Protein AF-Q0WQF4-2-F1 (afdb_monomer)

Sequence (847 aa):
MDKSSALEYINQMFPTVSAYVTAFTMIFKCVFSFTEASLTGVEPLMQKIQGEIRRVDASILSAVRQQSNSGTKAKEDLADATRAVEELSHKIQEIKSKAEQSEAMVQEICRDIKKLDFAKKNITTTITALHRLTMLVSAVEQLQVMASKRQYKEAAAQLEAVNQLCNHFEAYRDVPKITELREKLNNIKQILKSHVFSDFSSLGTGKETEETNLLQKLSDSCLVVDALEPSVREELVNNFCSRELTSYEQIFEGAELAKLDKTERRYAWIKRRIRTNEEIWKIFPASWHVPYRLCIQFCKQTRKQVESILVNMKEKPVVAILLLALQSTVEFEKELEKKFGGGVPTKDIEDDIEEIGTWEDNSQNISKIRKKYEKKFAASQETEENGFQQEKTGNKDLSVTGAGFNFRGMISSCFEPHLTPYIELEEKTLMDDLEKIVQEESWDVEDGSQNNVLSSSTQLFSNIKKSLKRCNTLSKNQTLFNLFKVFQRVLKAYATKLFFKLPKGGTGIVAAATGMDGQIKVSERDERVICYIVNSAEYCHKTSGELAENVSEIIDPHYADGVDMSEVQDEFSAVITKALVTLVLGLETKFDTEMAVMTRVPWSTLESVGDQSGYVNGINTVLSGSIPVLGKLLTPVYFQFFLDKLASSLGPRFYANIFRCKQLSETGAQQMLLDTQAVKSILLEIPSLARQTSTAASYSKFVSREMSRAEALLKVILSPIDSVADTYRALFPEGTPMEFQRILELKGLKKADQQSILDDFNKHGPGFTQQSVAAAMPQPMPTPPAPPLAITNPATAAGFIANSEDVLTRAAALGRGAASTGFKKFIALTEAAKDRKDGPLRRLFNA

Radius of gyration: 58.48 Å; Cα contacts (8 Å, |Δi|>4): 569; chains: 1; bounding box: 119×140×131 Å

Mean predicted aligned error: 20.12 Å

Nearest PDB structures (foldseek):
  2fji-assembly1_1  TM=6.265E-01  e=3.990E-06  Saccharomyces cerevisiae
  5h11-assembly1_A  TM=5.297E-01  e=2.763E-06  Danio rerio
  8ay2-assembly1_A  TM=5.923E-01  e=4.623E-05  Rattus norvegicus
  7ogt-assembly1_B  TM=7.798E-02  e=3.833E-01  Saccharomyces cerevisiae S288C

Foldseek 3Di:
DDPVVVVVVVCVVPVPVVVVVVVVVVVVVVVPDDDPVCVVPVVVVVVVVVVVVVVVVVVVVVVVVVVVVVVVVVVVVVVVVVVVVVVVVVVVVVVVVVVVVVVVVVVVVVVVVVVVVVVVVVVVVVVVLVVLVVVLVVLLVVLLVCLVVLVLLVNLVSLLVNVVSLVVCPVVCPPVVNVVSVVSSVVSLVSLLVVLLVLLVCPPVDDPVVNVVSLVSNLSSLSNQVSHDVVSLVVSLVVNLVVVCVVVCVVCVDPVNLALLNLLVLLVVLVVVCVVCVSVVVSHDVVSVSSLVSVLVSLLVSLVSNLVSLVPPPDQPLLLSLQVSLLSLQVSLVVSCVVAVQDDPPPPVPDPDPDDDDPPDLVVLSVVLNVVSCVVVCVVDDDDDDDDDDDDDDDDDDRDDDDPDRSRCSRSVSSLVSCVVVLVVLLVVLLVLLVVLLVPFPLDDDPDDPQLATPSLVVSVVSLVSVLSNVLSRDQEPNSLSNLVSNLVSLLVNLVSLLVPQFDFPPDPVCVVPVVRQATAQDLSNLSSLLNSLRNLVVSLVVLVVVLVVSLVRHDVVCNVVSDNVVSSVSSVVSNVSSLVSSLSNLVNQLVVLLVVVLPPPQAPDPAADAADPSLVSNLCSLLVNLQSSLVRHDPVSSVVSLQSNLVPNLVVSLVSLLSRQAHELRSLVNVLNNLVSSLVSSQCSVVSNVPPDPPPVSNVSSCVSSLLSNLLSVLLNDDLVCSLVSCCVSCVVDDLVNSLSSVRRSVDDPVSSVVSSVVSVVDPPDPPPPPPDDDDDDDDDDDDDDDDDDDDDDDDDDDPDDPPVVVVVVVVVVVPPPVVVVVVVVVVVVVVVPPPDDPVVVPPPD

Structure (mmCIF, N/CA/C/O backbone):
data_AF-Q0WQF4-2-F1
#
_entry.id   AF-Q0WQF4-2-F1
#
loop_
_atom_site.group_PDB
_atom_site.id
_atom_site.type_symbol
_atom_site.label_atom_id
_atom_site.label_alt_id
_atom_site.label_comp_id
_atom_site.label_asym_id
_atom_site.label_entity_id
_atom_site.label_seq_id
_atom_site.pdbx_PDB_ins_code
_atom_site.Cartn_x
_atom_site.Cartn_y
_atom_site.Cartn_z
_atom_site.occupancy
_atom_site.B_iso_or_equiv
_atom_site.auth_seq_id
_atom_site.auth_comp_id
_atom_site.auth_asym_id
_atom_site.auth_atom_id
_atom_site.pdbx_PDB_model_num
ATOM 1 N N . MET A 1 1 ? 27.405 -61.888 47.704 1.00 48.25 1 MET A N 1
ATOM 2 C CA . MET A 1 1 ? 27.407 -63.158 48.458 1.00 48.25 1 MET A CA 1
ATOM 3 C C . MET A 1 1 ? 28.848 -63.516 48.736 1.00 48.25 1 MET A C 1
ATOM 5 O O . MET A 1 1 ? 29.620 -63.645 47.794 1.00 48.25 1 MET A O 1
ATOM 9 N N . ASP A 1 2 ? 29.220 -63.540 50.009 1.00 52.66 2 ASP A N 1
ATOM 10 C CA . ASP A 1 2 ? 30.604 -63.713 50.437 1.00 52.66 2 ASP A CA 1
ATOM 11 C C . ASP A 1 2 ? 31.049 -65.178 50.260 1.00 52.66 2 ASP A C 1
ATOM 13 O O . ASP A 1 2 ? 30.380 -66.101 50.737 1.00 52.66 2 ASP A O 1
ATOM 17 N N . LYS A 1 3 ? 32.153 -65.398 49.530 1.00 53.12 3 LYS A N 1
ATOM 18 C CA . LYS A 1 3 ? 32.641 -66.723 49.082 1.00 53.12 3 LYS A CA 1
ATOM 19 C C . LYS A 1 3 ? 33.011 -67.665 50.237 1.00 53.12 3 LYS A C 1
ATOM 21 O O . LYS A 1 3 ? 33.070 -68.872 50.019 1.00 53.12 3 LYS A O 1
ATOM 26 N N . SER A 1 4 ? 33.223 -67.141 51.446 1.00 54.81 4 SER A N 1
ATOM 27 C CA . SER A 1 4 ? 33.570 -67.936 52.634 1.00 54.81 4 SER A CA 1
ATOM 28 C C . SER A 1 4 ? 32.467 -68.935 53.024 1.00 54.81 4 SER A C 1
ATOM 30 O O . SER A 1 4 ? 32.741 -70.094 53.327 1.00 54.81 4 SER A O 1
ATOM 32 N N . SER A 1 5 ? 31.199 -68.527 52.898 1.00 55.41 5 SER A N 1
ATOM 33 C CA . SER A 1 5 ? 30.040 -69.349 53.287 1.00 55.41 5 SER A CA 1
ATOM 34 C C . SER A 1 5 ? 29.870 -70.633 52.458 1.00 55.41 5 SER A C 1
ATOM 36 O O . SER A 1 5 ? 29.374 -71.639 52.961 1.00 55.41 5 SER A O 1
ATOM 38 N N . ALA A 1 6 ? 30.325 -70.637 51.200 1.00 52.41 6 ALA A N 1
ATOM 39 C CA . ALA A 1 6 ? 30.213 -71.803 50.325 1.00 52.41 6 ALA A CA 1
ATOM 40 C C . ALA A 1 6 ? 31.225 -72.914 50.671 1.00 52.41 6 ALA A C 1
ATOM 42 O O . ALA A 1 6 ? 30.930 -74.092 50.472 1.00 52.41 6 ALA A O 1
ATOM 43 N N . LEU A 1 7 ? 32.406 -72.564 51.197 1.00 51.38 7 LEU A N 1
ATOM 44 C CA . LEU A 1 7 ? 33.461 -73.538 51.505 1.00 51.38 7 LEU A CA 1
ATOM 45 C C . LEU A 1 7 ? 33.175 -74.309 52.806 1.00 51.38 7 LEU A C 1
ATOM 47 O O . LEU A 1 7 ? 33.449 -75.506 52.895 1.00 51.38 7 LEU A O 1
ATOM 51 N N . GLU A 1 8 ? 32.581 -73.642 53.798 1.00 55.41 8 GLU A N 1
ATOM 52 C CA . GLU A 1 8 ? 32.152 -74.267 55.057 1.00 55.41 8 GLU A CA 1
ATOM 53 C C . GLU A 1 8 ? 31.040 -75.302 54.832 1.00 55.41 8 GLU A C 1
ATOM 55 O O . GLU A 1 8 ? 31.070 -76.387 55.417 1.00 55.41 8 GLU A O 1
ATOM 60 N N . TYR A 1 9 ? 30.113 -75.016 53.910 1.00 52.59 9 TYR A N 1
ATOM 61 C CA . TYR A 1 9 ? 29.002 -75.913 53.588 1.00 52.59 9 TYR A CA 1
ATOM 62 C C . TYR A 1 9 ? 29.471 -77.235 52.952 1.00 52.59 9 TYR A C 1
ATOM 64 O O . TYR A 1 9 ? 28.946 -78.301 53.270 1.00 52.59 9 TYR A O 1
ATOM 72 N N . ILE A 1 10 ? 30.508 -77.198 52.104 1.00 49.53 10 ILE A N 1
ATOM 73 C CA . ILE A 1 10 ? 31.064 -78.408 51.471 1.00 49.53 10 ILE A CA 1
ATOM 74 C C . ILE A 1 10 ? 31.782 -79.299 52.501 1.00 49.53 10 ILE A C 1
ATOM 76 O O . ILE A 1 10 ? 31.635 -80.522 52.457 1.00 49.53 10 ILE A O 1
ATOM 80 N N . ASN A 1 11 ? 32.507 -78.713 53.461 1.00 53.81 11 ASN A N 1
ATOM 81 C CA . ASN A 1 11 ? 33.239 -79.481 54.478 1.00 53.81 11 ASN A CA 1
ATOM 82 C C . ASN A 1 11 ? 32.324 -80.188 55.491 1.00 53.81 11 ASN A C 1
ATOM 84 O O . ASN A 1 11 ? 32.690 -81.252 55.991 1.00 53.81 11 ASN A O 1
ATOM 88 N N . GLN A 1 12 ? 31.129 -79.656 55.771 1.00 54.81 12 GLN A N 1
ATOM 89 C CA . GLN A 1 12 ? 30.146 -80.358 56.606 1.00 54.81 12 GLN A CA 1
ATOM 90 C C . GLN A 1 12 ? 29.501 -81.553 55.897 1.00 54.81 12 GLN A C 1
ATOM 92 O O . GLN A 1 12 ? 29.165 -82.538 56.553 1.00 54.81 12 GLN A O 1
ATOM 97 N N . MET A 1 13 ? 29.329 -81.489 54.574 1.00 51.50 13 MET A N 1
ATOM 98 C CA . MET A 1 13 ? 28.575 -82.508 53.842 1.00 51.50 13 MET A CA 1
ATOM 99 C C . MET A 1 13 ? 29.380 -83.792 53.569 1.00 51.50 13 MET A C 1
ATOM 101 O O . MET A 1 13 ? 28.784 -84.862 53.471 1.00 51.50 13 MET A O 1
ATOM 105 N N . PHE A 1 14 ? 30.718 -83.726 53.483 1.00 47.22 14 PHE A N 1
ATOM 106 C CA . PHE A 1 14 ? 31.547 -84.883 53.093 1.00 47.22 14 PHE A CA 1
ATOM 107 C C . PHE A 1 14 ? 32.857 -85.052 53.902 1.00 47.22 14 PHE A C 1
ATOM 109 O O . PHE A 1 14 ? 33.947 -85.066 53.322 1.00 47.22 14 PHE A O 1
ATOM 116 N N . PRO A 1 15 ? 32.801 -85.261 55.234 1.00 49.44 15 PRO A N 1
ATOM 117 C CA . PRO A 1 15 ? 33.997 -85.448 56.071 1.00 49.44 15 PRO A CA 1
ATOM 118 C C . PRO A 1 15 ? 34.833 -86.694 55.708 1.00 49.44 15 PRO A C 1
ATOM 120 O O . PRO A 1 15 ? 36.032 -86.749 55.986 1.00 49.44 15 PRO A O 1
ATOM 123 N N . THR A 1 16 ? 34.245 -87.690 55.041 1.00 52.00 16 THR A N 1
ATOM 124 C CA . THR A 1 16 ? 34.916 -88.941 54.650 1.00 52.00 16 THR A CA 1
ATOM 125 C C . THR A 1 16 ? 35.879 -88.800 53.468 1.00 52.00 16 THR A C 1
ATOM 127 O O . THR A 1 16 ? 36.794 -89.614 53.348 1.00 52.00 16 THR A O 1
ATOM 130 N N . VAL A 1 17 ? 35.761 -87.761 52.631 1.00 53.62 17 VAL A N 1
ATOM 131 C CA . VAL A 1 17 ? 36.683 -87.555 51.494 1.00 53.62 17 VAL A CA 1
ATOM 132 C C . VAL A 1 17 ? 38.085 -87.164 51.987 1.00 53.62 17 VAL A C 1
ATOM 134 O O . VAL A 1 17 ? 39.084 -87.620 51.434 1.00 53.62 17 VAL A O 1
ATOM 137 N N . SER A 1 18 ? 38.179 -86.420 53.096 1.00 49.62 18 SER A N 1
ATOM 138 C CA . SER A 1 18 ? 39.461 -86.019 53.700 1.00 49.62 18 SER A CA 1
ATOM 139 C C . SER A 1 18 ? 40.272 -87.216 54.226 1.00 49.62 18 SER A C 1
ATOM 141 O O . SER A 1 18 ? 41.491 -87.288 54.036 1.00 49.62 18 SER A O 1
ATOM 143 N N . ALA A 1 19 ? 39.606 -88.220 54.809 1.00 53.53 19 ALA A N 1
ATOM 144 C CA . ALA A 1 19 ? 40.272 -89.415 55.331 1.00 53.53 19 ALA A CA 1
ATOM 145 C C . ALA A 1 19 ? 40.919 -90.259 54.216 1.00 53.53 19 ALA A C 1
ATOM 147 O O . ALA A 1 19 ? 42.063 -90.697 54.362 1.00 53.53 19 ALA A O 1
ATOM 148 N N . TYR A 1 20 ? 40.238 -90.421 53.074 1.00 57.31 20 TYR A N 1
ATOM 149 C CA . TYR A 1 20 ? 40.795 -91.140 51.923 1.00 57.31 20 TYR A CA 1
ATOM 150 C C . TYR A 1 20 ? 41.977 -90.397 51.289 1.00 57.31 20 TYR A C 1
ATOM 152 O O . TYR A 1 20 ? 42.987 -91.027 50.978 1.00 57.31 20 TYR A O 1
ATOM 160 N N . VAL A 1 21 ? 41.909 -89.065 51.165 1.00 56.94 21 VAL A N 1
ATOM 161 C CA . VAL A 1 21 ? 43.025 -88.254 50.638 1.00 56.94 21 VAL A CA 1
ATOM 162 C C . VAL A 1 21 ? 44.258 -88.348 51.546 1.00 56.94 21 VAL A C 1
ATOM 164 O O . VAL A 1 21 ? 45.383 -88.455 51.050 1.00 56.94 21 VAL A O 1
ATOM 167 N N . THR A 1 22 ? 44.058 -88.380 52.868 1.00 55.91 22 THR A N 1
ATOM 168 C CA . THR A 1 22 ? 45.152 -88.479 53.850 1.00 55.91 22 THR A CA 1
ATOM 169 C C . THR A 1 22 ? 45.796 -89.872 53.855 1.00 55.91 22 THR A C 1
ATOM 171 O O . THR A 1 22 ? 47.020 -89.994 53.864 1.00 55.91 22 THR A O 1
ATOM 174 N N . ALA A 1 23 ? 44.995 -90.942 53.777 1.00 53.94 23 ALA A N 1
ATOM 175 C CA . ALA A 1 23 ? 45.513 -92.306 53.659 1.00 53.94 23 ALA A CA 1
ATOM 176 C C . ALA A 1 23 ? 46.284 -92.511 52.342 1.00 53.94 23 ALA A C 1
ATOM 178 O O . ALA A 1 23 ? 47.367 -93.100 52.341 1.00 53.94 23 ALA A O 1
ATOM 179 N N . PHE A 1 24 ? 45.778 -91.958 51.233 1.00 59.31 24 PHE A N 1
ATOM 180 C CA . PHE A 1 24 ? 46.438 -92.047 49.931 1.00 59.31 24 PHE A CA 1
ATOM 181 C C . PHE A 1 24 ? 47.777 -91.292 49.911 1.00 59.31 24 PHE A C 1
ATOM 183 O O . PHE A 1 24 ? 48.770 -91.814 49.406 1.00 59.31 24 PHE A O 1
ATOM 190 N N . THR A 1 25 ? 47.852 -90.106 50.530 1.00 57.72 25 THR A N 1
ATOM 191 C CA . THR A 1 25 ? 49.117 -89.355 50.647 1.00 57.72 25 THR A CA 1
ATOM 192 C C . THR A 1 25 ? 50.142 -90.058 51.532 1.00 57.72 25 THR A C 1
ATOM 194 O O . THR A 1 25 ? 51.333 -90.004 51.225 1.00 57.72 25 THR A O 1
ATOM 197 N N . MET A 1 26 ? 49.717 -90.758 52.589 1.00 54.22 26 MET A N 1
ATOM 198 C CA . MET A 1 26 ? 50.645 -91.518 53.433 1.00 54.22 26 MET A CA 1
ATOM 199 C C . MET A 1 26 ? 51.222 -92.742 52.709 1.00 54.22 26 MET A C 1
ATOM 201 O O . MET A 1 26 ? 52.431 -92.962 52.764 1.00 54.22 26 MET A O 1
ATOM 205 N N . ILE A 1 27 ? 50.392 -93.481 51.963 1.00 57.56 27 ILE A N 1
ATOM 206 C CA . ILE A 1 27 ? 50.853 -94.612 51.141 1.00 57.56 27 ILE A CA 1
ATOM 207 C C . ILE A 1 27 ? 51.826 -94.122 50.059 1.00 57.56 27 ILE A C 1
ATOM 209 O O . ILE A 1 27 ? 52.891 -94.712 49.877 1.00 57.56 27 ILE A O 1
ATOM 213 N N . PHE A 1 28 ? 51.527 -92.995 49.402 1.00 54.25 28 PHE A N 1
ATOM 214 C CA . PHE A 1 28 ? 52.399 -92.438 48.365 1.00 54.25 28 PHE A CA 1
ATOM 215 C C . PHE A 1 28 ? 53.775 -92.016 48.912 1.00 54.25 28 PHE A C 1
ATOM 217 O O . PHE A 1 28 ? 54.793 -92.202 48.246 1.00 54.25 28 PHE A O 1
ATOM 224 N N . LYS A 1 29 ? 53.833 -91.505 50.151 1.00 53.22 29 LYS A N 1
ATOM 225 C CA . LYS A 1 29 ? 55.090 -91.073 50.783 1.00 53.22 29 LYS A CA 1
ATOM 226 C C . LYS A 1 29 ? 55.991 -92.241 51.201 1.00 53.22 29 LYS A C 1
ATOM 228 O O . LYS A 1 29 ? 57.207 -92.082 51.199 1.00 53.22 29 LYS A O 1
ATOM 233 N N . CYS A 1 30 ? 55.423 -93.408 51.510 1.00 50.47 30 CYS A N 1
ATOM 234 C CA . CYS A 1 30 ? 56.203 -94.607 51.830 1.00 50.47 30 CYS A CA 1
ATOM 235 C C . CYS A 1 30 ? 56.746 -95.335 50.590 1.00 50.47 30 CYS A C 1
ATOM 237 O O . CYS A 1 30 ? 57.811 -95.936 50.677 1.00 50.47 30 CYS A O 1
ATOM 239 N N . VAL A 1 31 ? 56.070 -95.271 49.437 1.00 57.88 31 VAL A N 1
ATOM 240 C CA . VAL A 1 31 ? 56.504 -96.017 48.237 1.00 57.88 31 VAL A CA 1
ATOM 241 C C . VAL A 1 31 ? 57.732 -95.394 47.556 1.00 57.88 31 VAL A C 1
ATOM 243 O O . VAL A 1 31 ? 58.526 -96.119 46.965 1.00 57.88 31 VAL A O 1
ATOM 246 N N . PHE A 1 32 ? 57.945 -94.078 47.660 1.00 52.91 32 PHE A N 1
ATOM 247 C CA . PHE A 1 32 ? 58.992 -93.396 46.881 1.00 52.91 32 PHE A CA 1
ATOM 248 C C . PHE A 1 32 ? 60.336 -93.158 47.588 1.00 52.91 32 PHE A C 1
ATOM 250 O O . PHE A 1 32 ? 61.248 -92.619 46.968 1.00 52.91 32 PHE A O 1
ATOM 257 N N . SER A 1 33 ? 60.510 -93.573 48.846 1.00 45.94 33 SER A N 1
ATOM 258 C CA . SER A 1 33 ? 61.768 -93.359 49.579 1.00 45.94 33 SER A CA 1
ATOM 259 C C . SER A 1 33 ? 62.444 -94.688 49.929 1.00 45.94 33 SER A C 1
ATOM 261 O O . SER A 1 33 ? 62.519 -95.081 51.089 1.00 45.94 33 SER A O 1
ATOM 263 N N . PHE A 1 34 ? 62.919 -95.400 48.903 1.00 35.66 34 PHE A N 1
ATOM 264 C CA . PHE A 1 34 ? 63.689 -96.638 49.051 1.00 35.66 34 PHE A CA 1
ATOM 265 C C . PHE A 1 34 ? 65.160 -96.327 49.370 1.00 35.66 34 PHE A C 1
ATOM 267 O O . PHE A 1 34 ? 65.975 -96.107 48.479 1.00 35.66 34 PHE A O 1
ATOM 274 N N . THR A 1 35 ? 65.509 -96.346 50.654 1.00 46.78 35 THR A N 1
ATOM 275 C CA . THR A 1 35 ? 66.860 -96.671 51.133 1.00 46.78 35 THR A CA 1
ATOM 276 C C . THR A 1 35 ? 66.736 -97.616 52.330 1.00 46.78 35 THR A C 1
ATOM 278 O O . THR A 1 35 ? 65.794 -97.527 53.120 1.00 46.78 35 THR A O 1
ATOM 281 N N . GLU A 1 36 ? 67.677 -98.555 52.442 1.00 55.34 36 GLU A N 1
ATOM 282 C CA . GLU A 1 36 ? 67.676 -99.727 53.341 1.00 55.34 36 GLU A CA 1
ATOM 283 C C . GLU A 1 36 ? 67.436 -99.400 54.835 1.00 55.34 36 GLU A C 1
ATOM 285 O O . GLU A 1 36 ? 66.966 -100.242 55.597 1.00 55.34 36 GLU A O 1
ATOM 290 N N . ALA A 1 37 ? 67.634 -98.144 55.247 1.00 54.47 37 ALA A N 1
ATOM 291 C CA . ALA A 1 37 ? 67.408 -97.660 56.610 1.00 54.47 37 ALA A CA 1
ATOM 292 C C . ALA A 1 37 ? 65.932 -97.651 57.079 1.00 54.47 37 ALA A C 1
ATOM 294 O O . ALA A 1 37 ? 65.683 -97.475 58.269 1.00 54.47 37 ALA A O 1
ATOM 295 N N . SER A 1 38 ? 64.945 -97.847 56.195 1.00 55.47 38 SER A N 1
ATOM 296 C CA . SER A 1 38 ? 63.513 -97.758 56.554 1.00 55.47 38 SER A CA 1
ATOM 297 C C . SER A 1 38 ? 62.883 -99.066 57.074 1.00 55.47 38 SER A C 1
ATOM 299 O O . SER A 1 38 ? 61.759 -99.049 57.576 1.00 55.47 38 SER A O 1
ATOM 301 N N . LEU A 1 39 ? 63.592 -100.200 57.014 1.00 55.25 39 LEU A N 1
ATOM 302 C CA . LEU A 1 39 ? 63.078 -101.513 57.446 1.00 55.25 39 LEU A CA 1
ATOM 303 C C . LEU A 1 39 ? 62.898 -101.661 58.968 1.00 55.25 39 LEU A C 1
ATOM 305 O O . LEU A 1 39 ? 62.140 -102.520 59.411 1.00 55.25 39 LEU A O 1
ATOM 309 N N . THR A 1 40 ? 63.515 -100.808 59.788 1.00 61.41 40 THR A N 1
ATOM 310 C CA . THR A 1 40 ? 63.375 -100.863 61.256 1.00 61.41 40 THR A CA 1
ATOM 311 C C . THR A 1 40 ? 62.070 -100.242 61.780 1.00 61.41 40 THR A C 1
ATOM 313 O O . THR A 1 40 ? 61.724 -100.439 62.943 1.00 61.41 40 THR A O 1
ATOM 316 N N . GLY A 1 41 ? 61.303 -99.531 60.942 1.00 61.41 41 GLY A N 1
ATOM 317 C CA . GLY A 1 41 ? 60.072 -98.830 61.340 1.00 61.41 41 GLY A CA 1
ATOM 318 C C . GLY A 1 41 ? 58.767 -99.637 61.252 1.00 61.41 41 GLY A C 1
ATOM 319 O O . GLY A 1 41 ? 57.712 -99.115 61.614 1.00 61.41 41 GLY A O 1
ATOM 320 N N . VAL A 1 42 ? 58.803 -100.884 60.770 1.00 70.88 42 VAL A N 1
ATOM 321 C CA . VAL A 1 42 ? 57.590 -101.681 60.489 1.00 70.88 42 VAL A CA 1
ATOM 322 C C . VAL A 1 42 ? 56.935 -102.229 61.766 1.00 70.88 42 VAL A C 1
ATOM 324 O O . VAL A 1 42 ? 55.711 -102.175 61.900 1.00 70.88 42 VAL A O 1
ATOM 327 N N . GLU A 1 43 ? 57.726 -102.684 62.741 1.00 72.25 43 GLU A N 1
ATOM 328 C CA . GLU A 1 43 ? 57.205 -103.309 63.969 1.00 72.25 43 GLU A CA 1
ATOM 329 C C . GLU A 1 43 ? 56.367 -102.345 64.843 1.00 72.25 43 GLU A C 1
ATOM 331 O O . GLU A 1 43 ? 55.250 -102.701 65.239 1.00 72.25 43 GLU A O 1
ATOM 336 N N . PRO A 1 44 ? 56.801 -101.087 65.089 1.00 74.06 44 PRO A N 1
ATOM 337 C CA . PRO A 1 44 ? 55.988 -100.113 65.823 1.00 74.06 44 PRO A CA 1
ATOM 338 C C . PRO A 1 44 ? 54.686 -99.751 65.094 1.00 74.06 44 PRO A C 1
ATOM 340 O O . PRO A 1 44 ? 53.660 -99.499 65.733 1.00 74.06 44 PRO A O 1
ATOM 343 N N . LEU A 1 45 ? 54.703 -99.731 63.754 1.00 74.75 45 LEU A N 1
ATOM 344 C CA . LEU A 1 45 ? 53.516 -99.434 62.954 1.00 74.75 45 LEU A CA 1
ATOM 345 C C . LEU A 1 45 ? 52.473 -100.551 63.089 1.00 74.75 45 LEU A C 1
ATOM 347 O O . LEU A 1 45 ? 51.289 -100.263 63.266 1.00 74.75 45 LEU A O 1
ATOM 351 N N . MET A 1 46 ? 52.906 -101.813 63.075 1.00 75.94 46 MET A N 1
ATOM 352 C CA . MET A 1 46 ? 52.006 -102.958 63.212 1.00 75.94 46 MET A CA 1
ATOM 353 C C . MET A 1 46 ? 51.307 -102.981 64.581 1.00 75.94 46 MET A C 1
ATOM 355 O O . MET A 1 46 ? 50.092 -103.182 64.642 1.00 75.94 46 MET A O 1
ATOM 359 N N . GLN A 1 47 ? 52.025 -102.689 65.674 1.00 78.62 47 GLN A N 1
ATOM 360 C CA . GLN A 1 47 ? 51.408 -102.576 67.005 1.00 78.62 47 GLN A CA 1
ATOM 361 C C . GLN A 1 47 ? 50.388 -101.432 67.080 1.00 78.62 47 GLN A C 1
ATOM 363 O O . GLN A 1 47 ? 49.309 -101.597 67.656 1.00 78.62 47 GLN A O 1
ATOM 368 N N . LYS A 1 48 ? 50.686 -100.287 66.452 1.00 79.31 48 LYS A N 1
ATOM 369 C CA . LYS A 1 48 ? 49.754 -99.154 66.385 1.00 79.31 48 LYS A CA 1
ATOM 370 C C . LYS A 1 48 ? 48.476 -99.513 65.620 1.00 79.31 48 LYS A C 1
ATOM 372 O O . LYS A 1 48 ? 47.385 -99.173 66.075 1.00 79.31 48 LYS A O 1
ATOM 377 N N . ILE A 1 49 ? 48.597 -100.245 64.510 1.00 80.69 49 ILE A N 1
ATOM 378 C CA . ILE A 1 49 ? 47.449 -100.724 63.725 1.00 80.69 49 ILE A CA 1
ATOM 379 C C . ILE A 1 49 ? 46.592 -101.695 64.548 1.00 80.69 49 ILE A C 1
ATOM 381 O O . ILE A 1 49 ? 45.374 -101.544 64.589 1.00 80.69 49 ILE A O 1
ATOM 385 N N . GLN A 1 50 ? 47.198 -102.649 65.261 1.00 84.44 50 GLN A N 1
ATOM 386 C CA . GLN A 1 50 ? 46.439 -103.578 66.110 1.00 84.44 50 GLN A CA 1
ATOM 387 C C . GLN A 1 50 ? 45.705 -102.869 67.261 1.00 84.44 50 GLN A C 1
ATOM 389 O O . GLN A 1 50 ? 44.605 -103.285 67.637 1.00 84.44 50 GLN A O 1
ATOM 394 N N . GLY A 1 51 ? 46.289 -101.800 67.814 1.00 84.31 51 GLY A N 1
ATOM 395 C CA . GLY A 1 51 ? 45.634 -100.945 68.805 1.00 84.31 51 GLY A CA 1
ATOM 396 C C . GLY A 1 51 ? 44.423 -100.194 68.239 1.00 84.31 51 GLY A C 1
ATOM 397 O O . GLY A 1 51 ? 43.363 -100.186 68.866 1.00 84.31 51 GLY A O 1
ATOM 398 N N . GLU A 1 52 ? 44.550 -99.620 67.038 1.00 81.75 52 GLU A N 1
ATOM 399 C CA . GLU A 1 52 ? 43.435 -98.966 66.334 1.00 81.75 52 GLU A CA 1
ATOM 400 C C . GLU A 1 52 ? 42.305 -99.954 66.024 1.00 81.75 52 GLU A C 1
ATOM 402 O O . GLU A 1 52 ? 41.150 -99.643 66.297 1.00 81.75 52 GLU A O 1
ATOM 407 N N . ILE A 1 53 ? 42.617 -101.167 65.551 1.00 84.69 53 ILE A N 1
ATOM 408 C CA . ILE A 1 53 ? 41.596 -102.184 65.244 1.00 84.69 53 ILE A CA 1
ATOM 409 C C . ILE A 1 53 ? 40.758 -102.513 66.486 1.00 84.69 53 ILE A C 1
ATOM 411 O O . ILE A 1 53 ? 39.533 -102.439 66.435 1.00 84.69 53 ILE A O 1
ATOM 415 N N . ARG A 1 54 ? 41.393 -102.782 67.638 1.00 85.06 54 ARG A N 1
ATOM 416 C CA . ARG A 1 54 ? 40.648 -103.069 68.880 1.00 85.06 54 ARG A CA 1
ATOM 417 C C . ARG A 1 54 ? 39.792 -101.888 69.341 1.00 85.06 54 ARG A C 1
ATOM 419 O O . ARG A 1 54 ? 38.701 -102.091 69.873 1.00 85.06 54 ARG A O 1
ATOM 426 N N . ARG A 1 55 ? 40.273 -100.656 69.148 1.00 87.94 55 ARG A N 1
ATOM 427 C CA . ARG A 1 55 ? 39.516 -99.438 69.470 1.00 87.94 55 ARG A CA 1
ATOM 428 C C . ARG A 1 55 ? 38.296 -99.284 68.559 1.00 87.94 55 ARG A C 1
ATOM 430 O O . ARG A 1 55 ? 37.224 -98.918 69.039 1.00 87.94 55 ARG A O 1
ATOM 437 N N . VAL A 1 56 ? 38.451 -99.587 67.271 1.00 83.75 56 VAL A N 1
ATOM 438 C CA . VAL A 1 56 ? 37.365 -99.557 66.285 1.00 83.75 56 VAL A CA 1
ATOM 439 C C . VAL A 1 56 ? 36.310 -100.619 66.605 1.00 83.75 56 VAL A C 1
ATOM 441 O O . VAL A 1 56 ? 35.131 -100.278 66.662 1.00 83.75 56 VAL A O 1
ATOM 444 N N . ASP A 1 57 ? 36.700 -101.853 66.930 1.00 88.56 57 ASP A N 1
ATOM 445 C CA . ASP A 1 57 ? 35.747 -102.922 67.270 1.00 88.56 57 ASP A CA 1
ATOM 446 C C . ASP A 1 57 ? 34.905 -102.592 68.512 1.00 88.56 57 ASP A C 1
ATOM 448 O O . ASP A 1 57 ? 33.681 -102.758 68.510 1.00 88.56 57 ASP A O 1
ATOM 452 N N . ALA A 1 58 ? 35.531 -102.048 69.563 1.00 87.62 58 ALA A N 1
ATOM 453 C CA . ALA A 1 58 ? 34.809 -101.595 70.752 1.00 87.62 58 ALA A CA 1
ATOM 454 C C . ALA A 1 58 ? 33.815 -100.460 70.427 1.00 87.62 58 ALA A C 1
ATOM 456 O O . ALA A 1 58 ? 32.703 -100.426 70.963 1.00 87.62 58 ALA A O 1
ATOM 457 N N . SER A 1 59 ? 34.187 -99.558 69.512 1.00 84.12 59 SER A N 1
ATOM 458 C CA . SER A 1 59 ? 33.310 -98.486 69.033 1.00 84.12 59 SER A CA 1
ATOM 459 C C . SER A 1 59 ? 32.116 -99.021 68.236 1.00 84.12 59 SER A C 1
ATOM 461 O O . SER A 1 59 ? 31.008 -98.507 68.388 1.00 84.12 59 SER A O 1
ATOM 463 N N . ILE A 1 60 ? 32.309 -100.056 67.413 1.00 82.62 60 ILE A N 1
ATOM 464 C CA . ILE A 1 60 ? 31.233 -100.676 66.626 1.00 82.62 60 ILE A CA 1
ATOM 465 C C . ILE A 1 60 ? 30.205 -101.335 67.552 1.00 82.62 60 ILE A C 1
ATOM 467 O O . ILE A 1 60 ? 29.004 -101.114 67.405 1.00 82.62 60 ILE A O 1
ATOM 471 N N . LEU A 1 61 ? 30.662 -102.101 68.545 1.00 83.00 61 LEU A N 1
ATOM 472 C CA . LEU A 1 61 ? 29.781 -102.808 69.482 1.00 83.00 61 LEU A CA 1
ATOM 473 C C . LEU A 1 61 ? 28.909 -101.846 70.308 1.00 83.00 61 LEU A C 1
ATOM 475 O O . LEU A 1 61 ? 27.724 -102.109 70.531 1.00 83.00 61 LEU A O 1
ATOM 479 N N . SER A 1 62 ? 29.486 -100.714 70.718 1.00 86.75 62 SER A N 1
ATOM 480 C CA . SER A 1 62 ? 28.767 -99.600 71.348 1.00 86.75 62 SER A CA 1
ATOM 481 C C . SER A 1 62 ? 27.687 -99.020 70.421 1.00 86.75 62 SER A C 1
ATOM 483 O O . SER A 1 62 ? 26.517 -98.929 70.807 1.00 86.75 62 SER A O 1
ATOM 485 N N . ALA A 1 63 ? 28.047 -98.718 69.169 1.00 80.50 63 ALA A N 1
ATOM 486 C CA . ALA A 1 63 ? 27.136 -98.130 68.189 1.00 80.50 63 ALA A CA 1
ATOM 487 C C . ALA A 1 63 ? 25.939 -99.042 67.867 1.00 80.50 63 ALA A C 1
ATOM 489 O O . ALA A 1 63 ? 24.802 -98.571 67.830 1.00 80.50 63 ALA A O 1
ATOM 490 N N . VAL A 1 64 ? 26.159 -100.353 67.710 1.00 82.62 64 VAL A N 1
ATOM 491 C CA . VAL A 1 64 ? 25.086 -101.317 67.398 1.00 82.62 64 VAL A CA 1
ATOM 492 C C . VAL A 1 64 ? 24.062 -101.415 68.536 1.00 82.62 64 VAL A C 1
ATOM 494 O O . VAL A 1 64 ? 22.855 -101.422 68.285 1.00 82.62 64 VAL A O 1
ATOM 497 N N . ARG A 1 65 ? 24.510 -101.438 69.800 1.00 79.50 65 ARG A N 1
ATOM 498 C CA . ARG A 1 65 ? 23.593 -101.465 70.956 1.00 79.50 65 ARG A CA 1
ATOM 499 C C . ARG A 1 65 ? 22.762 -100.186 71.060 1.00 79.50 65 ARG A C 1
ATOM 501 O O . ARG A 1 65 ? 21.566 -100.263 71.340 1.00 79.50 65 ARG A O 1
ATOM 508 N N . GLN A 1 66 ? 23.365 -99.027 70.797 1.00 81.44 66 GLN A N 1
ATOM 509 C CA . GLN A 1 66 ? 22.650 -97.751 70.779 1.00 81.44 66 GLN A CA 1
ATOM 510 C C . GLN A 1 66 ? 21.613 -97.704 69.645 1.00 81.44 66 GLN A C 1
ATOM 512 O O . GLN A 1 66 ? 20.479 -97.286 69.873 1.00 81.44 66 GLN A O 1
ATOM 517 N N . GLN A 1 67 ? 21.948 -98.229 68.463 1.00 79.88 67 GLN A N 1
ATOM 518 C CA . GLN A 1 67 ? 21.051 -98.256 67.306 1.00 79.88 67 GLN A CA 1
ATOM 519 C C . GLN A 1 67 ? 19.818 -99.154 67.519 1.00 79.88 67 GLN A C 1
ATOM 521 O O . GLN A 1 67 ? 18.719 -98.783 67.106 1.00 79.88 67 GLN A O 1
ATOM 526 N N . SER A 1 68 ? 19.957 -100.291 68.216 1.00 79.44 68 SER A N 1
ATOM 527 C CA . SER A 1 68 ? 18.820 -101.172 68.534 1.00 79.44 68 SER A CA 1
ATOM 528 C C . SER A 1 68 ? 17.793 -100.502 69.455 1.00 79.44 68 SER A C 1
ATOM 530 O O . SER A 1 68 ? 16.594 -100.613 69.209 1.00 79.44 68 SER A O 1
ATOM 532 N N . ASN A 1 69 ? 18.245 -99.785 70.490 1.00 80.81 69 ASN A N 1
ATOM 533 C CA . ASN A 1 69 ? 17.350 -99.075 71.413 1.00 80.81 69 ASN A CA 1
ATOM 534 C C . ASN A 1 69 ? 16.711 -97.838 70.762 1.00 80.81 69 ASN A C 1
ATOM 536 O O . ASN A 1 69 ? 15.561 -97.510 71.046 1.00 80.81 69 ASN A O 1
ATOM 540 N N . SER A 1 70 ? 17.431 -97.157 69.866 1.00 77.88 70 SER A N 1
ATOM 541 C CA . SER A 1 70 ? 16.871 -96.053 69.081 1.00 77.88 70 SER A CA 1
ATOM 542 C C . SER A 1 70 ? 15.811 -96.523 68.076 1.00 77.88 70 SER A C 1
ATOM 544 O O . SER A 1 70 ? 14.862 -95.789 67.816 1.00 77.88 70 SER A O 1
ATOM 546 N N . GLY A 1 71 ? 15.927 -97.743 67.537 1.00 82.56 71 GLY A N 1
ATOM 547 C CA . GLY A 1 71 ? 14.996 -98.280 66.538 1.00 82.56 71 GLY A CA 1
ATOM 548 C C . GLY A 1 71 ? 13.587 -98.582 67.063 1.00 82.56 71 GLY A C 1
ATOM 549 O O . GLY A 1 71 ? 12.611 -98.346 66.353 1.00 82.56 71 GLY A O 1
ATOM 550 N N . THR A 1 72 ? 13.449 -99.074 68.298 1.00 82.56 72 THR A N 1
ATOM 551 C CA . THR A 1 72 ? 12.132 -99.300 68.926 1.00 82.56 72 THR A CA 1
ATOM 552 C C . THR A 1 72 ? 11.444 -97.989 69.275 1.00 82.56 72 THR A C 1
ATOM 554 O O . THR A 1 72 ? 10.277 -97.815 68.932 1.00 82.56 72 THR A O 1
ATOM 557 N N . LYS A 1 73 ? 12.181 -97.035 69.854 1.00 83.50 73 LYS A N 1
ATOM 558 C CA . LYS A 1 73 ? 11.647 -95.706 70.173 1.00 83.50 73 LYS A CA 1
ATOM 559 C C . LYS A 1 73 ? 11.207 -94.943 68.918 1.00 83.50 73 LYS A C 1
ATOM 561 O O . LYS A 1 73 ? 10.121 -94.382 68.893 1.00 83.50 73 LYS A O 1
ATOM 566 N N . ALA A 1 74 ? 11.979 -95.037 67.832 1.00 80.19 74 ALA A N 1
ATOM 567 C CA . ALA A 1 74 ? 11.604 -94.447 66.547 1.00 80.19 74 ALA A CA 1
ATOM 568 C C . ALA A 1 74 ? 10.300 -95.026 65.961 1.00 80.19 74 ALA A C 1
ATOM 570 O O . ALA A 1 74 ? 9.585 -94.314 65.260 1.00 80.19 74 ALA A O 1
ATOM 571 N N . LYS A 1 75 ? 9.966 -96.299 66.231 1.00 83.69 75 LYS A N 1
ATOM 572 C CA . LYS A 1 75 ? 8.690 -96.897 65.796 1.00 83.69 7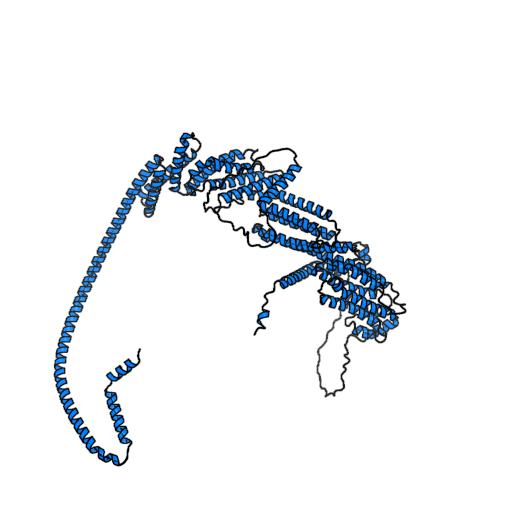5 LYS A CA 1
ATOM 573 C C . LYS A 1 75 ? 7.495 -96.390 66.600 1.00 83.69 75 LYS A C 1
ATOM 575 O O . LYS A 1 75 ? 6.446 -96.165 66.002 1.00 83.69 75 LYS A O 1
ATOM 580 N N . GLU A 1 76 ? 7.639 -96.230 67.914 1.00 87.75 76 GLU A N 1
ATOM 581 C CA . GLU A 1 76 ? 6.591 -95.633 68.756 1.00 87.75 76 GLU A CA 1
ATOM 582 C C . GLU A 1 76 ? 6.357 -94.168 68.378 1.00 87.75 76 GLU A C 1
ATOM 584 O O . GLU A 1 76 ? 5.222 -93.799 68.080 1.00 87.75 76 GLU A O 1
ATOM 589 N N . ASP A 1 77 ? 7.430 -93.381 68.250 1.00 85.75 77 ASP A N 1
ATOM 590 C CA . ASP A 1 77 ? 7.347 -91.976 67.835 1.00 85.75 77 ASP A CA 1
ATOM 591 C C . ASP A 1 77 ? 6.681 -91.836 66.449 1.00 85.75 77 ASP A C 1
ATOM 593 O O . ASP A 1 77 ? 5.885 -90.923 66.222 1.00 85.75 77 ASP A O 1
ATOM 597 N N . LEU A 1 78 ? 6.945 -92.767 65.519 1.00 85.31 78 LEU A N 1
ATOM 598 C CA . LEU A 1 78 ? 6.297 -92.785 64.204 1.00 85.31 78 LEU A CA 1
ATOM 599 C C . LEU A 1 78 ? 4.799 -93.109 64.303 1.00 85.31 78 LEU A C 1
ATOM 601 O O . LEU A 1 78 ? 3.994 -92.482 63.614 1.00 85.31 78 LEU A O 1
ATOM 605 N N . ALA A 1 79 ? 4.403 -94.065 65.146 1.00 89.44 79 ALA A N 1
ATOM 606 C CA . ALA A 1 79 ? 2.997 -94.418 65.336 1.00 89.44 79 ALA A CA 1
ATOM 607 C C . ALA A 1 79 ? 2.200 -93.260 65.960 1.00 89.44 79 ALA A C 1
ATOM 609 O O . ALA A 1 79 ? 1.096 -92.952 65.501 1.00 89.44 79 ALA A O 1
ATOM 610 N N . ASP A 1 80 ? 2.778 -92.576 66.947 1.00 89.94 80 ASP A N 1
ATOM 611 C CA . ASP A 1 80 ? 2.168 -91.403 67.571 1.00 89.94 80 ASP A CA 1
ATOM 612 C C . ASP A 1 80 ? 2.090 -90.217 66.605 1.00 89.94 80 ASP A C 1
ATOM 614 O O . ASP A 1 80 ? 1.043 -89.571 66.515 1.00 89.94 80 ASP A O 1
ATOM 618 N N . ALA A 1 81 ? 3.133 -89.981 65.801 1.00 87.19 81 ALA A N 1
ATOM 619 C CA . ALA A 1 81 ? 3.096 -88.978 64.739 1.00 87.19 81 ALA A CA 1
ATOM 620 C C . ALA A 1 81 ? 2.012 -89.289 63.693 1.00 87.19 81 ALA A C 1
ATOM 622 O O . ALA A 1 81 ? 1.307 -88.384 63.254 1.00 87.19 81 ALA A O 1
ATOM 623 N N . THR A 1 82 ? 1.828 -90.562 63.325 1.00 89.50 82 THR A N 1
ATOM 624 C CA . THR A 1 82 ? 0.798 -90.971 62.354 1.00 89.50 82 THR A CA 1
ATOM 625 C C . THR A 1 82 ? -0.606 -90.702 62.899 1.00 89.50 82 THR A C 1
ATOM 627 O O . THR A 1 82 ? -1.429 -90.102 62.210 1.00 89.50 82 THR A O 1
ATOM 630 N N . ARG A 1 83 ? -0.856 -91.040 64.171 1.00 91.62 83 ARG A N 1
ATOM 631 C CA . ARG A 1 83 ? -2.132 -90.751 64.845 1.00 91.62 83 ARG A CA 1
ATOM 632 C C . ARG A 1 83 ? -2.391 -89.247 64.957 1.00 91.62 83 ARG A C 1
ATOM 634 O O . ARG A 1 83 ? -3.505 -88.792 64.712 1.00 91.62 83 ARG A O 1
ATOM 641 N N . ALA A 1 84 ? -1.360 -88.464 65.277 1.00 90.12 84 ALA A N 1
ATOM 642 C CA . ALA A 1 84 ? -1.458 -87.009 65.325 1.00 90.12 84 ALA A CA 1
ATOM 643 C C . ALA A 1 84 ? -1.762 -86.401 63.943 1.00 90.12 84 ALA A C 1
ATOM 645 O O . ALA A 1 84 ? -2.519 -85.436 63.853 1.00 90.12 84 ALA A O 1
ATOM 646 N N . VAL A 1 85 ? -1.218 -86.971 62.861 1.00 90.50 85 VAL A N 1
ATOM 647 C CA . VAL A 1 85 ? -1.517 -86.552 61.481 1.00 90.50 85 VAL A CA 1
ATOM 648 C C . VAL A 1 85 ? -2.955 -86.890 61.090 1.00 90.50 85 VAL A C 1
ATOM 650 O O . VAL A 1 85 ? -3.613 -86.056 60.472 1.00 90.50 85 VAL A O 1
ATOM 653 N N . GLU A 1 86 ? -3.474 -88.060 61.466 1.00 90.69 86 GLU A N 1
ATOM 654 C CA . GLU A 1 86 ? -4.882 -88.417 61.239 1.00 90.69 86 GLU A CA 1
ATOM 655 C C . GLU A 1 86 ? -5.829 -87.471 61.990 1.00 90.69 86 GLU A C 1
ATOM 657 O O . GLU A 1 86 ? -6.779 -86.944 61.406 1.00 90.69 86 GLU A O 1
ATOM 662 N N . GLU A 1 87 ? -5.534 -87.176 63.258 1.00 93.31 87 GLU A N 1
ATOM 663 C CA . GLU A 1 87 ? -6.316 -86.226 64.052 1.00 93.31 87 GLU A CA 1
ATOM 664 C C . GLU A 1 87 ? -6.240 -84.804 63.469 1.00 93.31 87 GLU A C 1
ATOM 666 O O . GLU A 1 87 ? -7.248 -84.097 63.388 1.00 93.31 87 GLU A O 1
ATOM 671 N N . LEU A 1 88 ? -5.058 -84.385 63.005 1.00 90.25 88 LEU A N 1
ATOM 672 C CA . LEU A 1 88 ? -4.871 -83.100 62.338 1.00 90.25 88 LEU A CA 1
ATOM 673 C C . LEU A 1 88 ? -5.633 -83.040 61.010 1.00 90.25 88 LEU A C 1
ATOM 675 O O . LEU A 1 88 ? -6.269 -82.029 60.725 1.00 90.25 88 LEU A O 1
ATOM 679 N N . SER A 1 89 ? -5.612 -84.112 60.216 1.00 92.25 89 SER A N 1
ATOM 680 C CA . SER A 1 89 ? -6.371 -84.217 58.967 1.00 92.25 89 SER A CA 1
ATOM 681 C C . SER A 1 89 ? -7.869 -84.070 59.228 1.00 92.25 89 SER A C 1
ATOM 683 O O . SER A 1 89 ? -8.540 -83.276 58.564 1.00 92.25 89 SER A O 1
ATOM 685 N N . HIS A 1 90 ? -8.377 -84.739 60.267 1.00 94.00 90 HIS A N 1
ATOM 686 C CA . HIS A 1 90 ? -9.773 -84.618 60.667 1.00 94.00 90 HIS A CA 1
ATOM 687 C C . HIS A 1 90 ? -10.118 -83.194 61.137 1.00 94.00 90 HIS A C 1
ATOM 689 O O . HIS A 1 90 ? -11.160 -82.660 60.745 1.00 94.00 90 HIS A O 1
ATOM 695 N N . LYS A 1 91 ? -9.243 -82.540 61.915 1.00 91.88 91 LYS A N 1
ATOM 696 C CA . LYS A 1 91 ? -9.420 -81.135 62.330 1.00 91.88 91 LYS A CA 1
ATOM 697 C C . LYS A 1 91 ? -9.386 -80.170 61.146 1.00 91.88 91 LYS A C 1
ATOM 699 O O . LYS A 1 91 ? -10.198 -79.253 61.094 1.00 91.88 91 LYS A O 1
ATOM 704 N N . ILE A 1 92 ? -8.495 -80.371 60.174 1.00 92.88 92 ILE A N 1
ATOM 705 C CA . ILE A 1 92 ? -8.431 -79.551 58.954 1.00 92.88 92 ILE A CA 1
ATOM 706 C C . ILE A 1 92 ? -9.718 -79.706 58.141 1.00 92.88 92 ILE A C 1
ATOM 708 O O . ILE A 1 92 ? -10.269 -78.707 57.682 1.00 92.88 92 ILE A O 1
ATOM 712 N N . GLN A 1 93 ? -10.226 -80.932 57.996 1.00 92.50 93 GLN A N 1
ATOM 713 C CA . GLN A 1 93 ? -11.476 -81.185 57.284 1.00 92.50 93 GLN A CA 1
ATOM 714 C C . GLN A 1 93 ? -12.674 -80.532 57.991 1.00 92.50 93 GLN A C 1
ATOM 716 O O . GLN A 1 93 ? -13.537 -79.948 57.334 1.00 92.50 93 GLN A O 1
ATOM 721 N N . GLU A 1 94 ? -12.707 -80.570 59.324 1.00 95.25 94 GLU A N 1
ATOM 722 C CA . GLU A 1 94 ? -13.735 -79.895 60.119 1.00 95.25 94 GLU A CA 1
ATOM 723 C C . GLU A 1 94 ? -13.651 -78.366 59.985 1.00 95.25 94 GLU A C 1
ATOM 725 O O . GLU A 1 94 ? -14.669 -77.713 59.756 1.00 95.25 94 GLU A O 1
ATOM 730 N N . ILE A 1 95 ? -12.446 -77.787 60.067 1.00 94.00 95 ILE A N 1
ATOM 731 C CA . ILE A 1 95 ? -12.219 -76.347 59.865 1.00 94.00 95 ILE A CA 1
ATOM 732 C C . ILE A 1 95 ? -12.641 -75.936 58.457 1.00 94.00 95 ILE A C 1
ATOM 734 O O . ILE A 1 95 ? -13.310 -74.919 58.305 1.00 94.00 95 ILE A O 1
ATOM 738 N N . LYS A 1 96 ? -12.305 -76.730 57.434 1.00 92.75 96 LYS A N 1
ATOM 739 C CA . LYS A 1 96 ? -12.709 -76.470 56.051 1.00 92.75 96 LYS A CA 1
ATOM 740 C C . LYS A 1 96 ? -14.230 -76.470 55.909 1.00 92.75 96 LYS A C 1
ATOM 742 O O . LYS A 1 96 ? -14.780 -75.522 55.362 1.00 92.75 96 LYS A O 1
ATOM 747 N N . SER A 1 97 ? -14.912 -77.470 56.466 1.00 94.62 97 SER A N 1
ATOM 748 C CA . SER A 1 97 ? -16.377 -77.531 56.438 1.00 94.62 97 SER A CA 1
ATOM 749 C C . SER A 1 97 ? -17.017 -76.343 57.171 1.00 94.62 97 SER A C 1
ATOM 751 O O . SER A 1 97 ? -17.932 -75.711 56.644 1.00 94.62 97 SER A O 1
ATOM 753 N N . LYS A 1 98 ? -16.501 -75.974 58.352 1.00 92.44 98 LYS A N 1
ATOM 754 C CA . LYS A 1 98 ? -16.955 -74.787 59.098 1.00 92.44 98 LYS A CA 1
ATOM 755 C C . LYS A 1 98 ? -16.669 -73.480 58.354 1.00 92.44 98 LYS A C 1
ATOM 757 O O . LYS A 1 98 ? -17.487 -72.564 58.420 1.00 92.44 98 LYS A O 1
ATOM 762 N N . ALA A 1 99 ? -15.546 -73.377 57.647 1.00 91.69 99 ALA A N 1
ATOM 763 C CA . ALA A 1 99 ? -15.202 -72.217 56.831 1.00 91.69 99 ALA A CA 1
ATOM 764 C C . ALA A 1 99 ? -16.129 -72.086 55.614 1.00 91.69 99 ALA A C 1
ATOM 766 O O . ALA A 1 99 ? -16.633 -70.996 55.374 1.00 91.69 99 ALA A O 1
ATOM 767 N N . GLU A 1 100 ? -16.432 -73.184 54.915 1.00 91.81 100 GLU A N 1
ATOM 768 C CA . GLU A 1 100 ? -17.397 -73.207 53.803 1.00 91.81 100 GLU A CA 1
ATOM 769 C C . GLU A 1 100 ? -18.809 -72.822 54.278 1.00 91.81 100 GLU A C 1
ATOM 771 O O . GLU A 1 100 ? -19.480 -72.005 53.649 1.00 91.81 100 GLU A O 1
ATOM 776 N N . GLN A 1 101 ? -19.246 -73.335 55.435 1.00 91.12 101 GLN A N 1
ATOM 777 C CA . GLN A 1 101 ? -20.513 -72.924 56.054 1.00 91.12 101 GLN A CA 1
ATOM 778 C C . GLN A 1 101 ? -20.512 -71.438 56.448 1.00 91.12 101 GLN A C 1
ATOM 780 O O . GLN A 1 101 ? -21.504 -70.744 56.227 1.00 91.12 101 GLN A O 1
ATOM 785 N N . SER A 1 102 ? -19.402 -70.936 57.003 1.00 89.00 102 SER A N 1
ATOM 786 C CA . SER A 1 102 ? -19.253 -69.518 57.360 1.00 89.00 102 SER A CA 1
ATOM 787 C C . SER A 1 102 ? -19.256 -68.624 56.120 1.00 89.00 102 SER A C 1
ATOM 789 O O . SER A 1 102 ? -19.876 -67.566 56.138 1.00 89.00 102 SER A O 1
ATOM 791 N N . GLU A 1 103 ? -18.618 -69.045 55.024 1.00 89.44 103 GLU A N 1
ATOM 792 C CA . GLU A 1 103 ? -18.629 -68.323 53.751 1.00 89.44 103 GLU A CA 1
ATOM 793 C C . GLU A 1 103 ? -20.038 -68.269 53.156 1.00 89.44 103 GLU A C 1
ATOM 795 O O . GLU A 1 103 ? -20.502 -67.186 52.803 1.00 89.44 103 GLU A O 1
ATOM 800 N N . ALA A 1 104 ? -20.747 -69.401 53.095 1.00 89.88 104 ALA A N 1
ATOM 801 C CA . ALA A 1 104 ? -22.123 -69.448 52.604 1.00 89.88 104 ALA A CA 1
ATOM 802 C C . ALA A 1 104 ? -23.051 -68.545 53.436 1.00 89.88 104 ALA A C 1
ATOM 804 O O . ALA A 1 104 ? -23.835 -67.775 52.878 1.00 89.88 104 ALA A O 1
ATOM 805 N N . MET A 1 105 ? -22.902 -68.572 54.764 1.00 87.50 105 MET A N 1
ATOM 806 C CA . MET A 1 105 ? -23.633 -67.692 55.675 1.00 87.50 105 MET A CA 1
ATOM 807 C C . MET A 1 105 ? -23.302 -66.211 55.430 1.00 87.50 105 MET A C 1
ATOM 809 O O . MET A 1 105 ? -24.209 -65.387 55.344 1.00 87.50 105 MET A O 1
ATOM 813 N N . VAL A 1 106 ? -22.025 -65.846 55.273 1.00 88.50 106 VAL A N 1
ATOM 814 C CA . VAL A 1 106 ? -21.615 -64.458 54.991 1.00 88.50 106 VAL A CA 1
ATOM 815 C C . VAL A 1 106 ? -22.105 -64.002 53.617 1.00 88.50 106 VAL A C 1
ATOM 817 O O . VAL A 1 106 ? -22.575 -62.874 53.495 1.00 88.50 106 VAL A O 1
ATOM 820 N N . GLN A 1 107 ? -22.061 -64.854 52.589 1.00 87.00 107 GLN A N 1
ATOM 821 C CA . GLN A 1 107 ? -22.614 -64.533 51.270 1.00 87.00 107 GLN A CA 1
ATOM 822 C C . GLN A 1 107 ? -24.126 -64.284 51.339 1.00 87.00 107 GLN A C 1
ATOM 824 O O . GLN A 1 107 ? -24.617 -63.344 50.708 1.00 87.00 107 GLN A O 1
ATOM 829 N N . GLU A 1 108 ? -24.859 -65.071 52.129 1.00 88.62 108 GLU A N 1
ATOM 830 C CA . GLU A 1 108 ? -26.285 -64.865 52.379 1.00 88.62 108 GLU A CA 1
ATOM 831 C C . GLU A 1 108 ? -26.556 -63.550 53.125 1.00 88.62 108 GLU A C 1
ATOM 833 O O . GLU A 1 108 ? -27.350 -62.733 52.649 1.00 88.62 108 GLU A O 1
ATOM 838 N N . ILE A 1 109 ? -25.822 -63.275 54.207 1.00 84.44 109 ILE A N 1
ATOM 839 C CA . ILE A 1 109 ? -25.916 -62.010 54.950 1.00 84.44 109 ILE A CA 1
ATOM 840 C C . ILE A 1 109 ? -25.585 -60.821 54.034 1.00 84.44 109 ILE A C 1
ATOM 842 O O . ILE A 1 109 ? -26.333 -59.849 53.987 1.00 84.44 109 ILE A O 1
ATOM 846 N N . CYS A 1 110 ? -24.509 -60.885 53.246 1.00 84.44 110 CYS A N 1
ATOM 847 C CA . CYS A 1 110 ? -24.133 -59.822 52.313 1.00 84.44 110 CYS A CA 1
ATOM 848 C C . CYS A 1 110 ? -25.156 -59.636 51.183 1.00 84.44 110 CYS A C 1
ATOM 850 O O . CYS A 1 110 ? -25.362 -58.507 50.731 1.00 84.44 110 CYS A O 1
ATOM 852 N N . ARG A 1 111 ? -25.803 -60.707 50.705 1.00 85.12 111 ARG A N 1
ATOM 853 C CA . ARG A 1 111 ? -26.888 -60.627 49.715 1.00 85.12 111 ARG A CA 1
ATOM 854 C C . ARG A 1 111 ? -28.093 -59.890 50.291 1.00 85.12 111 ARG A C 1
ATOM 856 O O . ARG A 1 111 ? -28.658 -59.030 49.613 1.00 85.12 111 ARG A O 1
ATOM 863 N N . ASP A 1 112 ? -28.466 -60.205 51.524 1.00 85.44 112 ASP A N 1
ATOM 864 C CA . ASP A 1 112 ? -29.622 -59.599 52.174 1.00 85.44 112 ASP A CA 1
ATOM 865 C C . ASP A 1 112 ? -29.333 -58.156 52.611 1.00 85.44 112 ASP A C 1
ATOM 867 O O . ASP A 1 112 ? -30.169 -57.283 52.376 1.00 85.44 112 ASP A O 1
ATOM 871 N N . ILE A 1 113 ? -28.119 -57.855 53.091 1.00 85.88 113 ILE A N 1
ATOM 872 C CA . ILE A 1 113 ? -27.651 -56.477 53.325 1.00 85.88 113 ILE A CA 1
ATOM 873 C C . ILE A 1 113 ? -27.694 -55.673 52.026 1.00 85.88 113 ILE A C 1
ATOM 875 O O . ILE A 1 113 ? -28.239 -54.577 52.024 1.00 85.88 113 ILE A O 1
ATOM 879 N N . LYS A 1 114 ? -27.221 -56.218 50.894 1.00 87.00 114 LYS A N 1
ATOM 880 C CA . LYS A 1 114 ? -27.326 -55.532 49.594 1.00 87.00 114 LYS A CA 1
ATOM 881 C C . LYS A 1 114 ? -28.778 -55.241 49.222 1.00 87.00 114 LYS A C 1
ATOM 883 O O . LYS A 1 114 ? -29.073 -54.130 48.797 1.00 87.00 114 LYS A O 1
ATOM 888 N N . LYS A 1 115 ? -29.696 -56.203 49.381 1.00 88.81 115 LYS A N 1
ATOM 889 C CA . LYS A 1 115 ? -31.134 -55.979 49.131 1.00 88.81 115 LYS A CA 1
ATOM 890 C C . LYS A 1 115 ? -31.701 -54.887 50.037 1.00 88.81 115 LYS A C 1
ATOM 892 O O . LYS A 1 115 ? -32.442 -54.033 49.555 1.00 88.81 115 LYS A O 1
ATOM 897 N N . LEU A 1 116 ? -31.341 -54.898 51.318 1.00 90.44 116 LEU A N 1
ATOM 898 C CA . LEU A 1 116 ? -31.780 -53.905 52.293 1.00 90.44 116 LEU A CA 1
ATOM 899 C C . LEU A 1 116 ? -31.188 -52.521 51.990 1.00 90.44 116 LEU A C 1
ATOM 901 O O . LEU A 1 116 ? -31.905 -51.528 52.072 1.00 90.44 116 LEU A O 1
ATOM 905 N N . ASP A 1 117 ? -29.939 -52.452 51.536 1.00 92.12 117 ASP A N 1
ATOM 906 C CA . ASP A 1 117 ? -29.294 -51.227 51.063 1.00 92.12 117 ASP A CA 1
ATOM 907 C C . ASP A 1 117 ? -29.943 -50.699 49.782 1.00 92.12 117 ASP A C 1
ATOM 909 O O . ASP A 1 117 ? -30.193 -49.498 49.679 1.00 92.12 117 ASP A O 1
ATOM 913 N N . PHE A 1 118 ? -30.285 -51.567 48.823 1.00 90.94 118 PHE A N 1
ATOM 914 C CA . PHE A 1 118 ? -31.051 -51.174 47.637 1.00 90.94 118 PHE A CA 1
ATOM 915 C C . PHE A 1 118 ? -32.432 -50.642 48.025 1.00 90.94 118 PHE A C 1
ATOM 917 O O . PHE A 1 118 ? -32.833 -49.589 47.533 1.00 90.94 118 PHE A O 1
ATOM 924 N N . ALA A 1 119 ? -33.136 -51.314 48.941 1.00 91.19 119 ALA A N 1
ATOM 925 C CA . ALA A 1 119 ? -34.420 -50.849 49.452 1.00 91.19 119 ALA A CA 1
ATOM 926 C C . ALA A 1 119 ? -34.277 -49.490 50.152 1.00 91.19 119 ALA A C 1
ATOM 928 O O . ALA A 1 119 ? -34.982 -48.545 49.804 1.00 91.19 119 ALA A O 1
ATOM 929 N N . LYS A 1 120 ? -33.309 -49.343 51.064 1.00 92.38 120 LYS A N 1
ATOM 930 C CA . LYS A 1 120 ? -33.015 -48.085 51.761 1.00 92.38 120 LYS A CA 1
ATOM 931 C C . LYS A 1 120 ? -32.674 -46.969 50.779 1.00 92.38 120 LYS A C 1
ATOM 933 O O . LYS A 1 120 ? -33.208 -45.869 50.913 1.00 92.38 120 LYS A O 1
ATOM 938 N N . LYS A 1 121 ? -31.818 -47.228 49.787 1.00 92.12 121 LYS A N 1
ATOM 939 C CA . LYS A 1 121 ? -31.434 -46.256 48.756 1.00 92.12 121 LYS A CA 1
ATOM 940 C C . LYS A 1 121 ? -32.643 -45.834 47.929 1.00 92.12 121 LYS A C 1
ATOM 942 O O . LYS A 1 121 ? -32.894 -44.640 47.823 1.00 92.12 121 LYS A O 1
ATOM 947 N N . ASN A 1 122 ? -33.428 -46.785 47.425 1.00 92.00 122 ASN A N 1
ATOM 948 C CA . ASN A 1 122 ? -34.624 -46.503 46.630 1.00 92.00 122 ASN A CA 1
ATOM 949 C C . ASN A 1 122 ? -35.657 -45.702 47.431 1.00 92.00 122 ASN A C 1
ATOM 951 O O . ASN A 1 122 ? -36.184 -44.709 46.929 1.00 92.00 122 ASN A O 1
ATOM 955 N N . ILE A 1 123 ? -35.902 -46.076 48.691 1.00 94.69 123 ILE A N 1
ATOM 956 C CA . ILE A 1 123 ? -36.804 -45.349 49.591 1.00 94.69 123 ILE A CA 1
ATOM 957 C C . ILE A 1 123 ? -36.270 -43.936 49.852 1.00 94.69 123 ILE A C 1
ATOM 959 O O . ILE A 1 123 ? -37.013 -42.972 49.708 1.00 94.69 123 ILE A O 1
ATOM 963 N N . THR A 1 124 ? -34.979 -43.781 50.154 1.00 93.69 124 THR A N 1
ATOM 964 C CA . THR A 1 124 ? -34.361 -42.466 50.408 1.00 93.69 124 THR A CA 1
ATOM 965 C C . THR A 1 124 ? -34.425 -41.566 49.175 1.00 93.69 124 THR A C 1
ATOM 967 O O . THR A 1 124 ? -34.798 -40.397 49.284 1.00 93.69 124 THR A O 1
ATOM 970 N N . THR A 1 125 ? -34.111 -42.098 47.990 1.00 90.06 125 THR A N 1
ATOM 971 C CA . THR A 1 125 ? -34.217 -41.374 46.717 1.00 90.06 125 THR A CA 1
ATOM 972 C C . THR A 1 125 ? -35.661 -40.961 46.442 1.00 90.06 125 THR A C 1
ATOM 974 O O . THR A 1 125 ? -35.896 -39.807 46.092 1.00 90.06 125 THR A O 1
ATOM 977 N N . THR A 1 126 ? -36.628 -41.854 46.671 1.00 90.38 126 THR A N 1
ATOM 978 C CA . THR A 1 126 ? -38.059 -41.571 46.474 1.00 90.38 126 THR A CA 1
ATOM 979 C C . THR A 1 126 ? -38.558 -40.500 47.443 1.00 90.38 126 THR A C 1
ATOM 981 O O . THR A 1 126 ? -39.183 -39.536 47.012 1.00 90.38 126 THR A O 1
ATOM 984 N N . ILE A 1 127 ? -38.233 -40.609 48.736 1.00 92.81 127 ILE A N 1
ATOM 985 C CA . ILE A 1 127 ? -38.590 -39.606 49.752 1.00 92.81 127 ILE A CA 1
ATOM 986 C C . ILE A 1 127 ? -37.973 -38.249 49.402 1.00 92.81 127 ILE A C 1
ATOM 988 O O . ILE A 1 127 ? -38.662 -37.234 49.449 1.00 92.81 127 ILE A O 1
ATOM 992 N N . THR A 1 128 ? -36.698 -38.221 49.005 1.00 91.06 128 THR A N 1
ATOM 993 C CA . THR A 1 128 ? -36.007 -36.978 48.629 1.00 91.06 128 THR A CA 1
ATOM 994 C C . THR A 1 128 ? -36.644 -36.340 47.395 1.00 91.06 128 THR A C 1
ATOM 996 O O . THR A 1 128 ? -36.867 -35.130 47.382 1.00 91.06 128 THR A O 1
ATOM 999 N N . ALA A 1 129 ? -36.975 -37.136 46.374 1.00 88.50 129 ALA A N 1
ATOM 1000 C CA . ALA A 1 129 ? -37.643 -36.655 45.169 1.00 88.50 129 ALA A CA 1
ATOM 1001 C C . ALA A 1 129 ? -39.049 -36.116 45.476 1.00 88.50 129 ALA A C 1
ATOM 1003 O O . ALA A 1 129 ? -39.387 -35.023 45.028 1.00 88.50 129 ALA A O 1
ATOM 1004 N N . LEU A 1 130 ? -39.841 -36.823 46.292 1.00 89.44 130 LEU A N 1
ATOM 1005 C CA . LEU A 1 130 ? -41.170 -36.371 46.720 1.00 89.44 130 LEU A CA 1
ATOM 1006 C C . LEU A 1 130 ? -41.096 -35.088 47.549 1.00 89.44 130 LEU A C 1
ATOM 1008 O O . LEU A 1 130 ? -41.841 -34.149 47.291 1.00 89.44 130 LEU A O 1
ATOM 1012 N N . HIS A 1 131 ? -40.165 -35.008 48.500 1.00 90.94 131 HIS A N 1
ATOM 1013 C CA . HIS A 1 131 ? -39.969 -33.806 49.304 1.00 90.94 131 HIS A CA 1
ATOM 1014 C C . HIS A 1 131 ? -39.587 -32.600 48.432 1.00 90.94 131 HIS A C 1
ATOM 1016 O O . HIS A 1 131 ? -40.182 -31.531 48.561 1.00 90.94 131 HIS A O 1
ATOM 1022 N N . ARG A 1 132 ? -38.661 -32.785 47.480 1.00 90.25 132 ARG A N 1
ATOM 1023 C CA . ARG A 1 132 ? -38.280 -31.747 46.507 1.00 90.25 132 ARG A CA 1
ATOM 1024 C C . ARG A 1 132 ? -39.427 -31.364 45.577 1.00 90.25 132 ARG A C 1
ATOM 1026 O O . ARG A 1 132 ? -39.522 -30.201 45.202 1.00 90.25 132 ARG A O 1
ATOM 1033 N N . LEU A 1 133 ? -40.300 -32.306 45.222 1.00 90.31 133 LEU A N 1
ATOM 1034 C CA . LEU A 1 133 ? -41.482 -32.024 44.411 1.00 90.31 133 LEU A CA 1
ATOM 1035 C C . LEU A 1 133 ? -42.467 -31.149 45.191 1.00 90.31 133 LEU A C 1
ATOM 1037 O O . LEU A 1 133 ? -42.946 -30.155 44.656 1.00 90.31 133 LEU A O 1
ATOM 1041 N N . THR A 1 134 ? -42.709 -31.454 46.468 1.00 92.12 134 THR A N 1
ATOM 1042 C CA . THR A 1 134 ? -43.526 -30.609 47.352 1.00 92.12 134 THR A CA 1
ATOM 1043 C C . THR A 1 134 ? -42.925 -29.211 47.507 1.00 92.12 134 THR A C 1
ATOM 1045 O O . THR A 1 134 ? -43.650 -28.220 47.411 1.00 92.12 134 THR A O 1
ATOM 1048 N N . MET A 1 135 ? -41.600 -29.111 47.682 1.00 93.56 135 MET A N 1
ATOM 1049 C CA . MET A 1 135 ? -40.900 -27.821 47.699 1.00 93.56 135 MET A CA 1
ATOM 1050 C C . MET A 1 135 ? -41.083 -27.060 46.383 1.00 93.56 135 MET A C 1
ATOM 1052 O O . MET A 1 135 ? -41.362 -25.868 46.421 1.00 93.56 135 MET A O 1
ATOM 1056 N N . LEU A 1 136 ? -40.977 -27.731 45.231 1.00 92.00 136 LEU A N 1
ATOM 1057 C CA . LEU A 1 136 ? -41.165 -27.117 43.916 1.00 92.00 136 LEU A CA 1
ATOM 1058 C C . LEU A 1 136 ? -42.593 -26.585 43.730 1.00 92.00 136 LEU A C 1
ATOM 1060 O O . LEU A 1 136 ? -42.755 -25.463 43.262 1.00 92.00 136 LEU A O 1
ATOM 1064 N N . VAL A 1 137 ? -43.618 -27.352 44.117 1.00 92.69 137 VAL A N 1
ATOM 1065 C CA . VAL A 1 137 ? -45.025 -26.916 44.037 1.00 92.69 137 VAL A CA 1
ATOM 1066 C C . VAL A 1 137 ? -45.240 -25.644 44.860 1.00 92.69 137 VAL A C 1
ATOM 1068 O O . VAL A 1 137 ? -45.692 -24.639 44.317 1.00 92.69 137 VAL A O 1
ATOM 1071 N N . SER A 1 138 ? -44.835 -25.660 46.134 1.00 93.94 138 SER A N 1
ATOM 1072 C CA . SER A 1 138 ? -44.943 -24.494 47.023 1.00 93.94 138 SER A CA 1
ATOM 1073 C C . SER A 1 138 ? -44.147 -23.298 46.490 1.00 93.94 138 SER A C 1
ATOM 1075 O O . SER A 1 138 ? -44.625 -22.164 46.495 1.00 93.94 138 SER A O 1
ATOM 1077 N N . ALA A 1 139 ? -42.950 -23.546 45.950 1.00 94.44 139 ALA A N 1
ATOM 1078 C CA . ALA A 1 139 ? -42.102 -22.492 45.418 1.00 94.44 139 ALA A CA 1
ATOM 1079 C C . ALA A 1 139 ? -42.695 -21.825 44.166 1.00 94.44 139 ALA A C 1
ATOM 1081 O O . ALA A 1 139 ? -42.617 -20.601 44.046 1.00 94.44 139 ALA A O 1
ATOM 1082 N N . VAL A 1 140 ? -43.321 -22.601 43.272 1.00 93.81 140 VAL A N 1
ATOM 1083 C CA . VAL A 1 140 ? -44.030 -22.096 42.082 1.00 93.81 140 VAL A CA 1
ATOM 1084 C C . VAL A 1 140 ? -45.272 -21.290 42.475 1.00 93.81 140 VAL A C 1
ATOM 1086 O O . VAL A 1 140 ? -45.506 -20.228 41.901 1.00 93.81 140 VAL A O 1
ATOM 1089 N N . GLU A 1 141 ? -46.041 -21.738 43.472 1.00 93.50 141 GLU A N 1
ATOM 1090 C CA . GLU A 1 141 ? -47.203 -20.996 43.986 1.00 93.50 141 GLU A CA 1
ATOM 1091 C C . GLU A 1 141 ? -46.792 -19.650 44.599 1.00 93.50 141 GLU A C 1
ATOM 1093 O O . GLU A 1 141 ? -47.380 -18.612 44.288 1.00 93.50 141 GLU A O 1
ATOM 1098 N N . GLN A 1 142 ? -45.729 -19.636 45.409 1.00 94.00 142 GLN A N 1
ATOM 1099 C CA . GLN A 1 142 ? -45.168 -18.401 45.967 1.00 94.00 142 GLN A CA 1
ATOM 1100 C C . GLN A 1 142 ? -44.657 -17.463 44.870 1.00 94.00 142 GLN A C 1
ATOM 1102 O O . GLN A 1 142 ? -44.963 -16.270 44.897 1.00 94.00 142 GLN A O 1
ATOM 1107 N N . LEU A 1 143 ? -43.945 -17.999 43.871 1.00 94.50 143 LEU A N 1
ATOM 1108 C CA . LEU A 1 143 ? -43.464 -17.228 42.725 1.00 94.50 143 LEU A CA 1
ATOM 1109 C C . LEU A 1 143 ? -44.627 -16.594 41.948 1.00 94.50 143 LEU A C 1
ATOM 1111 O O . LEU A 1 143 ? -44.532 -15.439 41.539 1.00 94.50 143 LEU A O 1
ATOM 1115 N N . GLN A 1 144 ? -45.742 -17.310 41.779 1.00 93.88 144 GLN A N 1
ATOM 1116 C CA . GLN A 1 144 ? -46.936 -16.781 41.122 1.00 93.88 144 GLN A CA 1
ATOM 1117 C C . GLN A 1 144 ? -47.537 -15.596 41.893 1.00 93.88 144 GLN A C 1
ATOM 1119 O O . GLN A 1 144 ? -47.894 -14.578 41.291 1.00 93.88 144 GLN A O 1
ATOM 1124 N N . VAL A 1 145 ? -47.606 -15.689 43.225 1.00 93.94 145 VAL A N 1
ATOM 1125 C CA . VAL A 1 145 ? -48.066 -14.583 44.079 1.00 93.94 145 VAL A CA 1
ATOM 1126 C C . VAL A 1 145 ? -47.111 -13.390 43.987 1.00 93.94 145 VAL A C 1
ATOM 1128 O O . VAL A 1 145 ? -47.573 -12.275 43.740 1.00 93.94 145 VAL A O 1
ATOM 1131 N N . MET A 1 146 ? -45.799 -13.605 44.107 1.00 91.94 146 MET A N 1
ATOM 1132 C CA . MET A 1 146 ? -44.789 -12.542 43.987 1.00 91.94 146 MET A CA 1
ATOM 1133 C C . MET A 1 146 ? -44.826 -11.856 42.609 1.00 91.94 146 MET A C 1
ATOM 1135 O O . MET A 1 146 ? -44.761 -10.626 42.527 1.00 91.94 146 MET A O 1
ATOM 1139 N N . ALA A 1 147 ? -45.006 -12.627 41.529 1.00 91.88 147 ALA A N 1
ATOM 1140 C CA . ALA A 1 147 ? -45.120 -12.117 40.163 1.00 91.88 147 ALA A CA 1
ATOM 1141 C C . ALA A 1 147 ? -46.372 -11.245 39.960 1.00 91.88 147 ALA A C 1
ATOM 1143 O O . ALA A 1 147 ? -46.293 -10.187 39.330 1.00 91.88 147 ALA A O 1
ATOM 1144 N N . SER A 1 148 ? -47.512 -11.652 40.534 1.00 89.81 148 SER A N 1
ATOM 1145 C CA . SER A 1 148 ? -48.767 -10.882 40.489 1.00 89.81 148 SER A CA 1
ATOM 1146 C C . SER A 1 148 ? -48.670 -9.551 41.245 1.00 89.81 148 SER A C 1
ATOM 1148 O O . SER A 1 148 ? -49.156 -8.530 40.763 1.00 89.81 148 SER A O 1
ATOM 1150 N N . LYS A 1 149 ? -47.962 -9.534 42.383 1.00 89.88 149 LYS A N 1
ATOM 1151 C CA . LYS A 1 149 ? -47.714 -8.335 43.203 1.00 89.88 149 LYS A CA 1
ATOM 1152 C C . LYS A 1 149 ? -46.568 -7.451 42.698 1.00 89.88 149 LYS A C 1
ATOM 1154 O O . LYS A 1 149 ? -46.328 -6.395 43.277 1.00 89.88 149 LYS A O 1
ATOM 1159 N N . ARG A 1 150 ? -45.864 -7.858 41.633 1.00 87.69 150 ARG A N 1
ATOM 1160 C CA . ARG A 1 150 ? -44.687 -7.168 41.065 1.00 87.69 150 ARG A CA 1
ATOM 1161 C C . ARG A 1 150 ? -43.552 -6.942 42.078 1.00 87.69 150 ARG A C 1
ATOM 1163 O O . ARG A 1 150 ? -42.862 -5.926 42.027 1.00 87.69 150 ARG A O 1
ATOM 1170 N N . GLN A 1 151 ? -43.342 -7.893 42.990 1.00 90.44 151 GLN A N 1
ATOM 1171 C CA . GLN A 1 151 ? -42.221 -7.879 43.939 1.00 90.44 151 GLN A CA 1
ATOM 1172 C C . GLN A 1 151 ? -40.967 -8.460 43.269 1.00 90.44 151 GLN A C 1
ATOM 1174 O O . GLN A 1 151 ? -40.623 -9.620 43.481 1.00 90.44 151 GLN A O 1
ATOM 1179 N N . TYR A 1 152 ? -40.303 -7.679 42.412 1.00 91.69 152 TYR A N 1
ATOM 1180 C CA . TYR A 1 152 ? -39.255 -8.193 41.520 1.00 91.69 152 TYR A CA 1
ATOM 1181 C C . TYR A 1 152 ? -38.060 -8.819 42.246 1.00 91.69 152 TYR A C 1
ATOM 1183 O O . TYR A 1 152 ? -37.640 -9.913 41.884 1.00 91.69 152 TYR A O 1
ATOM 1191 N N . LYS A 1 153 ? -37.559 -8.191 43.312 1.00 89.81 153 LYS A N 1
ATOM 1192 C CA . LYS A 1 153 ? -36.411 -8.711 44.067 1.00 89.81 153 LYS A CA 1
ATOM 1193 C C . LYS A 1 153 ? -36.670 -10.096 44.670 1.00 89.81 153 LYS A C 1
ATOM 1195 O O . LYS A 1 153 ? -35.841 -10.993 44.545 1.00 89.81 153 LYS A O 1
ATOM 1200 N N . GLU A 1 154 ? -37.832 -10.275 45.295 1.00 92.12 154 GLU A N 1
ATOM 1201 C CA . GLU A 1 154 ? -38.255 -11.561 45.865 1.00 92.12 154 GLU A CA 1
ATOM 1202 C C . GLU A 1 154 ? -38.551 -12.581 44.757 1.00 92.12 154 GLU A C 1
ATOM 1204 O O . GLU A 1 154 ? -38.109 -13.726 44.835 1.00 92.12 154 GLU A O 1
ATOM 1209 N N . ALA A 1 155 ? -39.221 -12.149 43.682 1.00 93.62 155 ALA A N 1
ATOM 1210 C CA . ALA A 1 155 ? -39.520 -12.996 42.533 1.00 93.62 155 ALA A CA 1
ATOM 1211 C C . ALA A 1 155 ? -38.252 -13.501 41.827 1.00 93.62 155 ALA A C 1
ATOM 1213 O O . ALA A 1 155 ? -38.239 -14.646 41.392 1.00 93.62 155 ALA A O 1
ATOM 1214 N N . ALA A 1 156 ? -37.189 -12.694 41.731 1.00 91.75 156 ALA A N 1
ATOM 1215 C CA . ALA A 1 156 ? -35.912 -13.092 41.137 1.00 91.75 156 ALA A CA 1
ATOM 1216 C C . ALA A 1 156 ? -35.251 -14.223 41.937 1.00 91.75 156 ALA A C 1
ATOM 1218 O O . ALA A 1 156 ? -34.958 -15.282 41.384 1.00 91.75 156 ALA A O 1
ATOM 1219 N N . ALA A 1 157 ? -35.104 -14.037 43.254 1.00 92.62 157 ALA A N 1
ATOM 1220 C CA . ALA A 1 157 ? -34.533 -15.051 44.140 1.00 92.62 157 ALA A CA 1
ATOM 1221 C C . ALA A 1 157 ? -35.355 -16.352 44.118 1.00 92.62 157 ALA A C 1
ATOM 1223 O O . ALA A 1 157 ? -34.806 -17.454 44.051 1.00 92.62 157 ALA A O 1
ATOM 1224 N N . GLN A 1 158 ? -36.684 -16.227 44.113 1.00 93.69 158 GLN A N 1
ATOM 1225 C CA . GLN A 1 158 ? -37.575 -17.376 44.037 1.00 93.69 158 GLN A CA 1
ATOM 1226 C C . GLN A 1 158 ? -37.508 -18.073 42.671 1.00 93.69 158 GLN A C 1
ATOM 1228 O O . GLN A 1 158 ? -37.547 -19.300 42.604 1.00 93.69 158 GLN A O 1
ATOM 1233 N N . LEU A 1 159 ? -37.375 -17.319 41.577 1.00 92.62 159 LEU A N 1
ATOM 1234 C CA . LEU A 1 159 ? -37.239 -17.862 40.227 1.00 92.62 159 LEU A CA 1
ATOM 1235 C C . LEU A 1 159 ? -35.939 -18.659 40.068 1.00 92.62 159 LEU A C 1
ATOM 1237 O O . LEU A 1 159 ? -35.971 -19.748 39.495 1.00 92.62 159 LEU A O 1
ATOM 1241 N N . GLU A 1 160 ? -34.820 -18.174 40.611 1.00 90.31 160 GLU A N 1
ATOM 1242 C CA . GLU A 1 160 ? -33.559 -18.926 40.643 1.00 90.31 160 GLU A CA 1
ATOM 1243 C C . GLU A 1 160 ? -33.700 -20.233 41.430 1.00 90.31 160 GLU A C 1
ATOM 1245 O O . GLU A 1 160 ? -33.318 -21.297 40.933 1.00 90.31 160 GLU A O 1
ATOM 1250 N N . ALA A 1 161 ? -34.310 -20.180 42.619 1.00 91.06 161 ALA A N 1
ATOM 1251 C CA . ALA A 1 161 ? -34.563 -21.366 43.435 1.00 91.06 161 ALA A CA 1
ATOM 1252 C C . ALA A 1 161 ? -35.447 -22.390 42.699 1.00 91.06 161 ALA A C 1
ATOM 1254 O O . ALA A 1 161 ? -35.144 -23.587 42.679 1.00 91.06 161 ALA A O 1
ATOM 1255 N N . VAL A 1 162 ? -36.510 -21.929 42.032 1.00 92.25 162 VAL A N 1
ATOM 1256 C CA . VAL A 1 162 ? -37.397 -22.779 41.227 1.00 92.25 162 VAL A CA 1
ATOM 1257 C C . VAL A 1 162 ? -36.660 -23.376 40.025 1.00 92.25 162 VAL A C 1
ATOM 1259 O O . VAL A 1 162 ? -36.793 -24.573 39.780 1.00 92.25 162 VAL A O 1
ATOM 1262 N N . ASN A 1 163 ? -35.846 -22.598 39.303 1.00 89.19 163 ASN A N 1
ATOM 1263 C CA . ASN A 1 163 ? -35.046 -23.105 38.183 1.00 89.19 163 ASN A CA 1
ATOM 1264 C C . ASN A 1 163 ? -34.064 -24.200 38.651 1.00 89.19 163 ASN A C 1
ATOM 1266 O O . ASN A 1 163 ? -33.975 -25.252 38.015 1.00 89.19 163 ASN A O 1
ATOM 1270 N N . GLN A 1 164 ? -33.383 -24.016 39.789 1.00 88.69 164 GLN A N 1
ATOM 1271 C CA . GLN A 1 164 ? -32.500 -25.041 40.366 1.00 88.69 164 GLN A CA 1
ATOM 1272 C C . GLN A 1 164 ? -33.259 -26.326 40.731 1.00 88.69 164 GLN A C 1
ATOM 1274 O O . GLN A 1 164 ? -32.791 -27.430 40.439 1.00 88.69 164 GLN A O 1
ATOM 1279 N N . LEU A 1 165 ? -34.450 -26.198 41.326 1.00 89.25 165 LEU A N 1
ATOM 1280 C CA . LEU A 1 165 ? -35.312 -27.343 41.622 1.00 89.25 165 LEU A CA 1
ATOM 1281 C C . LEU A 1 165 ? -35.771 -28.044 40.335 1.00 89.25 165 LEU A C 1
ATOM 1283 O O . LEU A 1 165 ? -35.690 -29.269 40.252 1.00 89.25 165 LEU A O 1
ATOM 1287 N N . CYS A 1 166 ? -36.189 -27.299 39.308 1.00 87.12 166 CYS A N 1
ATOM 1288 C CA . CYS A 1 166 ? -36.574 -27.854 38.009 1.00 87.12 166 CYS A CA 1
ATOM 1289 C C . CYS A 1 166 ? -35.432 -28.621 37.329 1.00 87.12 166 CYS A C 1
ATOM 1291 O O . CYS A 1 166 ? -35.693 -29.668 36.732 1.00 87.12 166 CYS A O 1
ATOM 1293 N N . ASN A 1 167 ? -34.184 -28.160 37.455 1.00 87.31 167 ASN A N 1
ATOM 1294 C CA . ASN A 1 167 ? -33.017 -28.849 36.895 1.00 87.31 167 ASN A CA 1
ATOM 1295 C C . ASN A 1 167 ? -32.823 -30.246 37.507 1.00 87.31 167 ASN A C 1
ATOM 1297 O O . ASN A 1 167 ? -32.488 -31.196 36.805 1.00 87.31 167 ASN A O 1
ATOM 1301 N N . HIS A 1 168 ? -33.119 -30.425 38.799 1.00 84.75 168 HIS A N 1
ATOM 1302 C CA . HIS A 1 168 ? -33.087 -31.753 39.420 1.00 84.75 168 HIS A CA 1
ATOM 1303 C C . HIS A 1 168 ? -34.125 -32.721 38.823 1.00 84.75 168 HIS A C 1
ATOM 1305 O O . HIS A 1 168 ? -33.918 -33.935 38.824 1.00 84.75 168 HIS A O 1
ATOM 1311 N N . PHE A 1 169 ? -35.230 -32.189 38.292 1.00 88.44 169 PHE A N 1
ATOM 1312 C CA . PHE A 1 169 ? -36.312 -32.966 37.694 1.00 88.44 169 PHE A CA 1
ATOM 1313 C C . PHE A 1 169 ? -36.178 -33.175 36.178 1.00 88.44 169 PHE A C 1
ATOM 1315 O O . PHE A 1 169 ? -37.116 -33.673 35.558 1.00 88.44 169 PHE A O 1
ATOM 1322 N N . GLU A 1 170 ? -35.046 -32.836 35.549 1.00 84.38 170 GLU A N 1
ATOM 1323 C CA . GLU A 1 170 ? -34.855 -33.091 34.110 1.00 84.38 170 GLU A CA 1
ATOM 1324 C C . GLU A 1 170 ? -34.975 -34.573 33.735 1.00 84.38 170 GLU A C 1
ATOM 1326 O O . GLU A 1 170 ? -35.578 -34.899 32.713 1.00 84.38 170 GLU A O 1
ATOM 1331 N N . ALA A 1 171 ? -34.496 -35.478 34.595 1.00 84.31 171 ALA A N 1
ATOM 1332 C CA . ALA A 1 171 ? -34.626 -36.924 34.394 1.00 84.31 171 ALA A CA 1
ATOM 1333 C C . ALA A 1 171 ? -36.085 -37.425 34.441 1.00 84.31 171 ALA A C 1
ATOM 1335 O O . ALA A 1 171 ? -36.363 -38.539 34.008 1.00 84.31 171 ALA A O 1
ATOM 1336 N N . TYR A 1 172 ? -37.015 -36.609 34.949 1.00 84.88 172 TYR A N 1
ATOM 1337 C CA . TYR A 1 172 ? -38.430 -36.944 35.133 1.00 84.88 172 TYR A CA 1
ATOM 1338 C C . TYR A 1 172 ? -39.355 -36.098 34.243 1.00 84.88 172 TYR A C 1
ATOM 1340 O O . TYR A 1 172 ? -40.532 -35.916 34.551 1.00 84.88 172 TYR A O 1
ATOM 1348 N N . ARG A 1 173 ? -38.829 -35.550 33.143 1.00 79.25 173 ARG A N 1
ATOM 1349 C CA . ARG A 1 173 ? -39.546 -34.640 32.232 1.00 79.25 173 ARG A CA 1
ATOM 1350 C C . ARG A 1 173 ? -40.870 -35.181 31.676 1.00 79.25 173 ARG A C 1
ATOM 1352 O O . ARG A 1 173 ? -41.763 -34.386 31.403 1.00 79.25 173 ARG A O 1
ATOM 1359 N N . ASP A 1 174 ? -40.995 -36.501 31.546 1.00 83.25 174 ASP A N 1
ATOM 1360 C CA . ASP A 1 174 ? -42.157 -37.166 30.941 1.00 83.25 174 ASP A CA 1
ATOM 1361 C C . ASP A 1 174 ? -43.326 -37.352 31.930 1.00 83.25 174 ASP A C 1
ATOM 1363 O O . ASP A 1 174 ? -44.404 -37.809 31.555 1.00 83.25 174 ASP A O 1
ATOM 1367 N N . VAL A 1 175 ? -43.135 -37.010 33.211 1.00 88.38 175 VAL A N 1
ATOM 1368 C CA . VAL A 1 175 ? -44.188 -37.113 34.227 1.00 88.38 175 VAL A CA 1
ATOM 1369 C C . VAL A 1 175 ? -45.182 -35.955 34.054 1.00 88.38 175 VAL A C 1
ATOM 1371 O O . VAL A 1 175 ? -44.788 -34.803 34.259 1.00 88.38 175 VAL A O 1
ATOM 1374 N N . PRO A 1 176 ? -46.485 -36.219 33.818 1.00 88.94 176 PRO A N 1
ATOM 1375 C CA . PRO A 1 176 ? -47.471 -35.178 33.505 1.00 88.94 176 PRO A CA 1
ATOM 1376 C C . PRO A 1 176 ? -47.531 -34.035 34.523 1.00 88.94 176 PRO A C 1
ATOM 1378 O O . PRO A 1 176 ? -47.678 -32.873 34.155 1.00 88.94 176 PRO A O 1
ATOM 1381 N N . LYS A 1 177 ? -47.367 -34.339 35.819 1.00 85.56 177 LYS A N 1
ATOM 1382 C CA . LYS A 1 177 ? -47.394 -33.316 36.874 1.00 85.56 177 LYS A CA 1
ATOM 1383 C C . LYS A 1 177 ? -46.187 -32.376 36.824 1.00 85.56 177 LYS A C 1
ATOM 1385 O O . LYS A 1 177 ? -46.315 -31.196 37.139 1.00 85.56 177 LYS A O 1
ATOM 1390 N N . ILE A 1 178 ? -45.020 -32.888 36.433 1.00 88.81 178 ILE A N 1
ATOM 1391 C CA . ILE A 1 178 ? -43.803 -32.085 36.263 1.00 88.81 178 ILE A CA 1
ATOM 1392 C C . ILE A 1 178 ? -43.938 -31.223 35.008 1.00 88.81 178 ILE A C 1
ATOM 1394 O O . ILE A 1 178 ? -43.563 -30.052 35.040 1.00 88.81 178 ILE A O 1
ATOM 1398 N N . THR A 1 179 ? -44.529 -31.763 33.940 1.00 87.75 179 THR A N 1
ATOM 1399 C CA . THR A 1 179 ? -44.883 -31.000 32.738 1.00 87.75 179 THR A CA 1
ATOM 1400 C C . THR A 1 179 ? -45.832 -29.846 33.076 1.00 87.75 179 THR A C 1
ATOM 1402 O O . THR A 1 179 ? -45.515 -28.705 32.759 1.00 87.75 179 THR A O 1
ATOM 1405 N N . GLU A 1 180 ? -46.908 -30.098 33.833 1.00 90.50 180 GLU A N 1
ATOM 1406 C CA . GLU A 1 180 ? -47.849 -29.063 34.301 1.00 90.50 180 GLU A CA 1
ATOM 1407 C C . GLU A 1 180 ? -47.138 -27.958 35.109 1.00 90.50 180 GLU A C 1
ATOM 1409 O O . GLU A 1 180 ? -47.406 -26.769 34.929 1.00 90.50 180 GLU A O 1
ATOM 1414 N N . LEU A 1 181 ? -46.203 -28.322 35.996 1.00 90.81 181 LEU A N 1
ATOM 1415 C CA . LEU A 1 181 ? -45.424 -27.348 36.772 1.00 90.81 181 LEU A CA 1
ATOM 1416 C C . LEU A 1 181 ? -44.469 -26.531 35.897 1.00 90.81 181 LEU A C 1
ATOM 1418 O O . LEU A 1 181 ? -44.312 -25.333 36.130 1.00 90.81 181 LEU A O 1
ATOM 1422 N N . ARG A 1 182 ? -43.854 -27.146 34.881 1.00 89.00 182 ARG A N 1
ATOM 1423 C CA . ARG A 1 182 ? -43.008 -26.439 33.908 1.00 89.00 182 ARG A CA 1
ATOM 1424 C C . ARG A 1 182 ? -43.825 -25.481 33.046 1.00 89.00 182 ARG A C 1
ATOM 1426 O O . ARG A 1 182 ? -43.381 -24.362 32.816 1.00 89.00 182 ARG A O 1
ATOM 1433 N N . GLU A 1 183 ? -45.023 -25.873 32.622 1.00 90.81 183 GLU A N 1
ATOM 1434 C CA . GLU A 1 183 ? -45.948 -24.990 31.903 1.00 90.81 183 GLU A CA 1
ATOM 1435 C C . GLU A 1 183 ? -46.387 -23.810 32.774 1.00 90.81 183 GLU A C 1
ATOM 1437 O O . GLU A 1 183 ? -46.320 -22.662 32.335 1.00 90.81 183 GLU A O 1
ATOM 1442 N N . LYS A 1 184 ? -46.746 -24.059 34.041 1.00 90.56 184 LYS A N 1
ATOM 1443 C CA . LYS A 1 184 ? -47.038 -22.996 35.017 1.00 90.56 184 LYS A CA 1
ATOM 1444 C C . LYS A 1 184 ? -45.852 -22.052 35.203 1.00 90.56 184 LYS A C 1
ATOM 1446 O O . LYS A 1 184 ? -46.039 -20.839 35.158 1.00 90.56 184 LYS A O 1
ATOM 1451 N N . LEU A 1 185 ? -44.640 -22.586 35.354 1.00 91.81 185 LEU A N 1
ATOM 1452 C CA . LEU A 1 185 ? -43.422 -21.784 35.451 1.00 91.81 185 LEU A CA 1
ATOM 1453 C C . LEU A 1 185 ? -43.209 -20.934 34.195 1.00 91.81 185 LEU A C 1
ATOM 1455 O O . LEU A 1 185 ? -42.945 -19.742 34.313 1.00 91.81 185 LEU A O 1
ATOM 1459 N N . ASN A 1 186 ? -43.365 -21.508 33.002 1.00 91.38 186 ASN A N 1
ATOM 1460 C CA . ASN A 1 186 ? -43.233 -20.778 31.742 1.00 91.38 186 ASN A CA 1
ATOM 1461 C C . ASN A 1 186 ? -44.279 -19.662 31.618 1.00 91.38 186 ASN A C 1
ATOM 1463 O O . ASN A 1 186 ? -43.930 -18.548 31.233 1.00 91.38 186 ASN A O 1
ATOM 1467 N N . ASN A 1 187 ? -45.527 -19.908 32.022 1.00 93.50 187 ASN A N 1
ATOM 1468 C CA . ASN A 1 187 ? -46.565 -18.877 32.065 1.00 93.50 187 ASN A CA 1
ATOM 1469 C C . ASN A 1 187 ? -46.188 -17.738 33.022 1.00 93.50 187 ASN A C 1
ATOM 1471 O O . ASN A 1 187 ? -46.310 -16.568 32.663 1.00 93.50 187 ASN A O 1
ATOM 1475 N N . ILE A 1 188 ? -45.661 -18.055 34.210 1.00 93.00 188 ILE A N 1
ATOM 1476 C CA . ILE A 1 188 ? -45.184 -17.041 35.161 1.00 93.00 188 ILE A CA 1
ATOM 1477 C C . ILE A 1 188 ? -43.991 -16.265 34.586 1.00 93.00 188 ILE A C 1
ATOM 1479 O O . ILE A 1 188 ? -43.963 -15.040 34.696 1.00 93.00 188 ILE A O 1
ATOM 1483 N N . LYS A 1 189 ? -43.043 -16.938 33.917 1.00 92.38 189 LYS A N 1
ATOM 1484 C CA . LYS A 1 189 ? -41.926 -16.288 33.212 1.00 92.38 189 LYS A CA 1
ATOM 1485 C C . LYS A 1 189 ? -42.428 -15.301 32.151 1.00 92.38 189 LYS A C 1
ATOM 1487 O O . LYS A 1 189 ? -41.913 -14.189 32.083 1.00 92.38 189 LYS A O 1
ATOM 1492 N N . GLN A 1 190 ? -43.456 -15.658 31.374 1.00 91.69 190 GLN A N 1
ATOM 1493 C CA . GLN A 1 190 ? -44.063 -14.753 30.386 1.00 91.69 190 GLN A CA 1
ATOM 1494 C C . GLN A 1 190 ? -44.781 -13.562 31.038 1.00 91.69 190 GLN A C 1
ATOM 1496 O O . GLN A 1 190 ? -44.646 -12.436 30.562 1.00 91.69 190 GLN A O 1
ATOM 1501 N N . ILE A 1 191 ? -45.490 -13.775 32.151 1.00 91.12 191 ILE A N 1
ATOM 1502 C CA . ILE A 1 191 ? -46.128 -12.692 32.919 1.00 91.12 191 ILE A CA 1
ATOM 1503 C C . ILE A 1 191 ? -45.070 -11.729 33.469 1.00 91.12 191 ILE A C 1
ATOM 1505 O O . ILE A 1 191 ? -45.196 -10.518 33.302 1.00 91.12 191 ILE A O 1
ATOM 1509 N N . LEU A 1 192 ? -44.004 -12.256 34.080 1.00 92.06 192 LEU A N 1
ATOM 1510 C CA . LEU A 1 192 ? -42.886 -11.452 34.573 1.00 92.06 192 LEU A CA 1
ATOM 1511 C C . LEU A 1 192 ? -42.234 -10.669 33.433 1.00 92.06 192 LEU A C 1
ATOM 1513 O O . LEU A 1 192 ? -42.081 -9.458 33.557 1.00 92.06 192 LEU A O 1
ATOM 1517 N N . LYS A 1 193 ? -41.932 -11.319 32.302 1.00 91.12 193 LYS A N 1
ATOM 1518 C CA . LYS A 1 193 ? -41.407 -10.651 31.102 1.00 91.12 193 LYS A CA 1
ATOM 1519 C C . LYS A 1 193 ? -42.317 -9.498 30.665 1.00 91.12 193 LYS A C 1
ATOM 1521 O O . LYS A 1 193 ? -41.841 -8.381 30.495 1.00 91.12 193 LYS A O 1
ATOM 1526 N N . SER A 1 194 ? -43.621 -9.740 30.535 1.00 90.31 194 SER A N 1
ATOM 1527 C CA . SER A 1 194 ? -44.611 -8.718 30.168 1.00 90.31 194 SER A CA 1
ATOM 1528 C C . SER A 1 194 ? -44.629 -7.542 31.151 1.00 90.31 194 SER A C 1
ATOM 1530 O O . SER A 1 194 ? -44.595 -6.387 30.726 1.00 90.31 194 SER A O 1
ATOM 1532 N N . HIS A 1 195 ? -44.635 -7.816 32.458 1.00 89.81 195 HIS A N 1
ATOM 1533 C CA . HIS A 1 195 ? -44.633 -6.785 33.497 1.00 89.81 195 HIS A CA 1
ATOM 1534 C C . HIS A 1 195 ? -43.358 -5.943 33.472 1.00 89.81 195 HIS A C 1
ATOM 1536 O O . HIS A 1 195 ? -43.446 -4.717 33.500 1.00 89.81 195 HIS A O 1
ATOM 1542 N N . VAL A 1 196 ? -42.195 -6.588 33.361 1.00 90.19 196 VAL A N 1
ATOM 1543 C CA . VAL A 1 196 ? -40.901 -5.906 33.264 1.00 90.19 196 VAL A CA 1
ATOM 1544 C C . VAL A 1 196 ? -40.875 -5.003 32.030 1.00 90.19 196 VAL A C 1
ATOM 1546 O O . VAL A 1 196 ? -40.561 -3.823 32.141 1.00 90.19 196 VAL A O 1
ATOM 1549 N N . PHE A 1 197 ? -41.282 -5.508 30.863 1.00 88.56 197 PHE A N 1
ATOM 1550 C CA . PHE A 1 197 ? -41.298 -4.724 29.624 1.00 88.56 197 PHE A CA 1
ATOM 1551 C C . PHE A 1 197 ? -42.284 -3.552 29.699 1.00 88.56 197 PHE A C 1
ATOM 1553 O O . PHE A 1 197 ? -41.969 -2.457 29.230 1.00 88.56 197 PHE A O 1
ATOM 1560 N N . SER A 1 198 ? -43.451 -3.748 30.317 1.00 87.19 198 SER A N 1
ATOM 1561 C CA . SER A 1 198 ? -44.424 -2.680 30.563 1.00 87.19 198 SER A CA 1
ATOM 1562 C C . SER A 1 198 ? -43.860 -1.598 31.487 1.00 87.19 198 SER A C 1
ATOM 1564 O O . SER A 1 198 ? -44.023 -0.414 31.198 1.00 87.19 198 SER A O 1
ATOM 1566 N N . ASP A 1 199 ? -43.185 -1.982 32.573 1.00 86.38 199 ASP A N 1
ATOM 1567 C CA . ASP A 1 199 ? -42.606 -1.036 33.531 1.00 86.38 199 ASP A CA 1
ATOM 1568 C C . ASP A 1 199 ? -41.441 -0.262 32.894 1.00 86.38 199 ASP A C 1
ATOM 1570 O O . ASP A 1 199 ? -41.408 0.967 32.970 1.00 86.38 199 ASP A O 1
ATOM 1574 N N . PHE A 1 200 ? -40.548 -0.931 32.156 1.00 85.00 200 PHE A N 1
ATOM 1575 C CA . PHE A 1 200 ? -39.501 -0.247 31.388 1.00 85.00 200 PHE A CA 1
ATOM 1576 C C . PHE A 1 200 ? -40.074 0.672 30.309 1.00 85.00 200 PHE A C 1
ATOM 1578 O O . PHE A 1 200 ? -39.514 1.741 30.063 1.00 85.00 200 PHE A O 1
ATOM 1585 N N . SER A 1 201 ? -41.198 0.305 29.687 1.00 80.75 201 SER A N 1
ATOM 1586 C CA . SER A 1 201 ? -41.883 1.158 28.708 1.00 80.75 201 SER A CA 1
ATOM 1587 C C . SER A 1 201 ? -42.436 2.441 29.337 1.00 80.75 201 SER A C 1
ATOM 1589 O O . SER A 1 201 ? -42.443 3.469 28.668 1.00 80.75 201 SER A O 1
ATOM 1591 N N . SER A 1 202 ? -42.817 2.406 30.620 1.00 79.06 202 SER A N 1
ATOM 1592 C CA . SER A 1 202 ? -43.290 3.575 31.385 1.00 79.06 202 SER A CA 1
ATOM 1593 C C . SER A 1 202 ? -42.176 4.485 31.931 1.00 79.06 202 SER A C 1
ATOM 1595 O O . SER A 1 202 ? -42.443 5.597 32.385 1.00 79.06 202 SER A O 1
ATOM 1597 N N . LEU A 1 203 ? -40.914 4.046 31.875 1.00 74.62 203 LEU A N 1
ATOM 1598 C CA . LEU A 1 203 ? -39.767 4.859 32.284 1.00 74.62 203 LEU A CA 1
ATOM 1599 C C . LEU A 1 203 ? -39.650 6.104 31.384 1.00 74.62 203 LEU A C 1
ATOM 1601 O O . LEU A 1 203 ? -39.356 5.979 30.195 1.00 74.62 203 LEU A O 1
ATOM 1605 N N . GLY A 1 204 ? -39.865 7.287 31.972 1.00 65.88 204 GLY A N 1
ATOM 1606 C CA . GLY A 1 204 ? -39.819 8.595 31.303 1.00 65.88 204 GLY A CA 1
ATOM 1607 C C . GLY A 1 204 ? -41.172 9.303 31.139 1.00 65.88 204 GLY A C 1
ATOM 1608 O O . GLY A 1 204 ? -41.193 10.436 30.668 1.00 65.88 204 GLY A O 1
ATOM 1609 N N . THR A 1 205 ? -42.296 8.683 31.524 1.00 61.59 205 THR A N 1
ATOM 1610 C CA . THR A 1 205 ? -43.631 9.323 31.476 1.00 61.59 205 THR A CA 1
ATOM 1611 C C . THR A 1 205 ? -44.112 9.877 32.826 1.00 61.59 205 THR A C 1
ATOM 1613 O O . THR A 1 205 ? -45.203 10.439 32.895 1.00 61.59 205 THR A O 1
ATOM 1616 N N . GLY A 1 206 ? -43.353 9.671 33.908 1.00 53.03 206 GLY A N 1
ATOM 1617 C CA . GLY A 1 206 ? -43.733 10.021 35.285 1.00 53.03 206 GLY A CA 1
ATOM 1618 C C . GLY A 1 206 ? -43.296 11.425 35.721 1.00 53.03 206 GLY A C 1
ATOM 1619 O O . GLY A 1 206 ? -42.478 12.061 35.067 1.00 53.03 206 GLY A O 1
ATOM 1620 N N . LYS A 1 207 ? -43.856 11.920 36.834 1.00 48.84 207 LYS A N 1
ATOM 1621 C CA . LYS A 1 207 ? -43.425 13.173 37.485 1.00 48.84 207 LYS A CA 1
ATOM 1622 C C . LYS A 1 207 ? -42.228 12.906 38.407 1.00 48.84 207 LYS A C 1
ATOM 1624 O O . LYS A 1 207 ? -42.206 11.878 39.076 1.00 48.84 207 LYS A O 1
ATOM 1629 N N . GLU A 1 208 ? -41.304 13.866 38.493 1.00 48.00 208 GLU A N 1
ATOM 1630 C CA . GLU A 1 208 ? -39.981 13.787 39.155 1.00 48.00 208 GLU A CA 1
ATOM 1631 C C . GLU A 1 208 ? -39.960 13.093 40.538 1.00 48.00 208 GLU A C 1
ATOM 1633 O O . GLU A 1 208 ? -39.020 12.375 40.863 1.00 48.00 208 GLU A O 1
ATOM 1638 N N . THR A 1 209 ? -40.998 13.246 41.368 1.00 47.44 209 THR A N 1
ATOM 1639 C CA . THR A 1 209 ? -41.074 12.635 42.711 1.00 47.44 209 THR A CA 1
ATOM 1640 C C . THR A 1 209 ? -41.454 11.149 42.730 1.00 47.44 209 THR A C 1
ATOM 1642 O O . THR A 1 209 ? -41.177 10.469 43.717 1.00 47.44 209 THR A O 1
ATOM 1645 N N . GLU A 1 210 ? -42.063 10.615 41.667 1.00 55.75 210 GLU A N 1
ATOM 1646 C CA . GLU A 1 210 ? -42.345 9.176 41.517 1.00 55.75 210 GLU A CA 1
ATOM 1647 C C . GLU A 1 210 ? -41.147 8.410 40.934 1.00 55.75 210 GLU A C 1
ATOM 1649 O O . GLU A 1 210 ? -41.091 7.179 41.018 1.00 55.75 210 GLU A O 1
ATOM 1654 N N . GLU A 1 211 ? -40.161 9.126 40.386 1.00 62.53 211 GLU A N 1
ATOM 1655 C CA . GLU A 1 211 ? -39.041 8.525 39.670 1.00 62.53 211 GLU A CA 1
ATOM 1656 C C . GLU A 1 211 ? -38.136 7.710 40.591 1.00 62.53 211 GLU A C 1
ATOM 1658 O O . GLU A 1 211 ? -37.788 6.597 40.228 1.00 62.53 211 GLU A O 1
ATOM 1663 N N . THR A 1 212 ? -37.808 8.151 41.809 1.00 67.81 212 THR A N 1
ATOM 1664 C CA . THR A 1 212 ? -36.847 7.422 42.667 1.00 67.81 212 THR A CA 1
ATOM 1665 C C . THR A 1 212 ? -37.333 6.025 43.059 1.00 67.81 212 THR A C 1
ATOM 1667 O O . THR A 1 212 ? -36.576 5.054 42.992 1.00 67.81 212 THR A O 1
ATOM 1670 N N . ASN A 1 213 ? -38.614 5.897 43.420 1.00 73.06 213 ASN A N 1
ATOM 1671 C CA . ASN A 1 213 ? -39.220 4.598 43.724 1.00 73.06 213 ASN A CA 1
ATOM 1672 C C . ASN A 1 213 ? -39.343 3.731 42.462 1.00 73.06 213 ASN A C 1
ATOM 1674 O O . ASN A 1 213 ? -39.136 2.517 42.523 1.00 73.06 213 ASN A O 1
ATOM 1678 N N . LEU A 1 214 ? -39.648 4.346 41.314 1.00 75.25 214 LEU A N 1
ATOM 1679 C CA . LEU A 1 214 ? -39.695 3.660 40.025 1.00 75.25 214 LEU A CA 1
ATOM 1680 C C . LEU A 1 214 ? -38.304 3.157 39.603 1.00 75.25 214 LEU A C 1
ATOM 1682 O O . LEU A 1 214 ? -38.191 2.020 39.160 1.00 75.25 214 LEU A O 1
ATOM 1686 N N . LEU A 1 215 ? -37.247 3.949 39.798 1.00 77.50 215 LEU A N 1
ATOM 1687 C CA . LEU A 1 215 ? -35.856 3.598 39.496 1.00 77.50 215 LEU A CA 1
ATOM 1688 C C . LEU A 1 215 ? -35.404 2.385 40.312 1.00 77.50 215 LEU A C 1
ATOM 1690 O O . LEU A 1 215 ? -34.855 1.441 39.744 1.00 77.50 215 LEU A O 1
ATOM 1694 N N . GLN A 1 216 ? -35.696 2.361 41.619 1.00 81.94 216 GLN A N 1
ATOM 1695 C CA . GLN A 1 216 ? -35.385 1.199 42.455 1.00 81.94 216 GLN A CA 1
ATOM 1696 C C . GLN A 1 216 ? -36.166 -0.038 42.001 1.00 81.94 216 GLN A C 1
ATOM 1698 O O . GLN A 1 216 ? -35.589 -1.113 41.855 1.00 81.94 216 GLN A O 1
ATOM 1703 N N . LYS A 1 217 ? -37.463 0.114 41.709 1.00 83.44 217 LYS A N 1
ATOM 1704 C CA . LYS A 1 217 ? -38.294 -0.982 41.200 1.00 83.44 217 LYS A CA 1
ATOM 1705 C C . LYS A 1 217 ? -37.772 -1.519 39.863 1.00 83.44 217 LYS A C 1
ATOM 1707 O O . LYS A 1 217 ? -37.791 -2.727 39.649 1.00 83.44 217 LYS A O 1
ATOM 1712 N N . LEU A 1 218 ? -37.288 -0.652 38.975 1.00 85.31 218 LEU A N 1
ATOM 1713 C CA . LEU A 1 218 ? -36.691 -1.057 37.702 1.00 85.31 218 LEU A CA 1
ATOM 1714 C C . LEU A 1 218 ? -35.338 -1.746 37.901 1.00 85.31 218 LEU A C 1
ATOM 1716 O O . LEU A 1 218 ? -35.066 -2.742 37.233 1.00 85.31 218 LEU A O 1
ATOM 1720 N N . SER A 1 219 ? -34.529 -1.289 38.857 1.00 85.44 219 SER A N 1
ATOM 1721 C CA . SER A 1 219 ? -33.273 -1.951 39.227 1.00 85.44 219 SER A CA 1
ATOM 1722 C C . SER A 1 219 ? -33.536 -3.361 39.761 1.00 85.44 219 SER A C 1
ATOM 1724 O O . SER A 1 219 ? -32.928 -4.326 39.301 1.00 85.44 219 SER A O 1
ATOM 1726 N N . ASP A 1 220 ? -34.536 -3.514 40.631 1.00 87.56 220 ASP A N 1
ATOM 1727 C CA . ASP A 1 220 ? -34.976 -4.825 41.110 1.00 87.56 220 ASP A CA 1
ATOM 1728 C C . ASP A 1 220 ? -35.526 -5.691 39.961 1.00 87.56 220 ASP A C 1
ATOM 1730 O O . ASP A 1 220 ? -35.382 -6.913 39.970 1.00 87.56 220 ASP A O 1
ATOM 1734 N N . SER A 1 221 ? -36.130 -5.076 38.940 1.00 87.75 221 SER A N 1
ATOM 1735 C CA . SER A 1 221 ? -36.636 -5.786 37.764 1.00 87.75 221 SER A CA 1
ATOM 1736 C C . SER A 1 221 ? -35.514 -6.346 36.876 1.00 87.75 221 SER A C 1
ATOM 1738 O O . SER A 1 221 ? -35.685 -7.418 36.295 1.00 87.75 221 SER A O 1
ATOM 1740 N N . CYS A 1 222 ? -34.330 -5.715 36.853 1.00 89.62 222 CYS A N 1
ATOM 1741 C CA . CYS A 1 222 ? -33.135 -6.270 36.207 1.00 89.62 222 CYS A CA 1
ATOM 1742 C C . CYS A 1 222 ? -32.714 -7.618 36.815 1.00 89.62 222 CYS A C 1
ATOM 1744 O O . CYS A 1 222 ? -32.315 -8.513 36.073 1.00 89.62 222 CYS A O 1
ATOM 1746 N N . LEU A 1 223 ? -32.871 -7.808 38.132 1.00 88.75 223 LEU A N 1
ATOM 1747 C CA . LEU A 1 223 ? -32.568 -9.089 38.789 1.00 88.75 223 LEU A CA 1
ATOM 1748 C C . LEU A 1 223 ? -33.471 -10.215 38.272 1.00 88.75 223 LEU A C 1
ATOM 1750 O O . LEU A 1 223 ? -33.020 -11.338 38.069 1.00 88.75 223 LEU A O 1
ATOM 1754 N N . VAL A 1 224 ? -34.746 -9.910 38.009 1.00 91.19 224 VAL A N 1
ATOM 1755 C CA . VAL A 1 224 ? -35.678 -10.879 37.412 1.00 91.19 224 VAL A CA 1
ATOM 1756 C C . VAL A 1 224 ? -35.253 -11.226 35.992 1.00 91.19 224 VAL A C 1
ATOM 1758 O O . VAL A 1 224 ? -35.326 -12.385 35.606 1.00 91.19 224 VAL A O 1
ATOM 1761 N N . VAL A 1 225 ? -34.796 -10.243 35.215 1.00 90.44 225 VAL A N 1
ATOM 1762 C CA . VAL A 1 225 ? -34.321 -10.462 33.842 1.00 90.44 225 VAL A CA 1
ATOM 1763 C C . VAL A 1 225 ? -33.081 -11.354 33.811 1.00 90.44 225 VAL A C 1
ATOM 1765 O O . VAL A 1 225 ? -33.016 -12.240 32.964 1.00 90.44 225 VAL A O 1
ATOM 1768 N N . ASP A 1 226 ? -32.140 -11.173 34.740 1.00 89.50 226 ASP A N 1
ATOM 1769 C CA . ASP A 1 226 ? -30.971 -12.054 34.859 1.00 89.50 226 ASP A CA 1
ATOM 1770 C C . ASP A 1 226 ? -31.349 -13.476 35.325 1.00 89.50 226 ASP A C 1
ATOM 1772 O O . ASP A 1 226 ? -30.728 -14.442 34.883 1.00 89.50 226 ASP A O 1
ATOM 1776 N N . ALA A 1 227 ? -32.396 -13.626 36.149 1.00 87.69 227 ALA A N 1
ATOM 1777 C CA . ALA A 1 227 ? -32.935 -14.928 36.568 1.00 87.69 227 ALA A CA 1
ATOM 1778 C C . ALA A 1 227 ? -33.807 -15.625 35.495 1.00 87.69 227 ALA A C 1
ATOM 1780 O O . ALA A 1 227 ? -34.117 -16.821 35.603 1.00 87.69 227 ALA A O 1
ATOM 1781 N N . LEU A 1 228 ? -34.244 -14.881 34.475 1.00 89.62 228 LEU A N 1
ATOM 1782 C CA . LEU A 1 228 ? -34.912 -15.397 33.280 1.00 89.62 228 LEU A CA 1
ATOM 1783 C C . LEU A 1 228 ? -33.866 -15.947 32.288 1.00 89.62 228 LEU A C 1
ATOM 1785 O O . LEU A 1 228 ? -32.801 -16.430 32.662 1.00 89.62 228 LEU A O 1
ATOM 1789 N N . GLU A 1 229 ? -34.197 -15.963 31.000 1.00 85.38 229 GLU A N 1
ATOM 1790 C CA . GLU A 1 229 ? -33.290 -16.407 29.947 1.00 85.38 229 GLU A CA 1
ATOM 1791 C C . GLU A 1 229 ? -32.444 -15.235 29.423 1.00 85.38 229 GLU A C 1
ATOM 1793 O O . GLU A 1 229 ? -32.964 -14.123 29.280 1.00 85.38 229 GLU A O 1
ATOM 1798 N N . PRO A 1 230 ? -31.180 -15.469 29.013 1.00 86.56 230 PRO A N 1
ATOM 1799 C CA . PRO A 1 230 ? -30.336 -14.432 28.412 1.00 86.56 230 PRO A CA 1
ATOM 1800 C C . PRO A 1 230 ? -30.964 -13.743 27.188 1.00 86.56 230 PRO A C 1
ATOM 1802 O O . PRO A 1 230 ? -30.671 -12.581 26.917 1.00 86.56 230 PRO A O 1
ATOM 1805 N N . SER A 1 231 ? -31.855 -14.435 26.470 1.00 88.75 231 SER A N 1
ATOM 1806 C CA . SER A 1 231 ? -32.634 -13.899 25.345 1.00 88.75 231 SER A CA 1
ATOM 1807 C C . SER A 1 231 ? -33.508 -12.708 25.751 1.00 88.75 231 SER A C 1
ATOM 1809 O O . SER A 1 231 ? -33.571 -11.717 25.026 1.00 88.75 231 SER A O 1
ATOM 1811 N N . VAL A 1 232 ? -34.130 -12.768 26.934 1.00 89.75 232 VAL A N 1
ATOM 1812 C CA . VAL A 1 232 ? -34.992 -11.707 27.472 1.00 89.75 232 VAL A CA 1
ATOM 1813 C C . VAL A 1 232 ? -34.172 -10.461 27.775 1.00 89.75 232 VAL A C 1
ATOM 1815 O O . VAL A 1 232 ? -34.622 -9.352 27.491 1.00 89.75 232 VAL A O 1
ATOM 1818 N N . ARG A 1 233 ? -32.953 -10.637 28.298 1.00 89.06 233 ARG A N 1
ATOM 1819 C CA . ARG A 1 233 ? -32.018 -9.533 28.523 1.00 89.06 233 ARG A CA 1
ATOM 1820 C C . ARG A 1 233 ? -31.634 -8.851 27.216 1.00 89.06 233 ARG A C 1
ATOM 1822 O O . ARG A 1 233 ? -31.724 -7.631 27.129 1.00 89.06 233 ARG A O 1
ATOM 1829 N N . GLU A 1 234 ? -31.230 -9.615 26.200 1.00 89.06 234 GLU A N 1
ATOM 1830 C CA . GLU A 1 234 ? -30.877 -9.037 24.897 1.00 89.06 234 GLU A CA 1
ATOM 1831 C C . GLU A 1 234 ? -32.074 -8.314 24.264 1.00 89.06 234 GLU A C 1
ATOM 1833 O O . GLU A 1 234 ? -31.916 -7.217 23.738 1.00 89.06 234 GLU A O 1
ATOM 1838 N N . GLU A 1 235 ? -33.279 -8.880 24.351 1.00 90.88 235 GLU A N 1
ATOM 1839 C CA . GLU A 1 235 ? -34.503 -8.251 23.849 1.00 90.88 235 GLU A CA 1
ATOM 1840 C C . GLU A 1 235 ? -34.829 -6.949 24.595 1.00 90.88 235 GLU A C 1
ATOM 1842 O O . GLU A 1 235 ? -35.102 -5.931 23.961 1.00 90.88 235 GLU A O 1
ATOM 1847 N N . LEU A 1 236 ? -34.737 -6.944 25.928 1.00 89.81 236 LEU A N 1
ATOM 1848 C CA . LEU A 1 236 ? -34.980 -5.758 26.746 1.00 89.81 236 LEU A CA 1
ATOM 1849 C C . LEU A 1 236 ? -33.970 -4.646 26.442 1.00 89.81 236 LEU A C 1
ATOM 1851 O O . LEU A 1 236 ? -34.368 -3.505 26.207 1.00 89.81 236 LEU A O 1
ATOM 1855 N N . VAL A 1 237 ? -32.674 -4.975 26.413 1.00 90.12 237 VAL A N 1
ATOM 1856 C CA . VAL A 1 237 ? -31.608 -4.011 26.105 1.00 90.12 237 VAL A CA 1
ATOM 1857 C C . VAL A 1 237 ? -31.767 -3.483 24.681 1.00 90.12 237 VAL A C 1
ATOM 1859 O O . VAL A 1 237 ? -31.687 -2.275 24.473 1.00 90.12 237 VAL A O 1
ATOM 1862 N N . ASN A 1 238 ? -32.061 -4.346 23.703 1.00 90.50 238 ASN A N 1
ATOM 1863 C CA . ASN A 1 238 ? -32.281 -3.915 22.325 1.00 90.50 238 ASN A CA 1
ATOM 1864 C C . ASN A 1 238 ? -33.507 -3.008 22.190 1.00 90.50 238 ASN A C 1
ATOM 1866 O O . ASN A 1 238 ? -33.409 -1.993 21.503 1.00 90.50 238 ASN A O 1
ATOM 1870 N N . ASN A 1 239 ? -34.623 -3.324 22.850 1.00 88.62 239 ASN A N 1
ATOM 1871 C CA . ASN A 1 239 ? -35.822 -2.483 22.846 1.00 88.62 239 ASN A CA 1
ATOM 1872 C C . ASN A 1 239 ? -35.559 -1.130 23.510 1.00 88.62 239 ASN A C 1
ATOM 1874 O O . ASN A 1 239 ? -35.948 -0.094 22.973 1.00 88.62 239 ASN A O 1
ATOM 1878 N N . PHE A 1 240 ? -34.854 -1.128 24.643 1.00 88.06 240 PHE A N 1
ATOM 1879 C CA . PHE A 1 240 ? -34.477 0.097 25.336 1.00 88.06 240 PHE A CA 1
ATOM 1880 C C . PHE A 1 240 ? -33.570 0.975 24.464 1.00 88.06 240 PHE A C 1
ATOM 1882 O O . PHE A 1 240 ? -33.872 2.148 24.247 1.00 88.06 240 PHE A O 1
ATOM 1889 N N . CYS A 1 241 ? -32.493 0.408 23.908 1.00 90.12 241 CYS A N 1
ATOM 1890 C CA . CYS A 1 241 ? -31.588 1.129 23.016 1.00 90.12 241 CYS A CA 1
ATOM 1891 C C . CYS A 1 241 ? -32.304 1.629 21.753 1.00 90.12 241 CYS A C 1
ATOM 1893 O O . CYS A 1 241 ? -32.100 2.777 21.365 1.00 90.12 241 CYS A O 1
ATOM 1895 N N . SER A 1 242 ? -33.183 0.820 21.155 1.00 89.12 242 SER A N 1
ATOM 1896 C CA . SER A 1 242 ? -33.960 1.216 19.973 1.00 89.12 242 SER A CA 1
ATOM 1897 C C . SER A 1 242 ? -34.884 2.390 20.283 1.00 89.12 242 SER A C 1
ATOM 1899 O O . SER A 1 242 ? -34.914 3.350 19.521 1.00 89.12 242 SER A O 1
ATOM 1901 N N . ARG A 1 243 ? -35.573 2.367 21.433 1.00 87.62 243 ARG A N 1
ATOM 1902 C CA . ARG A 1 243 ? -36.433 3.471 21.885 1.00 87.62 243 ARG A CA 1
ATOM 1903 C C . ARG A 1 243 ? -35.644 4.760 22.104 1.00 87.62 243 ARG A C 1
ATOM 1905 O O . ARG A 1 243 ? -36.081 5.829 21.685 1.00 87.62 243 ARG A O 1
ATOM 1912 N N . GLU A 1 244 ? -34.476 4.673 22.739 1.00 87.50 244 GLU A N 1
ATOM 1913 C CA . GLU A 1 244 ? -33.591 5.833 22.901 1.00 87.50 244 GLU A CA 1
ATOM 1914 C C . GLU A 1 244 ? -33.150 6.390 21.539 1.00 87.50 244 GLU A C 1
ATOM 1916 O O . GLU A 1 244 ? -33.139 7.606 21.338 1.00 87.50 244 GLU A O 1
ATOM 1921 N N . LEU A 1 245 ? -32.852 5.516 20.574 1.00 90.25 245 LEU A N 1
ATOM 1922 C CA . LEU A 1 245 ? -32.464 5.911 19.219 1.00 90.25 245 LEU A CA 1
ATOM 1923 C C . LEU A 1 245 ? -33.629 6.396 18.351 1.00 90.25 245 LEU A C 1
ATOM 1925 O O . LEU A 1 245 ? -33.379 7.154 17.420 1.00 90.25 245 LEU A O 1
ATOM 1929 N N . THR A 1 246 ? -34.885 6.086 18.680 1.00 88.62 246 THR A N 1
ATOM 1930 C CA . THR A 1 246 ? -36.050 6.695 18.013 1.00 88.62 246 THR A CA 1
ATOM 1931 C C . THR A 1 246 ? -36.031 8.218 18.162 1.00 88.62 246 THR A C 1
ATOM 1933 O O . THR A 1 246 ? -36.301 8.941 17.207 1.00 88.62 246 THR A O 1
ATOM 1936 N N . SER A 1 247 ? -35.641 8.727 19.337 1.00 85.44 247 SER A N 1
ATOM 1937 C CA . SER A 1 247 ? -35.495 10.175 19.546 1.00 85.44 247 SER A CA 1
ATOM 1938 C C . SER A 1 247 ? -34.363 10.778 18.704 1.00 85.44 247 SER A C 1
ATOM 1940 O O . SER A 1 247 ? -34.483 11.894 18.203 1.00 85.44 247 SER A O 1
ATOM 1942 N N . TYR A 1 248 ? -33.280 10.025 18.492 1.00 89.06 248 TYR A N 1
ATOM 1943 C CA . TYR A 1 248 ? -32.208 10.404 17.575 1.00 89.06 248 TYR A CA 1
ATOM 1944 C C . TYR A 1 248 ? -32.697 10.439 16.124 1.00 89.06 248 TYR A C 1
ATOM 1946 O O . TYR A 1 248 ? -32.445 11.416 15.423 1.00 89.06 248 TYR A O 1
ATOM 1954 N N . GLU A 1 249 ? -33.425 9.415 15.680 1.00 86.44 249 GLU A N 1
ATOM 1955 C CA . GLU A 1 249 ? -33.985 9.358 14.329 1.00 86.44 249 GLU A CA 1
ATOM 1956 C C . GLU A 1 249 ? -34.874 10.568 14.050 1.00 86.44 249 GLU A C 1
ATOM 1958 O O . GLU A 1 249 ? -34.607 11.295 13.098 1.00 86.44 249 GLU A O 1
ATOM 1963 N N . GLN A 1 250 ? -35.812 10.879 14.947 1.00 86.06 250 GLN A N 1
ATOM 1964 C CA . GLN A 1 250 ? -36.709 12.033 14.810 1.00 86.06 250 GLN A CA 1
ATOM 1965 C C . GLN A 1 250 ? -35.969 13.372 14.667 1.00 86.06 250 GLN A C 1
ATOM 1967 O O . GLN A 1 250 ? -36.408 14.251 13.928 1.00 86.06 250 GLN A O 1
ATOM 1972 N N . ILE A 1 251 ? -34.841 13.546 15.364 1.00 85.00 251 ILE A N 1
ATOM 1973 C CA . ILE A 1 251 ? -34.049 14.782 15.298 1.00 85.00 251 ILE A CA 1
ATOM 1974 C C . ILE A 1 251 ? -33.274 14.870 13.976 1.00 85.00 251 ILE A C 1
ATOM 1976 O O . ILE A 1 251 ? -33.198 15.940 13.374 1.00 85.00 251 ILE A O 1
ATOM 1980 N N . PHE A 1 252 ? -32.669 13.769 13.527 1.00 85.69 252 PHE A N 1
ATOM 1981 C CA . PHE A 1 252 ? -31.707 13.777 12.418 1.00 85.69 252 PHE A CA 1
ATOM 1982 C C . PHE A 1 252 ? -32.270 13.324 11.063 1.00 85.69 252 PHE A C 1
ATOM 1984 O O . PHE A 1 252 ? -31.528 13.325 10.077 1.00 85.69 252 PHE A 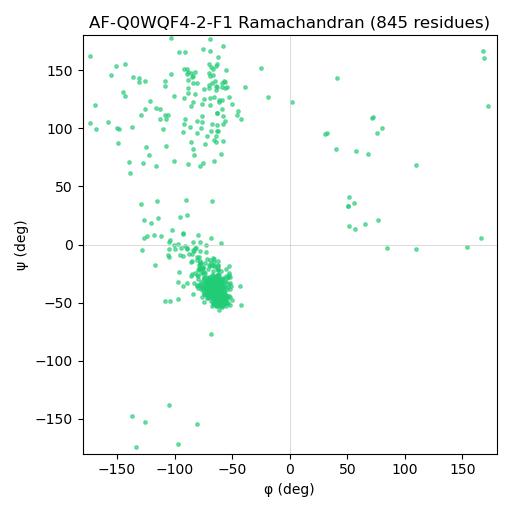O 1
ATOM 1991 N N . GLU A 1 253 ? -33.552 12.966 11.007 1.00 78.38 253 GLU A N 1
ATOM 1992 C CA . GLU A 1 253 ? -34.306 12.708 9.774 1.00 78.38 253 GLU A CA 1
ATOM 1993 C C . GLU A 1 253 ? -34.687 14.011 9.041 1.00 78.38 253 GLU A C 1
ATOM 1995 O O . GLU A 1 253 ? -34.833 14.025 7.820 1.00 78.38 253 GLU A O 1
ATOM 2000 N N . GLY A 1 254 ? -34.774 15.140 9.756 1.00 75.69 254 GLY A N 1
ATOM 2001 C CA . GLY A 1 254 ? -35.072 16.446 9.162 1.00 75.69 254 GLY A CA 1
ATOM 2002 C C . GLY A 1 254 ? -33.989 16.937 8.188 1.00 75.69 254 GLY A C 1
ATOM 2003 O O . GLY A 1 254 ? -32.797 16.895 8.498 1.00 75.69 254 GLY A O 1
ATOM 2004 N N . ALA A 1 255 ? -34.409 17.486 7.040 1.00 70.88 255 ALA A N 1
ATOM 2005 C CA . ALA A 1 255 ? -33.532 17.885 5.927 1.00 70.88 255 ALA A CA 1
ATOM 2006 C C . ALA A 1 255 ? -32.354 18.804 6.324 1.00 70.88 255 ALA A C 1
ATOM 2008 O O . ALA A 1 255 ? -31.269 18.700 5.757 1.00 70.88 255 ALA A O 1
ATOM 2009 N N . GLU A 1 256 ? -32.531 19.675 7.323 1.00 72.19 256 GLU A N 1
ATOM 2010 C CA . GLU A 1 256 ? -31.472 20.583 7.790 1.00 72.19 256 GLU A CA 1
ATOM 2011 C C . GLU A 1 256 ? -30.370 19.888 8.608 1.00 72.19 256 GLU A C 1
ATOM 2013 O O . GLU A 1 256 ? -29.204 20.276 8.533 1.00 72.19 256 GLU A O 1
ATOM 2018 N N . LEU A 1 257 ? -30.708 18.847 9.375 1.00 75.06 257 LEU A N 1
ATOM 2019 C CA . LEU A 1 257 ? -29.754 18.066 10.179 1.00 75.06 257 LEU A CA 1
ATOM 2020 C C . LEU A 1 257 ? -29.270 16.798 9.451 1.00 75.06 257 LEU A C 1
ATOM 2022 O O . LEU A 1 257 ? -28.308 16.153 9.880 1.00 75.06 257 LEU A O 1
ATOM 2026 N N . ALA A 1 258 ? -29.888 16.480 8.314 1.00 75.19 258 ALA A N 1
ATOM 2027 C CA . ALA A 1 258 ? -29.479 15.438 7.379 1.00 75.19 258 ALA A CA 1
ATOM 2028 C C . ALA A 1 258 ? -28.317 15.856 6.451 1.00 75.19 258 ALA A C 1
ATOM 2030 O O . ALA A 1 258 ? -27.973 15.123 5.531 1.00 75.19 258 ALA A O 1
ATOM 2031 N N . LYS A 1 259 ? -27.686 17.014 6.672 1.00 81.19 259 LYS A N 1
ATOM 2032 C CA . LYS A 1 259 ? -26.516 17.454 5.898 1.00 81.19 259 LYS A CA 1
ATOM 2033 C C . LYS A 1 259 ? -25.212 16.887 6.473 1.00 81.19 259 LYS A C 1
ATOM 2035 O O . LYS A 1 259 ? -25.070 16.714 7.687 1.00 81.19 259 LYS A O 1
ATOM 2040 N N . LEU A 1 260 ? -24.239 16.623 5.596 1.00 82.06 260 LEU A N 1
ATOM 2041 C CA . LEU A 1 260 ? -22.953 16.012 5.958 1.00 82.06 260 LEU A CA 1
ATOM 2042 C C . LEU A 1 260 ? -22.115 16.892 6.907 1.00 82.06 260 LEU A C 1
ATOM 2044 O O . LEU A 1 260 ? -21.418 16.376 7.778 1.00 82.06 260 LEU A O 1
ATOM 2048 N N . ASP A 1 261 ? -22.231 18.218 6.814 1.00 81.81 261 ASP A N 1
ATOM 2049 C CA . ASP A 1 261 ? -21.564 19.177 7.707 1.00 81.81 261 ASP A CA 1
ATOM 2050 C C . ASP A 1 261 ? -22.101 19.131 9.150 1.00 81.81 261 ASP A C 1
ATOM 2052 O O . ASP A 1 261 ? -21.438 19.587 10.080 1.00 81.81 261 ASP A O 1
ATOM 2056 N N . LYS A 1 262 ? -23.289 18.553 9.371 1.00 84.94 262 LYS A N 1
ATOM 2057 C CA . LYS A 1 262 ? -23.883 18.377 10.706 1.00 84.94 262 LYS A CA 1
ATOM 2058 C C . LYS A 1 262 ? -23.556 17.027 11.344 1.00 84.94 262 LYS A C 1
ATOM 2060 O O . LYS A 1 262 ? -24.092 16.722 12.409 1.00 84.94 262 LYS A O 1
ATOM 2065 N N . THR A 1 263 ? -22.655 16.238 10.756 1.00 87.44 263 THR A N 1
ATOM 2066 C CA . THR A 1 263 ? -22.269 14.917 11.283 1.00 87.44 263 THR A CA 1
ATOM 2067 C C . THR A 1 263 ? -21.718 14.997 12.712 1.00 87.44 263 THR A C 1
ATOM 2069 O O . THR A 1 263 ? -22.128 14.217 13.568 1.00 87.44 263 THR A O 1
ATOM 2072 N N . GLU A 1 264 ? -20.913 16.012 13.038 1.00 89.75 264 GLU A N 1
ATOM 2073 C CA . GLU A 1 264 ? -20.386 16.221 14.398 1.00 89.75 264 GLU A CA 1
ATOM 2074 C C . GLU A 1 264 ? -21.498 16.399 15.452 1.00 89.75 264 GLU A C 1
ATOM 2076 O O . GLU A 1 264 ? -21.379 15.928 16.587 1.00 89.75 264 GLU A O 1
ATOM 2081 N N . ARG A 1 265 ? -22.640 17.000 15.073 1.00 90.62 265 ARG A N 1
ATOM 2082 C CA . ARG A 1 265 ? -23.793 17.154 15.978 1.00 90.62 265 ARG A CA 1
ATOM 2083 C C . ARG A 1 265 ? -24.391 15.80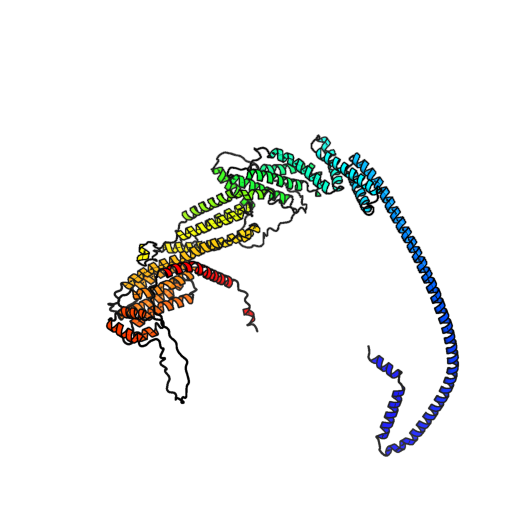6 16.378 1.00 90.62 265 ARG A C 1
ATOM 2085 O O . ARG A 1 265 ? -24.894 15.691 17.494 1.00 90.62 265 ARG A O 1
ATOM 2092 N N . ARG A 1 266 ? -24.303 14.785 15.517 1.00 91.56 266 ARG A N 1
ATOM 2093 C CA . ARG A 1 266 ? -24.742 13.410 15.823 1.00 91.56 266 ARG A CA 1
ATOM 2094 C C . ARG A 1 266 ? -23.889 12.827 16.950 1.00 91.56 266 ARG A C 1
ATOM 2096 O O . ARG A 1 266 ? -24.421 12.278 17.912 1.00 91.56 266 ARG A O 1
ATOM 2103 N N . TYR A 1 267 ? -22.574 13.032 16.893 1.00 93.56 267 TYR A N 1
ATOM 2104 C CA . TYR A 1 267 ? -21.641 12.584 17.934 1.00 93.56 267 TYR A CA 1
ATOM 2105 C C . TYR A 1 267 ? -21.813 13.359 19.239 1.00 93.56 267 TYR A C 1
ATOM 2107 O O . TYR A 1 267 ? -21.819 12.770 20.321 1.00 93.56 267 TYR A O 1
ATOM 2115 N N . ALA A 1 268 ? -22.018 14.674 19.157 1.00 91.81 268 ALA A N 1
ATOM 2116 C CA . ALA A 1 268 ? -22.329 15.489 20.326 1.00 91.81 268 ALA A CA 1
ATOM 2117 C C . ALA A 1 268 ? -23.640 15.047 21.000 1.00 91.81 268 ALA A C 1
ATOM 2119 O O . ALA A 1 268 ? -23.707 15.004 22.230 1.00 91.81 268 ALA A O 1
ATOM 2120 N N . TRP A 1 269 ? -24.656 14.667 20.213 1.00 92.94 269 TRP A N 1
ATOM 2121 C CA . TRP A 1 269 ? -25.936 14.176 20.723 1.00 92.94 269 TRP A CA 1
ATOM 2122 C C . TRP A 1 269 ? -25.760 12.927 21.585 1.00 92.94 269 TRP A C 1
ATOM 2124 O O . TRP A 1 269 ? -26.174 12.942 22.742 1.00 92.94 269 TRP A O 1
ATOM 2134 N N . ILE A 1 270 ? -25.086 11.884 21.087 1.00 92.69 270 ILE A N 1
ATOM 2135 C CA . ILE A 1 270 ? -24.917 10.643 21.861 1.00 92.69 270 ILE A CA 1
ATOM 2136 C C . ILE A 1 270 ? -24.036 10.866 23.095 1.00 92.69 270 ILE A C 1
ATOM 2138 O O . ILE A 1 270 ? -24.357 10.376 24.178 1.00 92.69 270 ILE A O 1
ATOM 2142 N N . LYS A 1 271 ? -22.974 11.681 22.985 1.00 90.94 271 LYS A N 1
ATOM 2143 C CA . LYS A 1 271 ? -22.133 12.055 24.136 1.00 90.94 271 LYS A CA 1
ATOM 2144 C C . LYS A 1 271 ? -22.957 12.765 25.214 1.00 90.94 271 LYS A C 1
ATOM 2146 O O . LYS A 1 271 ? -22.838 12.429 26.392 1.00 90.94 271 LYS A O 1
ATOM 2151 N N . ARG A 1 272 ? -23.809 13.720 24.823 1.00 89.81 272 ARG A N 1
ATOM 2152 C CA . ARG A 1 272 ? -24.710 14.433 25.739 1.00 89.81 272 ARG A CA 1
ATOM 2153 C C . ARG A 1 272 ? -25.758 13.496 26.325 1.00 89.81 272 ARG A C 1
ATOM 2155 O O . ARG A 1 272 ? -25.953 13.521 27.531 1.00 89.81 272 ARG A O 1
ATOM 2162 N N . ARG A 1 273 ? -26.373 12.637 25.510 1.00 87.75 273 ARG A N 1
ATOM 2163 C CA . ARG A 1 273 ? -27.403 11.690 25.955 1.00 87.75 273 ARG A CA 1
ATOM 2164 C C . ARG A 1 273 ? -26.863 10.716 26.999 1.00 87.75 273 ARG A C 1
ATOM 2166 O O . ARG A 1 273 ? -27.516 10.501 28.013 1.00 87.75 273 ARG A O 1
ATOM 2173 N N . ILE A 1 274 ? -25.643 10.205 26.805 1.00 87.25 274 ILE A N 1
ATOM 2174 C CA . ILE A 1 274 ? -24.987 9.343 27.796 1.00 87.25 274 ILE A CA 1
ATOM 2175 C C . ILE A 1 274 ? -24.753 10.090 29.117 1.00 87.25 274 ILE A C 1
ATOM 2177 O O . ILE A 1 274 ? -24.969 9.509 30.172 1.00 87.25 274 ILE A O 1
ATOM 2181 N N . ARG 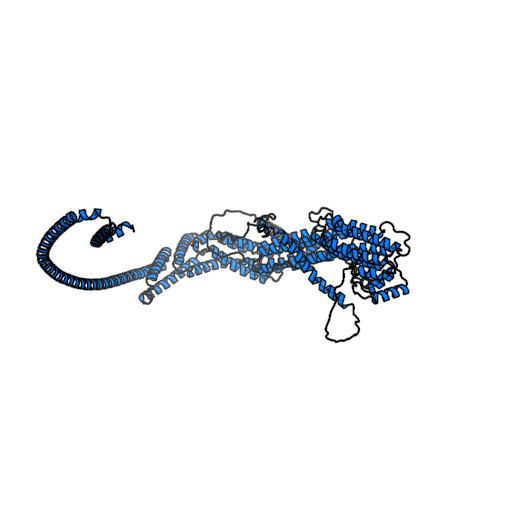A 1 275 ? -24.353 11.367 29.077 1.00 86.19 275 ARG A N 1
ATOM 2182 C CA . ARG A 1 275 ? -24.119 12.176 30.288 1.00 86.19 275 ARG A CA 1
ATOM 2183 C C . ARG A 1 275 ? -25.413 12.565 31.008 1.00 86.19 275 ARG A C 1
ATOM 2185 O O . ARG A 1 275 ? -25.492 12.450 32.218 1.00 86.19 275 ARG A O 1
ATOM 2192 N N . THR A 1 276 ? -26.428 13.029 30.280 1.00 84.19 276 THR A N 1
ATOM 2193 C CA . THR A 1 276 ? -27.688 13.505 30.878 1.00 84.19 276 THR A CA 1
ATOM 2194 C C . THR A 1 276 ? -28.468 12.377 31.550 1.00 84.19 276 THR A C 1
ATOM 2196 O O . THR A 1 276 ? -29.087 12.602 32.582 1.00 84.19 276 THR A O 1
ATOM 2199 N N . ASN A 1 277 ? -28.400 11.161 31.007 1.00 81.06 277 ASN A N 1
ATOM 2200 C CA . ASN A 1 277 ? -29.130 10.008 31.530 1.00 81.06 277 ASN A CA 1
ATOM 2201 C C . ASN A 1 277 ? -28.287 9.140 32.489 1.00 81.06 277 ASN A C 1
ATOM 2203 O O . ASN A 1 277 ? -28.577 7.956 32.635 1.00 81.06 277 ASN A O 1
ATOM 2207 N N . GLU A 1 278 ? -27.246 9.687 33.131 1.00 79.69 278 GLU A N 1
ATOM 2208 C CA . GLU A 1 278 ? -26.323 8.920 33.989 1.00 79.69 278 GLU A CA 1
ATOM 2209 C C . GLU A 1 278 ? -27.035 8.090 35.066 1.00 79.69 278 GLU A C 1
ATOM 2211 O O . GLU A 1 278 ? -26.747 6.903 35.219 1.00 79.69 278 GLU A O 1
ATOM 2216 N N . GLU A 1 279 ? -28.025 8.674 35.741 1.00 76.50 279 GLU A N 1
ATOM 2217 C CA . GLU A 1 279 ? -28.820 7.980 36.761 1.00 76.50 279 GLU A CA 1
ATOM 2218 C C . GLU A 1 279 ? -29.670 6.842 36.178 1.00 76.50 279 GLU A C 1
ATOM 2220 O O . GLU A 1 279 ? -29.822 5.794 36.802 1.00 76.50 279 GLU A O 1
ATOM 2225 N N . ILE A 1 280 ? -30.153 6.990 34.940 1.00 81.25 280 ILE A N 1
ATOM 2226 C CA . ILE A 1 280 ? -30.905 5.938 34.243 1.00 81.25 280 ILE A CA 1
ATOM 2227 C C . ILE A 1 280 ? -29.977 4.775 33.867 1.00 81.25 280 ILE A C 1
ATOM 2229 O O . ILE A 1 280 ? -30.371 3.613 33.951 1.00 81.25 280 ILE A O 1
ATOM 2233 N N . TRP A 1 281 ? -28.723 5.056 33.493 1.00 81.94 281 TRP A N 1
ATOM 2234 C CA . TRP A 1 281 ? -27.750 4.006 33.172 1.00 81.94 281 TRP A CA 1
ATOM 2235 C C . TRP A 1 281 ? -27.359 3.172 34.397 1.00 81.94 281 TRP A C 1
ATOM 2237 O O . TRP A 1 281 ? -27.079 1.986 34.236 1.00 81.94 281 TRP A O 1
ATOM 2247 N N . LYS A 1 282 ? -27.386 3.756 35.605 1.00 82.62 282 LYS A N 1
ATOM 2248 C CA . LYS A 1 282 ? -27.084 3.067 36.876 1.00 82.62 282 LYS A CA 1
ATOM 2249 C C . LYS A 1 282 ? -28.135 2.028 37.284 1.00 82.62 282 LYS A C 1
ATOM 2251 O O . LYS A 1 282 ? -27.825 1.157 38.090 1.00 82.62 282 LYS A O 1
ATOM 2256 N N . ILE A 1 283 ? -29.350 2.090 36.729 1.00 84.06 283 ILE A N 1
ATOM 2257 C CA . ILE A 1 283 ? -30.404 1.084 36.961 1.00 84.06 283 ILE A CA 1
ATOM 2258 C C . ILE A 1 283 ? -29.960 -0.295 36.451 1.00 84.06 283 ILE A C 1
ATOM 2260 O O . ILE A 1 283 ? -30.295 -1.327 37.038 1.00 84.06 283 ILE A O 1
ATOM 2264 N N . PHE A 1 284 ? -29.231 -0.311 35.333 1.00 87.69 284 PHE A N 1
ATOM 2265 C CA . PHE A 1 284 ? -28.812 -1.532 34.665 1.00 87.69 284 PHE A CA 1
ATOM 2266 C C . PHE A 1 284 ? -27.533 -2.090 35.300 1.00 87.69 284 PHE A C 1
ATOM 2268 O O . PHE A 1 284 ? -26.594 -1.332 35.556 1.00 87.69 284 PHE A O 1
ATOM 2275 N N . PRO A 1 285 ? -27.433 -3.417 35.487 1.00 86.75 285 PRO A N 1
ATOM 2276 C CA . PRO A 1 285 ? -26.183 -4.045 35.887 1.00 86.75 285 PRO A CA 1
ATOM 2277 C C . PRO A 1 285 ? -25.043 -3.679 34.929 1.00 86.75 285 PRO A C 1
ATOM 2279 O O . PRO A 1 285 ? -25.193 -3.736 33.706 1.00 86.75 285 PRO A O 1
ATOM 2282 N N . ALA A 1 286 ? -23.869 -3.345 35.472 1.00 84.00 286 ALA A N 1
ATOM 2283 C CA . ALA A 1 286 ? -22.707 -2.957 34.666 1.00 84.00 286 ALA A CA 1
ATOM 2284 C C . ALA A 1 286 ? -22.290 -4.046 33.653 1.00 84.00 286 ALA A C 1
ATOM 2286 O O . ALA A 1 286 ? -21.822 -3.728 32.560 1.00 84.00 286 ALA A O 1
ATOM 2287 N N . SER A 1 287 ? -22.536 -5.319 33.985 1.00 82.69 287 SER A N 1
ATOM 2288 C CA . SER A 1 287 ? -22.297 -6.494 33.133 1.00 82.69 287 SER A CA 1
ATOM 2289 C C . SER A 1 287 ? -23.160 -6.538 31.868 1.00 82.69 287 SER A C 1
ATOM 2291 O O . SER A 1 287 ? -22.839 -7.262 30.928 1.00 82.69 287 SER A O 1
ATOM 2293 N N . TRP A 1 288 ? -24.259 -5.782 31.811 1.00 88.25 288 TRP A N 1
ATOM 2294 C CA . TRP A 1 288 ? -25.102 -5.710 30.616 1.00 88.25 288 TRP A CA 1
ATOM 2295 C C . TRP A 1 288 ? -24.503 -4.790 29.550 1.00 88.25 288 TRP A C 1
ATOM 2297 O O . TRP A 1 288 ? -24.890 -4.864 28.383 1.00 88.25 288 TRP A O 1
ATOM 2307 N N . HIS A 1 289 ? -23.558 -3.921 29.935 1.00 86.50 289 HIS A N 1
ATOM 2308 C CA . HIS A 1 289 ? -22.878 -2.988 29.039 1.00 86.50 289 HIS A CA 1
ATOM 2309 C C . HIS A 1 289 ? -23.856 -2.157 28.182 1.00 86.50 289 HIS A C 1
ATOM 2311 O O . HIS A 1 289 ? -23.617 -1.919 26.996 1.00 86.50 289 HIS A O 1
ATOM 2317 N N . VAL A 1 290 ? -24.969 -1.698 28.770 1.00 89.50 290 VAL A N 1
ATOM 2318 C CA . VAL A 1 290 ? -26.034 -0.973 28.047 1.00 89.50 290 VAL A CA 1
ATOM 2319 C C . VAL A 1 290 ? -25.516 0.281 27.323 1.00 89.50 290 VAL A C 1
ATOM 2321 O O . VAL A 1 290 ? -25.798 0.411 26.131 1.00 89.50 290 VAL A O 1
ATOM 2324 N N . PRO A 1 291 ? -24.693 1.165 27.933 1.00 88.75 291 PRO A N 1
ATOM 2325 C CA . PRO A 1 291 ? -24.147 2.325 27.218 1.00 88.75 291 PRO A CA 1
ATOM 2326 C C . PRO A 1 291 ? -23.283 1.941 26.010 1.00 88.75 291 PRO A C 1
ATOM 2328 O O . PRO A 1 291 ? -23.291 2.621 24.988 1.00 88.75 291 PRO A O 1
ATOM 2331 N N . TYR A 1 292 ? -22.554 0.830 26.110 1.00 88.62 292 TYR A N 1
ATOM 2332 C CA . TYR A 1 292 ? -21.728 0.307 25.027 1.00 88.62 292 TYR A CA 1
ATOM 2333 C C . TYR A 1 292 ? -22.581 -0.267 23.886 1.00 88.62 292 TYR A C 1
ATOM 2335 O O . TYR A 1 292 ? -22.370 0.078 22.723 1.00 88.62 292 TYR A O 1
ATOM 2343 N N . ARG A 1 293 ? -23.601 -1.076 24.212 1.00 88.94 293 ARG A N 1
ATOM 2344 C CA . ARG A 1 293 ? -24.590 -1.592 23.247 1.00 88.94 293 ARG A CA 1
ATOM 2345 C C . ARG A 1 293 ? -25.323 -0.453 22.532 1.00 88.94 293 ARG A C 1
ATOM 2347 O O . ARG A 1 293 ? -25.480 -0.507 21.312 1.00 88.94 293 ARG A O 1
ATOM 2354 N N . LEU A 1 294 ? -25.700 0.596 23.267 1.00 91.69 294 LEU A N 1
ATOM 2355 C CA . LEU A 1 294 ? -26.307 1.804 22.711 1.00 91.69 294 LEU A CA 1
ATOM 2356 C C . LEU A 1 294 ? -25.375 2.482 21.702 1.00 91.69 294 LEU A C 1
ATOM 2358 O O . LEU A 1 294 ? -25.818 2.801 20.603 1.00 91.69 294 LEU A O 1
ATOM 2362 N N . CYS A 1 295 ? -24.090 2.658 22.030 1.00 92.25 295 CYS A N 1
ATOM 2363 C CA . CYS A 1 295 ? -23.114 3.221 21.094 1.00 92.25 295 CYS A CA 1
ATOM 2364 C C . CYS A 1 295 ? -22.964 2.371 19.827 1.00 92.25 295 CYS A C 1
ATOM 2366 O O . CYS A 1 295 ? -22.908 2.925 18.735 1.00 92.25 295 CYS A O 1
ATOM 2368 N N . ILE A 1 296 ? -22.962 1.038 19.936 1.00 90.81 296 ILE A N 1
ATOM 2369 C CA . ILE A 1 296 ? -22.909 0.152 18.761 1.00 90.81 296 ILE A CA 1
ATOM 2370 C C . ILE A 1 296 ? -24.141 0.354 17.870 1.00 90.81 296 ILE A C 1
ATOM 2372 O O . ILE A 1 296 ? -24.001 0.496 16.653 1.00 90.81 296 ILE A O 1
ATOM 2376 N N . GLN A 1 297 ? -25.346 0.367 18.447 1.00 91.56 297 GLN A N 1
ATOM 2377 C CA . GLN A 1 297 ? -26.569 0.598 17.674 1.00 91.56 297 GLN A CA 1
ATOM 2378 C C . GLN A 1 297 ? -26.598 2.009 17.067 1.00 91.56 297 GLN A C 1
ATOM 2380 O O . GLN A 1 297 ? -26.910 2.157 15.886 1.00 91.56 297 GLN A O 1
ATOM 2385 N N . PHE A 1 298 ? -26.180 3.024 17.827 1.00 94.38 298 PHE A N 1
ATOM 2386 C CA . PHE A 1 298 ? -26.021 4.398 17.356 1.00 94.38 298 PHE A CA 1
ATOM 2387 C C . PHE A 1 298 ? -25.074 4.471 16.153 1.00 94.38 298 PHE A C 1
ATOM 2389 O O . PHE A 1 298 ? -25.417 5.078 15.141 1.00 94.38 298 PHE A O 1
ATOM 2396 N N . CYS A 1 299 ? -23.904 3.828 16.226 1.00 93.75 299 CYS A N 1
ATOM 2397 C CA . CYS A 1 299 ? -22.941 3.788 15.129 1.00 93.75 299 CYS A CA 1
ATOM 2398 C C . CYS A 1 299 ? -23.532 3.100 13.895 1.00 93.75 299 CYS A C 1
ATOM 2400 O O . CYS A 1 299 ? -23.397 3.621 12.793 1.00 93.75 299 CYS A O 1
ATOM 2402 N N . LYS A 1 300 ? -24.243 1.976 14.062 1.00 92.44 300 LYS A N 1
ATOM 2403 C CA . LYS A 1 300 ? -24.923 1.287 12.951 1.00 92.44 300 LYS A CA 1
ATOM 2404 C C . LYS A 1 300 ? -25.982 2.170 12.288 1.00 92.44 300 LYS A C 1
ATOM 2406 O O . LYS A 1 300 ? -26.050 2.210 11.061 1.00 92.44 300 LYS A O 1
ATOM 2411 N N . GLN A 1 301 ? -26.784 2.883 13.075 1.00 91.31 301 GLN A N 1
ATOM 2412 C CA . GLN A 1 301 ? -27.829 3.757 12.545 1.00 91.31 301 GLN A CA 1
ATOM 2413 C C . GLN A 1 301 ? -27.243 5.009 11.884 1.00 91.31 301 GLN A C 1
ATOM 2415 O O . GLN A 1 301 ? -27.627 5.367 10.773 1.00 91.31 301 GLN A O 1
ATOM 2420 N N . THR A 1 302 ? -26.245 5.623 12.520 1.00 92.50 302 THR A N 1
ATOM 2421 C CA . THR A 1 302 ? -25.508 6.766 11.971 1.00 92.50 302 THR A CA 1
ATOM 2422 C C . THR A 1 302 ? -24.814 6.396 10.668 1.00 92.50 302 THR A C 1
ATOM 2424 O O . THR A 1 302 ? -24.920 7.152 9.712 1.00 92.50 302 THR A O 1
ATOM 2427 N N . ARG A 1 303 ? -24.177 5.219 10.586 1.00 92.75 303 ARG A N 1
ATOM 2428 C CA . ARG A 1 303 ? -23.579 4.703 9.348 1.00 92.75 303 ARG A CA 1
ATOM 2429 C C . ARG A 1 303 ? -24.609 4.652 8.226 1.00 92.75 303 ARG A C 1
ATOM 2431 O O . ARG A 1 303 ? -24.370 5.252 7.192 1.00 92.75 303 ARG A O 1
ATOM 2438 N N . LYS A 1 304 ? -25.764 4.010 8.440 1.00 90.94 304 LYS A N 1
ATOM 2439 C CA . LYS A 1 304 ? -26.826 3.917 7.420 1.00 90.94 304 LYS A CA 1
ATOM 2440 C C . LYS A 1 304 ? -27.296 5.292 6.939 1.00 90.94 304 LYS A C 1
ATOM 2442 O O . LYS A 1 304 ? -27.511 5.490 5.749 1.00 90.94 304 LYS A O 1
ATOM 2447 N N . GLN A 1 305 ? -27.461 6.240 7.860 1.00 89.62 305 GLN A N 1
ATOM 2448 C CA . GLN A 1 305 ? -27.897 7.595 7.523 1.00 89.62 305 GLN A CA 1
ATOM 2449 C C . GLN A 1 305 ? -26.811 8.371 6.770 1.00 89.62 305 GLN A C 1
ATOM 2451 O O . GLN A 1 305 ? -27.113 8.982 5.753 1.00 89.62 305 GLN A O 1
ATOM 2456 N N . VAL A 1 306 ? -25.555 8.319 7.219 1.00 89.75 306 VAL A N 1
ATOM 2457 C CA . VAL A 1 306 ? -24.420 8.969 6.543 1.00 89.75 306 VAL A CA 1
ATOM 2458 C C . VAL A 1 306 ? -24.179 8.353 5.167 1.00 89.75 306 VAL A C 1
ATOM 2460 O O . VAL A 1 306 ? -24.008 9.087 4.204 1.00 89.75 306 VAL A O 1
ATOM 2463 N N . GLU A 1 307 ? -24.252 7.032 5.043 1.00 89.75 307 GLU A N 1
ATOM 2464 C CA . GLU A 1 307 ? -24.160 6.317 3.768 1.00 89.75 307 GLU A CA 1
ATOM 2465 C C . GLU A 1 307 ? -25.286 6.737 2.813 1.00 89.75 307 GLU A C 1
ATOM 2467 O O . GLU A 1 307 ? -25.023 7.078 1.664 1.00 89.75 307 GLU A O 1
ATOM 2472 N N . SER A 1 308 ? -26.528 6.835 3.301 1.00 88.12 308 SER A N 1
ATOM 2473 C CA . SER A 1 308 ? -27.650 7.373 2.518 1.00 88.12 308 SER A CA 1
ATOM 2474 C C . SER A 1 308 ? -27.412 8.821 2.077 1.00 88.12 308 SER A C 1
ATOM 2476 O O . SER A 1 308 ? -27.687 9.168 0.928 1.00 88.12 308 SER A O 1
ATOM 2478 N N . ILE A 1 309 ? -26.866 9.670 2.954 1.00 86.38 309 ILE A N 1
ATOM 2479 C CA . ILE A 1 309 ? -26.506 11.050 2.609 1.00 86.38 309 ILE A CA 1
ATOM 2480 C C . ILE A 1 309 ? -25.465 11.037 1.487 1.00 86.38 309 ILE A C 1
ATOM 2482 O O . ILE A 1 309 ? -25.709 11.651 0.455 1.00 86.38 309 ILE A O 1
ATOM 2486 N N . LEU A 1 310 ? -24.362 10.298 1.652 1.00 86.62 310 LEU A N 1
ATOM 2487 C CA . LEU A 1 310 ? -23.253 10.214 0.695 1.00 86.62 310 LEU A CA 1
ATOM 2488 C C . LEU A 1 310 ? -23.683 9.677 -0.678 1.00 86.62 310 LEU A C 1
ATOM 2490 O O . LEU A 1 310 ? -23.255 10.214 -1.698 1.00 86.62 310 LEU A O 1
ATOM 2494 N N . VAL A 1 311 ? -24.549 8.659 -0.718 1.00 85.50 311 VAL A N 1
ATOM 2495 C CA . VAL A 1 311 ? -25.083 8.083 -1.966 1.00 85.50 311 VAL A CA 1
ATOM 2496 C C . VAL A 1 311 ? -26.024 9.055 -2.684 1.00 85.50 311 VAL A C 1
ATOM 2498 O O . VAL A 1 311 ? -25.999 9.140 -3.910 1.00 85.50 311 VAL A O 1
ATOM 2501 N N . ASN A 1 312 ? -26.839 9.810 -1.944 1.00 81.88 312 ASN A N 1
ATOM 2502 C CA . ASN A 1 312 ? -27.824 10.727 -2.522 1.00 81.88 312 ASN A CA 1
ATOM 2503 C C . ASN A 1 312 ? -27.250 12.107 -2.903 1.00 81.88 312 ASN A C 1
ATOM 2505 O O . ASN A 1 312 ? -27.969 12.925 -3.488 1.00 81.88 312 ASN A O 1
ATOM 2509 N N . MET A 1 313 ? -25.977 12.393 -2.605 1.00 73.38 313 MET A N 1
ATOM 2510 C CA . MET A 1 313 ? -25.326 13.636 -3.033 1.00 73.38 313 MET A CA 1
ATOM 2511 C C . MET A 1 313 ? -25.151 13.652 -4.561 1.00 73.38 313 MET A C 1
ATOM 2513 O O . MET A 1 313 ? -24.273 12.992 -5.108 1.00 73.38 313 MET A O 1
ATOM 2517 N N . LYS A 1 314 ? -25.994 14.425 -5.263 1.00 61.03 314 LYS A N 1
ATOM 2518 C CA . LYS A 1 314 ? -25.940 14.582 -6.732 1.00 61.03 314 LYS A CA 1
ATOM 2519 C C . LYS A 1 314 ? -24.757 15.425 -7.213 1.00 61.03 314 LYS A C 1
ATOM 2521 O O . LYS A 1 314 ? -24.232 15.187 -8.296 1.00 61.03 314 LYS A O 1
ATOM 2526 N N . GLU A 1 315 ? -24.369 16.432 -6.438 1.00 63.56 315 GLU A N 1
ATOM 2527 C CA . GLU A 1 315 ? -23.217 17.284 -6.738 1.00 63.56 315 GLU A CA 1
ATOM 2528 C C . GLU A 1 315 ? -21.952 16.672 -6.136 1.00 63.56 315 GLU A C 1
ATOM 2530 O O . GLU A 1 315 ? -21.999 16.132 -5.027 1.00 63.56 315 GLU A O 1
ATOM 2535 N N . LYS A 1 316 ? -20.817 16.757 -6.855 1.00 62.22 316 LYS A N 1
ATOM 2536 C CA . LYS A 1 316 ? -19.516 16.316 -6.324 1.00 62.22 316 LYS A CA 1
ATOM 2537 C C . LYS A 1 316 ? -19.334 16.958 -4.940 1.00 62.22 316 LYS A C 1
ATOM 2539 O O . LYS A 1 316 ? -19.369 18.188 -4.858 1.00 62.22 316 LYS A O 1
ATOM 2544 N N . PRO A 1 317 ? -19.161 16.172 -3.861 1.00 63.69 317 PRO A N 1
ATOM 2545 C CA . PRO A 1 317 ? -19.084 16.731 -2.523 1.00 63.69 317 PRO A CA 1
ATOM 2546 C C . PRO A 1 317 ? -17.925 17.721 -2.463 1.00 63.69 317 PRO A C 1
ATOM 2548 O O . PRO A 1 317 ? -16.825 17.437 -2.945 1.00 63.69 317 PRO A O 1
ATOM 2551 N N . VAL A 1 318 ? -18.160 18.887 -1.856 1.00 73.31 318 VAL A N 1
ATOM 2552 C CA . VAL A 1 318 ? -17.075 19.817 -1.542 1.00 73.31 318 VAL A CA 1
ATOM 2553 C C . VAL A 1 318 ? -16.100 19.058 -0.648 1.00 73.31 318 VAL A C 1
ATOM 2555 O O . VAL A 1 318 ? -16.426 18.736 0.495 1.00 73.31 318 VAL A O 1
ATOM 2558 N N . VAL A 1 319 ? -14.912 18.751 -1.178 1.00 81.38 319 VAL A N 1
ATOM 2559 C CA . VAL A 1 319 ? -13.922 17.864 -0.540 1.00 81.38 319 VAL A CA 1
ATOM 2560 C C . VAL A 1 319 ? -13.648 18.270 0.911 1.00 81.38 319 VAL A C 1
ATOM 2562 O O . VAL A 1 319 ? -13.502 17.411 1.771 1.00 81.38 319 VAL A O 1
ATOM 2565 N N . ALA A 1 320 ? -13.658 19.572 1.212 1.00 84.38 320 ALA A N 1
ATOM 2566 C CA . ALA A 1 320 ? -13.494 20.079 2.572 1.00 84.38 320 ALA A CA 1
ATOM 2567 C C . ALA A 1 320 ? -14.568 19.560 3.549 1.00 84.38 320 ALA A C 1
ATOM 2569 O O . ALA A 1 320 ? -14.221 19.105 4.634 1.00 84.38 320 ALA A O 1
ATOM 2570 N N . ILE A 1 321 ? -15.851 19.571 3.165 1.00 86.25 321 ILE A N 1
ATOM 2571 C CA . ILE A 1 321 ? -16.957 19.092 4.014 1.00 86.25 321 ILE A CA 1
ATOM 2572 C C . ILE A 1 321 ? -16.844 17.579 4.222 1.00 86.25 321 ILE A C 1
ATOM 2574 O O . ILE A 1 321 ? -16.984 17.101 5.346 1.00 86.25 321 ILE A O 1
ATOM 2578 N N . LEU A 1 322 ? -16.536 16.837 3.153 1.00 86.81 322 LEU A N 1
ATOM 2579 C CA . LEU A 1 322 ? -16.345 15.387 3.210 1.00 86.81 322 LEU A CA 1
ATOM 2580 C C . LEU A 1 322 ? -15.221 15.003 4.180 1.00 86.81 322 LEU A C 1
ATOM 2582 O O . LEU A 1 322 ? -15.404 14.129 5.025 1.00 86.81 322 LEU A O 1
ATOM 2586 N N . LEU A 1 323 ? -14.077 15.684 4.084 1.00 86.25 323 LEU A N 1
ATOM 2587 C CA . LEU A 1 323 ? -12.925 15.430 4.943 1.00 86.25 323 LEU A CA 1
ATOM 2588 C C . LEU A 1 323 ? -13.177 15.824 6.399 1.00 86.25 323 LEU A C 1
ATOM 2590 O O . LEU A 1 323 ? -12.787 15.076 7.289 1.00 86.25 323 LEU A O 1
ATOM 2594 N N . LEU A 1 324 ? -13.847 16.952 6.656 1.00 87.38 324 LEU A N 1
ATOM 2595 C CA . LEU A 1 324 ? -14.216 17.358 8.017 1.00 87.38 324 LEU A CA 1
ATOM 2596 C C . LEU A 1 324 ? -15.171 16.346 8.662 1.00 87.38 324 LEU A C 1
ATOM 2598 O O . LEU A 1 324 ? -14.974 15.951 9.813 1.00 87.38 324 LEU A O 1
ATOM 2602 N N . ALA A 1 325 ? -16.171 15.877 7.911 1.00 89.88 325 ALA A N 1
ATOM 2603 C CA . ALA A 1 325 ? -17.097 14.857 8.385 1.00 89.88 325 ALA A CA 1
ATOM 2604 C C . ALA A 1 325 ? -16.373 13.535 8.679 1.00 89.88 325 ALA A C 1
ATOM 2606 O O . ALA A 1 325 ? -16.510 13.007 9.784 1.00 89.88 325 ALA A O 1
ATOM 2607 N N . LEU A 1 326 ? -15.539 13.043 7.756 1.00 89.88 326 LEU A N 1
ATOM 2608 C CA . LEU A 1 326 ? -14.739 11.832 7.964 1.00 89.88 326 LEU A CA 1
ATOM 2609 C C . LEU A 1 326 ? -13.811 11.964 9.176 1.00 89.88 326 LEU A C 1
ATOM 2611 O O . LEU A 1 326 ? -13.766 11.074 10.020 1.00 89.88 326 LEU A O 1
ATOM 2615 N N . GLN A 1 327 ? -13.109 13.087 9.304 1.00 87.88 327 GLN A N 1
ATOM 2616 C CA . GLN A 1 327 ? -12.205 13.330 10.421 1.00 87.88 327 GLN A CA 1
ATOM 2617 C C . GLN A 1 327 ? -12.950 13.288 11.762 1.00 87.88 327 GLN A C 1
ATOM 2619 O O . GLN A 1 327 ? -12.552 12.543 12.655 1.00 87.88 327 GLN A O 1
ATOM 2624 N N . SER A 1 328 ? -14.068 14.015 11.884 1.00 90.31 328 SER A N 1
ATOM 2625 C CA . SER A 1 328 ? -14.893 13.989 13.102 1.00 90.31 328 SER A CA 1
ATOM 2626 C C . SER A 1 328 ? -15.427 12.584 13.414 1.00 90.31 328 SER A C 1
ATOM 2628 O O . SER A 1 328 ? -15.534 12.201 14.578 1.00 90.31 328 SER A O 1
ATOM 2630 N N . THR A 1 329 ? -15.702 11.789 12.374 1.00 92.88 329 THR A N 1
ATOM 2631 C CA . THR A 1 329 ? -16.128 10.390 12.493 1.00 92.88 329 THR A CA 1
ATOM 2632 C C . THR A 1 329 ? -15.016 9.520 13.074 1.00 92.88 329 THR A C 1
ATOM 2634 O O . THR A 1 329 ? -15.247 8.790 14.034 1.00 92.88 329 THR A O 1
ATOM 2637 N N . VAL A 1 330 ? -13.803 9.611 12.523 1.00 90.19 330 VAL A N 1
ATOM 2638 C CA . VAL A 1 330 ? -12.637 8.838 12.979 1.00 90.19 330 VAL A CA 1
ATOM 2639 C C . VAL A 1 330 ? -12.244 9.225 14.407 1.00 90.19 330 VAL A C 1
ATOM 2641 O O . VAL A 1 330 ? -11.928 8.355 15.217 1.00 90.19 330 VAL A O 1
ATOM 2644 N N . GLU A 1 331 ? -12.285 10.515 14.745 1.00 90.44 331 GLU A N 1
ATOM 2645 C CA . GLU A 1 331 ? -12.044 10.997 16.111 1.00 90.44 331 GLU A CA 1
ATOM 2646 C C . GLU A 1 331 ? -13.085 10.436 17.089 1.00 90.44 331 GLU A C 1
ATOM 2648 O O . GLU A 1 331 ? -12.728 9.929 18.153 1.00 90.44 331 GLU A O 1
ATOM 2653 N N . PHE A 1 332 ? -14.364 10.446 16.707 1.00 92.56 332 PHE A N 1
ATOM 2654 C CA . PHE A 1 332 ? -15.433 9.871 17.515 1.00 92.56 332 PHE A CA 1
ATOM 2655 C C . PHE A 1 332 ? -15.277 8.356 17.723 1.00 92.56 332 PHE A C 1
ATOM 2657 O O . PHE A 1 332 ? -15.430 7.881 18.847 1.00 92.56 332 PHE A O 1
ATOM 2664 N N . GLU A 1 333 ? -14.940 7.596 16.678 1.00 91.56 333 GLU A N 1
ATOM 2665 C CA . GLU A 1 333 ? -14.686 6.152 16.785 1.00 91.56 333 GLU A CA 1
ATOM 2666 C C . GLU A 1 333 ? -13.536 5.848 17.753 1.00 91.56 333 GLU A C 1
ATOM 2668 O O . GLU A 1 333 ? -13.685 4.988 18.623 1.00 91.56 333 GLU A O 1
ATOM 2673 N N . LYS A 1 334 ? -12.431 6.601 17.667 1.00 88.69 334 LYS A N 1
ATOM 2674 C CA . LYS A 1 334 ? -11.294 6.486 18.595 1.00 88.69 334 LYS A CA 1
ATOM 2675 C C . LYS A 1 334 ? -11.677 6.832 20.032 1.00 88.69 334 LYS A C 1
ATOM 2677 O O . LYS A 1 334 ? -11.218 6.183 20.967 1.00 88.69 334 LYS A O 1
ATOM 2682 N N . GLU A 1 335 ? -12.516 7.847 20.239 1.00 90.06 335 GLU A N 1
ATOM 2683 C CA . GLU A 1 335 ? -13.019 8.173 21.576 1.00 90.06 335 GLU A CA 1
ATOM 2684 C C . GLU A 1 335 ? -13.875 7.044 22.165 1.00 90.06 335 GLU A C 1
ATOM 2686 O O . GLU A 1 335 ? -13.748 6.744 23.353 1.00 90.06 335 GLU A O 1
ATOM 2691 N N . LEU A 1 336 ? -14.735 6.410 21.359 1.00 88.75 336 LEU A N 1
ATOM 2692 C CA . LEU A 1 336 ? -15.527 5.258 21.796 1.00 88.75 336 LEU A CA 1
ATOM 2693 C C . LEU A 1 336 ? -14.639 4.055 22.117 1.00 88.75 336 LEU A C 1
ATOM 2695 O O . LEU A 1 336 ? -14.830 3.417 23.152 1.00 88.75 336 LEU A O 1
ATOM 2699 N N . GLU A 1 337 ? -13.649 3.781 21.270 1.00 85.75 337 GLU A N 1
ATOM 2700 C CA . GLU A 1 337 ? -12.651 2.742 21.508 1.00 85.75 337 GLU A CA 1
ATOM 2701 C C . GLU A 1 337 ? -11.878 3.009 22.800 1.00 85.75 337 GLU A C 1
ATOM 2703 O O . GLU A 1 337 ? -11.771 2.122 23.631 1.00 85.75 337 GLU A O 1
ATOM 2708 N N . LYS A 1 338 ? -11.443 4.242 23.065 1.00 85.62 338 LYS A N 1
ATOM 2709 C CA . LYS A 1 338 ? -10.781 4.586 24.332 1.00 85.62 338 LYS A CA 1
ATOM 2710 C C . LYS A 1 338 ? -11.713 4.480 25.543 1.00 85.62 338 LYS A C 1
ATOM 2712 O O . LYS A 1 338 ? -11.269 4.133 26.633 1.00 85.62 338 LYS A O 1
ATOM 2717 N N . LYS A 1 339 ? -12.994 4.819 25.379 1.00 83.81 339 LYS A N 1
ATOM 2718 C CA . LYS A 1 339 ? -13.981 4.813 26.469 1.00 83.81 339 LYS A CA 1
ATOM 2719 C C . LYS A 1 339 ? -14.400 3.401 26.881 1.00 83.81 339 LYS A C 1
ATOM 2721 O O . LYS A 1 339 ? -14.697 3.186 28.051 1.00 83.81 339 LYS A O 1
ATOM 2726 N N . PHE A 1 340 ? -14.475 2.470 25.932 1.00 83.31 340 PHE A N 1
ATOM 2727 C CA . PHE A 1 340 ? -14.991 1.116 26.167 1.00 83.31 340 PHE A CA 1
ATOM 2728 C C . PHE A 1 340 ? -13.960 0.004 25.947 1.00 83.31 340 PHE A C 1
ATOM 2730 O O . PHE A 1 340 ? -14.163 -1.120 26.401 1.00 83.31 340 PHE A O 1
ATOM 2737 N N . GLY A 1 341 ? -12.864 0.296 25.256 1.00 67.69 341 GLY A N 1
ATOM 2738 C CA . GLY A 1 341 ? -11.725 -0.589 25.078 1.00 67.69 341 GLY A CA 1
ATOM 2739 C C . GLY A 1 341 ? -10.961 -0.696 26.386 1.00 67.69 341 GLY A C 1
ATOM 2740 O O . GLY A 1 341 ? -10.094 0.117 26.700 1.00 67.69 341 GLY A O 1
ATOM 2741 N N . GLY A 1 342 ? -11.297 -1.711 27.176 1.00 51.50 342 GLY A N 1
ATOM 2742 C CA . GLY A 1 342 ? -10.505 -2.106 28.330 1.00 51.50 342 GLY A CA 1
ATOM 2743 C C . GLY A 1 342 ? -9.141 -2.627 27.883 1.00 51.50 342 GLY A C 1
ATOM 2744 O O . GLY A 1 342 ? -9.001 -3.818 27.636 1.00 51.50 342 GLY A O 1
ATOM 2745 N N . GLY A 1 343 ? -8.156 -1.734 27.772 1.00 36.22 343 GLY A N 1
ATOM 2746 C CA . GLY A 1 343 ? -6.729 -2.017 27.949 1.00 36.22 343 GLY A CA 1
ATOM 2747 C C . GLY A 1 343 ? -6.124 -3.190 27.176 1.00 36.22 343 GLY A C 1
ATOM 2748 O O . GLY A 1 343 ? -5.205 -3.814 27.696 1.00 36.22 343 GLY A O 1
ATOM 2749 N N . VAL A 1 344 ? -6.582 -3.496 25.962 1.00 32.41 344 VAL A N 1
ATOM 2750 C CA . VAL A 1 344 ? -5.713 -4.178 25.000 1.00 32.41 344 VAL A CA 1
ATOM 2751 C C . VAL A 1 344 ? -5.059 -3.050 24.219 1.00 32.41 344 VAL A C 1
ATOM 2753 O O . VAL A 1 344 ? -5.741 -2.452 23.386 1.00 32.41 344 VAL A O 1
ATOM 2756 N N . PRO A 1 345 ? -3.781 -2.707 24.477 1.00 29.80 345 PRO A N 1
ATOM 2757 C CA . PRO A 1 345 ? -3.008 -2.062 23.441 1.00 29.80 345 PRO A CA 1
ATOM 2758 C C . PRO A 1 345 ? -3.051 -3.068 22.298 1.00 29.80 345 PRO A C 1
ATOM 2760 O O . PRO A 1 345 ? -2.417 -4.127 22.353 1.00 29.80 345 PRO A O 1
ATOM 2763 N N . THR A 1 346 ? -3.876 -2.792 21.287 1.00 32.38 346 THR A N 1
ATOM 2764 C CA . THR A 1 346 ? -3.531 -3.222 19.944 1.00 32.38 346 THR A CA 1
ATOM 2765 C C . THR A 1 346 ? -2.072 -2.850 19.825 1.00 32.38 346 THR A C 1
ATOM 2767 O O . THR A 1 346 ? -1.731 -1.689 20.038 1.00 32.38 346 THR A O 1
ATOM 2770 N N . LYS A 1 347 ? -1.222 -3.868 19.686 1.00 28.91 347 LYS A N 1
ATOM 2771 C CA . LYS A 1 347 ? 0.194 -3.706 19.406 1.00 28.91 347 LYS A CA 1
ATOM 2772 C C . LYS A 1 347 ? 0.278 -2.960 18.079 1.00 28.91 347 LYS A C 1
ATOM 2774 O O . LYS A 1 347 ? 0.453 -3.573 17.033 1.00 28.91 347 LYS A O 1
ATOM 2779 N N . ASP A 1 348 ? 0.059 -1.654 18.125 1.00 32.12 348 ASP A N 1
ATOM 2780 C CA . ASP A 1 348 ? 0.780 -0.733 17.291 1.00 32.12 348 ASP A CA 1
ATOM 2781 C C . ASP A 1 348 ? 2.221 -1.062 17.651 1.00 32.12 348 ASP A C 1
ATOM 2783 O O . ASP A 1 348 ? 2.657 -0.919 18.794 1.00 32.12 348 ASP A O 1
ATOM 2787 N N . ILE A 1 349 ? 2.882 -1.728 16.714 1.00 29.14 349 ILE A N 1
ATOM 2788 C CA . ILE A 1 349 ? 4.318 -1.943 16.720 1.00 29.14 349 ILE A CA 1
ATOM 2789 C C . ILE A 1 349 ? 4.908 -0.534 16.540 1.00 29.14 349 ILE A C 1
ATOM 2791 O O . ILE A 1 349 ? 5.315 -0.137 15.460 1.00 29.14 349 ILE A O 1
ATOM 2795 N N . GLU A 1 350 ? 4.803 0.272 17.588 1.00 30.36 350 GLU A N 1
ATOM 2796 C CA . GLU A 1 350 ? 5.502 1.522 17.823 1.00 30.36 350 GLU A CA 1
ATOM 2797 C C . GLU A 1 350 ? 6.454 1.164 18.964 1.00 30.36 350 GLU A C 1
ATOM 2799 O O . GLU A 1 350 ? 5.983 0.967 20.080 1.00 30.36 350 GLU A O 1
ATOM 2804 N N . ASP A 1 351 ? 7.729 0.893 18.646 1.00 28.89 351 ASP A N 1
ATOM 2805 C CA . ASP A 1 351 ? 8.895 1.302 19.465 1.00 28.89 351 ASP A CA 1
ATOM 2806 C C . ASP A 1 351 ? 10.247 0.629 19.123 1.00 28.89 351 ASP A C 1
ATOM 2808 O O . ASP A 1 351 ? 11.234 0.964 19.766 1.00 28.89 351 ASP A O 1
ATOM 2812 N N . ASP A 1 352 ? 10.386 -0.198 18.075 1.00 27.89 352 ASP A N 1
ATOM 2813 C CA . ASP A 1 352 ? 11.693 -0.825 17.745 1.00 27.89 352 ASP A CA 1
ATOM 2814 C C . ASP A 1 352 ? 12.307 -0.402 16.391 1.00 27.89 352 ASP A C 1
ATOM 2816 O O . ASP A 1 352 ? 12.938 -1.207 15.707 1.00 27.89 352 ASP A O 1
ATOM 2820 N N . ILE A 1 353 ? 12.170 0.865 15.981 1.00 27.67 353 ILE A N 1
ATOM 2821 C CA . ILE A 1 353 ? 12.983 1.409 14.874 1.00 27.67 353 ILE A CA 1
ATOM 2822 C C . ILE A 1 353 ? 13.709 2.664 15.357 1.00 27.67 353 ILE A C 1
ATOM 2824 O O . ILE A 1 353 ? 13.258 3.801 15.199 1.00 27.67 353 ILE A O 1
ATOM 2828 N N . GLU A 1 354 ? 14.848 2.415 16.001 1.00 25.30 354 GLU A N 1
ATOM 2829 C CA . GLU A 1 354 ? 15.888 3.407 16.237 1.00 25.30 354 GLU A CA 1
ATOM 2830 C C . GLU A 1 354 ? 16.343 4.023 14.901 1.00 25.30 354 GLU A C 1
ATOM 2832 O O . GLU A 1 354 ? 16.512 3.337 13.897 1.00 25.30 354 GLU A O 1
ATOM 2837 N N . GLU A 1 355 ? 16.570 5.338 14.929 1.00 29.19 355 GLU A N 1
ATOM 2838 C CA . GLU A 1 355 ? 17.252 6.116 13.889 1.00 29.19 355 GLU A CA 1
ATOM 2839 C C . GLU A 1 355 ? 16.522 6.261 12.530 1.00 29.19 355 GLU A C 1
ATOM 2841 O O . GLU A 1 355 ? 16.889 5.658 11.534 1.00 29.19 355 GLU A O 1
ATOM 2846 N N . ILE A 1 356 ? 15.519 7.153 12.463 1.00 26.89 356 ILE A N 1
ATOM 2847 C CA . ILE A 1 356 ? 15.400 8.253 11.469 1.00 26.89 356 ILE A CA 1
ATOM 2848 C C . ILE A 1 356 ? 14.269 9.211 11.913 1.00 26.89 356 ILE A C 1
ATOM 2850 O O . ILE A 1 356 ? 13.077 9.001 11.692 1.00 26.89 356 ILE A O 1
ATOM 2854 N N . GLY A 1 357 ? 14.685 10.318 12.537 1.00 24.67 357 GLY A N 1
ATOM 2855 C CA . GLY A 1 357 ? 14.018 11.627 12.512 1.00 24.67 357 GLY A CA 1
ATOM 2856 C C . GLY A 1 357 ? 12.562 11.727 12.983 1.00 24.67 357 GLY A C 1
ATOM 2857 O O . GLY A 1 357 ? 11.667 11.866 12.154 1.00 24.67 357 GLY A O 1
ATOM 2858 N N . THR A 1 358 ? 12.367 11.790 14.306 1.00 25.30 358 THR A N 1
ATOM 2859 C CA . THR A 1 358 ? 11.331 12.581 15.015 1.00 25.30 358 THR A CA 1
ATOM 2860 C C . THR A 1 358 ? 9.937 12.609 14.369 1.00 25.30 358 THR A C 1
ATOM 2862 O O . THR A 1 358 ? 9.538 13.560 13.689 1.00 25.30 358 THR A O 1
ATOM 2865 N N . TRP A 1 359 ? 9.146 11.565 14.612 1.00 26.94 359 TRP A N 1
ATOM 2866 C CA . TRP A 1 359 ? 7.755 11.498 14.166 1.00 26.94 359 TRP A CA 1
ATOM 2867 C C . TRP A 1 359 ? 6.875 12.224 15.189 1.00 26.94 359 TRP A C 1
ATOM 2869 O O . TRP A 1 359 ? 6.300 11.625 16.088 1.00 26.94 359 TRP A O 1
ATOM 2879 N N . GLU A 1 360 ? 6.799 13.554 15.080 1.00 28.27 360 GLU A N 1
ATOM 2880 C CA . GLU A 1 360 ? 5.929 14.353 15.948 1.00 28.27 360 GLU A CA 1
ATOM 2881 C C . GLU A 1 360 ? 4.442 13.981 15.775 1.00 28.27 360 GLU A C 1
ATOM 2883 O O . GLU A 1 360 ? 3.874 14.060 14.670 1.00 28.27 360 GLU A O 1
ATOM 2888 N N . ASP A 1 361 ? 3.883 13.607 16.932 1.00 31.53 361 ASP A N 1
ATOM 2889 C CA . ASP A 1 361 ? 2.505 13.395 17.381 1.00 31.53 361 ASP A CA 1
ATOM 2890 C C . ASP A 1 361 ? 1.386 13.593 16.338 1.00 31.53 361 ASP A C 1
ATOM 2892 O O . ASP A 1 361 ? 1.170 14.670 15.763 1.00 31.53 361 ASP A O 1
ATOM 2896 N N . ASN A 1 362 ? 0.604 12.526 16.150 1.00 36.28 362 ASN A N 1
ATOM 2897 C CA . ASN A 1 362 ? -0.546 12.458 15.254 1.00 36.28 362 ASN A CA 1
ATOM 2898 C C . ASN A 1 362 ? -1.575 13.577 15.498 1.00 36.28 362 ASN A C 1
ATOM 2900 O O . ASN A 1 362 ? -2.215 14.022 14.540 1.00 36.28 362 ASN A O 1
ATOM 2904 N N . SER A 1 363 ? -1.687 14.102 16.726 1.00 31.33 363 SER A N 1
ATOM 2905 C CA . SER A 1 363 ? -2.619 15.194 17.051 1.00 31.33 363 SER A CA 1
ATOM 2906 C C . SER A 1 363 ? -2.339 16.487 16.266 1.00 31.33 363 SER A C 1
ATOM 2908 O O . SER A 1 363 ? -3.263 17.160 15.794 1.00 31.33 363 SER A O 1
ATOM 2910 N N . GLN A 1 364 ? -1.065 16.816 16.023 1.00 40.91 364 GLN A N 1
ATOM 2911 C CA . GLN A 1 364 ? -0.708 18.024 15.278 1.00 40.91 364 GLN A CA 1
ATOM 2912 C C . GLN A 1 364 ? -1.057 17.913 13.790 1.00 40.91 364 GLN A C 1
ATOM 2914 O O . GLN A 1 364 ? -1.361 18.920 13.142 1.00 40.91 364 GLN A O 1
ATOM 2919 N N . ASN A 1 365 ? -1.019 16.702 13.230 1.00 45.56 365 ASN A N 1
ATOM 2920 C CA . ASN A 1 365 ? -1.300 16.470 11.810 1.00 45.56 365 ASN A CA 1
ATOM 2921 C C . ASN A 1 365 ? -2.784 16.669 11.506 1.00 45.56 365 ASN A C 1
ATOM 2923 O O . ASN A 1 365 ? -3.126 17.299 10.505 1.00 45.56 365 ASN A O 1
ATOM 2927 N N . ILE A 1 366 ? -3.635 16.235 12.435 1.00 41.78 366 ILE A N 1
ATOM 2928 C CA . ILE A 1 366 ? -5.090 16.403 12.418 1.00 41.78 366 ILE A CA 1
ATOM 2929 C C . ILE A 1 366 ? -5.466 17.898 12.336 1.00 41.78 366 ILE A C 1
ATOM 2931 O O . ILE A 1 366 ? -6.216 18.313 11.449 1.00 41.78 366 ILE A O 1
ATOM 2935 N N . SER A 1 367 ? -4.859 18.753 13.172 1.00 48.31 367 SER A N 1
ATOM 2936 C CA . SER A 1 367 ? -5.079 20.212 13.115 1.00 48.31 367 SER A CA 1
ATOM 2937 C C . SER A 1 367 ? -4.568 20.842 11.809 1.00 48.31 367 SER A C 1
ATOM 2939 O O . SER A 1 367 ? -5.190 21.758 11.263 1.00 48.31 367 SER A O 1
ATOM 2941 N N . LYS A 1 368 ? -3.445 20.347 11.270 1.00 53.94 368 LYS A N 1
ATOM 2942 C CA . LYS A 1 368 ? -2.866 20.839 10.007 1.00 53.94 368 LYS A CA 1
ATOM 2943 C C . LYS A 1 368 ? -3.757 20.515 8.799 1.00 53.94 368 LYS A C 1
ATOM 2945 O O . LYS A 1 368 ? -3.866 21.359 7.910 1.00 53.94 368 LYS A O 1
ATOM 2950 N N . ILE A 1 369 ? -4.412 19.349 8.766 1.00 57.31 369 ILE A N 1
ATOM 2951 C CA . ILE A 1 369 ? -5.375 18.975 7.710 1.00 57.31 369 ILE A CA 1
ATOM 2952 C C . ILE A 1 369 ? -6.573 19.916 7.735 1.00 57.31 369 ILE A C 1
ATOM 2954 O O . ILE A 1 369 ? -6.853 20.557 6.720 1.00 57.31 369 ILE A O 1
ATOM 2958 N N . ARG A 1 370 ? -7.202 20.064 8.909 1.00 57.44 370 ARG A N 1
ATOM 2959 C CA . ARG A 1 370 ? -8.336 20.969 9.128 1.00 57.44 370 ARG A CA 1
ATOM 2960 C C . ARG A 1 370 ? -8.013 22.387 8.655 1.00 57.44 370 ARG A C 1
ATOM 2962 O O . ARG A 1 370 ? -8.685 22.897 7.765 1.00 57.44 370 ARG A O 1
ATOM 2969 N N . LYS A 1 371 ? -6.887 22.956 9.108 1.00 60.91 371 LYS A N 1
ATOM 2970 C CA . LYS A 1 371 ? -6.426 24.290 8.680 1.00 60.91 371 LYS A CA 1
ATOM 2971 C C . LYS A 1 371 ? -6.157 24.394 7.175 1.00 60.91 371 LYS A C 1
ATOM 2973 O O . LYS A 1 371 ? -6.365 25.461 6.606 1.00 60.91 371 LYS A O 1
ATOM 2978 N N . LYS A 1 372 ? -5.665 23.340 6.511 1.00 68.50 372 LYS A N 1
ATOM 2979 C CA . LYS A 1 372 ? -5.381 23.374 5.063 1.00 68.50 372 LYS A CA 1
ATOM 2980 C C . LYS A 1 372 ? -6.672 23.460 4.244 1.00 68.50 372 LYS A C 1
ATOM 2982 O O . LYS A 1 372 ? -6.732 24.250 3.302 1.00 68.50 372 LYS A O 1
ATOM 2987 N N . TYR A 1 373 ? -7.683 22.664 4.592 1.00 64.69 373 TYR A N 1
ATOM 2988 C CA . TYR A 1 373 ? -8.954 22.642 3.861 1.00 64.69 373 TYR A CA 1
ATOM 2989 C C . TYR A 1 373 ? -9.879 23.791 4.249 1.00 64.69 373 TYR A C 1
ATOM 2991 O O . TYR A 1 373 ? -10.502 24.358 3.357 1.00 64.69 373 TYR A O 1
ATOM 2999 N N . GLU A 1 374 ? -9.878 24.221 5.513 1.00 60.91 374 GLU A N 1
ATOM 3000 C CA . GLU A 1 374 ? -10.536 25.466 5.926 1.00 60.91 374 GLU A CA 1
ATOM 3001 C C . GLU A 1 374 ? -9.954 26.665 5.171 1.00 60.91 374 GLU A C 1
ATOM 3003 O O . GLU A 1 374 ? -10.718 27.461 4.649 1.00 60.91 374 GLU A O 1
ATOM 3008 N N . LYS A 1 375 ? -8.625 26.764 4.996 1.00 63.97 375 LYS A N 1
ATOM 3009 C CA . LYS A 1 375 ? -8.010 27.838 4.191 1.00 63.97 375 LYS A CA 1
ATOM 3010 C C . LYS A 1 375 ? -8.393 27.784 2.708 1.00 63.97 375 LYS A C 1
ATOM 3012 O O . LYS A 1 375 ? -8.654 28.830 2.124 1.00 63.97 375 LYS A O 1
ATOM 3017 N N . LYS A 1 376 ? -8.434 26.592 2.090 1.00 56.16 376 LYS A N 1
ATOM 3018 C CA . LYS A 1 376 ? -8.870 26.444 0.683 1.00 56.16 376 LYS A CA 1
ATOM 3019 C C . LYS A 1 376 ? -10.363 26.759 0.504 1.00 56.16 376 LYS A C 1
ATOM 3021 O O . LYS A 1 376 ? -10.739 27.278 -0.540 1.00 56.16 376 LYS A O 1
ATOM 3026 N N . PHE A 1 377 ? -11.188 26.470 1.510 1.00 47.06 377 PHE A N 1
ATOM 3027 C CA . PHE A 1 377 ? -12.613 26.799 1.512 1.00 47.06 377 PHE A CA 1
ATOM 3028 C C . PHE A 1 377 ? -12.858 28.293 1.784 1.00 47.06 377 PHE A C 1
ATOM 3030 O O . PHE A 1 377 ? -13.596 28.929 1.040 1.00 47.06 377 PHE A O 1
ATOM 3037 N N . ALA A 1 378 ? -12.170 28.876 2.770 1.00 55.16 378 ALA A N 1
ATOM 3038 C CA . ALA A 1 378 ? -12.262 30.292 3.128 1.00 55.16 378 ALA A CA 1
ATOM 3039 C C . ALA A 1 378 ? -11.806 31.217 1.990 1.00 55.16 378 ALA A C 1
ATOM 3041 O O . ALA A 1 378 ? -12.418 32.253 1.773 1.00 55.16 378 ALA A O 1
ATOM 3042 N N . ALA A 1 379 ? -10.814 30.809 1.187 1.00 55.66 379 ALA A N 1
ATOM 3043 C CA . ALA A 1 379 ? -10.432 31.540 -0.027 1.00 55.66 379 ALA A CA 1
ATOM 3044 C C . ALA A 1 379 ? -11.558 31.625 -1.082 1.00 55.66 379 ALA A C 1
ATOM 3046 O O . ALA A 1 379 ? -11.451 32.402 -2.023 1.00 55.66 379 ALA A O 1
ATOM 3047 N N . SER A 1 380 ? -12.618 30.820 -0.950 1.00 48.81 380 SER A N 1
ATOM 3048 C CA . SER A 1 380 ? -13.782 30.844 -1.844 1.00 48.81 380 SER A CA 1
ATOM 3049 C C . SER A 1 380 ? -15.014 31.509 -1.218 1.00 48.81 380 SER A C 1
ATOM 3051 O O . SER A 1 380 ? -15.986 31.744 -1.930 1.00 48.81 380 SER A O 1
ATOM 3053 N N . GLN A 1 381 ? -15.011 31.786 0.089 1.00 31.56 381 GLN A N 1
ATOM 3054 C CA . GLN A 1 381 ? -16.152 32.352 0.811 1.00 31.56 381 GLN A CA 1
ATOM 3055 C C . GLN A 1 381 ? -15.643 33.222 1.968 1.00 31.56 381 GLN A C 1
ATOM 3057 O O . GLN A 1 381 ? -15.477 32.757 3.094 1.00 31.56 381 GLN A O 1
ATOM 3062 N N . GLU A 1 382 ? -15.373 34.494 1.685 1.00 29.06 382 GLU A N 1
ATOM 3063 C CA . GLU A 1 382 ? -15.192 35.506 2.725 1.00 29.06 382 GLU A CA 1
ATOM 3064 C C . GLU A 1 382 ? -16.562 35.922 3.276 1.00 29.06 382 GLU A C 1
ATOM 3066 O O . GLU A 1 382 ? -17.253 36.713 2.639 1.00 29.06 382 GLU A O 1
ATOM 3071 N N . THR A 1 383 ? -16.967 35.394 4.439 1.00 29.62 383 THR A N 1
ATOM 3072 C CA . THR A 1 383 ? -17.676 36.137 5.511 1.00 29.62 383 THR A CA 1
ATOM 3073 C C . THR A 1 383 ? -17.753 35.301 6.808 1.00 29.62 383 THR A C 1
ATOM 3075 O O . THR A 1 383 ? -18.274 34.193 6.776 1.00 29.62 383 THR A O 1
ATOM 3078 N N . GLU A 1 384 ? -17.178 35.847 7.897 1.00 26.44 384 GLU A N 1
ATOM 3079 C CA . GLU A 1 384 ? -17.651 35.913 9.312 1.00 26.44 384 GLU A CA 1
ATOM 3080 C C . GLU A 1 384 ? -18.339 34.692 9.985 1.00 26.44 384 GLU A C 1
ATOM 3082 O O . GLU A 1 384 ? -19.193 34.038 9.410 1.00 26.44 384 GLU A O 1
ATOM 3087 N N . GLU A 1 385 ? -18.185 34.343 11.270 1.00 24.88 385 GLU A N 1
ATOM 3088 C CA . GLU A 1 385 ? -17.331 34.708 12.409 1.00 24.88 385 GLU A CA 1
ATOM 3089 C C . GLU A 1 385 ? -17.668 33.720 13.571 1.00 24.88 385 GLU A C 1
ATOM 3091 O O . GLU A 1 385 ? -18.749 33.133 13.605 1.00 24.88 385 GLU A O 1
ATOM 3096 N N . ASN A 1 386 ? -16.767 33.620 14.560 1.00 25.27 386 ASN A N 1
ATOM 3097 C CA . ASN A 1 386 ? -16.989 33.269 15.982 1.00 25.27 386 ASN A CA 1
ATOM 3098 C C . ASN A 1 386 ? -17.254 31.815 16.454 1.00 25.27 386 ASN A C 1
ATOM 3100 O O . ASN A 1 386 ? -18.377 31.344 16.594 1.00 25.27 386 ASN A O 1
ATOM 3104 N N . GLY A 1 387 ? -16.157 31.169 16.882 1.00 24.53 387 GLY A N 1
ATOM 3105 C CA . GLY A 1 387 ? -15.790 31.040 18.307 1.00 24.53 387 GLY A CA 1
ATOM 3106 C C . GLY A 1 387 ? -16.617 30.119 19.215 1.00 24.53 387 GLY A C 1
ATOM 3107 O O . GLY A 1 387 ? -17.683 30.505 19.670 1.00 24.53 387 GLY A O 1
ATOM 3108 N N . PHE A 1 388 ? -16.045 28.978 19.627 1.00 24.08 388 PHE A N 1
ATOM 3109 C CA . PHE A 1 388 ? -16.438 28.281 20.863 1.00 24.08 388 PHE A CA 1
ATOM 3110 C C . PHE A 1 388 ? -15.221 27.650 21.560 1.00 24.08 388 PHE A C 1
ATOM 3112 O O . PHE A 1 388 ? -14.418 26.950 20.942 1.00 24.08 388 PHE A O 1
ATOM 3119 N N . GLN A 1 389 ? -15.078 27.969 22.848 1.00 22.36 389 GLN A N 1
ATOM 3120 C CA . GLN A 1 389 ? -13.955 27.631 23.722 1.00 22.36 389 GLN A CA 1
ATOM 3121 C C . GLN A 1 389 ? -14.057 26.211 24.298 1.00 22.36 389 GLN A C 1
ATOM 3123 O O . GLN A 1 389 ? -15.139 25.682 24.544 1.00 22.36 389 GLN A O 1
ATOM 3128 N N . GLN A 1 390 ? -12.878 25.624 24.513 1.00 22.56 390 GLN A N 1
ATOM 3129 C CA . GLN A 1 390 ? -12.628 24.331 25.145 1.00 22.56 390 GLN A CA 1
ATOM 3130 C C . GLN A 1 390 ? -12.829 24.392 26.661 1.00 22.56 390 GLN A C 1
ATOM 3132 O O . GLN A 1 390 ? -12.220 25.227 27.325 1.00 22.56 390 GLN A O 1
ATOM 3137 N N . GLU A 1 391 ? -13.535 23.406 27.215 1.00 21.89 391 GLU A N 1
ATOM 3138 C CA . GLU A 1 391 ? -13.466 23.073 28.639 1.00 21.89 391 GLU A CA 1
ATOM 3139 C C . GLU A 1 391 ? -13.017 21.620 28.839 1.00 21.89 391 GLU A C 1
ATOM 3141 O O . GLU A 1 391 ? -13.595 20.667 28.312 1.00 21.89 391 GLU A O 1
ATOM 3146 N N . LYS A 1 392 ? -11.930 21.489 29.608 1.00 26.89 392 LYS A N 1
ATOM 3147 C CA . LYS A 1 392 ? -11.341 20.258 30.142 1.00 26.89 392 LYS A CA 1
ATOM 3148 C C . LYS A 1 392 ? -12.098 19.853 31.407 1.00 26.89 392 LYS A C 1
ATOM 3150 O O . LYS A 1 392 ? -12.131 20.657 32.331 1.00 26.89 392 LYS A O 1
ATOM 3155 N N . THR A 1 393 ? -12.550 18.604 31.538 1.00 22.34 393 THR A N 1
ATOM 3156 C CA . THR A 1 393 ? -12.880 18.033 32.858 1.00 22.34 393 THR A CA 1
ATOM 3157 C C . THR A 1 393 ? -12.562 16.535 32.978 1.00 22.34 393 THR A C 1
ATOM 3159 O O . THR A 1 393 ? -12.877 15.728 32.109 1.00 22.34 393 THR A O 1
ATOM 3162 N N . GLY A 1 394 ? -11.881 16.242 34.094 1.00 23.80 394 GLY A N 1
ATOM 3163 C CA . GLY A 1 394 ? -11.396 14.993 34.699 1.00 23.80 394 GLY A CA 1
ATOM 3164 C C . GLY A 1 394 ? -11.983 13.637 34.300 1.00 23.80 394 GLY A C 1
ATOM 3165 O O . GLY A 1 394 ? -13.167 13.371 34.479 1.00 23.80 394 GLY A O 1
ATOM 3166 N N . ASN A 1 395 ? -11.070 12.738 33.925 1.00 24.61 395 ASN A N 1
ATOM 3167 C CA . ASN A 1 395 ? -11.245 11.286 33.922 1.00 24.61 395 ASN A CA 1
ATOM 3168 C C . ASN A 1 395 ? -11.317 10.745 35.361 1.00 24.61 395 ASN A C 1
ATOM 3170 O O . ASN A 1 395 ? -10.377 10.939 36.132 1.00 24.61 395 ASN A O 1
ATOM 3174 N N . LYS A 1 396 ? -12.378 10.001 35.683 1.00 23.28 396 LYS A N 1
ATOM 3175 C CA . LYS A 1 396 ? -12.388 9.002 36.760 1.00 23.28 396 LYS A CA 1
ATOM 3176 C C . LYS A 1 396 ? -12.927 7.677 36.217 1.00 23.28 396 LYS A C 1
ATOM 3178 O O . LYS A 1 396 ? -14.085 7.588 35.827 1.00 23.28 396 LYS A O 1
ATOM 3183 N N . ASP A 1 397 ? -12.010 6.719 36.145 1.00 25.33 397 ASP A N 1
ATOM 3184 C CA . ASP A 1 397 ? -12.136 5.273 36.347 1.00 25.33 397 ASP A CA 1
ATOM 3185 C C . ASP A 1 397 ? -13.466 4.592 35.996 1.00 25.33 397 ASP A C 1
ATOM 3187 O O . ASP A 1 397 ? -14.357 4.448 36.827 1.00 25.33 397 ASP A O 1
ATOM 3191 N N . LEU A 1 398 ? -13.526 4.057 34.774 1.00 28.66 398 LEU A N 1
ATOM 3192 C CA . LEU A 1 398 ? -14.425 2.974 34.359 1.00 28.66 398 LEU A CA 1
ATOM 3193 C C . LEU A 1 398 ? -13.628 2.027 33.445 1.00 28.66 398 LEU A C 1
ATOM 3195 O O . LEU A 1 398 ? -13.804 2.017 32.230 1.00 28.66 398 LEU A O 1
ATOM 3199 N N . SER A 1 399 ? -12.690 1.265 34.015 1.00 28.19 399 SER A N 1
ATOM 3200 C CA . SER A 1 399 ? -12.014 0.176 33.304 1.00 28.19 399 SER A CA 1
ATOM 3201 C C . SER A 1 399 ? -12.786 -1.126 33.526 1.00 28.19 399 SER A C 1
ATOM 3203 O O . SER A 1 399 ? -12.790 -1.696 34.613 1.00 28.19 399 SER A O 1
ATOM 3205 N N . VAL A 1 400 ? -13.471 -1.602 32.484 1.00 35.62 400 VAL A N 1
ATOM 3206 C CA . VAL A 1 400 ? -14.052 -2.949 32.456 1.00 35.62 400 VAL A CA 1
ATOM 3207 C C . VAL A 1 400 ? -13.540 -3.652 31.207 1.00 35.62 400 VAL A C 1
ATOM 3209 O O . VAL A 1 400 ? -13.752 -3.211 30.080 1.00 35.62 400 VAL A O 1
ATOM 3212 N N . THR A 1 401 ? -12.798 -4.727 31.438 1.00 30.81 401 THR A N 1
ATOM 3213 C CA . THR A 1 401 ? -12.269 -5.658 30.449 1.00 30.81 401 THR A CA 1
ATOM 3214 C C . THR A 1 401 ? -13.405 -6.483 29.842 1.00 30.81 401 THR A C 1
ATOM 3216 O O . THR A 1 401 ? -14.243 -7.017 30.562 1.00 30.81 401 THR A O 1
ATOM 3219 N N . GLY A 1 402 ? -13.412 -6.635 28.515 1.00 34.28 402 GLY A N 1
ATOM 3220 C CA . GLY A 1 402 ? -14.197 -7.687 27.860 1.00 34.28 402 GLY A CA 1
ATOM 3221 C C . GLY A 1 402 ? -15.419 -7.233 27.064 1.00 34.28 402 GLY A C 1
ATOM 3222 O O . GLY A 1 402 ? -16.542 -7.610 27.370 1.00 34.28 402 GLY A O 1
ATOM 3223 N N . ALA A 1 403 ? -15.192 -6.545 25.949 1.00 42.22 403 ALA A N 1
ATOM 3224 C CA . ALA A 1 403 ? -16.026 -6.717 24.765 1.00 42.22 403 ALA A CA 1
ATOM 3225 C C . ALA A 1 403 ? -15.135 -6.488 23.540 1.00 42.22 403 ALA A C 1
ATOM 3227 O O . ALA A 1 403 ? -14.811 -5.353 23.207 1.00 42.22 403 ALA A O 1
ATOM 3228 N N . GLY A 1 404 ? -14.667 -7.576 22.918 1.00 48.28 404 GLY A N 1
ATOM 3229 C CA . GLY A 1 404 ? -13.731 -7.579 21.782 1.00 48.28 404 GLY A CA 1
ATOM 3230 C C . GLY A 1 404 ? -14.302 -7.017 20.473 1.00 48.28 404 GLY A C 1
ATOM 3231 O O . GLY A 1 404 ? -14.038 -7.560 19.407 1.00 48.28 404 GLY A O 1
ATOM 3232 N N . PHE A 1 405 ? -15.124 -5.973 20.542 1.00 56.62 405 PHE A N 1
ATOM 3233 C CA . PHE A 1 405 ? -15.670 -5.276 19.387 1.00 56.62 405 PHE A CA 1
ATOM 3234 C C . PHE A 1 405 ? -14.878 -3.990 19.151 1.00 56.62 405 PHE A C 1
ATOM 3236 O O . PHE A 1 405 ? -14.732 -3.174 20.063 1.00 56.62 405 PHE A O 1
ATOM 3243 N N . ASN A 1 406 ? -14.406 -3.798 17.921 1.00 74.94 406 ASN A N 1
ATOM 3244 C CA . ASN A 1 406 ? -13.671 -2.606 17.528 1.00 74.94 406 ASN A CA 1
ATOM 3245 C C . ASN A 1 406 ? -14.636 -1.545 16.959 1.00 74.94 406 ASN A C 1
ATOM 3247 O O . ASN A 1 406 ? -15.406 -1.836 16.042 1.00 74.94 406 ASN A O 1
ATOM 3251 N N . PHE A 1 407 ? -14.613 -0.324 17.507 1.00 84.06 407 PHE A N 1
ATOM 3252 C CA . PHE A 1 407 ? -15.387 0.809 16.976 1.00 84.06 407 PHE A CA 1
ATOM 3253 C C . PHE A 1 407 ? -14.765 1.411 15.711 1.00 84.06 407 PHE A C 1
ATOM 3255 O O . PHE A 1 407 ? -15.467 2.065 14.935 1.00 84.06 407 PHE A O 1
ATOM 3262 N N . ARG A 1 408 ? -13.467 1.186 15.483 1.00 82.06 408 ARG A N 1
ATOM 3263 C CA . ARG A 1 408 ? -12.735 1.672 14.316 1.00 82.06 408 ARG A CA 1
ATOM 3264 C C . ARG A 1 408 ? -13.371 1.140 13.036 1.00 82.06 408 ARG A C 1
ATOM 3266 O O . ARG A 1 408 ? -13.522 -0.065 12.854 1.00 82.06 408 ARG A O 1
ATOM 3273 N N . GLY A 1 409 ? -13.738 2.045 12.134 1.00 83.38 409 GLY A N 1
ATOM 3274 C CA . GLY A 1 409 ? -14.327 1.681 10.848 1.00 83.38 409 GLY A CA 1
ATOM 3275 C C . GLY A 1 409 ? -15.837 1.445 10.873 1.00 83.38 409 GLY A C 1
ATOM 3276 O O . GLY A 1 409 ? -16.408 1.209 9.809 1.00 83.38 409 GLY A O 1
ATOM 3277 N N . MET A 1 410 ? -16.526 1.507 12.019 1.00 87.69 410 MET A N 1
ATOM 3278 C CA . MET A 1 410 ? -17.972 1.242 12.068 1.00 87.69 410 MET A CA 1
ATOM 3279 C C . MET A 1 410 ? -18.785 2.192 11.184 1.00 87.69 410 MET A C 1
ATOM 3281 O O . MET A 1 410 ? -19.717 1.756 10.505 1.00 87.69 410 MET A O 1
ATOM 3285 N N . ILE A 1 411 ? -18.431 3.473 11.204 1.00 91.69 411 ILE A N 1
ATOM 3286 C CA . ILE A 1 411 ? -19.039 4.552 10.432 1.00 91.69 411 ILE A CA 1
ATOM 3287 C C . ILE A 1 411 ? -18.063 4.994 9.339 1.00 91.69 411 ILE A C 1
ATOM 3289 O O . ILE A 1 411 ? -18.455 5.064 8.180 1.00 91.69 411 ILE A O 1
ATOM 3293 N N . SER A 1 412 ? -16.792 5.241 9.673 1.00 90.81 412 SER A N 1
ATOM 3294 C CA . SER A 1 412 ? -15.795 5.816 8.755 1.00 90.81 412 SER A CA 1
ATOM 3295 C C . SER A 1 412 ? -15.596 4.993 7.476 1.00 90.81 412 SER A C 1
ATOM 3297 O O . SER A 1 412 ? -15.361 5.567 6.415 1.00 90.81 412 SER A O 1
ATOM 3299 N N . SER A 1 413 ? -15.808 3.671 7.518 1.00 89.00 413 SER A N 1
ATOM 3300 C CA . SER A 1 413 ? -15.725 2.818 6.320 1.00 89.00 413 SER A CA 1
ATOM 3301 C C . SER A 1 413 ? -16.753 3.149 5.233 1.00 89.00 413 SER A C 1
ATOM 3303 O O . SER A 1 413 ? -16.475 2.894 4.064 1.00 89.00 413 SER A O 1
ATOM 3305 N N . CYS A 1 414 ? -17.909 3.748 5.561 1.00 89.75 414 CYS A N 1
ATOM 3306 C CA . CYS A 1 414 ? -18.883 4.148 4.536 1.00 89.75 414 CYS A CA 1
ATOM 3307 C C . CYS A 1 414 ? -18.421 5.353 3.700 1.00 89.75 414 CYS A C 1
ATOM 3309 O O . CYS A 1 414 ? -18.991 5.609 2.648 1.00 89.75 414 CYS A O 1
ATOM 3311 N N . PHE A 1 415 ? -17.369 6.066 4.121 1.00 90.38 415 PHE A N 1
ATOM 3312 C CA . PHE A 1 415 ? -16.798 7.172 3.352 1.00 90.38 415 PHE A CA 1
ATOM 3313 C C . PHE A 1 415 ? -15.870 6.696 2.228 1.00 90.38 415 PHE A C 1
ATOM 3315 O O . PHE A 1 415 ? -15.743 7.402 1.231 1.00 90.38 415 PHE A O 1
ATOM 3322 N N . GLU A 1 416 ? -15.246 5.516 2.353 1.00 87.94 416 GLU A N 1
ATOM 3323 C CA . GLU A 1 416 ? -14.231 5.007 1.409 1.00 87.94 416 GLU A CA 1
ATOM 3324 C C . GLU A 1 416 ? -14.663 5.066 -0.067 1.00 87.94 416 GLU A C 1
ATOM 3326 O O . GLU A 1 416 ? -13.909 5.611 -0.876 1.00 87.94 416 GLU A O 1
ATOM 3331 N N . PRO A 1 417 ? -15.877 4.616 -0.453 1.00 86.50 417 PRO A N 1
ATOM 3332 C CA . PRO A 1 417 ? -16.308 4.657 -1.854 1.00 86.50 417 PRO A CA 1
ATOM 3333 C C . PRO A 1 417 ? -16.477 6.081 -2.407 1.00 86.50 417 PRO A C 1
ATOM 3335 O O . PRO A 1 417 ? -16.505 6.280 -3.619 1.00 86.50 417 PRO A O 1
ATOM 3338 N N . HIS A 1 418 ? -16.589 7.078 -1.527 1.00 86.88 418 HIS A N 1
ATOM 3339 C CA . HIS A 1 418 ? -16.893 8.465 -1.868 1.00 86.88 418 HIS A CA 1
ATOM 3340 C C . HIS A 1 418 ? -15.670 9.390 -1.781 1.00 86.88 418 HIS A C 1
ATOM 3342 O O . HIS A 1 418 ? -15.798 10.587 -2.035 1.00 86.88 418 HIS A O 1
ATOM 3348 N N . LEU A 1 419 ? -14.478 8.866 -1.459 1.00 88.56 419 LEU A N 1
ATOM 3349 C CA . LEU A 1 419 ? -13.239 9.649 -1.337 1.00 88.56 419 LEU A CA 1
ATOM 3350 C C . LEU A 1 419 ? -12.514 9.893 -2.672 1.00 88.56 419 LEU A C 1
ATOM 3352 O O . LEU A 1 419 ? -11.488 10.571 -2.700 1.00 88.56 419 LEU A O 1
ATOM 3356 N N . THR A 1 420 ? -13.058 9.441 -3.803 1.00 88.75 420 THR A N 1
ATOM 3357 C CA . THR A 1 420 ? -12.495 9.709 -5.140 1.00 88.75 420 THR A CA 1
ATOM 3358 C C . THR A 1 420 ? -12.237 11.201 -5.415 1.00 88.75 420 THR A C 1
ATOM 3360 O O . THR A 1 420 ? -11.131 11.524 -5.844 1.00 88.75 420 THR A O 1
ATOM 3363 N N . PRO A 1 421 ? -13.147 12.149 -5.098 1.00 87.50 421 PRO A N 1
ATOM 3364 C CA . PRO A 1 421 ? -12.889 13.580 -5.295 1.00 87.50 421 PRO A CA 1
ATOM 3365 C C . PRO A 1 421 ? -11.719 14.119 -4.457 1.00 87.50 421 PRO A C 1
ATOM 3367 O O . PRO A 1 421 ? -11.052 15.071 -4.861 1.00 87.50 421 PRO A O 1
ATOM 3370 N N . TYR A 1 422 ? -11.448 13.519 -3.290 1.00 89.75 422 TYR A N 1
ATOM 3371 C CA . TYR A 1 422 ? -10.268 13.852 -2.491 1.00 89.75 422 TYR A CA 1
ATOM 3372 C C . TYR A 1 422 ? -8.983 13.422 -3.204 1.00 89.75 422 TYR A C 1
ATOM 3374 O O . TYR A 1 422 ? -8.052 14.222 -3.300 1.00 89.75 422 TYR A O 1
ATOM 3382 N N . ILE A 1 423 ? -8.962 12.206 -3.757 1.00 92.12 423 ILE A N 1
ATOM 3383 C CA . ILE A 1 423 ? -7.831 11.699 -4.543 1.00 92.12 423 ILE A CA 1
ATOM 3384 C C . ILE A 1 423 ? -7.606 12.557 -5.793 1.00 92.12 423 ILE A C 1
ATOM 3386 O O . ILE A 1 423 ? -6.474 12.962 -6.038 1.00 92.12 423 ILE A O 1
ATOM 3390 N N . GLU A 1 424 ? -8.667 12.914 -6.526 1.00 91.44 424 GLU A N 1
ATOM 3391 C CA . GLU A 1 424 ? -8.595 13.819 -7.687 1.00 91.44 424 GLU A CA 1
ATOM 3392 C C . GLU A 1 424 ? -7.986 15.184 -7.310 1.00 91.44 424 GLU A C 1
ATOM 3394 O O . GLU A 1 424 ? -7.157 15.734 -8.038 1.00 91.44 424 GLU A O 1
ATOM 3399 N N . LEU A 1 425 ? -8.372 15.742 -6.157 1.00 89.88 425 LEU A N 1
ATOM 3400 C CA . LEU A 1 425 ? -7.857 17.027 -5.684 1.00 89.88 425 LEU A CA 1
ATOM 3401 C C . LEU A 1 425 ? -6.393 16.950 -5.231 1.00 89.88 425 LEU A C 1
ATOM 3403 O O . LEU A 1 425 ? -5.634 17.899 -5.453 1.00 89.88 425 LEU A O 1
ATOM 3407 N N . GLU A 1 426 ? -5.999 15.865 -4.563 1.00 92.19 426 GLU A N 1
ATOM 3408 C CA . GLU A 1 426 ? -4.603 15.619 -4.188 1.00 92.19 426 GLU A CA 1
ATOM 3409 C C . GLU A 1 426 ? -3.735 15.397 -5.429 1.00 92.19 426 GLU A C 1
ATOM 3411 O O . GLU A 1 426 ? -2.675 16.008 -5.523 1.00 92.19 426 GLU A O 1
ATOM 3416 N N . GLU A 1 427 ? -4.210 14.634 -6.418 1.00 96.19 427 GLU A N 1
ATOM 3417 C CA . GLU A 1 427 ? -3.533 14.456 -7.706 1.00 96.19 427 GLU A CA 1
ATOM 3418 C C . GLU A 1 427 ? -3.331 15.783 -8.425 1.00 96.19 427 GLU A C 1
ATOM 3420 O O . GLU A 1 427 ? -2.201 16.118 -8.774 1.00 96.19 427 GLU A O 1
ATOM 3425 N N . LYS A 1 428 ? -4.394 16.581 -8.566 1.00 94.75 428 LYS A N 1
ATOM 3426 C CA . LYS A 1 428 ? -4.291 17.909 -9.171 1.00 94.75 428 LYS A CA 1
ATOM 3427 C C . LYS A 1 428 ? -3.296 18.795 -8.422 1.00 94.75 428 LYS A C 1
ATOM 3429 O O . LYS A 1 428 ? -2.429 19.391 -9.040 1.00 94.75 428 LYS A O 1
ATOM 3434 N N . THR A 1 429 ? -3.383 18.845 -7.090 1.00 94.44 429 THR A N 1
ATOM 3435 C CA . THR A 1 429 ? -2.475 19.675 -6.280 1.00 94.44 429 THR A CA 1
ATOM 3436 C C . THR A 1 429 ? -1.019 19.238 -6.455 1.00 94.44 429 THR A C 1
ATOM 3438 O O . THR A 1 429 ? -0.153 20.089 -6.605 1.00 94.44 429 THR A O 1
ATOM 3441 N N . LEU A 1 430 ? -0.740 17.931 -6.451 1.00 96.69 430 LEU A N 1
ATOM 3442 C CA . LEU A 1 430 ? 0.619 17.414 -6.618 1.00 96.69 430 LEU A CA 1
ATOM 3443 C C . LEU A 1 430 ? 1.162 17.635 -8.034 1.00 96.69 430 LEU A C 1
ATOM 3445 O O . LEU A 1 430 ? 2.354 17.887 -8.177 1.00 96.69 430 LEU A O 1
ATOM 3449 N N . MET A 1 431 ? 0.314 17.558 -9.062 1.00 97.00 431 MET A N 1
ATOM 3450 C CA . MET A 1 431 ? 0.700 17.870 -10.441 1.00 97.00 431 MET A CA 1
ATOM 3451 C C . MET A 1 431 ? 0.954 19.373 -10.638 1.00 97.00 431 MET A C 1
ATOM 3453 O O . MET A 1 431 ? 1.966 19.734 -11.230 1.00 97.00 431 MET A O 1
ATOM 3457 N N . ASP A 1 432 ? 0.109 20.245 -10.082 1.00 96.12 432 ASP A N 1
ATOM 3458 C CA . ASP A 1 432 ? 0.311 21.702 -10.117 1.00 96.12 432 ASP A CA 1
ATOM 3459 C C . ASP A 1 432 ? 1.599 22.091 -9.357 1.00 96.12 432 ASP A C 1
ATOM 3461 O O . ASP A 1 432 ? 2.414 22.880 -9.842 1.00 96.12 432 ASP A O 1
ATOM 3465 N N . ASP A 1 433 ? 1.826 21.491 -8.180 1.00 94.06 433 ASP A N 1
ATOM 3466 C CA . ASP A 1 433 ? 3.061 21.661 -7.409 1.00 94.06 433 ASP A CA 1
ATOM 3467 C C . ASP A 1 433 ? 4.277 21.162 -8.212 1.00 94.06 433 ASP A C 1
ATOM 3469 O O . ASP A 1 433 ? 5.314 21.821 -8.215 1.00 94.06 433 ASP A O 1
ATOM 3473 N N . LEU A 1 434 ? 4.156 20.032 -8.921 1.00 95.69 434 LEU A N 1
ATOM 3474 C CA . LEU A 1 434 ? 5.199 19.493 -9.798 1.00 95.69 434 LEU A CA 1
ATOM 3475 C C . LEU A 1 434 ? 5.548 20.459 -10.943 1.00 95.69 434 LEU A C 1
ATOM 3477 O O . LEU A 1 434 ? 6.724 20.654 -11.250 1.00 95.69 434 LEU A O 1
ATOM 3481 N N . GLU A 1 435 ? 4.556 21.071 -11.587 1.00 95.31 435 GLU A N 1
ATOM 3482 C CA . GLU A 1 435 ? 4.803 22.069 -12.632 1.00 95.31 435 GLU A CA 1
ATOM 3483 C C . GLU A 1 435 ? 5.525 23.293 -12.072 1.00 95.31 435 GLU A C 1
ATOM 3485 O O . GLU A 1 435 ? 6.516 23.750 -12.650 1.00 95.31 435 GLU A O 1
ATOM 3490 N N . LYS A 1 436 ? 5.085 23.767 -10.904 1.00 94.38 436 LYS A N 1
ATOM 3491 C CA . LYS A 1 436 ? 5.687 24.903 -10.214 1.00 94.38 436 LYS A CA 1
ATOM 3492 C C . LYS A 1 436 ? 7.150 24.647 -9.841 1.00 94.38 436 LYS A C 1
ATOM 3494 O O . LYS A 1 436 ? 8.006 25.443 -10.213 1.00 94.38 436 LYS A O 1
ATOM 3499 N N . ILE A 1 437 ? 7.462 23.532 -9.174 1.00 92.94 437 ILE A N 1
ATOM 3500 C CA . ILE A 1 437 ? 8.841 23.235 -8.737 1.00 92.94 437 ILE A CA 1
ATOM 3501 C C . ILE A 1 437 ? 9.797 23.019 -9.917 1.00 92.94 437 ILE A C 1
ATOM 3503 O O . ILE A 1 437 ? 10.976 23.340 -9.816 1.00 92.94 437 ILE A O 1
ATOM 3507 N N . VAL A 1 438 ? 9.314 22.495 -11.051 1.00 91.06 438 VAL A N 1
ATOM 3508 C CA . VAL A 1 438 ? 10.138 22.333 -12.263 1.00 91.06 438 VAL A CA 1
ATOM 3509 C C . VAL A 1 438 ? 10.400 23.682 -12.942 1.00 91.06 438 VAL A C 1
ATOM 3511 O O . VAL A 1 438 ? 11.458 23.863 -13.549 1.00 91.06 438 VAL A O 1
ATOM 3514 N N . GLN A 1 439 ? 9.452 24.618 -12.852 1.00 88.81 439 GLN A N 1
ATOM 3515 C CA . GLN A 1 439 ? 9.578 25.968 -13.401 1.00 88.81 439 GLN A CA 1
ATOM 3516 C C . GLN A 1 439 ? 10.448 26.888 -12.526 1.00 88.81 439 GLN A C 1
ATOM 3518 O O . GLN A 1 439 ? 11.143 27.744 -13.066 1.00 88.81 439 GLN A O 1
ATOM 3523 N N . GLU A 1 440 ? 10.406 26.716 -11.202 1.00 88.75 440 GLU A N 1
ATOM 3524 C CA . GLU A 1 440 ? 11.194 27.482 -10.222 1.00 88.75 440 GLU A CA 1
ATOM 3525 C C . GLU A 1 440 ? 12.639 26.981 -10.069 1.00 88.75 440 GLU A C 1
ATOM 3527 O O . GLU A 1 440 ? 13.467 27.675 -9.481 1.00 88.75 440 GLU A O 1
ATOM 3532 N N . GLU A 1 441 ? 12.961 25.798 -10.594 1.00 85.19 441 GLU A N 1
ATOM 3533 C CA . GLU A 1 441 ? 14.325 25.273 -10.572 1.00 85.19 441 GLU A CA 1
ATOM 3534 C C . GLU A 1 441 ? 15.265 26.209 -11.351 1.00 85.19 441 GLU A C 1
ATOM 3536 O O . GLU A 1 441 ? 15.029 26.501 -12.525 1.00 85.19 441 GLU A O 1
ATOM 3541 N N . SER A 1 442 ? 16.340 26.673 -10.705 1.00 77.50 442 SER A N 1
ATOM 3542 C CA . SER A 1 442 ? 17.257 27.664 -11.286 1.00 77.50 442 SER A CA 1
ATOM 3543 C C . SER A 1 442 ? 18.086 27.093 -12.436 1.00 77.50 442 SER A C 1
ATOM 3545 O O . SER A 1 442 ? 18.504 27.836 -13.321 1.00 77.50 442 SER A O 1
ATOM 3547 N N . TRP A 1 443 ? 18.347 25.780 -12.422 1.00 78.56 443 TRP A N 1
ATOM 3548 C CA . TRP A 1 443 ? 19.308 25.106 -13.311 1.00 78.56 443 TRP A CA 1
ATOM 3549 C C . TRP A 1 443 ? 20.702 25.773 -13.326 1.00 78.56 443 TRP A C 1
ATOM 3551 O O . TRP A 1 443 ? 21.517 25.499 -14.208 1.00 78.56 443 TRP A O 1
ATOM 3561 N N . ASP A 1 444 ? 20.975 26.624 -12.333 1.00 65.75 444 ASP A N 1
ATOM 3562 C CA . ASP A 1 444 ? 22.235 27.310 -12.090 1.00 65.75 444 ASP A CA 1
ATOM 3563 C C . ASP A 1 444 ? 22.810 26.738 -10.808 1.00 65.75 444 ASP A C 1
ATOM 3565 O O . ASP A 1 444 ? 22.277 26.904 -9.711 1.00 65.75 444 ASP A O 1
ATOM 3569 N N . VAL A 1 445 ? 23.861 25.957 -10.996 1.00 62.22 445 VAL A N 1
ATOM 3570 C CA . VAL A 1 445 ? 24.409 25.086 -9.975 1.00 62.22 445 VAL A CA 1
ATOM 3571 C C . VAL A 1 445 ? 25.706 25.690 -9.458 1.00 62.22 445 VAL A C 1
ATOM 3573 O O . VAL A 1 445 ? 26.716 25.703 -10.168 1.00 62.22 445 VAL A O 1
ATOM 3576 N N . GLU A 1 446 ? 25.682 26.147 -8.209 1.00 55.66 446 GLU A N 1
ATOM 3577 C CA . GLU A 1 446 ? 26.885 26.499 -7.459 1.00 55.66 446 GLU A CA 1
ATOM 3578 C C . GLU A 1 446 ? 27.501 25.262 -6.785 1.00 55.66 446 GLU A C 1
ATOM 3580 O O . GLU A 1 446 ? 26.810 24.346 -6.325 1.00 55.66 446 GLU A O 1
ATOM 3585 N N . ASP A 1 447 ? 28.833 25.240 -6.730 1.00 55.06 447 ASP A N 1
ATOM 3586 C CA . ASP A 1 447 ? 29.619 24.225 -6.035 1.00 55.06 447 ASP A CA 1
ATOM 3587 C C . ASP A 1 447 ? 29.321 24.263 -4.522 1.00 55.06 447 ASP A C 1
ATOM 3589 O O . ASP A 1 447 ? 29.836 25.126 -3.815 1.00 55.06 447 ASP A O 1
ATOM 3593 N N . GLY A 1 448 ? 28.522 23.325 -3.996 1.00 53.62 448 GLY A N 1
ATOM 3594 C CA . GLY A 1 448 ? 28.329 23.214 -2.540 1.00 53.62 448 GLY A CA 1
ATOM 3595 C C . GLY A 1 448 ? 27.026 22.600 -2.029 1.00 53.62 448 GLY A C 1
ATOM 3596 O O . GLY A 1 448 ? 26.875 22.462 -0.815 1.00 53.62 448 GLY A O 1
ATOM 3597 N N . SER A 1 449 ? 26.080 22.210 -2.891 1.00 56.41 449 SER A N 1
ATOM 3598 C CA . SER A 1 449 ? 24.900 21.475 -2.412 1.00 56.41 449 SER A CA 1
ATOM 3599 C C . SER A 1 449 ? 25.326 20.102 -1.868 1.00 56.41 449 SER A C 1
ATOM 3601 O O . SER A 1 449 ? 26.034 19.361 -2.547 1.00 56.41 449 SER A O 1
ATOM 3603 N N . GLN A 1 450 ? 24.929 19.764 -0.631 1.00 57.34 450 GLN A N 1
ATOM 3604 C CA . GLN A 1 450 ? 25.464 18.607 0.115 1.00 57.34 450 GLN A CA 1
ATOM 3605 C C . GLN A 1 450 ? 25.405 17.268 -0.644 1.00 57.34 450 GLN A C 1
ATOM 3607 O O . GLN A 1 450 ? 26.239 16.409 -0.382 1.00 57.34 450 GLN A O 1
ATOM 3612 N N . ASN A 1 451 ? 24.487 17.116 -1.608 1.00 68.00 451 ASN A N 1
ATOM 3613 C CA . ASN A 1 451 ? 24.298 15.875 -2.364 1.00 68.00 451 ASN A CA 1
ATOM 3614 C C . ASN A 1 451 ? 24.346 16.036 -3.897 1.00 68.00 451 ASN A C 1
ATOM 3616 O O . ASN A 1 451 ? 24.079 15.064 -4.593 1.00 68.00 451 ASN A O 1
ATOM 3620 N N . ASN A 1 452 ? 24.653 17.217 -4.457 1.00 81.75 452 ASN A N 1
ATOM 3621 C CA . ASN A 1 452 ? 24.570 17.469 -5.911 1.00 81.75 452 ASN A CA 1
ATOM 3622 C C . ASN A 1 452 ? 23.213 17.062 -6.540 1.00 81.75 452 ASN A C 1
ATOM 3624 O O . ASN A 1 452 ? 23.164 16.592 -7.680 1.00 81.75 452 ASN A O 1
ATOM 3628 N N . VAL A 1 453 ? 22.122 17.198 -5.778 1.00 88.56 453 VAL A N 1
ATOM 3629 C CA . VAL A 1 453 ? 20.746 16.822 -6.148 1.00 88.56 453 VAL A CA 1
ATOM 3630 C C . VAL A 1 453 ? 19.919 18.091 -6.376 1.00 88.56 453 VAL A C 1
ATOM 3632 O O . VAL A 1 453 ? 20.043 19.062 -5.630 1.00 88.56 453 VAL A O 1
ATOM 3635 N N . LEU A 1 454 ? 19.057 18.078 -7.395 1.00 89.31 454 LEU A N 1
ATOM 3636 C CA . LEU A 1 454 ? 18.148 19.170 -7.743 1.00 89.31 454 LEU A CA 1
ATOM 3637 C C . LEU A 1 454 ? 17.147 19.429 -6.617 1.00 89.31 454 LEU A C 1
ATOM 3639 O O . LEU A 1 454 ? 16.528 18.500 -6.083 1.00 89.31 454 LEU A O 1
ATOM 3643 N N . SER A 1 455 ? 16.935 20.707 -6.308 1.00 89.81 455 SER A N 1
ATOM 3644 C CA . SER A 1 455 ? 16.026 21.134 -5.245 1.00 89.81 455 SER A CA 1
ATOM 3645 C C . SER A 1 455 ? 14.590 20.658 -5.499 1.00 89.81 455 SER A C 1
ATOM 3647 O O . SER A 1 455 ? 13.928 20.174 -4.575 1.00 89.81 455 SER A O 1
ATOM 3649 N N . SER A 1 456 ? 14.152 20.659 -6.762 1.00 92.31 456 SER A N 1
ATOM 3650 C CA . SER A 1 456 ? 12.845 20.164 -7.205 1.00 92.31 456 SER A CA 1
ATOM 3651 C C . SER A 1 456 ? 12.567 18.720 -6.780 1.00 92.31 456 SER A C 1
ATOM 3653 O O . SER A 1 456 ? 11.455 18.422 -6.348 1.00 92.31 456 SER A O 1
ATOM 3655 N N . SER A 1 457 ? 13.560 17.825 -6.808 1.00 93.00 457 SER A N 1
ATOM 3656 C CA . SER A 1 457 ? 13.368 16.426 -6.395 1.00 93.00 457 SER A CA 1
ATOM 3657 C C . SER A 1 457 ? 13.058 16.316 -4.895 1.00 93.00 457 SER A C 1
ATOM 3659 O O . SER A 1 457 ? 12.098 15.656 -4.495 1.00 93.00 457 SER A O 1
ATOM 3661 N N . THR A 1 458 ? 13.804 17.038 -4.055 1.00 92.50 458 THR A N 1
ATOM 3662 C CA . THR A 1 458 ? 13.600 17.052 -2.596 1.00 92.50 458 THR A CA 1
ATOM 3663 C C . THR A 1 458 ? 12.265 17.695 -2.210 1.00 92.50 458 THR A C 1
ATOM 3665 O O . THR A 1 458 ? 11.558 17.207 -1.323 1.00 92.50 458 THR A O 1
ATOM 3668 N N . GLN A 1 459 ? 11.868 18.760 -2.914 1.00 93.88 459 GLN A N 1
ATOM 3669 C CA . GLN A 1 459 ? 10.583 19.426 -2.710 1.00 93.88 459 GLN A CA 1
ATOM 3670 C C . GLN A 1 459 ? 9.411 18.529 -3.121 1.00 93.88 459 GLN A C 1
ATOM 3672 O O . GLN A 1 459 ? 8.419 18.457 -2.391 1.00 93.88 459 GLN A O 1
ATOM 3677 N N . LEU A 1 460 ? 9.543 17.784 -4.225 1.00 96.12 460 LEU A N 1
ATOM 3678 C CA . LEU A 1 460 ? 8.537 16.825 -4.676 1.00 96.12 460 LEU A C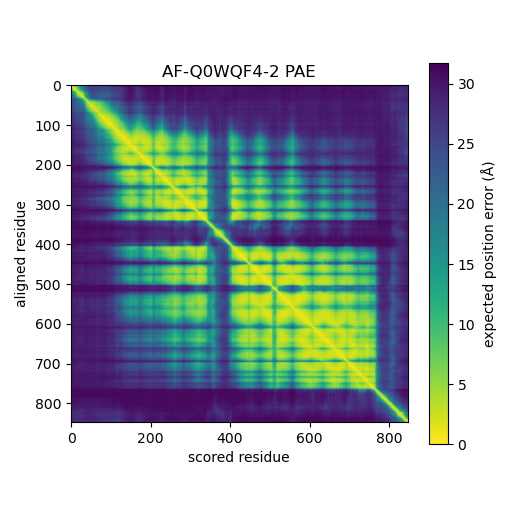A 1
ATOM 3679 C C . LEU A 1 460 ? 8.263 15.756 -3.612 1.00 96.12 460 LEU A C 1
ATOM 3681 O O . LEU A 1 460 ? 7.112 15.560 -3.216 1.00 96.12 460 LEU A O 1
ATOM 3685 N N . PHE A 1 461 ? 9.312 15.122 -3.078 1.00 96.44 461 PHE A N 1
ATOM 3686 C CA . PHE A 1 461 ? 9.159 14.136 -2.004 1.00 96.44 461 PHE A CA 1
ATOM 3687 C C . PHE A 1 461 ? 8.631 14.754 -0.707 1.00 96.44 461 PHE A C 1
ATOM 3689 O O . PHE A 1 461 ? 7.828 14.126 -0.018 1.00 96.44 461 PHE A O 1
ATOM 3696 N N . SER A 1 462 ? 8.986 16.003 -0.388 1.00 95.31 462 SER A N 1
ATOM 3697 C CA . SER A 1 462 ? 8.389 16.729 0.743 1.00 95.31 462 SER A CA 1
ATOM 3698 C C . SER A 1 462 ? 6.874 16.905 0.572 1.00 95.31 462 SER A C 1
ATOM 3700 O O . SER A 1 462 ? 6.107 16.702 1.519 1.00 95.31 462 SER A O 1
ATOM 3702 N N . ASN A 1 463 ? 6.413 17.234 -0.637 1.00 95.38 463 ASN A N 1
ATOM 3703 C CA . ASN A 1 463 ? 4.991 17.393 -0.944 1.00 95.38 463 ASN A CA 1
ATOM 3704 C C . ASN A 1 463 ? 4.241 16.055 -0.904 1.00 95.38 463 ASN A C 1
ATOM 3706 O O . ASN A 1 463 ? 3.165 15.983 -0.297 1.00 95.38 463 ASN A O 1
ATOM 3710 N N . ILE A 1 464 ? 4.841 14.988 -1.440 1.00 97.06 464 ILE A N 1
ATOM 3711 C CA . ILE A 1 464 ? 4.320 13.617 -1.346 1.00 97.06 464 ILE A CA 1
ATOM 3712 C C . ILE A 1 464 ? 4.229 13.176 0.120 1.00 97.06 464 ILE A C 1
ATOM 3714 O O . ILE A 1 464 ? 3.154 12.779 0.565 1.00 97.06 464 ILE A O 1
ATOM 3718 N N . LYS A 1 465 ? 5.291 13.346 0.920 1.00 95.25 465 LYS A N 1
ATOM 3719 C CA . LYS A 1 465 ? 5.305 13.000 2.354 1.00 95.25 465 LYS A CA 1
ATOM 3720 C C . LYS A 1 465 ? 4.229 13.759 3.131 1.00 95.25 465 LYS A C 1
ATOM 3722 O O . LYS A 1 465 ? 3.541 13.180 3.971 1.00 95.25 465 LYS A O 1
ATOM 3727 N N . LYS A 1 466 ? 4.016 15.045 2.824 1.00 93.94 466 LYS A N 1
ATOM 3728 C CA . LYS A 1 466 ? 2.902 15.822 3.393 1.00 93.94 466 LYS A CA 1
ATOM 3729 C C . LYS A 1 466 ? 1.545 15.256 2.973 1.00 93.94 466 LYS A C 1
ATOM 3731 O O . LYS A 1 466 ? 0.640 15.279 3.796 1.00 93.94 466 LYS A O 1
ATOM 3736 N N . SER A 1 467 ? 1.365 14.818 1.725 1.00 93.62 467 SER A N 1
ATOM 3737 C CA . SER A 1 467 ? 0.109 14.215 1.245 1.00 93.62 467 SER A CA 1
ATOM 3738 C C . SER A 1 467 ? -0.165 12.862 1.908 1.00 93.62 467 SER A C 1
ATOM 3740 O O . SER A 1 467 ? -1.238 12.670 2.480 1.00 93.62 467 SER A O 1
ATOM 3742 N N . LEU A 1 468 ? 0.849 11.997 1.986 1.00 94.81 468 LEU A N 1
ATOM 3743 C CA . LEU A 1 468 ? 0.797 10.717 2.692 1.00 94.81 468 LEU A CA 1
ATOM 3744 C C . LEU A 1 468 ? 0.414 10.896 4.166 1.00 94.81 468 LEU A C 1
ATOM 3746 O O . LEU A 1 468 ? -0.527 10.263 4.642 1.00 94.81 468 LEU A O 1
ATOM 3750 N N . LYS A 1 469 ? 1.075 11.823 4.876 1.00 91.75 469 LYS A N 1
ATOM 3751 C CA . LYS A 1 469 ? 0.774 12.108 6.289 1.00 91.75 469 LYS A CA 1
ATOM 3752 C C . LYS A 1 469 ? -0.676 12.556 6.488 1.00 91.75 469 LYS A C 1
ATOM 3754 O O . LYS A 1 469 ? -1.280 12.205 7.494 1.00 91.75 469 LYS A O 1
ATOM 3759 N N . ARG A 1 470 ? -1.248 13.312 5.538 1.00 88.12 470 ARG A N 1
ATOM 3760 C CA . ARG A 1 470 ? -2.668 13.695 5.588 1.00 88.12 470 ARG A CA 1
ATOM 3761 C C . ARG A 1 470 ? -3.571 12.475 5.423 1.00 88.12 470 ARG A C 1
ATOM 3763 O O . ARG A 1 470 ? -4.436 12.251 6.263 1.00 88.12 470 ARG A O 1
ATOM 3770 N N . CYS A 1 471 ? -3.342 11.678 4.383 1.00 89.94 471 CYS A N 1
ATOM 3771 C CA . CYS A 1 471 ? -4.180 10.523 4.073 1.00 89.94 471 CYS A CA 1
ATOM 3772 C C . CYS A 1 471 ? -4.148 9.450 5.166 1.00 89.94 471 CYS A C 1
ATOM 3774 O O . CYS A 1 471 ? -5.202 8.938 5.520 1.00 89.94 471 CYS A O 1
ATOM 3776 N N . ASN A 1 472 ? -2.985 9.180 5.769 1.00 88.12 472 ASN A N 1
ATOM 3777 C CA . ASN A 1 472 ? -2.839 8.178 6.833 1.00 88.12 472 ASN A CA 1
ATOM 3778 C C . ASN A 1 472 ? -3.738 8.460 8.058 1.00 88.12 472 ASN A C 1
ATOM 3780 O O . ASN A 1 472 ? -4.202 7.547 8.738 1.00 88.12 472 ASN A O 1
ATOM 3784 N N . THR A 1 473 ? -4.045 9.732 8.337 1.00 84.31 473 THR A N 1
ATOM 3785 C CA . THR A 1 473 ? -4.977 10.078 9.428 1.00 84.31 473 THR A CA 1
ATOM 3786 C C . THR A 1 473 ? -6.448 9.838 9.077 1.00 84.31 473 THR A C 1
ATOM 3788 O O . THR A 1 473 ? -7.273 9.738 9.984 1.00 84.31 473 THR A O 1
ATOM 3791 N N . LEU A 1 474 ? -6.770 9.754 7.783 1.00 84.50 474 LEU A N 1
ATOM 3792 C CA . LEU A 1 474 ? -8.127 9.633 7.251 1.00 84.50 474 LEU A CA 1
ATOM 3793 C C . LEU A 1 474 ? -8.485 8.176 6.950 1.00 84.50 474 LEU A C 1
ATOM 3795 O O . LEU A 1 474 ? -9.563 7.719 7.314 1.00 84.50 474 LEU A O 1
ATOM 3799 N N . SER A 1 475 ? -7.586 7.454 6.278 1.00 86.44 475 SER A N 1
ATOM 3800 C CA . SER A 1 475 ? -7.802 6.081 5.827 1.00 86.44 475 SER A CA 1
ATOM 3801 C C . SER A 1 475 ? -6.476 5.337 5.662 1.00 86.44 475 SER A C 1
ATOM 3803 O O . SER A 1 475 ? -5.472 5.911 5.240 1.00 86.44 475 SER A O 1
ATOM 3805 N N . LYS A 1 476 ? -6.512 4.032 5.958 1.00 85.75 476 LYS A N 1
ATOM 3806 C CA . LYS A 1 476 ? -5.439 3.069 5.665 1.00 85.75 476 LYS A CA 1
ATOM 3807 C C . LYS A 1 476 ? -5.842 2.042 4.589 1.00 85.75 476 LYS A C 1
ATOM 3809 O O . LYS A 1 476 ? -5.101 1.102 4.355 1.00 85.75 476 LYS A O 1
ATOM 3814 N N . ASN A 1 477 ? -7.001 2.200 3.944 1.00 87.75 477 ASN A N 1
ATOM 3815 C CA . ASN A 1 477 ? -7.567 1.209 3.017 1.00 87.75 477 ASN A CA 1
ATOM 3816 C C . ASN A 1 477 ? -7.404 1.652 1.546 1.00 87.75 477 ASN A C 1
ATOM 3818 O O . ASN A 1 477 ? -6.383 2.220 1.154 1.00 87.75 477 ASN A O 1
ATOM 3822 N N . GLN A 1 478 ? -8.450 1.443 0.735 1.00 88.69 478 GLN A N 1
ATOM 3823 C CA . GLN A 1 478 ? -8.524 1.778 -0.688 1.00 88.69 478 GLN A CA 1
ATOM 3824 C C . GLN A 1 478 ? -8.137 3.231 -0.990 1.00 88.69 478 GLN A C 1
ATOM 3826 O O . GLN A 1 478 ? -7.487 3.492 -2.000 1.00 88.69 478 GLN A O 1
ATOM 3831 N N . THR A 1 479 ? -8.514 4.190 -0.139 1.00 91.56 479 THR A N 1
ATOM 3832 C CA . THR A 1 479 ? -8.166 5.603 -0.353 1.00 91.56 479 THR A CA 1
ATOM 3833 C C . THR A 1 479 ? -6.652 5.820 -0.345 1.00 91.56 479 THR A C 1
ATOM 3835 O O . THR A 1 479 ? -6.122 6.469 -1.248 1.00 91.56 479 THR A O 1
ATOM 3838 N N . LEU A 1 480 ? -5.938 5.230 0.620 1.00 93.75 480 LEU A N 1
ATOM 3839 C CA . LEU A 1 480 ? -4.479 5.312 0.681 1.00 93.75 480 LEU A CA 1
ATOM 3840 C C . LEU A 1 480 ? -3.833 4.601 -0.514 1.00 93.75 480 LEU A C 1
ATOM 3842 O O . LEU A 1 480 ? -2.906 5.142 -1.115 1.00 93.75 480 LEU A O 1
ATOM 3846 N N . PHE A 1 481 ? -4.370 3.446 -0.916 1.00 94.06 481 PHE A N 1
ATOM 3847 C CA . PHE A 1 481 ? -3.917 2.739 -2.115 1.00 94.06 481 PHE A CA 1
ATOM 3848 C C . PHE A 1 481 ? -4.060 3.594 -3.383 1.00 94.06 481 PHE A C 1
ATOM 3850 O O . PHE A 1 481 ? -3.130 3.720 -4.181 1.00 94.06 481 PHE A O 1
ATOM 3857 N N . ASN A 1 482 ? -5.212 4.242 -3.557 1.00 94.19 482 ASN A N 1
ATOM 3858 C CA . ASN A 1 482 ? -5.467 5.124 -4.692 1.00 94.19 482 ASN A CA 1
ATOM 3859 C C . ASN A 1 482 ? -4.531 6.337 -4.685 1.00 94.19 482 ASN A C 1
ATOM 3861 O O . ASN A 1 482 ? -4.027 6.726 -5.740 1.00 94.19 482 ASN A O 1
ATOM 3865 N N . LEU A 1 483 ? -4.250 6.903 -3.507 1.00 95.56 483 LEU A N 1
ATOM 3866 C CA . LEU A 1 483 ? -3.282 7.986 -3.363 1.00 95.56 483 LEU A CA 1
ATOM 3867 C C . LEU A 1 483 ? -1.851 7.523 -3.678 1.00 95.56 483 LEU A C 1
ATOM 3869 O O . LEU A 1 483 ? -1.098 8.246 -4.324 1.00 95.56 483 LEU A O 1
ATOM 3873 N N . PHE A 1 484 ? -1.480 6.298 -3.311 1.00 96.50 484 PHE A N 1
ATOM 3874 C CA . PHE A 1 484 ? -0.202 5.717 -3.715 1.00 96.50 484 PHE A CA 1
ATOM 3875 C C . PHE A 1 484 ? -0.082 5.608 -5.244 1.00 96.50 484 PHE A C 1
ATOM 3877 O O . PHE A 1 484 ? 0.946 5.983 -5.812 1.00 96.50 484 PHE A O 1
ATOM 3884 N N . LYS A 1 485 ? -1.155 5.208 -5.945 1.00 96.69 485 LYS A N 1
ATOM 3885 C CA . LYS A 1 485 ? -1.188 5.234 -7.421 1.00 96.69 485 LYS A CA 1
ATOM 3886 C C . LYS A 1 485 ? -1.033 6.653 -7.988 1.00 96.69 485 LYS A C 1
ATOM 3888 O O . LYS A 1 485 ? -0.414 6.818 -9.038 1.00 96.69 485 LYS A O 1
ATOM 3893 N N . VAL A 1 486 ? -1.542 7.681 -7.304 1.00 97.19 486 VAL A N 1
ATOM 3894 C CA . VAL A 1 486 ? -1.273 9.090 -7.657 1.00 97.19 486 VAL A CA 1
ATOM 3895 C C . VAL A 1 486 ? 0.213 9.411 -7.505 1.00 97.19 486 VAL A C 1
ATOM 3897 O O . VAL A 1 486 ? 0.797 9.990 -8.419 1.00 97.19 486 VAL A O 1
ATOM 3900 N N . PHE A 1 487 ? 0.856 9.002 -6.406 1.00 98.12 487 PHE A N 1
ATOM 3901 C CA . PHE A 1 487 ? 2.294 9.226 -6.210 1.00 98.12 487 PHE A CA 1
ATOM 3902 C C . PHE A 1 487 ? 3.123 8.599 -7.332 1.00 98.12 487 PHE A C 1
ATOM 3904 O O . PHE A 1 487 ? 4.019 9.257 -7.858 1.00 98.12 487 PHE A O 1
ATOM 3911 N N . GLN A 1 488 ? 2.777 7.381 -7.765 1.00 98.00 488 GLN A N 1
ATOM 3912 C CA . GLN A 1 488 ? 3.414 6.753 -8.924 1.00 98.00 488 GLN A CA 1
ATOM 3913 C C . GLN A 1 488 ? 3.294 7.628 -10.180 1.00 98.00 488 GLN A C 1
ATOM 3915 O O . GLN A 1 488 ? 4.292 7.879 -10.854 1.00 98.00 488 GLN A O 1
ATOM 3920 N N . ARG A 1 489 ? 2.090 8.128 -10.493 1.00 97.81 489 ARG A N 1
ATOM 3921 C CA . ARG A 1 489 ? 1.859 8.986 -11.670 1.00 97.81 489 ARG A CA 1
ATOM 3922 C C . ARG A 1 489 ? 2.649 10.293 -11.601 1.00 97.81 489 ARG A C 1
ATOM 3924 O O . ARG A 1 489 ? 3.264 10.678 -12.593 1.00 97.81 489 ARG A O 1
ATOM 3931 N N . VAL A 1 490 ? 2.678 10.941 -10.438 1.00 98.06 490 VAL A N 1
ATOM 3932 C CA . VAL A 1 490 ? 3.422 12.190 -10.204 1.00 98.06 490 VAL A CA 1
ATOM 3933 C C . VAL A 1 490 ? 4.931 11.975 -10.370 1.00 98.06 490 VAL A C 1
ATOM 3935 O O . VAL A 1 490 ? 5.598 12.755 -11.050 1.00 98.06 490 VAL A O 1
ATOM 3938 N N . LEU A 1 491 ? 5.481 10.891 -9.816 1.00 98.31 491 LEU A N 1
ATOM 3939 C CA . LEU A 1 491 ? 6.905 10.569 -9.951 1.00 98.31 491 LEU A CA 1
ATOM 3940 C C . LEU A 1 491 ? 7.286 10.216 -11.397 1.00 98.31 491 LEU A C 1
ATOM 3942 O O . LEU A 1 491 ? 8.302 10.708 -11.888 1.00 98.31 491 LEU A O 1
ATOM 3946 N N . LYS A 1 492 ? 6.450 9.453 -12.119 1.00 98.12 492 LYS A N 1
ATOM 3947 C CA . LYS A 1 492 ? 6.643 9.191 -13.561 1.00 98.12 492 LYS A CA 1
ATOM 3948 C C . LYS A 1 492 ? 6.610 10.478 -14.386 1.00 98.12 492 LYS A C 1
ATOM 3950 O O . LYS A 1 492 ? 7.417 10.653 -15.301 1.00 98.12 492 LYS A O 1
ATOM 3955 N N . ALA A 1 493 ? 5.713 11.406 -14.050 1.00 97.50 493 ALA A N 1
ATOM 3956 C CA . ALA A 1 493 ? 5.665 12.714 -14.692 1.00 97.50 493 ALA A CA 1
ATOM 3957 C C . ALA A 1 493 ? 6.959 13.507 -14.441 1.00 97.50 493 ALA A C 1
ATOM 3959 O O . ALA A 1 493 ? 7.512 14.068 -15.386 1.00 97.50 493 ALA A O 1
ATOM 3960 N N . TYR A 1 494 ? 7.501 13.494 -13.218 1.00 97.94 494 TYR A N 1
ATOM 3961 C CA . TYR A 1 494 ? 8.793 14.124 -12.923 1.00 97.94 494 TYR A CA 1
ATOM 3962 C C . TYR A 1 494 ? 9.951 13.478 -13.697 1.00 97.94 494 TYR A C 1
ATOM 3964 O O . TYR A 1 494 ? 10.717 14.197 -14.340 1.00 97.94 494 TYR A O 1
ATOM 3972 N N . ALA A 1 495 ? 10.034 12.143 -13.734 1.00 97.62 495 ALA A N 1
ATOM 3973 C CA . ALA A 1 495 ? 11.025 11.419 -14.537 1.00 97.62 495 ALA A CA 1
ATOM 3974 C C . ALA A 1 495 ? 10.954 11.826 -16.021 1.00 97.62 495 ALA A C 1
ATOM 3976 O O . ALA A 1 495 ? 11.970 12.137 -16.642 1.00 97.62 495 ALA A O 1
ATOM 3977 N N . THR A 1 496 ? 9.739 11.943 -16.563 1.00 96.69 496 THR A N 1
ATOM 3978 C CA . THR A 1 496 ? 9.494 12.411 -17.935 1.00 96.69 496 THR A CA 1
ATOM 3979 C C . THR A 1 496 ? 9.980 13.852 -18.146 1.00 96.69 496 THR A C 1
ATOM 3981 O O . THR A 1 496 ? 10.598 14.155 -19.168 1.00 96.69 496 THR A O 1
ATOM 3984 N N . LYS A 1 497 ? 9.749 14.762 -17.186 1.00 95.06 497 LYS A N 1
ATOM 3985 C CA . LYS A 1 497 ? 10.256 16.146 -17.260 1.00 95.06 497 LYS A CA 1
ATOM 3986 C C . LYS A 1 497 ? 11.787 16.182 -17.246 1.00 95.06 497 LYS A C 1
ATOM 3988 O O . LYS A 1 497 ? 12.361 16.895 -18.067 1.00 95.06 497 LYS A O 1
ATOM 3993 N N . LEU A 1 498 ? 12.439 15.396 -16.384 1.00 94.94 498 LEU A N 1
ATOM 3994 C CA . LEU A 1 498 ? 13.902 15.265 -16.360 1.00 94.94 498 LEU A CA 1
ATOM 3995 C C . LEU A 1 498 ? 14.436 14.718 -17.689 1.00 94.94 498 LEU A C 1
ATOM 3997 O O . LEU A 1 498 ? 15.381 15.269 -18.250 1.00 94.94 498 LEU A O 1
ATOM 4001 N N . PHE A 1 499 ? 13.782 13.693 -18.242 1.00 94.06 499 PHE A N 1
ATOM 4002 C CA . PHE A 1 499 ? 14.138 13.115 -19.536 1.00 94.06 499 PHE A CA 1
ATOM 4003 C C . PHE A 1 499 ? 14.111 14.160 -20.661 1.00 94.06 499 PHE A C 1
ATOM 4005 O O . PHE A 1 499 ? 15.037 14.238 -21.467 1.00 94.06 499 PHE A O 1
ATOM 4012 N N . PHE A 1 500 ? 13.069 14.998 -20.711 1.00 91.75 500 PHE A N 1
ATOM 4013 C CA . PHE A 1 500 ? 12.933 16.035 -21.737 1.00 91.75 500 PHE A CA 1
ATOM 4014 C C . PHE A 1 500 ? 13.865 17.238 -21.557 1.00 91.75 500 PHE A C 1
ATOM 4016 O O . PHE A 1 500 ? 14.035 17.994 -22.515 1.00 91.75 500 PHE A O 1
ATOM 4023 N N . LYS A 1 501 ? 14.463 17.420 -20.373 1.00 90.25 501 LYS A N 1
ATOM 4024 C CA . LYS A 1 501 ? 15.463 18.466 -20.111 1.00 90.25 501 LYS A CA 1
ATOM 4025 C C . LYS A 1 501 ? 16.852 18.119 -20.647 1.00 90.25 501 LYS A C 1
ATOM 4027 O O . LYS A 1 501 ? 17.669 19.022 -20.798 1.00 90.25 501 LYS A O 1
ATOM 4032 N N . LEU A 1 502 ? 17.116 16.852 -20.969 1.00 89.94 502 LEU A N 1
ATOM 4033 C CA . LEU A 1 502 ? 18.385 16.441 -21.563 1.00 89.94 502 LEU A CA 1
ATOM 4034 C C . LEU A 1 502 ? 18.541 17.012 -22.988 1.00 89.94 502 LEU A C 1
ATOM 4036 O O . LEU A 1 502 ? 17.576 16.978 -23.764 1.00 89.94 502 LEU A O 1
ATOM 4040 N N . PRO A 1 503 ? 19.743 17.493 -23.370 1.00 84.88 503 PRO A N 1
ATOM 4041 C CA . PRO A 1 503 ? 20.020 17.943 -24.730 1.00 84.88 503 PRO A CA 1
ATOM 4042 C C . PRO A 1 503 ? 19.652 16.875 -25.765 1.00 84.88 503 PRO A C 1
ATOM 4044 O O . PRO A 1 503 ? 20.069 15.718 -25.680 1.00 84.88 503 PRO A O 1
ATOM 4047 N N . LYS A 1 504 ? 18.848 17.258 -26.759 1.00 76.06 504 LYS A N 1
ATOM 4048 C CA . LYS A 1 504 ? 18.438 16.361 -27.844 1.00 76.06 504 LYS A CA 1
ATOM 4049 C C . LYS A 1 504 ? 19.456 16.432 -28.980 1.00 76.06 504 LYS A C 1
ATOM 4051 O O . LYS A 1 504 ? 19.842 17.521 -29.396 1.00 76.06 504 LYS A O 1
ATOM 4056 N N . GLY A 1 505 ? 19.848 15.274 -29.509 1.00 60.50 505 GLY A N 1
ATOM 4057 C CA . GLY A 1 505 ? 20.569 15.200 -30.780 1.00 60.50 505 GLY A CA 1
ATOM 4058 C C . GLY A 1 505 ? 19.678 15.591 -31.956 1.00 60.50 505 GLY A C 1
ATOM 4059 O O . GLY A 1 505 ? 18.450 15.465 -31.887 1.00 60.50 505 GLY A O 1
ATOM 4060 N N . GLY A 1 506 ? 20.298 16.096 -33.024 1.00 49.16 506 GLY A N 1
ATOM 4061 C CA . GLY A 1 506 ? 19.602 16.502 -34.242 1.00 49.16 506 GLY A CA 1
ATOM 4062 C C . GLY A 1 506 ? 18.926 15.311 -34.921 1.00 49.16 506 GLY A C 1
ATOM 4063 O O . GLY A 1 506 ? 19.554 14.595 -35.681 1.00 49.16 506 GLY A O 1
ATOM 4064 N N . THR A 1 507 ? 17.632 15.122 -34.680 1.00 40.25 507 THR A N 1
ATOM 4065 C CA . THR A 1 507 ? 16.785 14.074 -35.288 1.00 40.25 507 THR A CA 1
ATOM 4066 C C . THR A 1 507 ? 16.127 14.556 -36.590 1.00 40.25 507 THR A C 1
ATOM 4068 O O . THR A 1 507 ? 14.960 14.288 -36.861 1.00 40.25 507 THR A O 1
ATOM 4071 N N . GLY A 1 508 ? 16.856 15.334 -37.396 1.00 33.66 508 GLY A N 1
ATOM 4072 C CA . GLY A 1 508 ? 16.362 15.852 -38.675 1.00 33.66 508 GLY A CA 1
ATOM 4073 C C . GLY A 1 508 ? 16.657 14.903 -39.837 1.00 33.66 508 GLY A C 1
ATOM 4074 O O . GLY A 1 508 ? 17.685 14.238 -39.840 1.00 33.66 508 GLY A O 1
ATOM 4075 N N . ILE A 1 509 ? 15.813 14.911 -40.875 1.00 38.84 509 ILE A N 1
ATOM 4076 C CA . ILE A 1 509 ? 15.976 14.127 -42.125 1.00 38.84 509 ILE A CA 1
ATOM 4077 C C . ILE A 1 509 ? 17.371 14.336 -42.763 1.00 38.84 509 ILE A C 1
ATOM 4079 O O . ILE A 1 509 ? 17.919 13.442 -43.400 1.00 38.84 509 ILE A O 1
ATOM 4083 N N . VAL A 1 510 ? 17.987 15.500 -42.532 1.00 36.47 510 VAL A N 1
ATOM 4084 C CA . VAL A 1 510 ? 19.344 15.834 -42.992 1.00 36.47 510 VAL A CA 1
ATOM 4085 C C . VAL A 1 510 ? 20.439 15.051 -42.240 1.00 36.47 510 VAL A C 1
ATOM 4087 O O . VAL A 1 510 ? 21.474 14.762 -42.830 1.00 36.47 510 VAL A O 1
ATOM 4090 N N . ALA A 1 511 ? 20.223 14.665 -40.976 1.00 35.41 511 ALA A N 1
ATOM 4091 C CA . ALA A 1 511 ? 21.200 13.939 -40.152 1.00 35.41 511 ALA A CA 1
ATOM 4092 C C . ALA A 1 511 ? 21.336 12.459 -40.555 1.00 35.41 511 ALA A C 1
ATOM 4094 O O . ALA A 1 511 ? 22.458 11.953 -40.640 1.00 35.41 511 ALA A O 1
ATOM 4095 N N . ALA A 1 512 ? 20.220 11.814 -40.920 1.00 36.84 512 ALA A N 1
ATOM 4096 C CA . ALA A 1 512 ? 20.211 10.448 -41.449 1.00 36.84 512 ALA A CA 1
ATOM 4097 C C . ALA A 1 512 ? 20.949 10.345 -42.799 1.00 36.84 512 ALA A C 1
ATOM 4099 O O . ALA A 1 512 ? 21.604 9.346 -43.084 1.00 36.84 512 ALA A O 1
ATOM 4100 N N . ALA A 1 513 ? 20.891 11.398 -43.624 1.00 35.94 513 ALA A N 1
ATOM 4101 C CA . ALA A 1 513 ? 21.541 11.424 -44.934 1.00 35.94 513 ALA A CA 1
ATOM 4102 C C . ALA A 1 513 ? 23.063 11.656 -44.870 1.00 35.94 513 ALA A C 1
ATOM 4104 O O . ALA A 1 513 ? 23.777 11.266 -45.792 1.00 35.94 513 ALA A O 1
ATOM 4105 N N . THR A 1 514 ? 23.579 12.287 -43.809 1.00 40.50 514 THR A N 1
ATOM 4106 C CA . THR A 1 514 ? 25.010 12.632 -43.692 1.00 40.50 514 THR A CA 1
ATOM 4107 C C . THR A 1 514 ? 25.789 11.740 -42.727 1.00 40.50 514 THR A C 1
ATOM 4109 O O . THR A 1 514 ? 27.002 11.904 -42.598 1.00 40.50 514 THR A O 1
ATOM 4112 N N . GLY A 1 515 ? 25.130 10.803 -42.034 1.00 40.50 515 GLY A N 1
ATOM 4113 C CA . GLY A 1 515 ? 25.767 9.998 -40.987 1.00 40.50 515 GLY A CA 1
ATOM 4114 C C . GLY A 1 515 ? 26.210 10.829 -39.775 1.00 40.50 515 GLY A C 1
ATOM 4115 O O . GLY A 1 515 ? 27.025 10.371 -38.977 1.00 40.50 515 GLY A O 1
ATOM 4116 N N . MET A 1 516 ? 25.680 12.051 -39.627 1.00 38.09 516 MET A N 1
ATOM 4117 C CA . MET A 1 516 ? 25.921 12.951 -38.490 1.00 38.09 516 MET A CA 1
ATOM 4118 C C . MET A 1 516 ? 24.913 12.721 -37.347 1.00 38.09 516 MET A C 1
ATOM 4120 O O . MET A 1 516 ? 24.676 13.619 -36.541 1.00 38.09 516 MET A O 1
ATOM 4124 N N . ASP A 1 517 ? 24.351 11.511 -37.256 1.00 42.78 517 ASP A N 1
ATOM 4125 C CA . ASP A 1 517 ? 23.282 11.080 -36.334 1.00 42.78 517 ASP A CA 1
ATOM 4126 C C . ASP A 1 517 ? 23.601 11.208 -34.824 1.00 42.78 517 ASP A C 1
ATOM 4128 O O . ASP A 1 517 ? 22.779 10.863 -33.978 1.00 42.78 517 ASP A O 1
ATOM 4132 N N . GLY A 1 518 ? 24.778 11.708 -34.441 1.00 56.72 518 GLY A N 1
ATOM 4133 C CA . GLY A 1 518 ? 25.248 11.702 -33.051 1.00 56.72 518 GLY A CA 1
ATOM 4134 C C . GLY A 1 518 ? 25.721 13.037 -32.487 1.00 56.72 518 GLY A C 1
ATOM 4135 O O . GLY A 1 518 ? 26.044 13.085 -31.303 1.00 56.72 518 GLY A O 1
ATOM 4136 N N . GLN A 1 519 ? 25.788 14.114 -33.279 1.00 66.19 519 GLN A N 1
ATOM 4137 C CA . GLN A 1 519 ? 26.384 15.353 -32.775 1.00 66.19 519 GLN A CA 1
ATOM 4138 C C . GLN A 1 519 ? 25.429 16.096 -31.834 1.00 66.19 519 GLN A C 1
ATOM 4140 O O . GLN A 1 519 ? 24.409 16.649 -32.252 1.00 66.19 519 GLN A O 1
ATOM 4145 N N . ILE A 1 520 ? 25.787 16.121 -30.550 1.00 78.75 520 ILE A N 1
ATOM 4146 C CA . ILE A 1 520 ? 25.114 16.889 -29.501 1.00 78.75 520 ILE A CA 1
ATOM 4147 C C . ILE A 1 520 ? 26.115 17.914 -28.985 1.00 78.75 520 ILE A C 1
ATOM 4149 O O . ILE A 1 520 ? 27.158 17.565 -28.435 1.00 78.75 520 ILE A O 1
ATOM 4153 N N . LYS A 1 521 ? 25.802 19.202 -29.144 1.00 79.75 521 LYS A N 1
ATOM 4154 C CA . LYS A 1 521 ? 26.591 20.259 -28.508 1.00 79.75 521 LYS A CA 1
ATOM 4155 C C . LYS A 1 521 ? 26.229 20.309 -27.028 1.00 79.75 521 LYS A C 1
ATOM 4157 O O . LYS A 1 521 ? 25.155 20.785 -26.680 1.00 79.75 521 LYS A O 1
ATOM 4162 N N . VAL A 1 522 ? 27.130 19.805 -26.193 1.00 86.62 522 VAL A N 1
ATOM 4163 C CA . VAL A 1 522 ? 27.033 19.856 -24.732 1.00 86.62 522 VAL A CA 1
ATOM 4164 C C . VAL A 1 522 ? 28.080 20.853 -24.233 1.00 86.62 522 VAL A C 1
ATOM 4166 O O . VAL A 1 522 ? 29.285 20.635 -24.389 1.00 86.62 522 VAL A O 1
ATOM 4169 N N . SER A 1 523 ? 27.626 21.989 -23.705 1.00 87.75 523 SER A N 1
ATOM 4170 C CA . SER A 1 523 ? 28.491 22.984 -23.063 1.00 87.75 523 SER A CA 1
ATOM 4171 C C . SER A 1 523 ? 28.933 22.523 -21.668 1.00 87.75 523 SER A C 1
ATOM 4173 O O . SER A 1 523 ? 28.371 21.586 -21.109 1.00 87.75 523 SER A O 1
ATOM 4175 N N . GLU A 1 524 ? 29.908 23.204 -21.060 1.00 85.81 524 GLU A N 1
ATOM 4176 C CA . GLU A 1 524 ? 30.302 22.935 -19.663 1.00 85.81 524 GLU A CA 1
ATOM 4177 C C . GLU A 1 524 ? 29.135 23.117 -18.677 1.00 85.81 524 GLU A C 1
ATOM 4179 O O . GLU A 1 524 ? 29.035 22.400 -17.681 1.00 85.81 524 GLU A O 1
ATOM 4184 N N . ARG A 1 525 ? 28.216 24.052 -18.962 1.00 86.06 525 ARG A N 1
ATOM 4185 C CA . ARG A 1 525 ? 26.990 24.229 -18.172 1.00 86.06 525 ARG A CA 1
ATOM 4186 C C . ARG A 1 525 ? 26.074 23.016 -18.313 1.00 86.06 525 ARG A C 1
ATOM 4188 O O . ARG A 1 525 ? 25.574 22.516 -17.309 1.00 86.06 525 ARG A O 1
ATOM 4195 N N . ASP A 1 526 ? 25.893 22.527 -19.539 1.00 89.44 526 ASP A N 1
ATOM 4196 C CA . ASP A 1 526 ? 25.062 21.351 -19.805 1.00 89.44 526 ASP A CA 1
ATOM 4197 C C . ASP A 1 526 ? 25.639 20.101 -19.128 1.00 89.44 526 ASP A C 1
ATOM 4199 O O . ASP A 1 526 ? 24.883 19.326 -18.553 1.00 89.44 526 ASP A O 1
ATOM 4203 N N . GLU A 1 527 ? 26.967 19.930 -19.113 1.00 91.25 527 GLU A N 1
ATOM 4204 C CA . GLU A 1 527 ? 27.636 18.832 -18.396 1.00 91.25 527 GLU A CA 1
ATOM 4205 C C . GLU A 1 527 ? 27.257 18.811 -16.910 1.00 91.25 527 GLU A C 1
ATOM 4207 O O . GLU A 1 527 ? 26.869 17.766 -16.383 1.00 91.25 527 GLU A O 1
ATOM 4212 N N . ARG A 1 528 ? 27.284 19.973 -16.243 1.00 90.56 528 ARG A N 1
ATOM 4213 C CA . ARG A 1 528 ? 26.882 20.088 -14.831 1.00 90.56 528 ARG A CA 1
ATOM 4214 C C . ARG A 1 528 ? 25.405 19.772 -14.633 1.00 90.56 528 ARG A C 1
ATOM 4216 O O . ARG A 1 528 ? 25.067 19.001 -13.737 1.00 90.56 528 ARG A O 1
ATOM 4223 N N . VAL A 1 529 ? 24.532 20.327 -15.475 1.00 91.25 529 VAL A N 1
ATOM 4224 C CA . VAL A 1 529 ? 23.085 20.071 -15.409 1.00 91.25 529 VAL A CA 1
ATOM 4225 C C . VAL A 1 529 ? 22.784 18.583 -15.588 1.00 91.25 529 VAL A C 1
ATOM 4227 O O . VAL A 1 529 ? 21.999 18.023 -14.824 1.00 91.25 529 VAL A O 1
ATOM 4230 N N . ILE A 1 530 ? 23.436 17.913 -16.542 1.00 93.12 530 ILE A N 1
ATOM 4231 C CA . ILE A 1 530 ? 23.242 16.480 -16.776 1.00 93.12 530 ILE A CA 1
ATOM 4232 C C . ILE A 1 530 ? 23.698 15.660 -15.559 1.00 93.12 530 ILE A C 1
ATOM 4234 O O . ILE A 1 530 ? 22.979 14.746 -15.155 1.00 93.12 530 ILE A O 1
ATOM 4238 N N . CYS A 1 531 ? 24.823 16.003 -14.920 1.00 93.19 531 CYS A N 1
ATOM 4239 C CA . CYS A 1 531 ? 25.242 15.348 -13.674 1.00 93.19 531 CYS A CA 1
ATOM 4240 C C . CYS A 1 531 ? 24.210 15.515 -12.549 1.00 93.19 531 CYS A C 1
ATOM 4242 O O . CYS A 1 531 ? 23.885 14.549 -11.862 1.00 93.19 531 CYS A O 1
ATOM 4244 N N . TYR A 1 532 ? 23.642 16.712 -12.395 1.00 92.19 532 TYR A N 1
ATOM 4245 C CA . TYR A 1 532 ? 22.584 16.959 -11.412 1.00 92.19 532 TYR A CA 1
ATOM 4246 C C . TYR A 1 532 ? 21.313 16.165 -11.722 1.00 92.19 532 TYR A C 1
ATOM 4248 O O . TYR A 1 532 ? 20.672 15.656 -10.802 1.00 92.19 532 TYR A O 1
ATOM 4256 N N . ILE A 1 533 ? 20.965 15.988 -13.000 1.00 94.56 533 ILE A N 1
ATOM 4257 C CA . ILE A 1 533 ? 19.860 15.112 -13.412 1.00 94.56 533 ILE A CA 1
ATOM 4258 C C . ILE A 1 533 ? 20.147 13.655 -13.024 1.00 94.56 533 ILE A C 1
ATOM 4260 O O . ILE A 1 533 ? 19.253 13.004 -12.488 1.00 94.56 533 ILE A O 1
ATOM 4264 N N . VAL A 1 534 ? 21.371 13.151 -13.240 1.00 95.38 534 VAL A N 1
ATOM 4265 C CA . VAL A 1 534 ? 21.765 11.784 -12.842 1.00 95.38 534 VAL A CA 1
ATOM 4266 C C . VAL A 1 534 ? 21.591 11.584 -11.338 1.00 95.38 534 VAL A C 1
ATOM 4268 O O . VAL A 1 534 ? 20.873 10.676 -10.923 1.00 95.38 534 VAL A O 1
ATOM 4271 N N . ASN A 1 535 ? 22.181 12.463 -10.530 1.00 93.56 535 ASN A N 1
ATOM 4272 C CA . ASN A 1 535 ? 22.126 12.353 -9.072 1.00 93.56 535 ASN A CA 1
ATOM 4273 C C . ASN A 1 535 ? 20.693 12.497 -8.540 1.00 93.56 535 ASN A C 1
ATOM 4275 O O . ASN A 1 535 ? 20.291 11.796 -7.616 1.00 93.56 535 ASN A O 1
ATOM 4279 N N . SER A 1 536 ? 19.891 13.377 -9.145 1.00 94.19 536 SER A N 1
ATOM 4280 C CA . SER A 1 536 ? 18.483 13.550 -8.763 1.00 94.19 536 SER A CA 1
ATOM 4281 C C . SER A 1 536 ? 17.641 12.337 -9.127 1.00 94.19 536 SER A C 1
ATOM 4283 O O . SER A 1 536 ? 16.800 11.926 -8.337 1.00 94.19 536 SER A O 1
ATOM 4285 N N . ALA A 1 537 ? 17.870 11.739 -10.297 1.00 96.81 537 ALA A N 1
ATOM 4286 C CA . ALA A 1 537 ? 17.180 10.523 -10.699 1.00 96.81 537 ALA A CA 1
ATOM 4287 C C . ALA A 1 537 ? 17.576 9.330 -9.812 1.00 96.81 537 ALA A C 1
ATOM 4289 O O . ALA A 1 537 ? 16.705 8.543 -9.450 1.00 96.81 537 ALA A O 1
ATOM 4290 N N . GLU A 1 538 ? 18.839 9.227 -9.388 1.00 95.75 538 GLU A N 1
ATOM 4291 C CA . GLU A 1 538 ? 19.275 8.237 -8.391 1.00 95.75 538 GLU A CA 1
ATOM 4292 C C . GLU A 1 538 ? 18.592 8.463 -7.038 1.00 95.75 538 GLU A C 1
ATOM 4294 O O . GLU A 1 538 ? 18.021 7.534 -6.464 1.00 95.75 538 GLU A O 1
ATOM 4299 N N . TYR A 1 539 ? 18.586 9.707 -6.554 1.00 95.12 539 TYR A N 1
ATOM 4300 C CA . TYR A 1 539 ? 17.883 10.077 -5.330 1.00 95.12 539 TYR A CA 1
ATOM 4301 C C . TYR A 1 539 ? 16.394 9.711 -5.406 1.00 95.12 539 TYR A C 1
ATOM 4303 O O . TYR A 1 539 ? 15.859 9.103 -4.477 1.00 95.12 539 TYR A O 1
ATOM 4311 N N . CYS A 1 540 ? 15.726 10.010 -6.523 1.00 97.44 540 CYS A N 1
ATOM 4312 C CA . CYS A 1 540 ? 14.332 9.641 -6.742 1.00 97.44 540 CYS A CA 1
ATOM 4313 C C . CYS A 1 540 ? 14.120 8.125 -6.818 1.00 97.44 540 CYS A C 1
ATOM 4315 O O . CYS A 1 540 ? 13.148 7.622 -6.257 1.00 97.44 540 CYS A O 1
ATOM 4317 N N . HIS A 1 541 ? 15.017 7.387 -7.474 1.00 97.62 541 HIS A N 1
ATOM 4318 C CA . HIS A 1 541 ? 14.968 5.927 -7.553 1.00 97.62 541 HIS A CA 1
ATOM 4319 C C . HIS A 1 541 ? 15.039 5.293 -6.157 1.00 97.62 541 HIS A C 1
ATOM 4321 O O . HIS A 1 541 ? 14.213 4.446 -5.820 1.00 97.62 541 HIS A O 1
ATOM 4327 N N . LYS A 1 542 ? 15.965 5.757 -5.312 1.00 96.19 542 LYS A N 1
ATOM 4328 C CA . LYS A 1 542 ? 16.095 5.272 -3.935 1.00 96.19 542 LYS A CA 1
ATOM 4329 C C . LYS A 1 542 ? 14.897 5.674 -3.067 1.00 96.19 542 LYS A C 1
ATOM 4331 O O . LYS A 1 542 ? 14.233 4.816 -2.496 1.00 96.19 542 LYS A O 1
ATOM 4336 N N . THR A 1 543 ? 14.569 6.966 -3.034 1.00 96.19 543 THR A N 1
ATOM 4337 C CA . THR A 1 543 ? 13.508 7.512 -2.164 1.00 96.19 543 THR A CA 1
ATOM 4338 C C . THR A 1 543 ? 12.116 7.003 -2.558 1.00 96.19 543 THR A C 1
ATOM 4340 O O . THR A 1 543 ? 11.231 6.896 -1.715 1.00 96.19 543 THR A O 1
ATOM 4343 N N . SER A 1 544 ? 11.889 6.662 -3.834 1.00 97.00 544 SER A N 1
ATOM 4344 C CA . SER A 1 544 ? 10.642 6.003 -4.254 1.00 97.00 544 SER A CA 1
ATOM 4345 C C . SER A 1 544 ? 10.525 4.570 -3.728 1.00 97.00 544 SER A C 1
ATOM 4347 O O . SER A 1 544 ? 9.420 4.170 -3.373 1.00 97.00 544 SER A O 1
ATOM 4349 N N . GLY A 1 545 ? 11.637 3.835 -3.604 1.00 96.19 545 GLY A N 1
ATOM 4350 C CA . GLY A 1 545 ? 11.673 2.531 -2.933 1.00 96.19 545 GLY A CA 1
ATOM 4351 C C . GLY A 1 545 ? 11.328 2.646 -1.447 1.00 96.19 545 GLY A C 1
ATOM 4352 O O . GLY A 1 545 ? 10.371 2.027 -0.994 1.00 96.19 545 GLY A O 1
ATOM 4353 N N . GLU A 1 546 ? 12.008 3.544 -0.728 1.00 96.06 546 GLU A N 1
ATOM 4354 C CA . GLU A 1 546 ? 11.743 3.827 0.698 1.00 96.06 546 GLU A CA 1
ATOM 4355 C C . GLU A 1 546 ? 10.286 4.278 0.938 1.00 96.06 546 GLU A C 1
ATOM 4357 O O . GLU A 1 546 ? 9.656 3.939 1.940 1.00 96.06 546 GLU A O 1
ATOM 4362 N N . LEU A 1 547 ? 9.707 5.037 -0.002 1.00 95.25 547 LEU A N 1
ATOM 4363 C CA . LEU A 1 547 ? 8.300 5.434 0.047 1.00 95.25 547 LEU A CA 1
ATOM 4364 C C . LEU A 1 547 ? 7.349 4.234 -0.093 1.00 95.25 547 LEU A C 1
ATOM 4366 O O . LEU A 1 547 ? 6.305 4.227 0.557 1.00 95.25 547 LEU A O 1
ATOM 4370 N N . ALA A 1 548 ? 7.668 3.254 -0.942 1.00 95.62 548 ALA A N 1
ATOM 4371 C CA . ALA A 1 548 ? 6.857 2.046 -1.094 1.00 95.62 548 ALA A CA 1
ATOM 4372 C C . ALA A 1 548 ? 6.877 1.199 0.181 1.00 95.62 548 ALA A C 1
ATOM 4374 O O . ALA A 1 548 ? 5.813 0.804 0.650 1.00 95.62 548 ALA A O 1
ATOM 4375 N N . GLU A 1 549 ? 8.056 1.006 0.774 1.00 94.88 549 GLU A N 1
ATOM 4376 C CA . GLU A 1 549 ? 8.218 0.297 2.047 1.00 94.88 549 GLU A CA 1
ATOM 4377 C C . GLU A 1 549 ? 7.373 0.958 3.145 1.00 94.88 549 GLU A C 1
ATOM 4379 O O . GLU A 1 549 ? 6.499 0.314 3.725 1.00 94.88 549 GLU A O 1
ATOM 4384 N N . ASN A 1 550 ? 7.501 2.278 3.316 1.00 93.56 550 ASN A N 1
ATOM 4385 C CA . ASN A 1 550 ? 6.721 3.043 4.294 1.00 93.56 550 ASN A CA 1
ATOM 4386 C C . ASN A 1 550 ? 5.199 2.899 4.086 1.00 93.56 550 ASN A C 1
ATOM 4388 O O . ASN A 1 550 ? 4.438 2.721 5.035 1.00 93.56 550 ASN A O 1
ATOM 4392 N N . VAL A 1 551 ? 4.726 2.950 2.835 1.00 94.75 551 VAL A N 1
ATOM 4393 C CA . VAL A 1 551 ? 3.296 2.767 2.545 1.00 94.75 551 VAL A CA 1
ATOM 4394 C C . VAL A 1 551 ? 2.852 1.327 2.814 1.00 94.75 551 VAL A C 1
ATOM 4396 O O . VAL A 1 551 ? 1.750 1.143 3.328 1.00 94.75 551 VAL A O 1
ATOM 4399 N N . SER A 1 552 ? 3.686 0.327 2.519 1.00 93.50 552 SER A N 1
ATOM 4400 C CA . SER A 1 552 ? 3.373 -1.091 2.742 1.00 93.50 552 SER A CA 1
ATOM 4401 C C . SER A 1 552 ? 3.218 -1.449 4.225 1.00 93.50 552 SER A C 1
ATOM 4403 O O . SER A 1 552 ? 2.361 -2.259 4.565 1.00 93.50 552 SER A O 1
ATOM 4405 N N . GLU A 1 553 ? 3.970 -0.788 5.111 1.00 91.88 553 GLU A N 1
ATOM 4406 C CA . GLU A 1 553 ? 3.868 -0.966 6.566 1.00 91.88 553 GLU A CA 1
ATOM 4407 C C . GLU A 1 553 ? 2.580 -0.365 7.148 1.00 91.88 553 GLU A C 1
ATOM 4409 O O . GLU A 1 553 ? 2.048 -0.840 8.152 1.00 91.88 553 GLU A O 1
ATOM 4414 N N . ILE A 1 554 ? 2.075 0.708 6.535 1.00 89.94 554 ILE A N 1
ATOM 4415 C CA . ILE A 1 554 ? 0.940 1.477 7.055 1.00 89.94 554 ILE A CA 1
ATOM 4416 C C . ILE A 1 554 ? -0.394 0.994 6.478 1.00 89.94 554 ILE A C 1
ATOM 4418 O O . ILE A 1 554 ? -1.420 1.081 7.158 1.00 89.94 554 ILE A O 1
ATOM 4422 N N . ILE A 1 555 ? -0.414 0.572 5.215 1.00 91.62 555 ILE A N 1
ATOM 4423 C CA . ILE A 1 555 ? -1.643 0.229 4.499 1.00 91.62 555 ILE A CA 1
ATOM 4424 C C . ILE A 1 555 ? -2.275 -1.062 5.035 1.00 91.62 555 ILE A C 1
ATOM 4426 O O . ILE A 1 555 ? -1.607 -1.916 5.612 1.00 91.62 555 ILE A O 1
ATOM 4430 N N . ASP A 1 556 ? -3.586 -1.211 4.850 1.00 87.75 556 ASP A N 1
ATOM 4431 C CA . ASP A 1 556 ? -4.282 -2.450 5.178 1.00 87.75 556 ASP A CA 1
ATOM 4432 C C . ASP A 1 556 ? -3.642 -3.641 4.428 1.00 87.75 556 ASP A C 1
ATOM 4434 O O . ASP A 1 556 ? -3.394 -3.523 3.219 1.00 87.75 556 ASP A O 1
ATOM 4438 N N . PRO A 1 557 ? -3.393 -4.785 5.104 1.00 87.12 557 PRO A N 1
ATOM 4439 C CA . PRO A 1 557 ? -2.701 -5.935 4.521 1.00 87.12 557 PRO A CA 1
ATOM 4440 C C . PRO A 1 557 ? -3.298 -6.431 3.202 1.00 87.12 557 PRO A C 1
ATOM 4442 O O . PRO A 1 557 ? -2.579 -6.991 2.382 1.00 87.12 557 PRO A O 1
ATOM 4445 N N . HIS A 1 558 ? -4.593 -6.198 2.961 1.00 87.06 558 HIS A N 1
ATOM 4446 C CA . HIS A 1 558 ? -5.243 -6.552 1.701 1.00 87.06 558 HIS A CA 1
ATOM 4447 C C . HIS A 1 558 ? -4.654 -5.832 0.475 1.00 87.06 558 HIS A C 1
ATOM 4449 O O . HIS A 1 558 ? -4.736 -6.348 -0.638 1.00 87.06 558 HIS A O 1
ATOM 4455 N N . TYR A 1 559 ? -4.067 -4.646 0.661 1.00 88.44 559 TYR A N 1
ATOM 4456 C CA . TYR A 1 559 ? -3.489 -3.835 -0.414 1.00 88.44 559 TYR A CA 1
ATOM 4457 C C . TYR A 1 559 ? -1.958 -3.853 -0.441 1.00 88.44 559 TYR A C 1
ATOM 4459 O O . TYR A 1 559 ? -1.387 -3.342 -1.406 1.00 88.44 559 TYR A O 1
ATOM 4467 N N . ALA A 1 560 ? -1.300 -4.419 0.578 1.00 89.25 560 ALA A N 1
ATOM 4468 C CA . ALA A 1 560 ? 0.157 -4.393 0.728 1.00 89.25 560 ALA A CA 1
ATOM 4469 C C . ALA A 1 560 ? 0.880 -4.995 -0.490 1.00 89.25 560 ALA A C 1
ATOM 4471 O O . ALA A 1 560 ? 1.784 -4.365 -1.033 1.00 89.25 560 ALA A O 1
ATOM 4472 N N . ASP A 1 561 ? 0.394 -6.126 -1.011 1.00 88.75 561 ASP A N 1
ATOM 4473 C CA . ASP A 1 561 ? 0.950 -6.780 -2.208 1.00 88.75 561 ASP A CA 1
ATOM 4474 C C . ASP A 1 561 ? 0.861 -5.911 -3.481 1.00 88.75 561 ASP A C 1
ATOM 4476 O O . ASP A 1 561 ? 1.583 -6.131 -4.452 1.00 88.75 561 ASP A O 1
ATOM 4480 N N . GLY A 1 562 ? -0.031 -4.915 -3.508 1.00 89.88 562 GLY A N 1
ATOM 4481 C CA . GLY A 1 562 ? -0.191 -3.990 -4.632 1.00 89.88 562 GLY A CA 1
ATOM 4482 C C . GLY A 1 562 ? 0.694 -2.737 -4.562 1.00 89.88 562 GLY A C 1
ATOM 4483 O O . GLY A 1 562 ? 0.643 -1.907 -5.488 1.00 89.88 562 GLY A O 1
ATOM 4484 N N . VAL A 1 563 ? 1.447 -2.558 -3.470 1.00 94.69 563 VAL A N 1
ATOM 4485 C CA . VAL A 1 563 ? 2.353 -1.425 -3.232 1.00 94.69 563 VAL A CA 1
ATOM 4486 C C . VAL A 1 563 ? 3.713 -1.728 -3.862 1.00 94.69 563 VAL A C 1
ATOM 4488 O O . VAL A 1 563 ? 4.613 -2.261 -3.229 1.00 94.69 563 VAL A O 1
ATOM 4491 N N . ASP A 1 564 ? 3.861 -1.366 -5.135 1.00 94.56 564 ASP A N 1
ATOM 4492 C CA . ASP A 1 564 ? 5.098 -1.544 -5.901 1.00 94.56 564 ASP A CA 1
ATOM 4493 C C . ASP A 1 564 ? 5.563 -0.214 -6.520 1.00 94.56 564 ASP A C 1
ATOM 4495 O O . ASP A 1 564 ? 4.747 0.571 -7.004 1.00 94.56 564 ASP A O 1
ATOM 4499 N N . MET A 1 565 ? 6.871 0.049 -6.520 1.00 96.69 565 MET A N 1
ATOM 4500 C CA . MET A 1 565 ? 7.498 1.213 -7.172 1.00 96.69 565 MET A CA 1
ATOM 4501 C C . MET A 1 565 ? 8.472 0.822 -8.290 1.00 96.69 565 MET A C 1
ATOM 4503 O O . MET A 1 565 ? 9.108 1.706 -8.862 1.00 96.69 565 MET A O 1
ATOM 4507 N N . SER A 1 566 ? 8.537 -0.457 -8.675 1.00 96.06 566 SER A N 1
ATOM 4508 C CA . SER A 1 566 ? 9.477 -0.971 -9.680 1.00 96.06 566 SER A CA 1
ATOM 4509 C C . SER A 1 566 ? 9.384 -0.234 -11.018 1.00 96.06 566 SER A C 1
ATOM 4511 O O . SER A 1 566 ? 10.401 0.170 -11.573 1.00 96.06 566 SER A O 1
ATOM 4513 N N . GLU A 1 567 ? 8.172 0.026 -11.521 1.00 96.62 567 GLU A N 1
ATOM 4514 C CA . GLU A 1 567 ? 7.998 0.771 -12.777 1.00 96.62 567 GLU A CA 1
ATOM 4515 C C . GLU A 1 567 ? 8.503 2.218 -12.677 1.00 96.62 567 GLU A C 1
ATOM 4517 O O . GLU A 1 567 ? 9.067 2.750 -13.625 1.00 96.62 567 GLU A O 1
ATOM 4522 N N . VAL A 1 568 ? 8.296 2.876 -11.533 1.00 97.75 568 VAL A N 1
ATOM 4523 C CA . VAL A 1 568 ? 8.765 4.252 -11.301 1.00 97.75 568 VAL A CA 1
ATOM 4524 C C . VAL A 1 568 ? 10.289 4.278 -11.196 1.00 97.75 568 VAL A C 1
ATOM 4526 O O . VAL A 1 568 ? 10.946 5.146 -11.770 1.00 97.75 568 VAL A O 1
ATOM 4529 N N . GLN A 1 569 ? 10.852 3.301 -10.491 1.00 98.19 569 GLN A N 1
ATOM 4530 C CA . GLN A 1 569 ? 12.286 3.093 -10.366 1.00 98.19 569 GLN A CA 1
ATOM 4531 C C . GLN A 1 569 ? 12.946 2.851 -11.727 1.00 98.19 569 GLN A C 1
ATOM 4533 O O . GLN A 1 569 ? 13.983 3.458 -12.005 1.00 98.19 569 GLN A O 1
ATOM 4538 N N . ASP A 1 570 ? 12.328 2.039 -12.585 1.00 97.75 570 ASP A N 1
ATOM 4539 C CA . ASP A 1 570 ? 12.809 1.757 -13.938 1.00 97.75 570 ASP A CA 1
ATOM 4540 C C . ASP A 1 570 ? 12.791 3.016 -14.831 1.00 97.75 570 ASP A C 1
ATOM 4542 O O . ASP A 1 570 ? 13.744 3.240 -15.581 1.00 97.75 570 ASP A O 1
ATOM 4546 N N . GLU A 1 571 ? 11.784 3.893 -14.705 1.00 97.81 571 GLU A N 1
ATOM 4547 C CA . GLU A 1 571 ? 11.755 5.196 -15.398 1.00 97.81 571 GLU A CA 1
ATOM 4548 C C . GLU A 1 571 ? 12.928 6.095 -14.970 1.00 97.81 571 GLU A C 1
ATOM 4550 O O . GLU A 1 571 ? 13.617 6.676 -15.813 1.00 97.81 571 GLU A O 1
ATOM 4555 N N . PHE A 1 572 ? 13.235 6.173 -13.669 1.00 98.31 572 PHE A N 1
ATOM 4556 C CA . PHE A 1 572 ? 14.408 6.920 -13.202 1.00 98.31 572 PHE A CA 1
ATOM 4557 C C . PHE A 1 572 ? 15.727 6.281 -13.661 1.00 98.31 572 PHE A C 1
ATOM 4559 O O . PHE A 1 572 ? 16.636 6.998 -14.083 1.00 98.31 572 PHE A O 1
ATOM 4566 N N . SER A 1 573 ? 15.835 4.948 -13.682 1.00 97.31 573 SER A N 1
ATOM 4567 C CA . SER A 1 573 ? 17.000 4.255 -14.254 1.00 97.31 573 SER A CA 1
ATOM 4568 C C . SER A 1 573 ? 17.172 4.538 -15.754 1.00 97.31 573 SER A C 1
ATOM 4570 O O . SER A 1 573 ? 18.304 4.676 -16.238 1.00 97.31 573 SER A O 1
ATOM 4572 N N . ALA A 1 574 ? 16.072 4.679 -16.498 1.00 96.31 574 ALA A N 1
ATOM 4573 C CA . ALA A 1 574 ? 16.100 5.080 -17.901 1.00 96.31 574 ALA A CA 1
ATOM 4574 C C . ALA A 1 574 ? 16.601 6.525 -18.074 1.00 96.31 574 ALA A C 1
ATOM 4576 O O . ALA A 1 574 ? 17.427 6.778 -18.958 1.00 96.31 574 ALA A O 1
ATOM 4577 N N . VAL A 1 575 ? 16.181 7.453 -17.203 1.00 96.94 575 VAL A N 1
ATOM 4578 C CA . VAL A 1 575 ? 16.698 8.835 -17.164 1.00 96.94 575 VAL A CA 1
ATOM 4579 C C . VAL A 1 575 ? 18.205 8.848 -16.904 1.00 96.94 575 VAL A C 1
ATOM 4581 O O . VAL A 1 575 ? 18.935 9.482 -17.664 1.00 96.94 575 VAL A O 1
ATOM 4584 N N . ILE A 1 576 ? 18.683 8.103 -15.900 1.00 96.94 576 ILE A N 1
ATOM 4585 C CA . ILE A 1 576 ? 20.115 7.987 -15.569 1.00 96.94 576 ILE A CA 1
ATOM 4586 C C . ILE A 1 576 ? 20.908 7.490 -16.780 1.00 96.94 576 ILE A C 1
ATOM 4588 O O . ILE A 1 576 ? 21.882 8.115 -17.201 1.00 96.94 576 ILE A O 1
ATOM 4592 N N . THR A 1 577 ? 20.459 6.392 -17.390 1.00 94.56 577 THR A N 1
ATOM 4593 C CA . THR A 1 577 ? 21.140 5.796 -18.546 1.00 94.56 577 THR A CA 1
ATOM 4594 C C . THR A 1 577 ? 21.196 6.778 -19.716 1.00 94.56 577 THR A C 1
ATOM 4596 O O . THR A 1 577 ? 22.251 6.964 -20.326 1.00 94.56 577 THR A O 1
ATOM 4599 N N . LYS A 1 578 ? 20.079 7.450 -20.022 1.00 93.81 578 LYS A N 1
ATOM 4600 C CA . LYS A 1 578 ? 20.015 8.435 -21.106 1.00 93.81 578 LYS A CA 1
ATOM 4601 C C . LYS A 1 578 ? 20.910 9.644 -20.832 1.00 93.81 578 LYS A C 1
ATOM 4603 O O . LYS A 1 578 ? 21.566 10.121 -21.759 1.00 93.81 578 LYS A O 1
ATOM 4608 N N . ALA A 1 579 ? 20.958 10.121 -19.592 1.00 94.81 579 ALA A N 1
ATOM 4609 C CA . ALA A 1 579 ? 21.800 11.233 -19.170 1.00 94.81 579 ALA A CA 1
ATOM 4610 C C . ALA A 1 579 ? 23.293 10.906 -19.343 1.00 94.81 579 ALA A C 1
ATOM 4612 O O . ALA A 1 579 ? 24.008 11.652 -20.012 1.00 94.81 579 ALA A O 1
ATOM 4613 N N . LEU A 1 580 ? 23.743 9.740 -18.864 1.00 95.00 580 LEU A N 1
ATOM 4614 C CA . LEU A 1 580 ? 25.133 9.291 -19.019 1.00 95.00 580 LEU A CA 1
ATOM 4615 C C . LEU A 1 580 ? 25.519 9.104 -20.493 1.00 95.00 580 LEU A C 1
ATOM 4617 O O . LEU A 1 580 ? 26.582 9.553 -20.911 1.00 95.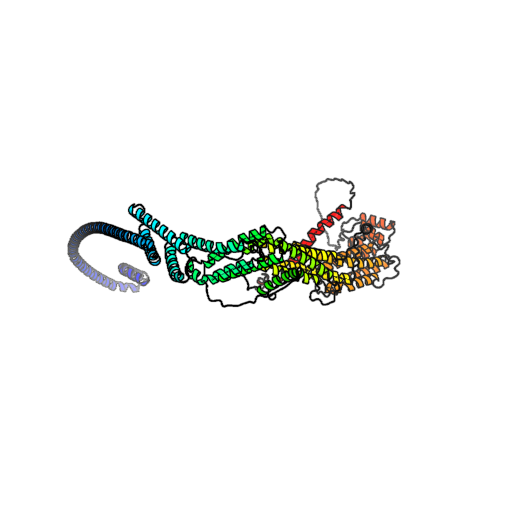00 580 LEU A O 1
ATOM 4621 N N . VAL A 1 581 ? 24.638 8.522 -21.314 1.00 92.06 581 VAL A N 1
ATOM 4622 C CA . VAL A 1 581 ? 24.866 8.419 -22.768 1.00 92.06 581 VAL A CA 1
ATOM 4623 C C . VAL A 1 581 ? 24.945 9.803 -23.423 1.00 92.06 581 VAL A C 1
ATOM 4625 O O . VAL A 1 581 ? 25.737 9.998 -24.338 1.00 92.06 581 VAL A O 1
ATOM 4628 N N . THR A 1 582 ? 24.172 10.783 -22.951 1.00 92.25 582 THR A N 1
ATOM 4629 C CA . THR A 1 582 ? 24.215 12.158 -23.479 1.00 92.25 582 THR A CA 1
ATOM 4630 C C . THR A 1 582 ? 25.543 12.849 -23.152 1.00 92.25 582 THR A C 1
ATOM 4632 O O . THR A 1 582 ? 26.080 13.542 -24.013 1.00 92.25 582 THR A O 1
ATOM 4635 N N . LEU A 1 583 ? 26.124 12.605 -21.968 1.00 92.25 583 LEU A N 1
ATOM 4636 C CA . LEU A 1 583 ? 27.486 13.058 -21.641 1.00 92.25 583 LEU A CA 1
ATOM 4637 C C . LEU A 1 583 ? 28.529 12.441 -22.577 1.00 92.25 583 LEU A C 1
ATOM 4639 O O . LEU A 1 583 ? 29.394 13.153 -23.086 1.00 92.25 583 LEU A O 1
ATOM 4643 N N . VAL A 1 584 ? 28.425 11.133 -22.837 1.00 92.50 584 VAL A N 1
ATOM 4644 C CA . VAL A 1 584 ? 29.326 10.435 -23.766 1.00 92.50 584 VAL A CA 1
ATOM 4645 C C . VAL A 1 584 ? 29.215 11.039 -25.171 1.00 92.50 584 VAL A C 1
ATOM 4647 O O . VAL A 1 584 ? 30.230 11.440 -25.727 1.00 92.50 584 VAL A O 1
ATOM 4650 N N . LEU A 1 585 ? 28.000 11.215 -25.706 1.00 91.19 585 LEU A N 1
ATOM 4651 C CA . LEU A 1 585 ? 27.766 11.845 -27.018 1.00 91.19 585 LEU A CA 1
ATOM 4652 C C . LEU A 1 585 ? 28.290 13.292 -27.090 1.00 91.19 585 LEU A C 1
ATOM 4654 O O . LEU A 1 585 ? 28.796 13.729 -28.127 1.00 91.19 585 LEU A O 1
ATOM 4658 N N . GLY A 1 586 ? 28.192 14.043 -25.990 1.00 91.62 586 GLY A N 1
ATOM 4659 C CA . GLY A 1 586 ? 28.745 15.392 -25.888 1.00 91.62 586 GLY A CA 1
ATOM 4660 C C . GLY A 1 586 ? 30.263 15.415 -26.052 1.00 91.62 586 GLY A C 1
ATOM 4661 O O . GLY A 1 586 ? 30.791 16.185 -26.858 1.00 91.62 586 GLY A O 1
ATOM 4662 N N . LEU A 1 587 ? 30.969 14.526 -25.347 1.00 91.88 587 LEU A N 1
ATOM 4663 C CA . LEU A 1 587 ? 32.418 14.385 -25.491 1.00 91.88 587 LEU A CA 1
ATOM 4664 C C . LEU A 1 587 ? 32.827 13.801 -26.837 1.00 91.88 587 LEU A C 1
ATOM 4666 O O . LEU A 1 587 ? 33.811 14.260 -27.406 1.00 91.88 587 LEU A O 1
ATOM 4670 N N . GLU A 1 588 ? 32.066 12.855 -27.382 1.00 91.38 588 GLU A N 1
ATOM 4671 C CA . GLU A 1 588 ? 32.283 12.347 -28.739 1.00 91.38 588 GLU A CA 1
ATOM 4672 C C . GLU A 1 588 ? 32.215 13.472 -29.772 1.00 91.38 588 GLU A C 1
ATOM 4674 O O . GLU A 1 588 ? 33.052 13.534 -30.661 1.00 91.38 588 GLU A O 1
ATOM 4679 N N . THR A 1 589 ? 31.272 14.406 -29.630 1.00 90.88 589 THR A N 1
ATOM 4680 C CA . THR A 1 589 ? 31.133 15.545 -30.549 1.00 90.88 589 THR A CA 1
ATOM 4681 C C . THR A 1 589 ? 32.342 16.487 -30.477 1.00 90.88 589 THR A C 1
ATOM 4683 O O . THR A 1 589 ? 32.837 16.959 -31.506 1.00 90.88 589 THR A O 1
ATOM 4686 N N . LYS A 1 590 ? 32.851 16.749 -29.265 1.00 91.81 590 LYS A N 1
ATOM 4687 C CA . LYS A 1 590 ? 34.085 17.528 -29.065 1.00 91.81 590 LYS A CA 1
ATOM 4688 C C . LYS A 1 590 ? 35.303 16.777 -29.619 1.00 91.81 590 LYS A C 1
ATOM 4690 O O . LYS A 1 590 ? 36.116 17.367 -30.320 1.00 91.81 590 LYS A O 1
ATOM 4695 N N . PHE A 1 591 ? 35.382 15.468 -29.392 1.00 92.44 591 PHE A N 1
ATOM 4696 C CA . PHE A 1 591 ? 36.439 14.606 -29.918 1.00 92.44 591 PHE A CA 1
ATOM 4697 C C . PHE A 1 591 ? 36.435 14.556 -31.451 1.00 92.44 591 PHE A C 1
ATOM 4699 O O . PHE A 1 591 ? 37.480 14.718 -32.072 1.00 92.44 591 PHE A O 1
ATOM 4706 N N . ASP A 1 592 ? 35.266 14.416 -32.078 1.00 91.88 592 ASP A N 1
ATOM 4707 C CA . ASP A 1 592 ? 35.103 14.415 -33.535 1.00 91.88 592 ASP A CA 1
ATOM 4708 C C . ASP A 1 592 ? 35.554 15.750 -34.162 1.00 91.88 592 ASP A C 1
ATOM 4710 O O . ASP A 1 592 ? 36.023 15.773 -35.301 1.00 91.88 592 ASP A O 1
ATOM 4714 N N . THR A 1 593 ? 35.464 16.861 -33.419 1.00 92.56 593 THR A N 1
ATOM 4715 C CA . THR A 1 593 ? 35.992 18.164 -33.856 1.00 92.56 593 THR A CA 1
ATOM 4716 C C . THR A 1 593 ? 37.518 18.123 -33.974 1.00 92.56 593 THR A C 1
ATOM 4718 O O . THR A 1 593 ? 38.060 18.533 -34.999 1.00 92.56 593 THR A O 1
ATOM 4721 N N . GLU A 1 594 ? 38.208 17.542 -32.992 1.00 95.00 594 GLU A N 1
ATOM 4722 C CA . GLU A 1 594 ? 39.664 17.346 -33.034 1.00 95.00 594 GLU A CA 1
ATOM 4723 C C . GLU A 1 594 ? 40.078 16.288 -34.067 1.00 95.00 594 GLU A C 1
ATOM 4725 O O . GLU A 1 594 ? 41.079 16.444 -34.767 1.00 95.00 594 GLU A O 1
ATOM 4730 N N . MET A 1 595 ? 39.267 15.245 -34.263 1.00 93.75 595 MET A N 1
ATOM 4731 C CA . MET A 1 595 ? 39.469 14.288 -35.357 1.00 93.75 595 MET A CA 1
ATOM 4732 C C . MET A 1 595 ? 39.361 14.961 -36.731 1.00 93.75 595 MET A C 1
ATOM 4734 O O . MET A 1 595 ? 40.140 14.663 -37.636 1.00 93.75 595 MET A O 1
ATOM 4738 N N . ALA A 1 596 ? 38.449 15.919 -36.907 1.00 92.94 596 ALA A N 1
ATOM 4739 C CA . ALA A 1 596 ? 38.382 16.692 -38.142 1.00 92.94 596 ALA A CA 1
ATOM 4740 C C . ALA A 1 596 ? 39.658 17.528 -38.362 1.00 92.94 596 ALA A C 1
ATOM 4742 O O . ALA A 1 596 ? 40.111 17.645 -39.502 1.00 92.94 596 ALA A O 1
ATOM 4743 N N . VAL A 1 597 ? 40.278 18.054 -37.297 1.00 94.56 597 VAL A N 1
ATOM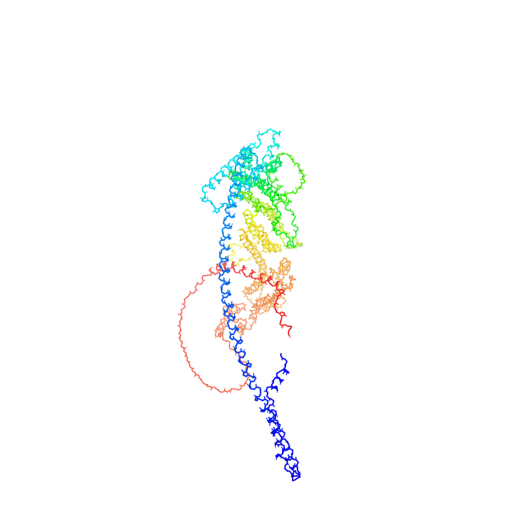 4744 C CA . VAL A 1 597 ? 41.590 18.723 -37.372 1.00 94.56 597 VAL A CA 1
ATOM 4745 C C . VAL A 1 597 ? 42.679 17.735 -37.801 1.00 94.56 597 VAL A C 1
ATOM 4747 O O . VAL A 1 597 ? 43.420 18.032 -38.737 1.00 94.56 597 VAL A O 1
ATOM 4750 N N . MET A 1 598 ? 42.717 16.534 -37.215 1.00 94.00 598 MET A N 1
ATOM 4751 C CA . MET A 1 598 ? 43.646 15.456 -37.592 1.00 94.00 598 MET A CA 1
ATOM 4752 C C . MET A 1 598 ? 43.572 15.115 -39.090 1.00 94.00 598 MET A C 1
ATOM 4754 O O . MET A 1 598 ? 44.601 15.006 -39.757 1.00 94.00 598 MET A O 1
ATOM 4758 N N . THR A 1 599 ? 42.366 14.999 -39.656 1.00 91.56 599 THR A N 1
ATOM 4759 C CA . THR A 1 599 ? 42.197 14.668 -41.089 1.00 91.56 599 THR A CA 1
ATOM 4760 C C . THR A 1 599 ? 42.657 15.773 -42.049 1.00 91.56 599 THR A C 1
ATOM 4762 O O . THR A 1 599 ? 42.841 15.513 -43.239 1.00 91.56 599 THR A O 1
ATOM 4765 N N . ARG A 1 600 ? 42.847 17.007 -41.558 1.00 91.12 600 ARG A N 1
ATOM 4766 C CA . ARG A 1 600 ? 43.309 18.162 -42.349 1.00 91.12 600 ARG A CA 1
ATOM 4767 C C . ARG A 1 600 ? 44.825 18.346 -42.327 1.00 91.12 600 ARG A C 1
ATOM 4769 O O . ARG A 1 600 ? 45.332 19.165 -43.092 1.00 91.12 600 ARG A O 1
ATOM 4776 N N . VAL A 1 601 ? 45.542 17.609 -41.480 1.00 91.56 601 VAL A N 1
ATOM 4777 C CA . VAL A 1 601 ? 47.008 17.632 -41.450 1.00 91.56 601 VAL A CA 1
ATOM 4778 C C . VAL A 1 601 ? 47.547 17.087 -42.786 1.00 91.56 601 VAL A C 1
ATOM 4780 O O . VAL A 1 601 ? 47.071 16.050 -43.260 1.00 91.56 601 VAL A O 1
ATOM 4783 N N . PRO A 1 602 ? 48.520 17.758 -43.435 1.00 91.00 602 PRO A N 1
ATOM 4784 C CA . PRO A 1 602 ? 49.069 17.336 -44.724 1.00 91.00 602 PRO A CA 1
ATOM 4785 C C . PRO A 1 602 ? 50.074 16.181 -44.559 1.00 91.00 602 PRO A C 1
ATOM 4787 O O . PRO A 1 602 ? 51.271 16.324 -44.804 1.00 91.00 602 PRO A O 1
ATOM 4790 N N . TRP A 1 603 ? 49.581 15.010 -44.149 1.00 93.12 603 TRP A N 1
ATOM 4791 C CA . TRP A 1 603 ? 50.409 13.856 -43.780 1.00 93.12 603 TRP A CA 1
ATOM 4792 C C . TRP A 1 603 ? 51.329 13.322 -44.887 1.00 93.12 603 TRP A C 1
ATOM 4794 O O . TRP A 1 603 ? 52.318 12.660 -44.589 1.00 93.12 603 TRP A O 1
ATOM 4804 N N . SER A 1 604 ? 51.026 13.584 -46.160 1.00 89.19 604 SER A N 1
ATOM 4805 C CA . SER A 1 604 ? 51.846 13.146 -47.295 1.00 89.19 604 SER A CA 1
ATOM 4806 C C . SER A 1 604 ? 53.089 14.011 -47.523 1.00 89.19 604 SER A C 1
ATOM 4808 O O . SER A 1 604 ? 54.021 13.564 -48.183 1.00 89.19 604 SER A O 1
ATOM 4810 N N . THR A 1 605 ? 53.106 15.246 -47.014 1.00 89.12 605 THR A N 1
ATOM 4811 C CA . THR A 1 605 ? 54.181 16.229 -47.245 1.00 89.12 605 THR A CA 1
ATOM 4812 C C . THR A 1 605 ? 54.853 16.675 -45.946 1.00 89.12 605 THR A C 1
ATOM 4814 O O . THR A 1 605 ? 55.470 17.735 -45.912 1.00 89.12 605 THR A O 1
ATOM 4817 N N . LEU A 1 606 ? 54.703 15.908 -44.863 1.00 88.69 606 LEU A N 1
ATOM 4818 C CA . LEU A 1 606 ? 55.348 16.205 -43.584 1.00 88.69 606 LEU A CA 1
ATOM 4819 C C . LEU A 1 606 ? 56.872 15.999 -43.707 1.00 88.69 606 LEU A C 1
ATOM 4821 O O . LEU A 1 606 ? 57.310 14.896 -44.034 1.00 88.69 606 LEU A O 1
ATOM 4825 N N . GLU A 1 607 ? 57.669 17.047 -43.469 1.00 87.44 607 GLU A N 1
ATOM 4826 C CA . GLU A 1 607 ? 59.129 17.032 -43.691 1.00 87.44 607 GLU A CA 1
ATOM 4827 C C . GLU A 1 607 ? 59.922 16.417 -42.530 1.00 87.44 607 GLU A C 1
ATOM 4829 O O . GLU A 1 607 ? 60.949 15.777 -42.753 1.00 87.44 607 GLU A O 1
ATOM 4834 N N . SER A 1 608 ? 59.447 16.580 -41.294 1.00 89.50 608 SER A N 1
ATOM 4835 C CA . SER A 1 608 ? 60.116 16.089 -40.088 1.00 89.50 608 SER A CA 1
ATOM 4836 C C . SER A 1 608 ? 59.121 15.577 -39.049 1.00 89.50 608 SER A C 1
ATOM 4838 O O . SER A 1 608 ? 57.955 15.972 -39.030 1.00 89.50 608 SER A O 1
ATOM 4840 N N . VAL A 1 609 ? 59.600 14.674 -38.190 1.00 89.25 609 VAL A N 1
ATOM 4841 C CA . VAL A 1 609 ? 58.889 14.216 -36.990 1.00 89.25 609 VAL A CA 1
ATOM 4842 C C . VAL A 1 609 ? 59.247 15.157 -35.840 1.00 89.25 609 VAL A C 1
ATOM 4844 O O . VAL A 1 609 ? 60.427 15.433 -35.620 1.00 89.25 609 VAL A O 1
ATOM 4847 N N . GLY A 1 610 ? 58.240 15.659 -35.131 1.00 88.44 610 GLY A N 1
ATOM 4848 C CA . GLY A 1 610 ? 58.384 16.554 -33.985 1.00 88.44 610 GLY A CA 1
ATOM 4849 C C . GLY A 1 610 ? 57.670 16.021 -32.743 1.00 88.44 610 GLY A C 1
ATOM 4850 O O . GLY A 1 610 ? 57.488 14.814 -32.579 1.00 88.44 610 GLY A O 1
ATOM 4851 N N . ASP A 1 611 ? 57.261 16.940 -31.869 1.00 90.00 611 ASP A N 1
ATOM 4852 C CA . ASP A 1 611 ? 56.409 16.633 -30.716 1.00 90.00 611 ASP A CA 1
ATOM 4853 C C . ASP A 1 611 ? 54.984 16.247 -31.156 1.00 90.00 611 ASP A C 1
ATOM 4855 O O . ASP A 1 611 ? 54.647 16.283 -32.340 1.00 90.00 611 ASP A O 1
ATOM 4859 N N . GLN A 1 612 ? 54.121 15.888 -30.202 1.00 90.81 612 GLN A N 1
ATOM 4860 C CA . GLN A 1 612 ? 52.733 15.517 -30.494 1.00 90.81 612 GLN A CA 1
ATOM 4861 C C . GLN A 1 612 ? 51.958 16.624 -31.237 1.00 90.81 612 GLN A C 1
ATOM 4863 O O . GLN A 1 612 ? 52.069 17.816 -30.929 1.00 90.81 612 GLN A O 1
ATOM 4868 N N . SER A 1 613 ? 51.119 16.220 -32.190 1.00 93.38 613 SER A N 1
ATOM 4869 C CA . SER A 1 613 ? 50.344 17.120 -33.046 1.00 93.38 613 SER A CA 1
ATOM 4870 C C . SER A 1 613 ? 49.336 17.982 -32.276 1.00 93.38 613 SER A C 1
ATOM 4872 O O . SER A 1 613 ? 48.801 17.604 -31.233 1.00 93.38 613 SER A O 1
ATOM 4874 N N . GLY A 1 614 ? 48.974 19.136 -32.849 1.00 93.50 614 GLY A N 1
ATOM 4875 C CA . GLY A 1 614 ? 48.035 20.088 -32.236 1.00 93.50 614 GLY A CA 1
ATOM 4876 C C . GLY A 1 614 ? 46.663 19.499 -31.876 1.00 93.50 614 GLY A C 1
ATOM 4877 O O . GLY A 1 614 ? 46.122 19.832 -30.826 1.00 93.50 614 GLY A O 1
ATOM 4878 N N . TYR A 1 615 ? 46.133 18.575 -32.683 1.00 95.38 615 TYR A N 1
ATOM 4879 C CA . TYR A 1 615 ? 44.852 17.921 -32.386 1.00 95.38 615 TYR A CA 1
ATOM 4880 C C . TYR A 1 615 ? 44.929 17.021 -31.139 1.00 95.38 615 TYR A C 1
ATOM 4882 O O . TYR A 1 615 ? 43.944 16.866 -30.426 1.00 95.38 615 TYR A O 1
ATOM 4890 N N . VAL A 1 616 ? 46.102 16.450 -30.831 1.00 96.38 616 VAL A N 1
ATOM 4891 C CA . VAL A 1 616 ? 46.321 15.658 -29.609 1.00 96.38 616 VAL A CA 1
ATOM 4892 C C . VAL A 1 616 ? 46.232 16.561 -28.382 1.00 96.38 616 VAL A C 1
ATOM 4894 O O . VAL A 1 616 ? 45.590 16.206 -27.393 1.00 96.38 616 VAL A O 1
ATOM 4897 N N . ASN A 1 617 ? 46.802 17.767 -28.472 1.00 95.38 617 ASN A N 1
ATOM 4898 C CA . ASN A 1 617 ? 46.654 18.789 -27.436 1.00 95.38 617 ASN A CA 1
ATOM 4899 C C . ASN A 1 617 ? 45.186 19.200 -27.269 1.00 95.38 617 ASN A C 1
ATOM 4901 O O . ASN A 1 617 ? 44.716 19.290 -26.138 1.00 95.38 617 ASN A O 1
ATOM 4905 N N . GLY A 1 618 ? 44.449 19.372 -28.372 1.00 95.88 618 GLY A N 1
ATOM 4906 C CA . GLY A 1 618 ? 43.013 19.657 -28.346 1.00 95.88 618 GLY A CA 1
ATOM 4907 C C . GLY A 1 618 ? 42.199 18.562 -27.650 1.00 95.88 618 GLY A C 1
ATOM 4908 O O . GLY A 1 618 ? 41.405 18.860 -26.757 1.00 95.88 618 GLY A O 1
ATOM 4909 N N . ILE A 1 619 ? 42.465 17.285 -27.959 1.00 95.31 619 ILE A N 1
ATOM 4910 C CA . ILE A 1 619 ? 41.860 16.134 -27.262 1.00 95.31 619 ILE A CA 1
ATOM 4911 C C . ILE A 1 619 ? 42.166 16.195 -25.765 1.00 95.31 619 ILE A C 1
ATOM 4913 O O . ILE A 1 619 ? 41.261 16.032 -24.942 1.00 95.31 619 ILE A O 1
ATOM 4917 N N . ASN A 1 620 ? 43.427 16.454 -25.405 1.00 94.44 620 ASN A N 1
ATOM 4918 C CA . ASN A 1 620 ? 43.829 16.557 -24.010 1.00 94.44 620 ASN A CA 1
ATOM 4919 C C . ASN A 1 620 ? 43.103 17.703 -23.294 1.00 94.44 620 ASN A C 1
ATOM 4921 O O . ASN A 1 620 ? 42.645 17.521 -22.172 1.00 94.44 620 ASN A O 1
ATOM 4925 N N . THR A 1 621 ? 42.948 18.864 -23.937 1.00 94.50 621 THR A N 1
ATOM 4926 C CA . THR A 1 621 ? 42.210 20.008 -23.383 1.00 94.50 621 THR A CA 1
ATOM 4927 C C . THR A 1 621 ? 40.734 19.678 -23.167 1.00 94.50 621 THR A C 1
ATOM 4929 O O . THR A 1 621 ? 40.206 19.963 -22.093 1.00 94.50 621 THR A O 1
ATOM 4932 N N . VAL A 1 622 ? 40.076 19.033 -24.137 1.00 92.62 622 VAL A N 1
ATOM 4933 C CA . VAL A 1 622 ? 38.669 18.610 -24.021 1.00 92.62 622 VAL A CA 1
ATOM 4934 C C . VAL A 1 622 ? 38.478 17.669 -22.831 1.00 92.62 622 VAL A C 1
ATOM 4936 O O . VAL A 1 622 ? 37.604 17.891 -21.993 1.00 92.62 622 VAL A O 1
ATOM 4939 N N . LEU A 1 623 ? 39.305 16.627 -22.736 1.00 93.00 623 LEU A N 1
ATOM 4940 C CA . LEU A 1 623 ? 39.189 15.626 -21.677 1.00 93.00 623 LEU A CA 1
ATOM 4941 C C . LEU A 1 623 ? 39.596 16.196 -20.315 1.00 93.00 623 LEU A C 1
ATOM 4943 O O . LEU A 1 623 ? 38.884 15.999 -19.334 1.00 93.00 623 LEU A O 1
ATOM 4947 N N . SER A 1 624 ? 40.687 16.959 -20.251 1.00 91.25 624 SER A N 1
ATOM 4948 C CA . SER A 1 624 ? 41.164 17.572 -19.007 1.00 91.25 624 SER A CA 1
ATOM 4949 C C . SER A 1 624 ? 40.218 18.640 -18.460 1.00 91.25 624 SER A C 1
ATOM 4951 O O . SER A 1 624 ? 40.191 18.853 -17.251 1.00 91.25 624 SER A O 1
ATOM 4953 N N . GLY A 1 625 ? 39.424 19.289 -19.318 1.00 90.62 625 GLY A N 1
ATOM 4954 C CA . GLY A 1 625 ? 38.381 20.227 -18.898 1.00 90.62 625 GLY A CA 1
ATOM 4955 C C . GLY A 1 625 ? 37.150 19.528 -18.315 1.00 90.62 625 GLY A C 1
ATOM 4956 O O . GLY A 1 625 ? 36.699 19.873 -17.223 1.00 90.62 625 GLY A O 1
ATOM 4957 N N . SER A 1 626 ? 36.621 18.516 -19.008 1.00 92.12 626 SER A N 1
ATOM 4958 C CA . SER A 1 626 ? 35.351 17.879 -18.631 1.00 92.12 626 SER A CA 1
ATOM 4959 C C . SER A 1 626 ? 35.495 16.792 -17.559 1.00 92.12 626 SER A C 1
ATOM 4961 O O . SER A 1 626 ? 34.694 16.732 -16.626 1.00 92.12 626 SER A O 1
ATOM 4963 N N . ILE A 1 627 ? 36.513 15.928 -17.639 1.00 92.69 627 ILE A N 1
ATOM 4964 C CA . ILE A 1 627 ? 36.629 14.737 -16.776 1.00 92.69 627 ILE A CA 1
ATOM 4965 C C . ILE A 1 627 ? 36.678 15.073 -15.276 1.00 92.69 627 ILE A C 1
ATOM 4967 O O . ILE A 1 627 ? 35.940 14.431 -14.522 1.00 92.69 627 ILE A O 1
ATOM 4971 N N . PRO A 1 628 ? 37.460 16.066 -14.801 1.00 90.00 628 PRO A N 1
ATOM 4972 C CA . PRO A 1 628 ? 37.480 16.409 -13.379 1.00 90.00 628 PRO A CA 1
ATOM 4973 C C . PRO A 1 628 ? 36.124 16.900 -12.858 1.00 90.00 628 PRO A C 1
ATOM 4975 O O . PRO A 1 628 ? 35.755 16.599 -11.724 1.00 90.00 628 PRO A O 1
ATOM 4978 N N . VAL A 1 629 ? 35.360 17.626 -13.684 1.00 88.62 629 VAL A N 1
ATOM 4979 C CA . VAL A 1 629 ? 34.020 18.117 -13.327 1.00 88.62 629 VAL A CA 1
ATOM 4980 C C . VAL A 1 629 ? 33.046 16.947 -13.201 1.00 88.62 629 VAL A C 1
ATOM 4982 O O . VAL A 1 629 ? 32.356 16.825 -12.189 1.00 88.62 629 VAL A O 1
ATOM 4985 N N . LEU A 1 630 ? 33.028 16.051 -14.191 1.00 91.81 630 LEU A N 1
ATOM 4986 C CA . LEU A 1 630 ? 32.161 14.871 -14.181 1.00 91.81 630 LEU A CA 1
ATOM 4987 C C . LEU A 1 630 ? 32.505 13.929 -13.019 1.00 91.81 630 LEU A C 1
ATOM 4989 O O . LEU A 1 630 ? 31.609 13.473 -12.315 1.00 91.81 630 LEU A O 1
ATOM 4993 N N . GLY A 1 631 ? 33.797 13.697 -12.772 1.00 89.81 631 GLY A N 1
ATOM 4994 C CA . GLY A 1 631 ? 34.281 12.860 -11.673 1.00 89.81 631 GLY A CA 1
ATOM 4995 C C . GLY A 1 631 ? 34.003 13.435 -10.283 1.00 89.81 631 GLY A C 1
ATOM 4996 O O . GLY A 1 631 ? 33.829 12.675 -9.335 1.00 89.81 631 GLY A O 1
ATOM 4997 N N . LYS A 1 632 ? 33.923 14.764 -10.145 1.00 88.44 632 LYS A N 1
ATOM 4998 C CA . LYS A 1 632 ? 33.528 15.422 -8.890 1.00 88.44 632 LYS A CA 1
ATOM 4999 C C . LYS A 1 632 ? 32.020 15.325 -8.636 1.00 88.44 632 LYS A C 1
ATOM 5001 O O . LYS A 1 632 ? 31.608 15.219 -7.484 1.00 88.44 632 LYS A O 1
ATOM 5006 N N . LEU A 1 633 ? 31.203 15.428 -9.686 1.00 89.81 633 LEU A N 1
ATOM 5007 C CA . LEU A 1 633 ? 29.748 15.536 -9.552 1.00 89.81 633 LEU A CA 1
ATOM 5008 C C . LEU A 1 633 ? 29.024 14.187 -9.532 1.00 89.81 633 LEU A C 1
ATOM 5010 O O . LEU A 1 633 ? 28.001 14.086 -8.860 1.00 89.81 633 LEU A O 1
ATOM 5014 N N . LEU A 1 634 ? 29.517 13.181 -10.257 1.00 91.31 634 LEU A N 1
ATOM 5015 C CA . LEU A 1 634 ? 28.897 11.856 -10.344 1.00 91.31 634 LEU A CA 1
ATOM 5016 C C . LEU A 1 634 ? 29.385 10.924 -9.232 1.00 91.31 634 LEU A C 1
ATOM 5018 O O . LEU A 1 634 ? 30.549 10.961 -8.828 1.00 91.31 634 LEU A O 1
ATOM 5022 N N . THR A 1 635 ? 28.516 10.012 -8.795 1.00 88.62 635 THR A N 1
ATOM 5023 C CA . THR A 1 635 ? 28.925 8.912 -7.913 1.00 88.62 635 THR A CA 1
ATOM 5024 C C . THR A 1 635 ? 29.925 7.983 -8.623 1.00 88.62 635 THR A C 1
ATOM 5026 O O . THR A 1 635 ? 29.891 7.863 -9.854 1.00 88.62 635 THR A O 1
ATOM 5029 N N . PRO A 1 636 ? 30.807 7.275 -7.887 1.00 87.75 636 PRO A N 1
ATOM 5030 C CA . PRO A 1 636 ? 31.824 6.417 -8.501 1.00 87.75 636 PRO A CA 1
ATOM 5031 C C . PRO A 1 636 ? 31.269 5.347 -9.447 1.00 87.75 636 PRO A C 1
ATOM 5033 O O . PRO A 1 636 ? 31.897 5.015 -10.449 1.00 87.75 636 PRO A O 1
ATOM 5036 N N . VAL A 1 637 ? 30.064 4.839 -9.170 1.00 89.88 637 VAL A N 1
ATOM 5037 C CA . VAL A 1 637 ? 29.401 3.825 -10.002 1.00 89.88 637 VAL A CA 1
ATOM 5038 C C . VAL A 1 637 ? 29.028 4.397 -11.372 1.00 89.88 637 VAL A C 1
ATOM 5040 O O . VAL A 1 637 ? 29.363 3.806 -12.400 1.00 89.88 637 VAL A O 1
ATOM 5043 N N . TYR A 1 638 ? 28.373 5.560 -11.411 1.00 92.12 638 TYR A N 1
ATOM 5044 C CA . TYR A 1 638 ? 27.986 6.183 -12.679 1.00 92.12 638 TYR A CA 1
ATOM 5045 C C . TYR A 1 638 ? 29.168 6.778 -13.423 1.00 92.12 638 TYR A C 1
ATOM 5047 O O . TYR A 1 638 ? 29.194 6.726 -14.652 1.00 92.12 638 TYR A O 1
ATOM 5055 N N . PHE A 1 639 ? 30.157 7.296 -12.696 1.00 92.19 639 PHE A N 1
ATOM 5056 C CA . PHE A 1 639 ? 31.390 7.766 -13.301 1.00 92.19 639 PHE A CA 1
ATOM 5057 C C . PHE A 1 639 ? 32.133 6.617 -13.996 1.00 92.19 639 PHE A C 1
ATOM 5059 O O . PHE A 1 639 ? 32.503 6.754 -15.160 1.00 92.19 639 PHE A O 1
ATOM 5066 N N . GLN A 1 640 ? 32.250 5.448 -13.356 1.00 90.00 640 GLN A N 1
ATOM 5067 C CA . GLN A 1 640 ? 32.857 4.273 -13.984 1.00 90.00 640 GLN A CA 1
ATOM 5068 C C . GLN A 1 640 ? 32.071 3.800 -15.216 1.00 90.00 640 GLN A C 1
ATOM 5070 O O . GLN A 1 640 ? 32.668 3.534 -16.257 1.00 90.00 640 GLN A O 1
ATOM 5075 N N . PHE A 1 641 ? 30.735 3.750 -15.141 1.00 90.19 641 PHE A N 1
ATOM 5076 C CA . PHE A 1 641 ? 29.899 3.408 -16.299 1.00 90.19 641 PHE A CA 1
ATOM 5077 C C . PHE A 1 641 ? 30.108 4.380 -17.469 1.00 90.19 641 PHE A C 1
ATOM 5079 O O . PHE A 1 641 ? 30.224 3.964 -18.625 1.00 90.19 641 PHE A O 1
ATOM 5086 N N . PHE A 1 642 ? 30.171 5.679 -17.171 1.00 93.12 642 PHE A N 1
ATOM 5087 C CA . PHE A 1 642 ? 30.473 6.718 -18.146 1.00 93.12 642 PHE A CA 1
ATOM 5088 C C . PHE A 1 642 ? 31.854 6.508 -18.782 1.00 93.12 642 PHE A C 1
ATOM 5090 O O . PHE A 1 642 ? 31.956 6.534 -20.008 1.00 93.12 642 PHE A O 1
ATOM 5097 N N . LEU A 1 643 ? 32.890 6.226 -17.983 1.00 90.69 643 LEU A N 1
ATOM 5098 C CA . LEU A 1 643 ? 34.242 5.956 -18.476 1.00 90.69 643 LEU A CA 1
ATOM 5099 C C . LEU A 1 643 ? 34.293 4.737 -19.399 1.00 90.69 643 LEU A C 1
ATOM 5101 O O . LEU A 1 643 ? 34.873 4.814 -20.480 1.00 90.69 643 LEU A O 1
ATOM 5105 N N . ASP A 1 644 ? 33.656 3.632 -19.017 1.00 88.62 644 ASP A N 1
ATOM 5106 C CA . ASP A 1 644 ? 33.640 2.410 -19.826 1.00 88.62 644 ASP A CA 1
ATOM 5107 C C . ASP A 1 644 ? 32.968 2.650 -21.189 1.00 88.62 644 ASP A C 1
ATOM 5109 O O . ASP A 1 644 ? 33.441 2.172 -22.228 1.00 88.62 644 ASP A O 1
ATOM 5113 N N . LYS A 1 645 ? 31.882 3.436 -21.213 1.00 89.88 645 LYS A N 1
ATOM 5114 C CA . LYS A 1 645 ? 31.209 3.838 -22.456 1.00 89.88 645 LYS A CA 1
ATOM 5115 C C . LYS A 1 645 ? 32.036 4.809 -23.285 1.00 89.88 645 LYS A C 1
ATOM 5117 O O . LYS A 1 645 ? 32.102 4.637 -24.501 1.00 89.88 645 LYS A O 1
ATOM 5122 N N . LEU A 1 646 ? 32.698 5.769 -22.645 1.00 90.56 646 LEU A N 1
ATOM 5123 C CA . LEU A 1 646 ? 33.586 6.712 -23.312 1.00 90.56 646 LEU A CA 1
ATOM 5124 C C . LEU A 1 646 ? 34.756 5.978 -23.983 1.00 90.56 646 LEU A C 1
ATOM 5126 O O . LEU A 1 646 ? 34.981 6.147 -25.180 1.00 90.56 646 LEU A O 1
ATOM 5130 N N . ALA A 1 647 ? 35.442 5.086 -23.263 1.00 87.69 647 ALA A N 1
ATOM 5131 C CA . ALA A 1 647 ? 36.533 4.279 -23.812 1.00 87.69 647 ALA A CA 1
ATOM 5132 C C . ALA A 1 647 ? 36.075 3.389 -24.975 1.00 87.69 647 ALA A C 1
ATOM 5134 O O . ALA A 1 647 ? 36.768 3.302 -25.991 1.00 87.69 647 ALA A O 1
ATOM 5135 N N . SER A 1 648 ? 34.886 2.786 -24.857 1.00 88.25 648 SER A N 1
ATOM 5136 C CA . SER A 1 648 ? 34.269 1.978 -25.922 1.00 88.25 648 SER A CA 1
ATOM 5137 C C . SER A 1 648 ? 33.969 2.766 -27.197 1.00 88.25 648 SER A C 1
ATOM 5139 O O . SER A 1 648 ? 33.767 2.158 -28.246 1.00 88.25 648 SER A O 1
ATOM 5141 N N . SER A 1 649 ? 33.946 4.096 -27.121 1.00 88.38 649 SER A N 1
ATOM 5142 C CA . SER A 1 649 ? 33.647 4.968 -28.249 1.00 88.38 649 SER A CA 1
ATOM 5143 C C . SER A 1 649 ? 34.886 5.645 -28.833 1.00 88.38 649 SER A C 1
ATOM 5145 O O . SER A 1 649 ? 35.107 5.593 -30.044 1.00 88.38 649 SER A O 1
ATOM 5147 N N . LEU A 1 650 ? 35.736 6.244 -27.991 1.00 91.19 650 LEU A N 1
ATOM 5148 C CA . LEU A 1 650 ? 36.850 7.078 -28.454 1.00 91.19 650 LEU A CA 1
ATOM 5149 C C . LEU A 1 650 ? 37.924 6.282 -29.208 1.00 91.19 650 LEU A C 1
ATOM 5151 O O . LEU A 1 650 ? 38.391 6.735 -30.251 1.00 91.19 650 LEU A O 1
ATOM 5155 N N . GLY A 1 651 ? 38.286 5.085 -28.731 1.00 88.81 651 GLY A N 1
ATOM 5156 C CA . GLY A 1 651 ? 39.308 4.244 -29.371 1.00 88.81 651 GLY A CA 1
ATOM 5157 C C . GLY A 1 651 ? 38.934 3.835 -30.805 1.00 88.81 651 GLY A C 1
ATOM 5158 O O . GLY A 1 651 ? 39.670 4.156 -31.743 1.00 88.81 651 GLY A O 1
ATOM 5159 N N . PRO A 1 652 ? 37.768 3.194 -31.018 1.00 88.75 652 PRO A N 1
ATOM 5160 C CA . PRO A 1 652 ? 37.286 2.865 -32.359 1.00 88.75 652 PRO A CA 1
ATOM 5161 C C . PRO A 1 652 ? 37.097 4.089 -33.266 1.00 88.75 652 PRO A C 1
ATOM 5163 O O . PRO A 1 652 ? 37.398 4.014 -34.458 1.00 88.75 652 PRO A O 1
ATOM 5166 N N . ARG A 1 653 ? 36.649 5.233 -32.723 1.00 91.44 653 ARG A N 1
ATOM 5167 C CA . ARG A 1 653 ? 36.539 6.492 -33.483 1.00 91.44 653 ARG A CA 1
ATOM 5168 C C . ARG A 1 653 ? 37.896 7.013 -33.934 1.00 91.44 653 ARG A C 1
ATOM 5170 O O . ARG A 1 653 ? 38.021 7.427 -35.085 1.00 91.44 653 ARG A O 1
ATOM 5177 N N . PHE A 1 654 ? 38.906 6.977 -33.068 1.00 93.81 654 PHE A N 1
ATOM 5178 C CA . PHE A 1 654 ? 40.273 7.350 -33.427 1.00 93.81 654 PHE A CA 1
ATOM 5179 C C . PHE A 1 654 ? 40.794 6.463 -34.563 1.00 93.81 654 PHE A C 1
ATOM 5181 O O . PHE A 1 654 ? 41.184 6.968 -35.614 1.00 93.81 654 PHE A O 1
ATOM 5188 N N . TYR A 1 655 ? 40.682 5.139 -34.400 1.00 91.88 655 TYR A N 1
ATOM 5189 C CA . TYR A 1 655 ? 41.067 4.159 -35.419 1.00 91.88 655 TYR A CA 1
ATOM 5190 C C . TYR A 1 655 ? 40.379 4.422 -36.768 1.00 91.88 655 TYR A C 1
ATOM 5192 O O . TYR A 1 655 ? 41.033 4.466 -37.807 1.00 91.88 655 TYR A O 1
ATOM 5200 N N . ALA A 1 656 ? 39.065 4.666 -36.763 1.00 91.06 656 ALA A N 1
ATOM 5201 C CA . ALA A 1 656 ? 38.307 4.954 -37.977 1.00 91.06 656 ALA A CA 1
ATOM 5202 C C . ALA A 1 656 ? 38.722 6.274 -38.656 1.00 91.06 656 ALA A C 1
ATOM 5204 O O . ALA A 1 656 ? 38.694 6.360 -39.884 1.00 91.06 656 ALA A O 1
ATOM 5205 N N . ASN A 1 657 ? 39.118 7.299 -37.892 1.00 91.69 657 ASN A N 1
ATOM 5206 C CA . ASN A 1 657 ? 39.576 8.570 -38.458 1.00 91.69 657 ASN A CA 1
ATOM 5207 C C . ASN A 1 657 ? 40.980 8.480 -39.073 1.00 91.69 657 ASN A C 1
ATOM 5209 O O . ASN A 1 657 ? 41.240 9.215 -40.024 1.00 91.69 657 ASN A O 1
ATOM 5213 N N . ILE A 1 658 ? 41.829 7.529 -38.658 1.00 92.75 658 ILE A N 1
ATOM 5214 C CA . ILE A 1 658 ? 43.089 7.238 -39.371 1.00 92.75 658 ILE A CA 1
ATOM 5215 C C . ILE A 1 658 ? 42.795 6.857 -40.828 1.00 92.75 658 ILE A C 1
ATOM 5217 O O . ILE A 1 658 ? 43.436 7.376 -41.735 1.00 92.75 658 ILE A O 1
ATOM 5221 N N . PHE A 1 659 ? 41.768 6.035 -41.077 1.00 90.38 659 PHE A N 1
ATOM 5222 C CA . PHE A 1 659 ? 41.367 5.660 -42.441 1.00 90.38 659 PHE A CA 1
ATOM 5223 C C . PHE A 1 659 ? 40.755 6.802 -43.260 1.00 90.38 659 PHE A C 1
ATOM 5225 O O . PHE A 1 659 ? 40.597 6.668 -44.472 1.00 90.38 659 PHE A O 1
ATOM 5232 N N . ARG A 1 660 ? 40.385 7.918 -42.624 1.00 89.19 660 ARG A N 1
ATOM 5233 C CA . ARG A 1 660 ? 39.904 9.121 -43.321 1.00 89.19 660 ARG A CA 1
ATOM 5234 C C . ARG A 1 660 ? 41.049 10.031 -43.763 1.00 89.19 660 ARG A C 1
ATOM 5236 O O . ARG A 1 660 ? 40.829 10.914 -44.593 1.00 89.19 660 ARG A O 1
ATOM 5243 N N . CYS A 1 661 ? 42.254 9.829 -43.236 1.00 87.31 661 CYS A N 1
ATOM 5244 C CA . CYS A 1 661 ? 43.456 10.482 -43.733 1.00 87.31 661 CYS A CA 1
ATOM 5245 C C . CYS A 1 661 ? 43.800 9.908 -45.120 1.00 87.31 661 CYS A C 1
ATOM 5247 O O . CYS A 1 661 ? 43.686 8.710 -45.342 1.00 87.31 661 CYS A O 1
ATOM 5249 N N . LYS A 1 662 ? 44.177 10.763 -46.082 1.00 80.56 662 LYS A N 1
ATOM 5250 C CA . LYS A 1 662 ? 44.345 10.356 -47.492 1.00 80.56 662 LYS A CA 1
ATOM 5251 C C . LYS A 1 662 ? 45.530 9.410 -47.703 1.00 80.56 662 LYS A C 1
ATOM 5253 O O . LYS A 1 662 ? 45.356 8.222 -47.923 1.00 80.56 662 LYS A O 1
ATOM 5258 N N . GLN A 1 663 ? 46.732 9.974 -47.706 1.00 86.88 663 GLN A N 1
ATOM 5259 C CA . GLN A 1 663 ? 47.983 9.262 -47.918 1.00 86.88 663 GLN A CA 1
ATOM 5260 C C . GLN A 1 663 ? 48.952 9.665 -46.821 1.00 86.88 663 GLN A C 1
ATOM 5262 O O . GLN A 1 663 ? 49.022 10.838 -46.444 1.00 86.88 663 GLN A O 1
ATOM 5267 N N . LEU A 1 664 ? 49.689 8.680 -46.331 1.00 89.88 664 LEU A N 1
ATOM 5268 C CA . LEU A 1 664 ? 50.640 8.816 -45.244 1.00 89.88 664 LEU A CA 1
ATOM 5269 C C . LEU A 1 664 ? 52.040 8.600 -45.800 1.00 89.88 664 LEU A C 1
ATOM 5271 O O . LEU A 1 664 ? 52.346 7.516 -46.294 1.00 89.88 664 LEU A O 1
ATOM 5275 N N . SER A 1 665 ? 52.885 9.633 -45.732 1.00 90.31 665 SER A N 1
ATOM 5276 C CA . SER A 1 665 ? 54.318 9.444 -45.958 1.00 90.31 665 SER A CA 1
ATOM 5277 C C . SER A 1 665 ? 54.922 8.642 -44.804 1.00 90.31 665 SER A C 1
ATOM 5279 O O . SER A 1 665 ? 54.302 8.493 -43.750 1.00 90.31 665 SER A O 1
ATOM 5281 N N . GLU A 1 666 ? 56.146 8.141 -44.972 1.00 89.50 666 GLU A N 1
ATOM 5282 C CA . GLU A 1 666 ? 56.865 7.471 -43.884 1.00 89.50 666 GLU A CA 1
ATOM 5283 C C . GLU A 1 666 ? 56.994 8.388 -42.657 1.00 89.50 666 GLU A C 1
ATOM 5285 O O . GLU A 1 666 ? 56.587 8.008 -41.561 1.00 89.50 666 GLU A O 1
ATOM 5290 N N . THR A 1 667 ? 57.433 9.636 -42.857 1.00 91.50 667 THR A N 1
ATOM 5291 C CA . THR A 1 667 ? 57.505 10.668 -41.810 1.00 91.50 667 THR A CA 1
ATOM 5292 C C . THR A 1 667 ? 56.135 10.949 -41.183 1.00 91.50 667 THR A C 1
ATOM 5294 O O . THR A 1 667 ? 56.012 11.032 -39.962 1.00 91.50 667 THR A O 1
ATOM 5297 N N . GLY A 1 668 ? 55.075 11.047 -41.995 1.00 92.81 668 GLY A N 1
ATOM 5298 C CA . GLY A 1 668 ? 53.710 11.265 -41.511 1.00 92.81 668 GLY A CA 1
ATOM 5299 C C . GLY A 1 668 ? 53.179 10.100 -40.671 1.00 92.81 668 GLY A C 1
ATOM 5300 O O . GLY A 1 668 ? 52.540 10.317 -39.642 1.00 92.81 668 GLY A O 1
ATOM 5301 N N . ALA A 1 669 ? 53.481 8.861 -41.060 1.00 92.81 669 ALA A N 1
ATOM 5302 C CA . ALA A 1 669 ? 53.124 7.670 -40.296 1.00 92.81 669 ALA A CA 1
ATOM 5303 C C . ALA A 1 669 ? 53.927 7.557 -38.987 1.00 92.81 669 ALA A C 1
ATOM 5305 O O . ALA A 1 669 ? 53.360 7.154 -37.971 1.00 92.81 669 ALA A O 1
ATOM 5306 N N . GLN A 1 670 ? 55.207 7.957 -38.979 1.00 94.25 670 GLN A N 1
ATOM 5307 C CA . GLN A 1 670 ? 56.017 8.045 -37.756 1.00 94.25 670 GLN A CA 1
ATOM 5308 C C . GLN A 1 670 ? 55.421 9.067 -36.775 1.00 94.25 670 GLN A C 1
ATOM 5310 O O . GLN A 1 670 ? 55.213 8.736 -35.608 1.00 94.25 670 GLN A O 1
ATOM 5315 N N . GLN A 1 671 ? 55.063 10.264 -37.253 1.00 94.88 671 GLN A N 1
ATOM 5316 C CA . GLN A 1 671 ? 54.418 11.293 -36.430 1.00 94.88 671 GLN A CA 1
ATOM 5317 C C . GLN A 1 671 ? 53.068 10.821 -35.871 1.00 94.88 671 GLN A C 1
ATOM 5319 O O . GLN A 1 671 ? 52.813 10.943 -34.677 1.00 94.88 671 GLN A O 1
ATOM 5324 N N . MET A 1 672 ? 52.213 10.214 -36.698 1.00 95.12 672 MET A N 1
ATOM 5325 C CA . MET A 1 672 ? 50.914 9.727 -36.227 1.00 95.12 672 MET A CA 1
ATOM 5326 C C . MET A 1 672 ? 51.037 8.546 -35.251 1.00 95.12 672 MET A C 1
ATOM 5328 O O . MET A 1 672 ? 50.158 8.345 -34.409 1.00 95.12 672 MET A O 1
ATOM 5332 N N . LEU A 1 673 ? 52.117 7.759 -35.322 1.00 95.12 673 LEU A N 1
ATOM 5333 C CA . LEU A 1 673 ? 52.397 6.718 -34.331 1.00 95.12 673 LEU A CA 1
ATOM 5334 C C . LEU A 1 673 ? 52.735 7.332 -32.966 1.00 95.12 673 LEU A C 1
ATOM 5336 O O . LEU A 1 673 ? 52.220 6.846 -31.957 1.00 95.12 673 LEU A O 1
ATOM 5340 N N . LEU A 1 674 ? 53.522 8.414 -32.933 1.00 95.00 674 LEU A N 1
ATOM 5341 C CA . LEU A 1 674 ? 53.758 9.191 -31.709 1.00 95.00 674 LEU A CA 1
ATOM 5342 C C . LEU A 1 674 ? 52.453 9.790 -31.175 1.00 95.00 674 LEU A C 1
ATOM 5344 O O . LEU A 1 674 ? 52.139 9.633 -29.996 1.00 95.00 674 LEU A O 1
ATOM 5348 N N . ASP A 1 675 ? 51.635 10.378 -32.050 1.00 95.94 675 ASP A N 1
ATOM 5349 C CA . ASP A 1 675 ? 50.335 10.931 -31.666 1.00 95.94 675 ASP A CA 1
ATOM 5350 C C . ASP A 1 675 ? 49.396 9.854 -31.101 1.00 95.94 675 ASP A C 1
ATOM 5352 O O . ASP A 1 675 ? 48.672 10.088 -30.136 1.00 95.94 675 ASP A O 1
ATOM 5356 N N . THR A 1 676 ? 49.432 8.639 -31.654 1.00 95.94 676 THR A N 1
ATOM 5357 C CA . THR A 1 676 ? 48.654 7.493 -31.158 1.00 95.94 676 THR A CA 1
ATOM 5358 C C . THR A 1 676 ? 49.089 7.083 -29.751 1.00 95.94 676 THR A C 1
ATOM 5360 O O . THR A 1 676 ? 48.239 6.788 -28.907 1.00 95.94 676 THR A O 1
ATOM 5363 N N . GLN A 1 677 ? 50.396 7.094 -29.469 1.00 95.12 677 GLN A N 1
ATOM 5364 C CA . GLN A 1 677 ? 50.921 6.838 -28.124 1.00 95.12 677 GLN A CA 1
ATOM 5365 C C . GLN A 1 677 ? 50.506 7.936 -27.140 1.00 95.12 677 GLN A C 1
ATOM 5367 O O . GLN A 1 677 ? 50.094 7.626 -26.022 1.00 95.12 677 GLN A O 1
ATOM 5372 N N . ALA A 1 678 ? 50.538 9.198 -27.568 1.00 95.44 678 ALA A N 1
ATOM 5373 C CA . ALA A 1 678 ? 50.091 10.322 -26.758 1.00 95.44 678 ALA A CA 1
ATOM 5374 C C . ALA A 1 678 ? 48.586 10.242 -26.445 1.00 95.44 678 ALA A C 1
ATOM 5376 O O . ALA A 1 678 ? 48.200 10.312 -25.279 1.00 95.44 678 ALA A O 1
ATOM 5377 N N . VAL A 1 679 ? 47.733 9.982 -27.445 1.00 95.31 679 VAL A N 1
ATOM 5378 C CA . VAL A 1 679 ? 46.288 9.758 -27.241 1.00 95.31 679 VAL A CA 1
ATOM 5379 C C . VAL A 1 679 ? 46.048 8.585 -26.291 1.00 95.31 679 VAL A C 1
ATOM 5381 O O . VAL A 1 679 ? 45.220 8.684 -25.390 1.00 95.31 679 VAL A O 1
ATOM 5384 N N . LYS A 1 680 ? 46.798 7.486 -26.428 1.00 95.19 680 LYS A N 1
ATOM 5385 C CA . LYS A 1 680 ? 46.709 6.349 -25.505 1.00 95.19 680 LYS A CA 1
ATOM 5386 C C . LYS A 1 680 ? 47.075 6.740 -24.072 1.00 95.19 680 LYS A C 1
ATOM 5388 O O . LYS A 1 680 ? 46.358 6.328 -23.164 1.00 95.19 680 LYS A O 1
ATOM 5393 N N . SER A 1 681 ? 48.135 7.527 -23.865 1.00 94.06 681 SER A N 1
ATOM 5394 C CA . SER A 1 681 ? 48.508 8.025 -22.531 1.00 94.06 681 SER A CA 1
ATOM 5395 C C . SER A 1 681 ? 47.393 8.880 -21.938 1.00 94.06 681 SER A C 1
ATOM 5397 O O . SER A 1 681 ? 46.927 8.591 -20.840 1.00 94.06 681 SER A O 1
ATOM 5399 N N . ILE A 1 682 ? 46.869 9.838 -22.713 1.00 93.12 682 ILE A N 1
ATOM 5400 C CA . ILE A 1 682 ? 45.754 10.702 -22.299 1.00 93.12 682 ILE A CA 1
ATOM 5401 C C . ILE A 1 682 ? 44.553 9.851 -21.866 1.00 93.12 682 ILE A C 1
ATOM 5403 O O . ILE A 1 682 ? 44.030 10.033 -20.769 1.00 93.12 682 ILE A O 1
ATOM 5407 N N . LEU A 1 683 ? 44.135 8.877 -22.685 1.00 92.38 683 LEU A N 1
ATOM 5408 C CA . LEU A 1 683 ? 42.993 8.011 -22.371 1.00 92.38 683 LEU A CA 1
ATOM 5409 C C . LEU A 1 683 ? 43.225 7.132 -21.130 1.00 92.38 683 LEU A C 1
ATOM 5411 O O . LEU A 1 683 ? 42.270 6.855 -20.402 1.00 92.38 683 LEU A O 1
ATOM 5415 N N . LEU A 1 684 ? 44.462 6.685 -20.886 1.00 91.38 684 LEU A N 1
ATOM 5416 C CA . LEU A 1 684 ? 44.834 5.905 -19.700 1.00 91.38 684 LEU A CA 1
ATOM 5417 C C . LEU A 1 684 ? 44.905 6.759 -18.428 1.00 91.38 684 LEU A C 1
ATOM 5419 O O . LEU A 1 684 ? 44.647 6.240 -17.343 1.00 91.38 684 LEU A O 1
ATOM 5423 N N . GLU A 1 685 ? 45.209 8.049 -18.556 1.00 88.56 685 GLU A N 1
ATOM 5424 C CA . GLU A 1 685 ? 45.269 8.998 -17.445 1.00 88.56 685 GLU A CA 1
ATOM 5425 C C . GLU A 1 685 ? 43.881 9.500 -17.018 1.00 88.56 685 GLU A C 1
ATOM 5427 O O . GLU A 1 685 ? 43.719 9.876 -15.857 1.00 88.56 685 GLU A O 1
ATOM 5432 N N . ILE A 1 686 ? 42.856 9.436 -17.883 1.00 87.81 686 ILE A N 1
ATOM 5433 C CA . ILE A 1 686 ? 41.480 9.906 -17.599 1.00 87.81 686 ILE A CA 1
ATOM 5434 C C . ILE A 1 686 ? 40.973 9.539 -16.186 1.00 87.81 686 ILE A C 1
ATOM 5436 O O . ILE A 1 686 ? 40.535 10.443 -15.472 1.00 87.81 686 ILE A O 1
ATOM 5440 N N . PRO A 1 687 ? 41.020 8.272 -15.717 1.00 81.81 687 PRO A N 1
ATOM 5441 C CA . PRO A 1 687 ? 40.488 7.948 -14.392 1.00 81.81 687 PRO A CA 1
ATOM 5442 C C . PRO A 1 687 ? 41.267 8.632 -13.255 1.00 81.81 687 PRO A C 1
ATOM 5444 O O . PRO A 1 687 ? 40.688 8.980 -12.229 1.00 81.81 687 PRO A O 1
ATOM 5447 N N . SER A 1 688 ? 42.570 8.875 -13.446 1.00 80.94 688 SER A N 1
ATOM 5448 C CA . SER A 1 688 ? 43.411 9.574 -12.467 1.00 80.94 688 SER A CA 1
ATOM 5449 C C . SER A 1 688 ? 43.106 11.075 -12.391 1.00 80.94 688 SER A C 1
ATOM 5451 O O . SER A 1 688 ? 43.134 11.645 -11.297 1.00 80.94 688 SER A O 1
ATOM 5453 N N . LEU A 1 689 ? 42.708 11.699 -13.509 1.00 77.12 689 LEU A N 1
ATOM 5454 C CA . LEU A 1 689 ? 42.297 13.110 -13.552 1.00 77.12 689 LEU A CA 1
ATOM 5455 C C . LEU A 1 689 ? 41.076 13.388 -12.663 1.00 77.12 689 LEU A C 1
ATOM 5457 O O . LEU A 1 689 ? 40.939 14.480 -12.113 1.00 77.12 689 LEU A O 1
ATOM 5461 N N . ALA A 1 690 ? 40.203 12.397 -12.483 1.00 72.44 690 ALA A N 1
ATOM 5462 C CA . ALA A 1 690 ? 39.004 12.517 -11.662 1.00 72.44 690 ALA A CA 1
ATOM 5463 C C . ALA A 1 690 ? 39.258 12.425 -10.144 1.00 72.44 690 ALA A C 1
ATOM 5465 O O . ALA A 1 690 ? 38.322 12.603 -9.367 1.00 72.44 690 ALA A O 1
ATOM 5466 N N . ARG A 1 691 ? 40.495 12.138 -9.699 1.00 68.19 691 ARG A N 1
ATOM 5467 C CA . ARG A 1 691 ? 40.867 11.879 -8.286 1.00 68.19 691 ARG A CA 1
ATOM 5468 C C . ARG A 1 691 ? 40.095 10.734 -7.609 1.00 68.19 691 ARG A C 1
ATOM 5470 O O . ARG A 1 691 ? 40.181 10.581 -6.392 1.00 68.19 691 ARG A O 1
ATOM 5477 N N . GLN A 1 692 ? 39.373 9.908 -8.365 1.00 61.81 692 GLN A N 1
ATOM 5478 C CA . GLN A 1 692 ? 38.739 8.702 -7.839 1.00 61.81 692 GLN A CA 1
ATOM 5479 C C . GLN A 1 692 ? 39.764 7.557 -7.866 1.00 61.81 692 GLN A C 1
ATOM 5481 O O . GLN A 1 692 ? 40.306 7.208 -8.909 1.00 61.81 692 GLN A O 1
ATOM 5486 N N . THR A 1 693 ? 40.084 6.995 -6.700 1.00 52.81 693 THR A N 1
ATOM 5487 C CA . THR A 1 693 ? 41.253 6.122 -6.468 1.00 52.81 693 THR A CA 1
ATOM 5488 C C . THR A 1 693 ? 41.157 4.715 -7.069 1.00 52.81 693 THR A C 1
ATOM 5490 O O . THR A 1 693 ? 42.100 3.935 -6.945 1.00 52.81 693 THR A O 1
ATOM 5493 N N . SER A 1 694 ? 40.055 4.364 -7.733 1.00 54.06 694 SER A N 1
ATOM 5494 C CA . SER A 1 694 ? 39.848 3.034 -8.308 1.00 54.06 694 SER A CA 1
ATOM 5495 C C . SER A 1 694 ? 39.963 3.078 -9.831 1.00 54.06 694 SER A C 1
ATOM 5497 O O . SER A 1 694 ? 38.972 3.176 -10.546 1.00 54.06 694 SER A O 1
ATOM 5499 N N . THR A 1 695 ? 41.186 2.995 -10.355 1.00 58.38 695 THR A N 1
ATOM 5500 C CA . THR A 1 695 ? 41.394 2.640 -11.763 1.00 58.38 695 THR A CA 1
ATOM 5501 C C . THR A 1 695 ? 40.993 1.177 -11.941 1.00 58.38 695 THR A C 1
ATOM 5503 O O . THR A 1 695 ? 41.753 0.259 -11.627 1.00 58.38 695 THR A O 1
ATOM 5506 N N . ALA A 1 696 ? 39.772 0.923 -12.416 1.00 66.94 696 ALA A N 1
ATOM 5507 C CA . ALA A 1 696 ? 39.363 -0.437 -12.735 1.00 66.94 696 ALA A CA 1
ATOM 5508 C C . ALA A 1 696 ? 40.330 -1.003 -13.790 1.00 66.94 696 ALA A C 1
ATOM 5510 O O . ALA A 1 696 ? 40.410 -0.500 -14.910 1.00 66.94 696 ALA A O 1
ATOM 5511 N N . ALA A 1 697 ? 41.079 -2.057 -13.451 1.00 78.12 697 ALA A N 1
ATOM 5512 C CA . ALA A 1 697 ? 42.046 -2.678 -14.363 1.00 78.12 697 ALA A CA 1
ATOM 5513 C C . ALA A 1 697 ? 41.413 -3.112 -15.704 1.00 78.12 697 ALA A C 1
ATOM 5515 O O . ALA A 1 697 ? 42.114 -3.272 -16.704 1.00 78.12 697 ALA A O 1
ATOM 5516 N N . SER A 1 698 ? 40.087 -3.294 -15.736 1.00 83.06 698 SER A N 1
ATOM 5517 C CA . SER A 1 698 ? 39.288 -3.507 -16.944 1.00 83.06 698 SER A CA 1
ATOM 5518 C C . SER A 1 698 ? 39.355 -2.329 -17.919 1.00 83.06 698 SER A C 1
ATOM 5520 O O . SER A 1 698 ? 39.577 -2.563 -19.105 1.00 83.06 698 SER A O 1
ATOM 5522 N N . TYR A 1 699 ? 39.231 -1.089 -17.436 1.00 87.62 699 TYR A N 1
ATOM 5523 C CA . TYR A 1 699 ? 39.282 0.123 -18.256 1.00 87.62 699 TYR A CA 1
ATOM 5524 C C . TYR A 1 699 ? 40.639 0.248 -18.957 1.00 87.62 699 TYR A C 1
ATOM 5526 O O . TYR A 1 699 ? 40.709 0.330 -20.183 1.00 87.62 699 TYR A O 1
ATOM 5534 N N . SER A 1 700 ? 41.741 0.159 -18.202 1.00 89.00 700 SER A N 1
ATOM 5535 C CA . SER A 1 700 ? 43.093 0.284 -18.764 1.00 89.00 700 SER A CA 1
ATOM 5536 C C . SER A 1 700 ? 43.409 -0.823 -19.773 1.00 89.00 700 SER A C 1
ATOM 5538 O O . SER A 1 700 ? 44.033 -0.557 -20.803 1.00 89.00 700 SER A O 1
ATOM 5540 N N . LYS A 1 701 ? 42.952 -2.059 -19.520 1.00 90.44 701 LYS A N 1
ATOM 5541 C CA . LYS A 1 701 ? 43.072 -3.173 -20.476 1.00 90.44 701 LYS A CA 1
ATOM 5542 C C . LYS A 1 701 ? 42.274 -2.913 -21.751 1.00 90.44 701 LYS A C 1
ATOM 5544 O O . LYS A 1 701 ? 42.785 -3.170 -22.838 1.00 90.44 701 LYS A O 1
ATOM 5549 N N . PHE A 1 702 ? 41.052 -2.398 -21.623 1.00 89.56 702 PHE A N 1
ATOM 5550 C CA . PHE A 1 702 ? 40.195 -2.082 -22.759 1.00 89.56 702 PHE A CA 1
ATOM 5551 C C . PHE A 1 702 ? 40.816 -0.988 -23.637 1.00 89.56 702 PHE A C 1
ATOM 5553 O O . PHE A 1 702 ? 41.026 -1.213 -24.827 1.00 89.56 702 PHE A O 1
ATOM 5560 N N . VAL A 1 703 ? 41.203 0.149 -23.046 1.00 92.44 703 VAL A N 1
ATOM 5561 C CA . VAL A 1 703 ? 41.863 1.254 -23.764 1.00 92.44 703 VAL A CA 1
ATOM 5562 C C . VAL A 1 703 ? 43.150 0.776 -24.430 1.00 92.44 703 VAL A C 1
ATOM 5564 O O . VAL A 1 703 ? 43.365 1.034 -25.612 1.00 92.44 703 VAL A O 1
ATOM 5567 N N . SER A 1 704 ? 43.986 0.021 -23.709 1.00 93.25 704 SER A N 1
ATOM 5568 C CA . SER A 1 704 ? 45.234 -0.512 -24.267 1.00 93.25 704 SER A CA 1
ATOM 5569 C C . SER A 1 704 ? 44.984 -1.409 -25.476 1.00 93.25 704 SER A C 1
ATOM 5571 O O . SER A 1 704 ? 45.724 -1.314 -26.454 1.00 93.25 704 SER A O 1
ATOM 5573 N N . ARG A 1 705 ? 43.939 -2.245 -25.436 1.00 91.81 705 ARG A N 1
ATOM 5574 C CA . ARG A 1 705 ? 43.559 -3.117 -26.550 1.00 91.81 705 ARG A CA 1
ATOM 5575 C C . ARG A 1 705 ? 43.086 -2.310 -27.757 1.00 91.81 705 ARG A C 1
ATOM 5577 O O . ARG A 1 705 ? 43.614 -2.520 -28.845 1.00 91.81 705 ARG A O 1
ATOM 5584 N N . GLU A 1 706 ? 42.147 -1.381 -27.586 1.00 89.81 706 GLU A N 1
ATOM 5585 C CA . GLU A 1 706 ? 41.626 -0.600 -28.719 1.00 89.81 706 GLU A CA 1
ATOM 5586 C C . GLU A 1 706 ? 42.715 0.283 -29.344 1.00 89.81 706 GLU A C 1
ATOM 5588 O O . GLU A 1 706 ? 42.866 0.308 -30.564 1.00 89.81 706 GLU A O 1
ATOM 5593 N N . MET A 1 707 ? 43.558 0.914 -28.524 1.00 94.12 707 MET A N 1
ATOM 5594 C CA . MET A 1 707 ? 44.674 1.722 -29.024 1.00 94.12 707 MET A CA 1
ATOM 5595 C C . MET A 1 707 ? 45.780 0.875 -29.665 1.00 94.12 707 MET A C 1
ATOM 5597 O O . MET A 1 707 ? 46.391 1.312 -30.638 1.00 94.12 707 MET A O 1
ATOM 5601 N N . SER A 1 708 ? 46.008 -0.361 -29.201 1.00 93.12 708 SER A N 1
ATOM 5602 C CA . SER A 1 708 ? 47.000 -1.252 -29.824 1.00 93.12 708 SER A CA 1
ATOM 5603 C C . SER A 1 708 ? 46.662 -1.597 -31.278 1.00 93.12 708 SER A C 1
ATOM 5605 O O . SER A 1 708 ? 47.570 -1.829 -32.072 1.00 93.12 708 SER A O 1
ATOM 5607 N N . ARG A 1 709 ? 45.376 -1.560 -31.663 1.00 92.19 709 ARG A N 1
ATOM 5608 C CA . ARG A 1 709 ? 44.949 -1.744 -33.060 1.00 92.19 709 ARG A CA 1
ATOM 5609 C C . ARG A 1 709 ? 45.378 -0.572 -33.942 1.00 92.19 709 ARG A C 1
ATOM 5611 O O . ARG A 1 709 ? 45.820 -0.793 -35.066 1.00 92.19 709 ARG A O 1
ATOM 5618 N N . ALA A 1 710 ? 45.284 0.658 -33.435 1.00 93.44 710 ALA A N 1
ATOM 5619 C CA . ALA A 1 710 ? 45.775 1.846 -34.135 1.00 93.44 710 ALA A CA 1
ATOM 5620 C C . ALA A 1 710 ? 47.308 1.833 -34.255 1.00 93.44 710 ALA A C 1
ATOM 5622 O O . ALA A 1 710 ? 47.846 2.092 -35.329 1.00 93.44 710 ALA A O 1
ATOM 5623 N N . GLU A 1 711 ? 48.017 1.436 -33.194 1.00 95.06 711 GLU A N 1
ATOM 5624 C CA . GLU A 1 711 ? 49.474 1.250 -33.242 1.00 95.06 711 GLU A CA 1
ATOM 5625 C C . GLU A 1 711 ? 49.879 0.173 -34.261 1.00 95.06 711 GLU A C 1
ATOM 5627 O O . GLU A 1 711 ? 50.821 0.363 -35.030 1.00 95.06 711 GLU A O 1
ATOM 5632 N N . ALA A 1 712 ? 49.169 -0.958 -34.280 1.00 93.94 712 ALA A N 1
ATOM 5633 C CA . ALA A 1 712 ? 49.394 -2.047 -35.223 1.00 93.94 712 ALA A CA 1
ATOM 5634 C C . ALA A 1 712 ? 49.207 -1.586 -36.674 1.00 93.94 712 ALA A C 1
ATOM 5636 O O . ALA A 1 712 ? 50.068 -1.844 -37.512 1.00 93.94 712 ALA A O 1
ATOM 5637 N N . LEU A 1 713 ? 48.130 -0.846 -36.953 1.00 93.50 713 LEU A N 1
ATOM 5638 C CA . LEU A 1 713 ? 47.852 -0.261 -38.266 1.00 93.50 713 LEU A CA 1
ATOM 5639 C C . LEU A 1 713 ? 49.025 0.596 -38.755 1.00 93.50 713 LEU A C 1
ATOM 5641 O O . LEU A 1 713 ? 49.521 0.402 -39.864 1.00 93.50 713 LEU A O 1
ATOM 5645 N N . LEU A 1 714 ? 49.507 1.508 -37.912 1.00 93.81 714 LEU A N 1
ATOM 5646 C CA . LEU A 1 714 ? 50.599 2.416 -38.265 1.00 93.81 714 LEU A CA 1
ATOM 5647 C C . LEU A 1 714 ? 51.935 1.680 -38.436 1.00 93.81 714 LEU A C 1
ATOM 5649 O O . LEU A 1 714 ? 52.705 2.020 -39.330 1.00 93.81 714 LEU A O 1
ATOM 5653 N N . LYS A 1 715 ? 52.191 0.619 -37.661 1.00 93.94 715 LYS A N 1
ATOM 5654 C CA . LYS A 1 715 ? 53.367 -0.251 -37.847 1.00 93.94 715 LYS A CA 1
ATOM 5655 C C . LYS A 1 715 ? 53.340 -1.001 -39.179 1.00 93.94 715 LYS A C 1
ATOM 5657 O O . LYS A 1 715 ? 54.382 -1.118 -39.817 1.00 93.94 715 LYS A O 1
ATOM 5662 N N . VAL A 1 716 ? 52.169 -1.460 -39.633 1.00 93.12 716 VAL A N 1
ATOM 5663 C CA . VAL A 1 716 ? 52.025 -2.037 -40.982 1.00 93.12 716 VAL A CA 1
ATOM 5664 C C . VAL A 1 716 ? 52.318 -0.972 -42.041 1.00 93.12 716 VAL A C 1
ATOM 5666 O O . VAL A 1 716 ? 53.070 -1.234 -42.974 1.00 93.12 716 VAL A O 1
ATOM 5669 N N . ILE A 1 717 ? 51.814 0.253 -41.880 1.00 91.38 717 ILE A N 1
ATOM 5670 C CA . ILE A 1 717 ? 52.081 1.351 -42.828 1.00 91.38 717 ILE A CA 1
ATOM 5671 C C . ILE A 1 717 ? 53.575 1.706 -42.879 1.00 91.38 717 ILE A C 1
ATOM 5673 O O . ILE A 1 717 ? 54.088 1.998 -43.959 1.00 91.38 717 ILE A O 1
ATOM 5677 N N . LEU A 1 718 ? 54.288 1.632 -41.754 1.00 93.00 718 LEU A N 1
ATOM 5678 C CA . LEU A 1 718 ? 55.732 1.882 -41.669 1.00 93.00 718 LEU A CA 1
ATOM 5679 C C . LEU A 1 718 ? 56.604 0.723 -42.167 1.00 93.00 718 LEU A C 1
ATOM 5681 O O . LEU A 1 718 ? 57.792 0.919 -42.406 1.00 93.00 718 LEU A O 1
ATOM 5685 N N . SER A 1 719 ? 56.046 -0.474 -42.346 1.00 91.56 719 SER A N 1
ATOM 5686 C CA . SER A 1 719 ? 56.831 -1.618 -42.811 1.00 91.56 719 SER A CA 1
ATOM 5687 C C . SER A 1 719 ? 57.331 -1.432 -44.257 1.00 91.56 719 SER A C 1
ATOM 5689 O O . SER A 1 719 ? 56.636 -0.815 -45.079 1.00 91.56 719 SER A O 1
ATOM 5691 N N . PRO A 1 720 ? 58.530 -1.940 -44.596 1.00 89.38 720 PRO A N 1
ATOM 5692 C CA . PRO A 1 720 ? 59.026 -1.974 -45.970 1.00 89.38 720 PRO A CA 1
ATOM 5693 C C . PRO A 1 720 ? 58.054 -2.681 -46.922 1.00 89.38 720 PRO A C 1
ATOM 5695 O O . PRO A 1 720 ? 57.343 -3.601 -46.524 1.00 89.38 720 PRO A O 1
ATOM 5698 N N . ILE A 1 721 ? 58.045 -2.278 -48.197 1.00 85.06 721 ILE A N 1
ATOM 5699 C CA . ILE A 1 721 ? 57.139 -2.839 -49.219 1.00 85.06 721 ILE A CA 1
ATOM 5700 C C . ILE A 1 721 ? 57.310 -4.361 -49.337 1.00 85.06 721 ILE A C 1
ATOM 5702 O O . ILE A 1 721 ? 56.321 -5.075 -49.461 1.00 85.06 721 ILE A O 1
ATOM 5706 N N . ASP A 1 722 ? 58.541 -4.855 -49.201 1.00 87.00 722 ASP A N 1
ATOM 5707 C CA . ASP A 1 722 ? 58.863 -6.278 -49.342 1.00 87.00 722 ASP A CA 1
ATOM 5708 C C . ASP A 1 722 ? 58.336 -7.148 -48.183 1.00 87.00 722 ASP A C 1
ATOM 5710 O O . ASP A 1 722 ? 58.183 -8.354 -48.346 1.00 87.00 722 ASP A O 1
ATOM 5714 N N . SER A 1 723 ? 58.044 -6.562 -47.012 1.00 89.69 723 SER A N 1
ATOM 5715 C CA . SER A 1 723 ? 57.629 -7.288 -45.796 1.00 89.69 723 SER A CA 1
ATOM 5716 C C . SER A 1 723 ? 56.284 -6.833 -45.217 1.00 89.69 723 SER A C 1
ATOM 5718 O O . SER A 1 723 ? 55.871 -7.283 -44.140 1.00 89.69 723 SER A O 1
ATOM 5720 N N . VAL A 1 724 ? 55.559 -5.961 -45.925 1.00 90.81 724 VAL A N 1
ATOM 5721 C CA . VAL A 1 724 ? 54.280 -5.398 -45.459 1.00 90.81 724 VAL A CA 1
ATOM 5722 C C . VAL A 1 724 ? 53.194 -6.452 -45.278 1.00 90.81 724 VAL A C 1
ATOM 5724 O O . VAL A 1 724 ? 52.441 -6.401 -44.304 1.00 90.81 724 VAL A O 1
ATOM 5727 N N . ALA A 1 725 ? 53.150 -7.450 -46.163 1.00 88.75 725 ALA A N 1
ATOM 5728 C CA . ALA A 1 725 ? 52.214 -8.567 -46.078 1.00 88.75 725 ALA A CA 1
ATOM 5729 C C . ALA A 1 725 ? 52.443 -9.407 -44.812 1.00 88.75 725 ALA A C 1
ATOM 5731 O O . ALA A 1 725 ? 51.493 -9.722 -44.095 1.00 88.75 725 ALA A O 1
ATOM 5732 N N . ASP A 1 726 ? 53.700 -9.718 -44.495 1.00 90.19 726 ASP A N 1
ATOM 5733 C CA . ASP A 1 726 ? 54.049 -10.507 -43.311 1.00 90.19 726 ASP A CA 1
ATOM 5734 C C . ASP A 1 726 ? 53.818 -9.721 -42.021 1.00 90.19 726 ASP A C 1
ATOM 5736 O O . ASP A 1 726 ? 53.281 -10.255 -41.048 1.00 90.19 726 ASP A O 1
ATOM 5740 N N . THR A 1 727 ? 54.129 -8.422 -42.039 1.00 91.81 727 THR A N 1
ATOM 5741 C CA . THR A 1 727 ? 53.843 -7.519 -40.918 1.00 91.81 727 THR A CA 1
ATOM 5742 C C . THR A 1 727 ? 52.339 -7.434 -40.651 1.00 91.81 727 THR A C 1
ATOM 5744 O O . THR A 1 727 ? 51.914 -7.492 -39.496 1.00 91.81 727 THR A O 1
ATOM 5747 N N . TYR A 1 728 ? 51.514 -7.353 -41.702 1.00 91.81 728 TYR A N 1
ATOM 5748 C CA . TYR A 1 728 ? 50.058 -7.369 -41.566 1.00 91.81 728 TYR A CA 1
ATOM 5749 C C . TYR A 1 728 ? 49.553 -8.684 -40.968 1.00 91.81 728 TYR A C 1
ATOM 5751 O O . TYR A 1 728 ? 48.790 -8.641 -40.007 1.00 91.81 728 TYR A O 1
ATOM 5759 N N . ARG A 1 729 ? 50.026 -9.845 -41.447 1.00 89.06 729 ARG A N 1
ATOM 5760 C CA . ARG A 1 729 ? 49.645 -11.156 -40.879 1.00 89.06 729 ARG A CA 1
ATOM 5761 C C . ARG A 1 729 ? 49.990 -11.273 -39.397 1.00 89.06 729 ARG A C 1
ATOM 5763 O O . ARG A 1 729 ? 49.206 -11.822 -38.628 1.00 89.06 729 ARG A O 1
ATOM 5770 N N . ALA A 1 730 ? 51.155 -10.765 -38.999 1.00 90.12 730 ALA A N 1
ATOM 5771 C CA . ALA A 1 730 ? 51.608 -10.833 -37.615 1.00 90.12 730 ALA A CA 1
ATOM 5772 C C . ALA A 1 730 ? 50.773 -9.948 -36.673 1.00 90.12 730 ALA A C 1
ATOM 5774 O O . ALA A 1 730 ? 50.529 -10.327 -35.529 1.00 90.12 730 ALA A O 1
ATOM 5775 N N . LEU A 1 731 ? 50.343 -8.771 -37.138 1.00 90.81 731 LEU A N 1
ATOM 5776 C CA . LEU A 1 731 ? 49.647 -7.781 -36.310 1.00 90.81 731 LEU A CA 1
ATOM 5777 C C . LEU A 1 731 ? 48.114 -7.853 -36.405 1.00 90.81 731 LEU A C 1
ATOM 5779 O O . LEU A 1 731 ? 47.430 -7.446 -35.466 1.00 90.81 731 LEU A O 1
ATOM 5783 N N . PHE A 1 732 ? 47.575 -8.396 -37.497 1.00 89.88 732 PHE A N 1
ATOM 5784 C CA . PHE A 1 732 ? 46.145 -8.595 -37.745 1.00 89.88 732 PHE A CA 1
ATOM 5785 C C . PHE A 1 732 ? 45.862 -10.056 -38.140 1.00 89.88 732 PHE A C 1
ATOM 5787 O O . PHE A 1 732 ? 45.504 -10.329 -39.285 1.00 89.88 732 PHE A O 1
ATOM 5794 N N . PRO A 1 733 ? 45.989 -11.018 -37.207 1.00 83.12 733 PRO A N 1
ATOM 5795 C CA . PRO A 1 733 ? 45.788 -12.439 -37.504 1.00 83.12 733 PRO A CA 1
ATOM 5796 C C . PRO A 1 733 ? 44.363 -12.781 -37.979 1.00 83.12 733 PRO A C 1
ATOM 5798 O O . PRO A 1 733 ? 44.186 -13.741 -38.721 1.00 83.12 733 PRO A O 1
ATOM 5801 N N . GLU A 1 734 ? 43.359 -11.985 -37.593 1.00 82.19 734 GLU A N 1
ATOM 5802 C CA . GLU A 1 734 ? 41.965 -12.095 -38.067 1.00 82.19 734 GLU A CA 1
ATOM 5803 C C . GLU A 1 734 ? 41.605 -11.041 -39.137 1.00 82.19 734 GLU A C 1
ATOM 5805 O O . GLU A 1 734 ? 40.434 -10.824 -39.447 1.00 82.19 734 GLU A O 1
ATOM 5810 N N . GLY A 1 735 ? 42.605 -10.345 -39.681 1.00 82.38 735 GLY A N 1
ATOM 5811 C CA . GLY A 1 735 ? 42.423 -9.279 -40.659 1.00 82.38 735 GLY A CA 1
ATOM 5812 C C . GLY A 1 735 ? 41.929 -9.786 -42.016 1.00 82.38 735 GLY A C 1
ATOM 5813 O O . GLY A 1 735 ? 42.295 -10.869 -42.476 1.00 82.38 735 GLY A O 1
ATOM 5814 N N . THR A 1 736 ? 41.095 -8.990 -42.689 1.00 86.75 736 THR A N 1
ATOM 5815 C CA . THR A 1 736 ? 40.561 -9.351 -44.014 1.00 86.75 736 THR A CA 1
ATOM 5816 C C . THR A 1 736 ? 41.436 -8.812 -45.154 1.00 86.75 736 THR A C 1
ATOM 5818 O O . THR A 1 736 ? 41.993 -7.721 -45.029 1.00 86.75 736 THR A O 1
ATOM 5821 N N . PRO A 1 737 ? 41.488 -9.477 -46.327 1.00 83.88 737 PRO A N 1
ATOM 5822 C CA . PRO A 1 737 ? 42.186 -8.934 -47.499 1.00 83.88 737 PRO A CA 1
ATOM 5823 C C . PRO A 1 737 ? 41.697 -7.533 -47.910 1.00 83.88 737 PRO A C 1
ATOM 5825 O O . PRO A 1 737 ? 42.484 -6.711 -48.371 1.00 83.88 737 PRO A O 1
ATOM 5828 N N . MET A 1 738 ? 40.408 -7.229 -47.700 1.00 86.31 738 MET A N 1
ATOM 5829 C CA . MET A 1 738 ? 39.843 -5.897 -47.963 1.00 86.31 738 MET A CA 1
ATOM 5830 C C . MET A 1 738 ? 40.381 -4.828 -47.006 1.00 86.31 738 MET A C 1
ATOM 5832 O O . MET A 1 738 ? 40.621 -3.694 -47.416 1.00 86.31 738 MET A O 1
ATOM 5836 N N . GLU A 1 739 ? 40.552 -5.167 -45.728 1.00 87.44 739 GLU A N 1
ATOM 5837 C CA . GLU A 1 739 ? 41.172 -4.269 -44.756 1.00 87.44 739 GLU A CA 1
ATOM 5838 C C . GLU A 1 739 ? 42.641 -4.044 -45.115 1.00 87.44 739 GLU A C 1
ATOM 5840 O O . GLU A 1 739 ? 43.070 -2.895 -45.176 1.00 87.44 739 GLU A O 1
ATOM 5845 N N . PHE A 1 740 ? 43.372 -5.104 -45.476 1.00 91.62 740 PHE A N 1
ATOM 5846 C CA . PHE A 1 740 ? 44.752 -4.986 -45.945 1.00 91.62 740 PHE A CA 1
ATOM 5847 C C . PHE A 1 740 ? 44.879 -4.062 -47.162 1.00 91.62 740 PHE A C 1
ATOM 5849 O O . PHE A 1 740 ? 45.721 -3.165 -47.163 1.00 91.62 740 PHE A O 1
ATOM 5856 N N . GLN A 1 741 ? 43.994 -4.201 -48.154 1.00 89.75 741 GLN A N 1
ATOM 5857 C CA . GLN A 1 741 ? 43.962 -3.310 -49.314 1.00 89.75 741 GLN A CA 1
ATOM 5858 C C . GLN A 1 741 ? 43.805 -1.837 -48.905 1.00 89.75 741 GLN A C 1
ATOM 5860 O O . GLN A 1 741 ? 44.565 -0.994 -49.380 1.00 89.75 741 GLN A O 1
ATOM 5865 N N . ARG A 1 742 ? 42.884 -1.514 -47.985 1.00 89.06 742 ARG A N 1
ATOM 5866 C CA . ARG A 1 742 ? 42.722 -0.133 -47.490 1.00 89.06 742 ARG A CA 1
ATOM 5867 C C . ARG A 1 742 ? 43.988 0.394 -46.812 1.00 89.06 742 ARG A C 1
ATOM 5869 O O . ARG A 1 742 ? 44.314 1.567 -46.959 1.00 89.06 742 ARG A O 1
ATOM 5876 N N . ILE A 1 743 ? 44.720 -0.456 -46.089 1.00 91.06 743 ILE A N 1
ATOM 5877 C CA . ILE A 1 743 ? 45.994 -0.079 -45.455 1.00 91.06 743 ILE A CA 1
ATOM 5878 C C . ILE A 1 743 ? 47.064 0.229 -46.515 1.00 91.06 743 ILE A C 1
ATOM 5880 O O . ILE A 1 743 ? 47.798 1.210 -46.382 1.00 91.06 743 ILE A O 1
ATOM 5884 N N . LEU A 1 744 ? 47.133 -0.558 -47.594 1.00 90.75 744 LEU A N 1
ATOM 5885 C CA . LEU A 1 744 ? 48.049 -0.302 -48.713 1.00 90.75 744 LEU A CA 1
ATOM 5886 C C . LEU A 1 744 ? 47.697 0.991 -49.475 1.00 90.75 744 LEU A C 1
ATOM 5888 O O . LEU A 1 744 ? 48.593 1.680 -49.970 1.00 90.75 744 LEU A O 1
ATOM 5892 N N . GLU A 1 745 ? 46.409 1.341 -49.549 1.00 89.06 745 GLU A N 1
ATOM 5893 C CA . GLU A 1 745 ? 45.935 2.622 -50.090 1.00 89.06 745 GLU A CA 1
ATOM 5894 C C . GLU A 1 745 ? 46.380 3.805 -49.216 1.00 89.06 745 GLU A C 1
ATOM 5896 O O . GLU A 1 745 ? 46.928 4.775 -49.743 1.00 89.06 745 GLU A O 1
ATOM 5901 N N . LEU A 1 746 ? 46.251 3.691 -47.889 1.00 89.44 746 LEU A N 1
ATOM 5902 C CA . LEU A 1 746 ? 46.750 4.676 -46.916 1.00 89.44 746 LEU A CA 1
ATOM 5903 C C . LEU A 1 746 ? 48.268 4.871 -46.981 1.00 89.44 746 LEU A C 1
ATOM 5905 O O . LEU A 1 746 ? 48.743 6.001 -46.865 1.00 89.44 746 LEU A O 1
ATOM 5909 N N . LYS A 1 747 ? 49.029 3.792 -47.211 1.00 90.50 747 LYS A N 1
ATOM 5910 C CA . LYS A 1 747 ? 50.488 3.843 -47.425 1.00 90.50 747 LYS A CA 1
ATOM 5911 C C . LYS A 1 747 ? 50.872 4.577 -48.725 1.00 90.50 747 LYS A C 1
ATOM 5913 O O . LYS A 1 747 ? 52.036 4.909 -48.920 1.00 90.50 747 LYS A O 1
ATOM 5918 N N . GLY A 1 748 ? 49.918 4.848 -49.621 1.00 86.00 748 GLY A N 1
ATOM 5919 C CA . GLY A 1 748 ? 50.151 5.606 -50.854 1.00 86.00 748 GLY A CA 1
ATOM 5920 C C . GLY A 1 748 ? 50.843 4.815 -51.969 1.00 86.00 748 GLY A C 1
ATOM 5921 O O . GLY A 1 748 ? 51.419 5.416 -52.876 1.00 86.00 748 GLY A O 1
ATOM 5922 N N . LEU A 1 749 ? 50.795 3.478 -51.926 1.00 85.25 749 LEU A N 1
ATOM 5923 C CA . LEU A 1 749 ? 51.386 2.625 -52.962 1.00 85.25 749 LEU A CA 1
ATOM 5924 C C . LEU A 1 749 ? 50.659 2.770 -54.307 1.00 85.25 749 LEU A C 1
ATOM 5926 O O . LEU A 1 749 ? 49.456 3.035 -54.364 1.00 85.25 749 LEU A O 1
ATOM 5930 N N . LYS A 1 750 ? 51.378 2.564 -55.416 1.00 85.19 750 LYS A N 1
ATOM 5931 C CA . LYS A 1 750 ? 50.762 2.561 -56.749 1.00 85.19 750 LYS A CA 1
ATOM 5932 C C . LYS A 1 750 ? 49.895 1.314 -56.905 1.00 85.19 750 LYS A C 1
ATOM 5934 O O . LYS A 1 750 ? 50.253 0.246 -56.419 1.00 85.19 750 LYS A O 1
ATOM 5939 N N . LYS A 1 751 ? 48.796 1.417 -57.660 1.00 85.31 751 LYS A N 1
ATOM 5940 C CA . LYS A 1 751 ? 47.868 0.290 -57.889 1.00 85.31 751 LYS A CA 1
ATOM 5941 C C . LYS A 1 751 ? 48.551 -0.990 -58.398 1.00 85.31 751 LYS A C 1
ATOM 5943 O O . LYS A 1 751 ? 48.109 -2.075 -58.050 1.00 85.31 751 LYS A O 1
ATOM 5948 N N . ALA A 1 752 ? 49.613 -0.868 -59.200 1.00 85.69 752 ALA A N 1
ATOM 5949 C CA . ALA A 1 752 ? 50.378 -2.018 -59.687 1.00 85.69 752 ALA A CA 1
ATOM 5950 C C . ALA A 1 752 ? 51.101 -2.758 -58.546 1.00 85.69 752 ALA A C 1
ATOM 5952 O O . ALA A 1 752 ? 50.972 -3.974 -58.429 1.00 85.69 752 ALA A O 1
ATOM 5953 N N . ASP A 1 753 ? 51.786 -2.012 -57.673 1.00 86.25 753 ASP A N 1
ATOM 5954 C CA . ASP A 1 753 ? 52.488 -2.564 -56.510 1.00 86.25 753 ASP A CA 1
ATOM 5955 C C . ASP A 1 753 ? 51.484 -3.175 -55.523 1.00 86.25 753 ASP A C 1
ATOM 5957 O O . ASP A 1 753 ? 51.679 -4.285 -55.038 1.00 86.25 753 ASP A O 1
ATOM 5961 N N . GLN A 1 754 ? 50.355 -2.491 -55.291 1.00 87.44 754 GLN A N 1
ATOM 5962 C CA . GLN A 1 754 ? 49.262 -3.004 -54.459 1.00 87.44 754 GLN A CA 1
ATOM 5963 C C . GLN A 1 754 ? 48.738 -4.348 -54.970 1.00 87.44 754 GLN A C 1
ATOM 5965 O O . GLN A 1 754 ? 48.581 -5.272 -54.178 1.00 87.44 754 GLN A O 1
ATOM 5970 N N . GLN A 1 755 ? 48.487 -4.471 -56.279 1.00 86.25 755 GLN A N 1
ATOM 5971 C CA . GLN A 1 755 ? 47.977 -5.711 -56.862 1.00 86.25 755 GLN A CA 1
ATOM 5972 C C . GLN A 1 755 ? 48.990 -6.852 -56.727 1.00 86.25 755 GLN A C 1
ATOM 5974 O O . GLN A 1 755 ? 48.608 -7.943 -56.322 1.00 86.25 755 GLN A O 1
ATOM 5979 N N . SER A 1 756 ? 50.279 -6.589 -56.977 1.00 86.94 756 SER A N 1
ATOM 5980 C CA . SER A 1 756 ? 51.340 -7.589 -56.792 1.00 86.94 756 SER A CA 1
ATOM 5981 C C . SER A 1 756 ? 51.397 -8.096 -55.349 1.00 86.94 756 SER A C 1
ATOM 5983 O O . SER A 1 756 ? 51.455 -9.302 -55.114 1.00 86.94 756 SER A O 1
ATOM 5985 N N . ILE A 1 757 ? 51.332 -7.182 -54.376 1.00 86.75 757 ILE A N 1
ATOM 5986 C CA . ILE A 1 757 ? 51.365 -7.517 -52.946 1.00 86.75 757 ILE A CA 1
ATOM 5987 C C . ILE A 1 757 ? 50.106 -8.291 -52.538 1.00 86.75 757 ILE A C 1
ATOM 5989 O O . ILE A 1 757 ? 50.201 -9.249 -51.776 1.00 86.75 757 ILE A O 1
ATOM 5993 N N . LEU A 1 758 ? 48.927 -7.907 -53.039 1.00 85.94 758 LEU A N 1
ATOM 5994 C CA . LEU A 1 758 ? 47.666 -8.602 -52.760 1.00 85.94 758 LEU A CA 1
ATOM 5995 C C . LEU A 1 758 ? 47.634 -10.005 -53.375 1.00 85.94 758 LEU A C 1
ATOM 5997 O O . LEU A 1 758 ? 47.157 -10.942 -52.735 1.00 85.94 758 LEU A O 1
ATOM 6001 N N . ASP A 1 759 ? 48.162 -10.173 -54.586 1.00 84.88 759 ASP A N 1
ATOM 6002 C CA . ASP A 1 759 ? 48.251 -11.476 -55.243 1.00 84.88 759 ASP A CA 1
ATOM 6003 C C . ASP A 1 759 ? 49.186 -12.411 -54.463 1.00 84.88 759 ASP A C 1
ATOM 6005 O O . ASP A 1 759 ? 48.836 -13.565 -54.205 1.00 84.88 759 ASP A O 1
ATOM 6009 N N . ASP A 1 760 ? 50.340 -11.915 -54.012 1.00 81.75 760 ASP A N 1
ATOM 6010 C CA . ASP A 1 760 ? 51.266 -12.687 -53.177 1.00 81.75 760 ASP A CA 1
ATOM 6011 C C . ASP A 1 760 ? 50.716 -12.943 -51.767 1.00 81.75 760 ASP A C 1
ATOM 6013 O O . ASP A 1 760 ? 50.934 -14.023 -51.200 1.00 81.75 760 ASP A O 1
ATOM 6017 N N . PHE A 1 761 ? 49.932 -12.006 -51.227 1.00 81.31 761 PHE A N 1
ATOM 6018 C CA . PHE A 1 761 ? 49.208 -12.180 -49.972 1.00 81.31 761 PHE A CA 1
ATOM 6019 C C . PHE A 1 761 ? 48.178 -13.316 -50.065 1.00 81.31 761 PHE A C 1
ATOM 6021 O O . PHE A 1 761 ? 48.131 -14.174 -49.184 1.00 81.31 761 PHE A O 1
ATOM 6028 N N . ASN A 1 762 ? 47.405 -13.368 -51.154 1.00 82.06 762 ASN A N 1
ATOM 6029 C CA . ASN A 1 762 ? 46.370 -14.380 -51.376 1.00 82.06 762 ASN A CA 1
ATOM 6030 C C . ASN A 1 762 ? 46.939 -15.771 -51.710 1.00 82.06 762 ASN A C 1
ATOM 6032 O O . ASN A 1 762 ? 46.336 -16.777 -51.334 1.00 82.06 762 ASN A O 1
ATOM 6036 N N . LYS A 1 763 ? 48.097 -15.856 -52.385 1.00 77.62 763 LYS A N 1
ATOM 6037 C CA . LYS A 1 763 ? 48.778 -17.140 -52.662 1.00 77.62 763 LYS A CA 1
ATOM 6038 C C . LYS A 1 763 ? 49.234 -17.844 -51.384 1.00 77.62 763 LYS A C 1
ATOM 6040 O O . LYS A 1 763 ? 49.179 -19.068 -51.303 1.00 77.62 763 LYS A O 1
ATOM 6045 N N . HIS A 1 764 ? 49.664 -17.077 -50.386 1.00 62.88 764 HIS A N 1
ATOM 6046 C CA . HIS A 1 764 ? 50.111 -17.591 -49.094 1.00 62.88 764 HIS A CA 1
ATOM 6047 C C . HIS A 1 764 ? 48.977 -17.422 -48.069 1.00 62.88 764 HIS A C 1
ATOM 6049 O O . HIS A 1 764 ? 49.015 -16.540 -47.208 1.00 62.88 764 HIS A O 1
ATOM 6055 N N . GLY A 1 765 ? 47.923 -18.237 -48.217 1.00 52.00 765 GLY A N 1
ATOM 6056 C CA . GLY A 1 765 ? 46.795 -18.311 -47.278 1.00 52.00 765 GLY A CA 1
ATOM 6057 C C . GLY A 1 765 ? 47.231 -18.662 -45.842 1.00 52.00 765 GLY A C 1
ATOM 6058 O O . GLY A 1 765 ? 48.392 -19.013 -45.631 1.00 52.00 765 GLY A O 1
ATOM 6059 N N . PRO A 1 766 ? 46.330 -18.573 -44.841 1.00 46.88 766 PRO A N 1
ATOM 6060 C CA . PRO A 1 766 ? 46.670 -18.559 -43.416 1.00 46.88 766 PRO A CA 1
ATOM 6061 C C . PRO A 1 766 ? 47.058 -19.957 -42.906 1.00 46.88 766 PRO A C 1
ATOM 6063 O O . PRO A 1 766 ? 46.333 -20.605 -42.159 1.00 46.88 766 PRO A O 1
ATOM 6066 N N . GLY A 1 767 ? 48.212 -20.447 -43.342 1.00 36.09 767 GLY A N 1
ATOM 6067 C CA . GLY A 1 767 ? 48.898 -21.598 -42.788 1.00 36.09 767 GLY A CA 1
ATOM 6068 C C . GLY A 1 767 ? 50.110 -21.094 -42.029 1.00 36.09 767 GLY A C 1
ATOM 6069 O O . GLY A 1 767 ? 51.081 -20.653 -42.637 1.00 36.09 767 GLY A O 1
ATOM 6070 N N . PHE A 1 768 ? 50.051 -21.151 -40.701 1.00 32.72 768 PHE A N 1
ATOM 6071 C CA . PHE A 1 768 ? 51.213 -20.987 -39.837 1.00 32.72 768 PHE A CA 1
ATOM 6072 C C . PHE A 1 768 ? 52.260 -22.051 -40.196 1.00 32.72 768 PHE A C 1
ATOM 6074 O O . PHE A 1 768 ? 52.289 -23.131 -39.611 1.00 32.72 768 PHE A O 1
ATOM 6081 N N . THR A 1 769 ? 53.155 -21.768 -41.139 1.00 32.16 769 THR A N 1
ATOM 6082 C CA . THR A 1 769 ? 54.440 -22.461 -41.190 1.00 32.16 769 THR A CA 1
ATOM 6083 C C . THR A 1 769 ? 55.271 -21.914 -40.044 1.00 32.16 769 THR A C 1
ATOM 6085 O O . THR A 1 769 ? 56.007 -20.940 -40.188 1.00 32.16 769 THR A O 1
ATOM 6088 N N . GLN A 1 770 ? 55.089 -22.530 -38.873 1.00 29.92 770 GLN A N 1
ATOM 6089 C CA . GLN A 1 770 ? 56.050 -22.504 -37.781 1.00 29.92 770 GL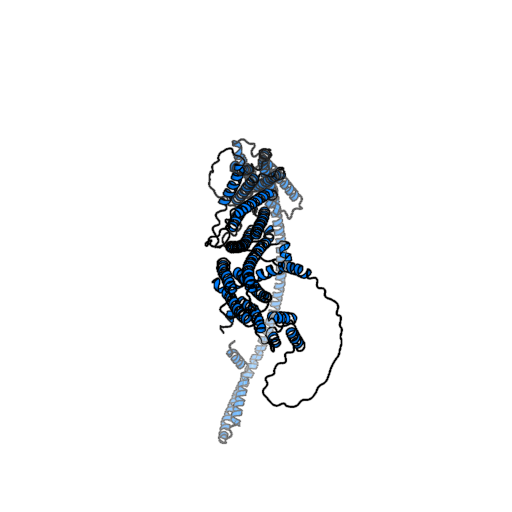N A CA 1
ATOM 6090 C C . GLN A 1 770 ? 57.445 -22.698 -38.383 1.00 29.92 770 GLN A C 1
ATOM 6092 O O . GLN A 1 770 ? 57.796 -23.790 -38.832 1.00 29.92 770 GLN A O 1
ATOM 6097 N N . GLN A 1 771 ? 58.240 -21.629 -38.394 1.00 27.89 771 GLN A N 1
ATOM 6098 C CA . GLN A 1 771 ? 59.687 -21.732 -38.490 1.00 27.89 771 GLN A CA 1
ATOM 6099 C C . GLN A 1 771 ? 60.144 -22.460 -37.226 1.00 27.89 771 GLN A C 1
ATOM 6101 O O . GLN A 1 771 ? 60.375 -21.863 -36.177 1.00 27.89 771 GLN A O 1
ATOM 6106 N N . SER A 1 772 ? 60.176 -23.789 -37.308 1.00 29.00 772 SER A N 1
ATOM 6107 C CA . SER A 1 772 ? 60.810 -24.644 -36.321 1.00 29.00 772 SER A CA 1
ATOM 6108 C C . SER A 1 772 ? 62.302 -24.327 -36.341 1.00 29.00 772 SER A C 1
ATOM 6110 O O . SER A 1 772 ? 63.076 -24.845 -37.143 1.00 29.00 772 SER A O 1
ATOM 6112 N N . VAL A 1 773 ? 62.692 -23.418 -35.452 1.00 32.59 773 VAL A N 1
ATOM 6113 C CA . VAL A 1 773 ? 64.037 -23.370 -34.899 1.00 32.59 773 VAL A CA 1
ATOM 6114 C C . VAL A 1 773 ? 64.212 -24.682 -34.145 1.00 32.59 773 VAL A C 1
ATOM 6116 O O . VAL A 1 773 ? 63.740 -24.832 -33.022 1.00 32.59 773 VAL A O 1
ATOM 6119 N N . ALA A 1 774 ? 64.844 -25.662 -34.773 1.00 27.08 774 ALA A N 1
ATOM 6120 C CA . ALA A 1 774 ? 65.312 -26.842 -34.073 1.00 27.08 774 ALA A CA 1
ATOM 6121 C C . ALA A 1 774 ? 66.712 -27.163 -34.571 1.00 27.08 774 ALA A C 1
ATOM 6123 O O . ALA A 1 774 ? 66.922 -27.699 -35.659 1.00 27.08 774 ALA A O 1
ATOM 6124 N N . ALA A 1 775 ? 67.664 -26.763 -33.732 1.00 30.55 775 ALA A N 1
ATOM 6125 C CA . ALA A 1 775 ? 69.025 -27.243 -33.730 1.00 30.55 775 ALA A CA 1
ATOM 6126 C C . ALA A 1 775 ? 69.061 -28.751 -34.008 1.00 30.55 775 ALA A C 1
ATOM 6128 O O . ALA A 1 775 ? 68.275 -29.526 -33.461 1.00 30.55 775 ALA A O 1
ATOM 6129 N N . ALA A 1 776 ? 69.993 -29.124 -34.876 1.00 28.16 776 ALA A N 1
ATOM 6130 C CA . ALA A 1 776 ? 70.278 -30.484 -35.274 1.00 28.16 776 ALA A CA 1
ATOM 6131 C C . ALA A 1 776 ? 70.356 -31.426 -34.062 1.00 28.16 776 ALA A C 1
ATOM 6133 O O . ALA A 1 776 ? 71.307 -31.381 -33.285 1.00 28.16 776 ALA A O 1
ATOM 6134 N N . MET A 1 777 ? 69.381 -32.323 -33.940 1.00 27.75 777 MET A N 1
ATOM 6135 C CA . MET A 1 777 ? 69.554 -33.584 -33.229 1.00 27.75 777 MET A CA 1
ATOM 6136 C C . MET A 1 777 ? 69.047 -34.731 -34.110 1.00 27.75 777 MET A C 1
ATOM 6138 O O . MET A 1 777 ? 68.108 -34.538 -34.886 1.00 27.75 777 MET A O 1
ATOM 6142 N N . PRO A 1 778 ? 69.707 -35.902 -34.070 1.00 34.25 778 PRO A N 1
ATOM 6143 C CA . PRO A 1 778 ? 69.674 -36.854 -35.168 1.00 34.25 778 PRO A CA 1
ATOM 6144 C C . PRO A 1 778 ? 68.404 -37.699 -35.152 1.00 34.25 778 PRO A C 1
ATOM 6146 O O . PRO A 1 778 ? 67.964 -38.184 -34.111 1.00 34.25 778 PRO A O 1
ATOM 6149 N N . GLN A 1 779 ? 67.873 -37.906 -36.353 1.00 25.53 779 GLN A N 1
ATOM 6150 C CA . GLN A 1 779 ? 66.770 -38.802 -36.668 1.00 25.53 779 GLN A CA 1
ATOM 6151 C C . GLN A 1 779 ? 67.066 -40.261 -36.281 1.00 25.53 779 GLN A C 1
ATOM 6153 O O . GLN A 1 779 ? 68.125 -40.786 -36.633 1.00 25.53 779 GLN A O 1
ATOM 6158 N N . PRO A 1 780 ? 66.073 -40.972 -35.726 1.00 34.06 780 PRO A N 1
ATOM 6159 C CA . PRO A 1 780 ? 65.836 -42.375 -36.010 1.00 34.06 780 PRO A CA 1
ATOM 6160 C C . PRO A 1 780 ? 64.640 -42.549 -36.965 1.00 34.06 780 PRO A C 1
ATOM 6162 O O . PRO A 1 780 ? 63.685 -41.776 -36.977 1.00 34.06 780 PRO A O 1
ATOM 6165 N N . MET A 1 781 ? 64.773 -43.579 -37.794 1.00 32.34 781 MET A N 1
ATOM 6166 C CA . MET A 1 781 ? 64.047 -43.897 -39.025 1.00 32.34 781 MET A CA 1
ATOM 6167 C C . MET A 1 781 ? 62.524 -44.157 -38.918 1.00 32.34 781 MET A C 1
ATOM 6169 O O . MET A 1 781 ? 62.027 -44.498 -37.846 1.00 32.34 781 MET A O 1
ATOM 6173 N N . PRO A 1 782 ? 61.800 -44.060 -40.058 1.00 42.22 782 PRO A N 1
ATOM 6174 C CA . PRO A 1 782 ? 60.342 -44.165 -40.169 1.00 42.22 782 PRO A CA 1
ATOM 6175 C C . PRO A 1 782 ? 59.855 -45.572 -40.556 1.00 42.22 782 PRO A C 1
ATOM 6177 O O . PRO A 1 782 ? 60.642 -46.375 -41.053 1.00 42.22 782 PRO A O 1
ATOM 6180 N N . THR A 1 783 ? 58.545 -45.832 -40.400 1.00 34.66 783 THR A N 1
ATOM 6181 C CA . THR A 1 783 ? 57.656 -46.700 -41.235 1.00 34.66 783 THR A CA 1
ATOM 6182 C C . THR A 1 783 ? 56.297 -46.927 -40.520 1.00 34.66 783 THR A C 1
ATOM 6184 O O . THR A 1 783 ? 56.257 -46.842 -39.298 1.00 34.66 783 THR A O 1
ATOM 6187 N N . PRO A 1 784 ? 55.191 -47.325 -41.192 1.00 39.84 784 PRO A N 1
ATOM 6188 C CA . PRO A 1 784 ? 54.513 -46.726 -42.352 1.00 39.84 784 PRO A CA 1
ATOM 6189 C C . PRO A 1 784 ? 52.951 -46.662 -42.135 1.00 39.84 784 PRO A C 1
ATOM 6191 O O . PRO A 1 784 ? 52.475 -46.956 -41.039 1.00 39.84 784 PRO A O 1
ATOM 6194 N N . PRO A 1 785 ? 52.136 -46.245 -43.133 1.00 44.97 785 PRO A N 1
ATOM 6195 C CA . PRO A 1 785 ? 50.766 -45.721 -42.978 1.00 44.97 785 PRO A CA 1
ATOM 6196 C C . PRO A 1 785 ? 49.660 -46.727 -43.357 1.00 44.97 785 PRO A C 1
ATOM 6198 O O . PRO A 1 785 ? 49.988 -47.789 -43.880 1.00 44.97 785 PRO A O 1
ATOM 6201 N N . ALA A 1 786 ? 48.376 -46.343 -43.193 1.00 31.38 786 ALA A N 1
ATOM 6202 C CA . ALA A 1 786 ? 47.232 -46.599 -44.110 1.00 31.38 786 ALA A CA 1
ATOM 6203 C C . ALA A 1 786 ? 45.859 -46.261 -43.434 1.00 31.38 786 ALA A C 1
ATOM 6205 O O . ALA A 1 786 ? 45.815 -46.174 -42.212 1.00 31.38 786 ALA A O 1
ATOM 6206 N N . PRO A 1 787 ? 44.711 -46.166 -44.150 1.00 42.88 787 PRO A N 1
ATOM 6207 C CA . PRO A 1 787 ? 44.344 -45.119 -45.113 1.00 42.88 787 PRO A CA 1
ATOM 6208 C C . PRO A 1 787 ? 42.845 -44.677 -44.927 1.00 42.88 787 PRO A C 1
ATOM 6210 O O . PRO A 1 787 ? 42.394 -44.614 -43.789 1.00 42.88 787 PRO A O 1
ATOM 6213 N N . PRO A 1 788 ? 42.092 -44.278 -45.980 1.00 44.84 788 PRO A N 1
ATOM 6214 C CA . PRO A 1 788 ? 41.316 -43.034 -46.080 1.00 44.84 788 PRO A CA 1
ATOM 6215 C C . PRO A 1 788 ? 39.821 -43.210 -45.738 1.00 44.84 788 PRO A C 1
ATOM 6217 O O . PRO A 1 788 ? 39.418 -44.297 -45.358 1.00 44.84 788 PRO A O 1
ATOM 6220 N N . LEU A 1 789 ? 38.996 -42.175 -45.957 1.00 31.39 789 LEU A N 1
ATOM 6221 C CA . LEU A 1 789 ? 37.624 -42.240 -46.516 1.00 31.39 789 LEU A CA 1
ATOM 6222 C C . LEU A 1 789 ? 37.147 -40.781 -46.718 1.00 31.39 789 LEU A C 1
ATOM 6224 O O . LEU A 1 789 ? 37.087 -40.004 -45.775 1.00 31.39 789 LEU A O 1
ATOM 6228 N N . ALA A 1 790 ? 37.124 -40.304 -47.964 1.00 25.55 790 ALA A N 1
ATOM 6229 C CA . ALA A 1 790 ? 35.940 -40.241 -48.834 1.00 25.55 790 ALA A CA 1
ATOM 6230 C C . ALA A 1 790 ? 35.029 -39.035 -48.503 1.00 25.55 790 ALA A C 1
ATOM 6232 O O . ALA A 1 790 ? 34.395 -38.993 -47.460 1.00 25.55 790 ALA A O 1
ATOM 6233 N N . ILE A 1 791 ? 35.129 -37.950 -49.282 1.00 23.91 791 ILE A N 1
ATOM 6234 C CA . ILE A 1 791 ? 34.243 -37.627 -50.426 1.00 23.91 791 ILE A CA 1
ATOM 6235 C C . ILE A 1 791 ? 32.846 -37.189 -49.956 1.00 23.91 791 ILE A C 1
ATOM 6237 O O . ILE A 1 791 ? 32.080 -38.023 -49.506 1.00 23.91 791 ILE A O 1
ATOM 6241 N N . THR A 1 792 ? 32.515 -35.900 -50.119 1.00 25.44 792 THR A N 1
ATOM 6242 C CA . THR A 1 792 ? 31.471 -35.403 -51.050 1.00 25.44 792 THR A CA 1
ATOM 6243 C C . THR A 1 792 ? 31.209 -33.904 -50.841 1.00 25.44 792 THR A C 1
ATOM 6245 O O . THR A 1 792 ? 30.758 -33.483 -49.781 1.00 25.44 792 THR A O 1
ATOM 6248 N N . ASN A 1 793 ? 31.456 -33.137 -51.908 1.00 34.28 793 ASN A N 1
ATOM 6249 C CA . ASN A 1 793 ? 30.746 -31.928 -52.370 1.00 34.28 793 ASN A CA 1
ATOM 6250 C C . ASN A 1 793 ? 29.267 -31.839 -51.908 1.00 34.28 793 ASN A C 1
ATOM 6252 O O . ASN A 1 793 ? 28.631 -32.889 -51.815 1.00 34.28 793 ASN A O 1
ATOM 6256 N N . PRO A 1 794 ? 28.658 -30.638 -51.746 1.00 36.78 794 PRO A N 1
ATOM 6257 C CA . PRO A 1 794 ? 28.371 -29.813 -52.926 1.00 36.78 794 PRO A CA 1
ATOM 6258 C C . PRO A 1 794 ? 28.333 -28.286 -52.754 1.00 36.78 794 PRO A C 1
ATOM 6260 O O . PRO A 1 794 ? 27.991 -27.714 -51.723 1.00 36.78 794 PRO A O 1
ATOM 6263 N N . ALA A 1 795 ? 28.633 -27.649 -53.882 1.00 25.66 795 ALA A N 1
ATOM 6264 C CA . ALA A 1 795 ? 28.380 -26.258 -54.188 1.00 25.66 795 ALA A CA 1
ATOM 6265 C C . ALA A 1 795 ? 26.880 -25.941 -54.244 1.00 25.66 795 ALA A C 1
ATOM 6267 O O . ALA A 1 795 ? 26.125 -26.672 -54.878 1.00 25.66 795 ALA A O 1
ATOM 6268 N N . THR A 1 796 ? 26.505 -24.772 -53.730 1.00 29.86 796 THR A N 1
ATOM 6269 C CA . THR A 1 796 ? 25.462 -23.918 -54.317 1.00 29.86 796 THR A CA 1
ATOM 6270 C C . THR A 1 796 ? 25.796 -22.466 -53.997 1.00 29.86 796 THR A C 1
ATOM 6272 O O . THR A 1 796 ? 25.580 -21.988 -52.886 1.00 29.86 796 THR A O 1
ATOM 6275 N N . ALA A 1 797 ? 26.364 -21.785 -54.989 1.00 24.70 797 ALA A N 1
ATOM 6276 C CA . ALA A 1 797 ? 26.491 -20.340 -55.041 1.00 24.70 797 ALA A CA 1
ATOM 6277 C C . ALA A 1 797 ? 25.183 -19.754 -55.591 1.00 24.70 797 ALA A C 1
ATOM 6279 O O . ALA A 1 797 ? 24.783 -20.103 -56.699 1.00 24.70 797 ALA A O 1
ATOM 6280 N N . ALA A 1 798 ? 24.538 -18.860 -54.841 1.00 25.06 798 ALA A N 1
ATOM 6281 C CA . ALA A 1 798 ? 23.545 -17.930 -55.375 1.00 25.06 798 ALA A CA 1
ATOM 6282 C C . ALA A 1 798 ? 23.393 -16.714 -54.442 1.00 25.06 798 ALA A C 1
ATOM 6284 O O . ALA A 1 798 ? 22.833 -16.811 -53.357 1.00 25.06 798 ALA A O 1
ATOM 6285 N N . GLY A 1 799 ? 23.952 -15.590 -54.902 1.00 25.81 799 GLY A N 1
ATOM 6286 C CA . GLY A 1 799 ? 23.570 -14.193 -54.654 1.00 25.81 799 GLY A CA 1
ATOM 6287 C C . GLY A 1 799 ? 22.966 -13.790 -53.306 1.00 25.81 799 GLY A C 1
ATOM 6288 O O . GLY A 1 799 ? 21.749 -13.765 -53.156 1.00 25.81 799 GLY A O 1
ATOM 6289 N N . PHE A 1 800 ? 23.808 -13.296 -52.396 1.00 24.27 800 PHE A N 1
ATOM 6290 C CA . PHE A 1 800 ? 23.385 -12.436 -51.287 1.00 24.27 800 PHE A CA 1
ATOM 6291 C C . PHE A 1 800 ? 23.364 -10.969 -51.745 1.00 24.27 800 PHE A C 1
ATOM 6293 O O . PHE A 1 800 ? 24.404 -10.316 -51.796 1.00 24.27 800 PHE A O 1
ATOM 6300 N N . ILE A 1 801 ? 22.179 -10.436 -52.052 1.00 26.70 801 ILE A N 1
ATOM 6301 C CA . ILE A 1 801 ? 21.921 -8.990 -52.001 1.00 26.70 801 ILE A CA 1
ATOM 6302 C C . ILE A 1 801 ? 21.371 -8.725 -50.597 1.00 26.70 801 ILE A C 1
ATOM 6304 O O . ILE A 1 801 ? 20.208 -8.995 -50.308 1.00 26.70 801 ILE A O 1
ATOM 6308 N N . ALA A 1 802 ? 22.249 -8.301 -49.690 1.00 30.72 802 ALA A N 1
ATOM 6309 C CA . ALA A 1 802 ? 21.904 -8.008 -48.306 1.00 30.72 802 ALA A CA 1
ATOM 6310 C C . ALA A 1 802 ? 21.275 -6.609 -48.206 1.00 30.72 802 ALA A C 1
ATOM 6312 O O . ALA A 1 802 ? 21.968 -5.599 -48.306 1.00 30.72 802 ALA A O 1
ATOM 6313 N N . ASN A 1 803 ? 19.957 -6.566 -47.994 1.00 30.58 803 ASN A N 1
ATOM 6314 C CA . ASN A 1 803 ? 19.228 -5.372 -47.569 1.00 30.58 803 ASN A CA 1
ATOM 6315 C C . ASN A 1 803 ? 19.727 -4.935 -46.181 1.00 30.58 803 ASN A C 1
ATOM 6317 O O . ASN A 1 803 ? 19.525 -5.631 -45.186 1.00 30.58 803 ASN A O 1
ATOM 6321 N N . SER A 1 804 ? 20.376 -3.773 -46.111 1.00 33.19 804 SER A N 1
ATOM 6322 C CA . SER A 1 804 ? 20.987 -3.209 -44.900 1.00 33.19 804 SER A CA 1
ATOM 6323 C C . SER A 1 804 ? 20.002 -2.548 -43.922 1.00 33.19 804 SER A C 1
ATOM 6325 O O . SER A 1 804 ? 20.434 -2.026 -42.898 1.00 33.19 804 SER A O 1
ATOM 6327 N N . GLU A 1 805 ? 18.694 -2.568 -44.187 1.00 32.88 805 GLU A N 1
ATOM 6328 C CA . GLU A 1 805 ? 17.693 -1.915 -43.323 1.00 32.88 805 GLU A CA 1
ATOM 6329 C C . GLU A 1 805 ? 17.222 -2.780 -42.139 1.00 32.88 805 GLU A C 1
ATOM 6331 O O . GLU A 1 805 ? 16.878 -2.247 -41.083 1.00 32.88 805 GLU A O 1
ATOM 6336 N N . ASP A 1 806 ? 17.292 -4.112 -42.232 1.00 37.25 806 ASP A N 1
ATOM 6337 C CA . ASP A 1 806 ? 16.762 -4.989 -41.172 1.00 37.25 806 ASP A CA 1
ATOM 6338 C C . ASP A 1 806 ? 17.675 -5.117 -39.937 1.00 37.25 806 ASP A C 1
ATOM 6340 O O . ASP A 1 806 ? 17.228 -5.527 -38.861 1.00 37.25 806 ASP A O 1
ATOM 6344 N N . VAL A 1 807 ? 18.952 -4.731 -40.035 1.00 35.00 807 VAL A N 1
ATOM 6345 C CA . VAL A 1 807 ? 19.908 -4.844 -38.915 1.00 35.00 807 VAL A CA 1
ATOM 6346 C C . VAL A 1 807 ? 19.755 -3.692 -37.914 1.00 35.00 807 VAL A C 1
ATOM 6348 O O . VAL A 1 807 ? 19.843 -3.916 -36.704 1.00 35.00 807 VAL A O 1
ATOM 6351 N N . LEU A 1 808 ? 19.451 -2.477 -38.379 1.00 30.12 808 LEU A N 1
ATOM 6352 C CA . LEU A 1 808 ? 19.280 -1.306 -37.507 1.00 30.12 808 LEU A CA 1
ATOM 6353 C C . LEU A 1 808 ? 18.003 -1.402 -36.661 1.00 30.12 808 LEU A C 1
ATOM 6355 O O . LEU A 1 808 ? 18.027 -1.114 -35.461 1.00 30.12 808 LEU A O 1
ATOM 6359 N N . THR A 1 809 ? 16.917 -1.916 -37.237 1.00 34.75 809 THR A N 1
ATOM 6360 C CA . THR A 1 809 ? 15.649 -2.091 -36.515 1.00 34.75 809 THR A CA 1
ATOM 6361 C C . THR A 1 809 ? 15.740 -3.212 -35.469 1.00 34.75 809 THR A C 1
ATOM 6363 O O . THR A 1 809 ? 15.204 -3.077 -34.365 1.00 34.75 809 THR A O 1
ATOM 6366 N N . ARG A 1 810 ? 16.501 -4.289 -35.737 1.00 30.20 810 ARG A N 1
ATOM 6367 C CA . ARG A 1 810 ? 16.763 -5.355 -34.746 1.00 30.20 810 ARG A CA 1
ATOM 6368 C C . ARG A 1 810 ? 17.702 -4.919 -33.618 1.00 30.20 810 ARG A C 1
ATOM 6370 O O . ARG A 1 810 ? 17.478 -5.314 -32.472 1.00 30.20 810 ARG A O 1
ATOM 6377 N N . ALA A 1 811 ? 18.699 -4.076 -33.892 1.00 32.12 811 ALA A N 1
ATOM 6378 C CA . ALA A 1 811 ? 19.591 -3.545 -32.858 1.00 32.12 811 ALA A CA 1
ATOM 6379 C C . ALA A 1 811 ? 18.861 -2.597 -31.882 1.00 32.12 811 ALA A C 1
ATOM 6381 O O . ALA A 1 811 ? 19.087 -2.660 -30.671 1.00 32.12 811 ALA A O 1
ATOM 6382 N N . ALA A 1 812 ? 17.918 -1.786 -32.375 1.00 32.41 812 ALA A N 1
ATOM 6383 C CA . ALA A 1 812 ? 17.115 -0.896 -31.532 1.00 32.41 812 ALA A CA 1
ATOM 6384 C C . ALA A 1 812 ? 16.134 -1.646 -30.603 1.00 32.41 812 ALA A C 1
ATOM 6386 O O . ALA A 1 812 ? 15.835 -1.172 -29.503 1.00 32.41 812 ALA A O 1
ATOM 6387 N N . ALA A 1 813 ? 15.653 -2.830 -31.003 1.00 33.12 813 ALA A N 1
ATOM 6388 C CA . ALA A 1 813 ? 14.775 -3.658 -30.171 1.00 33.12 813 ALA A CA 1
ATOM 6389 C C . ALA A 1 813 ? 15.539 -4.413 -29.064 1.00 33.12 813 ALA A C 1
ATOM 6391 O O . ALA A 1 813 ? 15.050 -4.516 -27.939 1.00 33.12 813 ALA A O 1
ATOM 6392 N N . LEU A 1 814 ? 16.765 -4.876 -29.337 1.00 28.44 814 LEU A N 1
ATOM 6393 C CA . LEU A 1 814 ? 17.597 -5.585 -28.352 1.00 28.44 814 LEU A CA 1
ATOM 6394 C C . LEU A 1 814 ? 18.194 -4.657 -27.274 1.00 28.44 814 LEU A C 1
ATOM 6396 O O . LEU A 1 814 ? 18.441 -5.098 -26.151 1.00 28.44 814 LEU A O 1
ATOM 6400 N N . GLY A 1 815 ? 18.355 -3.362 -27.567 1.00 29.91 815 GLY A N 1
ATOM 6401 C CA . GLY A 1 815 ? 18.884 -2.377 -26.617 1.00 29.91 815 GLY A CA 1
ATOM 6402 C C . GLY A 1 815 ? 17.985 -2.083 -25.407 1.00 29.91 815 GLY A C 1
ATOM 6403 O O . GLY A 1 815 ? 18.493 -1.661 -24.371 1.00 29.91 815 GLY A O 1
ATOM 6404 N N . ARG A 1 816 ? 16.668 -2.333 -25.490 1.00 31.98 816 ARG A N 1
ATOM 6405 C CA . ARG A 1 816 ? 15.741 -2.032 -24.381 1.00 31.98 816 ARG A CA 1
ATOM 6406 C C . ARG A 1 816 ? 15.697 -3.097 -23.280 1.00 31.98 816 ARG A C 1
ATOM 6408 O O . ARG A 1 816 ? 15.376 -2.757 -22.150 1.00 31.98 816 ARG A O 1
ATOM 6415 N N . GLY A 1 817 ? 16.042 -4.354 -23.572 1.00 28.92 817 GLY A N 1
ATOM 6416 C CA . GLY A 1 817 ? 15.933 -5.453 -22.596 1.00 28.92 817 GLY A CA 1
ATOM 6417 C C . GLY A 1 817 ? 17.228 -5.804 -21.852 1.00 28.92 817 GLY A C 1
ATOM 6418 O O . GLY A 1 817 ? 17.191 -6.206 -20.690 1.00 28.92 817 GLY A O 1
ATOM 6419 N N . ALA A 1 818 ? 18.387 -5.654 -22.499 1.00 32.84 818 ALA A N 1
ATOM 6420 C CA . ALA A 1 818 ? 19.655 -6.143 -21.946 1.00 32.84 818 ALA A CA 1
ATOM 6421 C C . ALA A 1 818 ? 20.343 -5.154 -20.985 1.00 32.84 818 ALA A C 1
ATOM 6423 O O . ALA A 1 818 ? 21.075 -5.571 -20.088 1.00 32.84 818 ALA A O 1
ATOM 6424 N N . ALA A 1 819 ? 20.109 -3.845 -21.141 1.00 33.25 819 ALA A N 1
ATOM 6425 C CA . ALA A 1 819 ? 20.771 -2.833 -20.315 1.00 33.25 819 ALA A CA 1
ATOM 6426 C C . ALA A 1 819 ? 20.201 -2.756 -18.884 1.00 33.25 819 ALA A C 1
ATOM 6428 O O . ALA A 1 819 ? 20.965 -2.559 -17.941 1.00 33.25 819 ALA A O 1
ATOM 6429 N N . SER A 1 820 ? 18.893 -2.969 -18.695 1.00 32.75 820 SER A N 1
ATOM 6430 C CA . SER A 1 820 ? 18.268 -2.891 -17.364 1.00 32.75 820 SER A CA 1
ATOM 6431 C C . SER A 1 820 ? 18.612 -4.093 -16.475 1.00 32.75 820 SER A C 1
ATOM 6433 O O . SER A 1 820 ? 18.856 -3.942 -15.278 1.00 32.75 820 SER A O 1
ATOM 6435 N N . THR A 1 821 ? 18.704 -5.293 -17.053 1.00 37.69 821 THR A N 1
ATOM 6436 C CA . THR A 1 821 ? 18.958 -6.533 -16.302 1.00 37.69 821 THR A CA 1
ATOM 6437 C C . THR A 1 821 ? 20.418 -6.691 -15.884 1.00 37.69 821 THR A C 1
ATOM 6439 O O . THR A 1 821 ? 20.685 -7.126 -14.762 1.00 37.69 821 THR A O 1
ATOM 6442 N N . GLY A 1 822 ? 21.374 -6.296 -16.734 1.00 34.19 822 GLY A N 1
ATOM 6443 C CA . GLY A 1 822 ? 22.799 -6.321 -16.387 1.00 34.19 822 GLY A CA 1
ATOM 6444 C C . GLY A 1 822 ? 23.146 -5.376 -15.231 1.00 34.19 822 GLY A C 1
ATOM 6445 O O . GLY A 1 822 ? 23.912 -5.743 -14.340 1.00 34.19 822 GLY A O 1
ATOM 6446 N N . PHE A 1 823 ? 22.527 -4.193 -15.204 1.00 40.66 823 PHE A N 1
ATOM 6447 C CA . PHE A 1 823 ? 22.781 -3.173 -14.187 1.00 40.66 823 PHE A CA 1
ATOM 6448 C C . PHE A 1 823 ? 22.160 -3.522 -12.824 1.00 40.66 823 PHE A C 1
ATOM 6450 O O . PHE A 1 823 ? 22.857 -3.439 -11.811 1.00 40.66 823 PHE A O 1
ATOM 6457 N N . LYS A 1 824 ? 20.916 -4.040 -12.789 1.00 37.09 824 LYS A N 1
ATOM 6458 C CA . LYS A 1 824 ? 20.303 -4.569 -11.548 1.00 37.09 824 LYS A CA 1
ATOM 6459 C C . LYS A 1 824 ? 21.172 -5.658 -10.908 1.00 37.09 824 LYS A C 1
ATOM 6461 O O . LYS A 1 824 ? 21.363 -5.666 -9.695 1.00 37.09 824 LYS A O 1
ATOM 6466 N N . LYS A 1 825 ? 21.766 -6.543 -11.720 1.00 39.44 825 LYS A N 1
ATOM 6467 C CA . LYS A 1 825 ? 22.645 -7.614 -11.224 1.00 39.44 825 LYS A CA 1
ATOM 64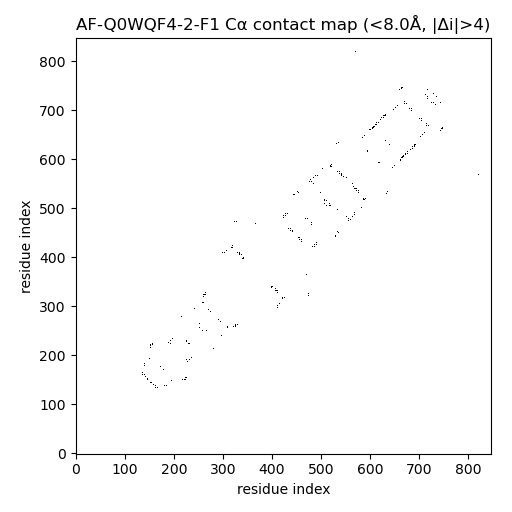68 C C . LYS A 1 825 ? 23.947 -7.072 -10.626 1.00 39.44 825 LYS A C 1
ATOM 6470 O O . LYS A 1 825 ? 24.421 -7.624 -9.640 1.00 39.44 825 LYS A O 1
ATOM 6475 N N . PHE A 1 826 ? 24.505 -5.999 -11.192 1.00 37.16 826 PHE A N 1
ATOM 6476 C CA . PHE A 1 826 ? 25.737 -5.376 -10.702 1.00 37.16 826 PHE A CA 1
ATOM 6477 C C . PHE A 1 826 ? 25.530 -4.614 -9.383 1.00 37.16 826 PHE A C 1
ATOM 6479 O O . PHE A 1 826 ? 26.323 -4.797 -8.460 1.00 37.16 826 PHE A O 1
ATOM 6486 N N . ILE A 1 827 ? 24.447 -3.837 -9.243 1.00 38.72 827 ILE A N 1
ATOM 6487 C CA . ILE A 1 827 ? 24.118 -3.169 -7.968 1.00 38.72 827 ILE A CA 1
ATOM 6488 C C . ILE A 1 827 ? 23.833 -4.204 -6.876 1.00 38.72 827 ILE A C 1
ATOM 6490 O O . ILE A 1 827 ? 24.462 -4.148 -5.822 1.00 38.72 827 ILE A O 1
ATOM 6494 N N . ALA A 1 828 ? 23.007 -5.219 -7.159 1.00 42.31 828 ALA A N 1
ATOM 6495 C CA . ALA A 1 828 ? 22.711 -6.278 -6.193 1.00 42.31 828 ALA A CA 1
ATOM 6496 C C . ALA A 1 828 ? 23.970 -7.055 -5.759 1.00 42.31 828 ALA A C 1
ATOM 6498 O O . ALA A 1 828 ? 24.108 -7.416 -4.594 1.00 42.31 828 ALA A O 1
ATOM 6499 N N . LEU A 1 829 ? 24.926 -7.285 -6.670 1.00 36.50 829 LEU A N 1
ATOM 6500 C CA . LEU A 1 829 ? 26.221 -7.893 -6.337 1.00 36.50 829 LEU A CA 1
ATOM 6501 C C . LEU A 1 829 ? 27.101 -6.982 -5.471 1.00 36.50 829 LEU A C 1
ATOM 6503 O O . LEU A 1 829 ? 27.864 -7.487 -4.650 1.00 36.50 829 LEU A O 1
ATOM 6507 N N . THR A 1 830 ? 26.999 -5.663 -5.640 1.00 37.84 830 THR A N 1
ATOM 6508 C CA . THR A 1 830 ? 27.805 -4.691 -4.889 1.00 37.84 830 THR A CA 1
ATOM 6509 C C . THR A 1 830 ? 27.240 -4.463 -3.483 1.00 37.84 830 THR A C 1
ATOM 6511 O O . THR A 1 830 ? 28.011 -4.385 -2.527 1.00 37.84 830 THR A O 1
ATOM 6514 N N . GLU A 1 831 ? 25.914 -4.446 -3.320 1.00 39.53 831 GLU A N 1
ATOM 6515 C CA . GLU A 1 831 ? 25.264 -4.403 -2.000 1.00 39.53 831 GLU A CA 1
ATOM 6516 C C . GLU A 1 831 ? 25.426 -5.725 -1.243 1.00 39.53 831 GLU A C 1
ATOM 6518 O O . GLU A 1 831 ? 25.861 -5.720 -0.092 1.00 39.53 831 GLU A O 1
ATOM 6523 N N . ALA A 1 832 ? 25.247 -6.875 -1.905 1.00 42.41 832 ALA A N 1
ATOM 6524 C CA . ALA A 1 832 ? 25.477 -8.180 -1.277 1.00 42.41 832 ALA A CA 1
ATOM 6525 C C . ALA A 1 832 ? 26.943 -8.408 -0.850 1.00 42.41 832 ALA A C 1
ATOM 6527 O O . ALA A 1 832 ? 27.219 -9.246 0.014 1.00 42.41 832 ALA A O 1
ATOM 6528 N N . ALA A 1 833 ? 27.897 -7.678 -1.438 1.00 41.38 833 ALA A N 1
ATOM 6529 C CA . ALA A 1 833 ? 29.298 -7.717 -1.028 1.00 41.38 833 ALA A CA 1
ATOM 6530 C C . ALA A 1 833 ? 29.580 -6.897 0.244 1.00 41.38 833 ALA A C 1
ATOM 6532 O O . ALA A 1 833 ? 30.568 -7.176 0.923 1.00 41.38 833 ALA A O 1
ATOM 6533 N N . LYS A 1 834 ? 28.730 -5.923 0.599 1.00 40.59 834 LYS A N 1
ATOM 6534 C CA . LYS A 1 834 ? 28.899 -5.118 1.819 1.00 40.59 834 LYS A CA 1
ATOM 6535 C C . LYS A 1 834 ? 28.478 -5.867 3.087 1.00 40.59 834 LYS A C 1
ATOM 6537 O O . LYS A 1 834 ? 29.136 -5.703 4.113 1.00 40.59 834 LYS A O 1
ATOM 6542 N N . ASP A 1 835 ? 27.485 -6.752 2.990 1.00 39.41 835 ASP A N 1
ATOM 6543 C CA . ASP A 1 835 ? 26.909 -7.435 4.161 1.00 39.41 835 ASP A CA 1
ATOM 6544 C C . ASP A 1 835 ? 27.503 -8.816 4.469 1.00 39.41 835 ASP A C 1
ATOM 6546 O O . ASP A 1 835 ? 27.196 -9.429 5.491 1.00 39.41 835 ASP A O 1
ATOM 6550 N N . ARG A 1 836 ? 28.430 -9.323 3.652 1.00 34.16 836 ARG A N 1
ATOM 6551 C CA . ARG A 1 836 ? 29.113 -10.595 3.938 1.00 34.16 836 ARG A CA 1
ATOM 6552 C C . ARG A 1 836 ? 30.363 -10.397 4.794 1.00 34.16 836 ARG A C 1
ATOM 6554 O O . ARG A 1 836 ? 31.480 -10.624 4.336 1.00 34.16 836 ARG A O 1
ATOM 6561 N N . LYS A 1 837 ? 30.174 -10.030 6.066 1.00 39.28 837 LYS A N 1
ATOM 6562 C CA . LYS A 1 837 ? 31.233 -10.136 7.091 1.00 39.28 837 LYS A CA 1
ATOM 6563 C C . LYS A 1 837 ? 31.349 -11.514 7.750 1.00 39.28 837 LYS A C 1
ATOM 6565 O O . LYS A 1 837 ? 32.365 -11.770 8.386 1.00 39.28 837 LYS A O 1
ATOM 6570 N N . ASP A 1 838 ? 30.427 -12.439 7.487 1.00 35.91 838 ASP A N 1
ATOM 6571 C CA . ASP A 1 838 ? 30.442 -13.778 8.087 1.00 35.91 838 ASP A CA 1
ATOM 6572 C C . ASP A 1 838 ? 30.484 -14.879 7.019 1.00 35.91 838 ASP A C 1
ATOM 6574 O O . ASP A 1 838 ? 29.489 -15.508 6.663 1.00 35.91 838 ASP A O 1
ATOM 6578 N N . GLY A 1 839 ? 31.675 -15.086 6.451 1.00 35.25 839 GLY A N 1
ATOM 6579 C CA . GLY A 1 839 ? 31.958 -16.142 5.476 1.00 35.25 839 GLY A CA 1
ATOM 6580 C C . GLY A 1 839 ? 32.833 -17.255 6.078 1.00 35.25 839 GLY A C 1
ATOM 6581 O O . GLY A 1 839 ? 33.839 -16.934 6.713 1.00 35.25 839 GLY A O 1
ATOM 6582 N N . PRO A 1 840 ? 32.556 -18.559 5.852 1.00 37.09 840 PRO A N 1
ATOM 6583 C CA . PRO A 1 840 ? 33.175 -19.681 6.583 1.00 37.09 840 PRO A CA 1
ATOM 6584 C C . PRO A 1 840 ? 34.673 -19.923 6.315 1.00 37.09 840 PRO A C 1
ATOM 6586 O O . PRO A 1 840 ? 35.245 -20.887 6.824 1.00 37.09 840 PRO A O 1
ATOM 6589 N N . LEU A 1 841 ? 35.338 -19.062 5.541 1.00 33.28 841 LEU A N 1
ATOM 6590 C CA . LEU A 1 841 ? 36.737 -19.235 5.144 1.00 33.28 841 LEU A CA 1
ATOM 6591 C C . LEU A 1 841 ? 37.749 -18.999 6.275 1.00 33.28 841 LEU A C 1
ATOM 6593 O O . LEU A 1 841 ? 38.923 -19.317 6.107 1.00 33.28 841 LEU A O 1
ATOM 6597 N N . ARG A 1 842 ? 37.322 -18.539 7.460 1.00 32.00 842 ARG A N 1
ATOM 6598 C CA . ARG A 1 842 ? 38.218 -18.429 8.625 1.00 32.00 842 ARG A CA 1
ATOM 6599 C C . ARG A 1 842 ? 38.411 -19.732 9.415 1.00 32.00 842 ARG A C 1
ATOM 6601 O O . ARG A 1 842 ? 39.204 -19.740 10.349 1.00 32.00 842 ARG A O 1
ATOM 6608 N N . ARG A 1 843 ? 37.745 -20.840 9.057 1.00 38.16 843 ARG A N 1
ATOM 6609 C CA . ARG A 1 843 ? 37.948 -22.139 9.738 1.00 38.16 843 ARG A CA 1
ATOM 6610 C C . ARG A 1 843 ? 39.032 -23.035 9.134 1.00 38.16 843 ARG A C 1
ATOM 6612 O O . ARG A 1 843 ? 39.291 -24.088 9.698 1.00 38.16 843 ARG A O 1
ATOM 6619 N N . LEU A 1 844 ? 39.692 -22.629 8.048 1.00 36.22 844 LEU A N 1
ATOM 6620 C CA . LEU A 1 844 ? 40.721 -23.458 7.399 1.00 36.22 844 LEU A CA 1
ATOM 6621 C C . LEU A 1 844 ? 42.172 -23.027 7.653 1.00 36.22 844 LEU A C 1
ATOM 6623 O O . LEU A 1 844 ? 43.072 -23.658 7.120 1.00 36.22 844 LEU A O 1
ATOM 6627 N N . PHE A 1 845 ? 42.418 -22.015 8.491 1.00 37.16 845 PHE A N 1
ATOM 6628 C CA . PHE A 1 845 ? 43.787 -21.584 8.821 1.00 37.16 845 PHE A CA 1
ATOM 6629 C C . PHE A 1 845 ? 44.102 -21.525 10.323 1.00 37.16 845 PHE A C 1
ATOM 6631 O O . PHE A 1 845 ? 45.052 -20.863 10.712 1.00 37.16 845 PHE A O 1
ATOM 6638 N N . ASN A 1 846 ? 43.338 -22.235 11.159 1.00 33.97 846 ASN A N 1
ATOM 6639 C CA . ASN A 1 846 ? 43.663 -22.429 12.582 1.00 33.97 846 ASN A CA 1
ATOM 6640 C C . ASN A 1 846 ? 43.616 -23.914 13.007 1.00 33.97 846 ASN A C 1
ATOM 6642 O O . ASN A 1 846 ? 43.237 -24.234 14.133 1.00 33.97 846 ASN A O 1
ATOM 6646 N N . ALA A 1 847 ? 44.004 -24.810 12.100 1.00 33.53 847 ALA A N 1
ATOM 6647 C CA . ALA A 1 847 ? 44.545 -26.129 12.423 1.00 33.53 847 ALA A CA 1
ATOM 6648 C C . ALA A 1 847 ? 45.976 -26.161 11.883 1.00 33.53 847 ALA A C 1
ATOM 6650 O O . ALA A 1 847 ? 46.843 -26.738 12.573 1.00 33.53 847 ALA A O 1
#

Secondary structure (DSSP, 8-state):
--THHHHHHHHHH-HHHHHHHHHHHHHHHHHS---GGGGGGHHHHHHHHHHHHHHHHHHHHHHHHHHHHHHHHHHHHHHHHHHHHHHHHHHHHHHHHHHHHHHHHHHHHHHHHHHHHHHHHHHHHHHHHHHHHHHHHHHHHHHHHHHHTT-HHHHHHHHHHHHHHHHHTGGGTTSHHHHHHHHHHHHHHHHHHHHHHHHHHHTTSS-HHHHHHHHHHHHHHHHHHHHS-HHHHHHHHHHHHHHHHHHHHHHHSSTTTSSGGGHHHHHHHHHHHHHHTHHHHTTS-GGG-HHHHHHHHHHHHHHHHHHHHHHH--SPP-HHHHHHHHHHHHHHHHHHHHHH--S-------S---SS-----HHHHHHHHHHHHHHHHHTT---------------------------TTTTGGGGGGG-HHHHHHHHHHHHHHHHHHHHH------TT-TT---HHHHHHHHHHHHHHHHHHHH-SSHHHHHHHHHHHHHHHHHHHHHHHHSPPP--SHHHHHHT-TT-----HHHHHHHHHHHHHHHHHHHHHHHHHHHHHHHS-HHHHTT---HHHHHHHHHHHHHHHHHHHHHHHHHHHHHHHHHHHS-TTS-----S--HHHHHHHHHHHHHHHHHHHHS-HHHHHHHHHHHHHHHHHHHHHHHTTS----HHHHHHHHHHHHHHHHHHHHHHHHTT-S---HHHHHHHHHHHHHHHHHHHHHHS-GGGHHHHHHHH-TT--HHHHHHHHHHTT--HHHHHHHHHHHHHS-S-----------PPPPP---------------------TTHHHHHHHHHHHHHHHHHHHHHHHHHHHHHS----GGGGSS--

pLDDT: mean 76.37, std 22.65, range [21.89, 98.31]

Solvent-accessible surface area (backbone atoms only — not comparable to full-atom values): 48612 Å² total; per-residue (Å²): 132,71,74,68,64,62,58,57,55,54,56,72,73,49,66,68,60,57,56,54,54,51,53,52,53,53,54,56,61,64,72,74,64,88,56,86,84,62,71,79,58,53,66,66,50,53,55,51,52,56,52,50,50,56,53,49,53,56,51,49,59,52,51,55,57,54,50,57,60,50,52,57,52,53,52,52,54,48,53,52,51,50,54,51,49,53,54,47,50,51,50,51,53,50,51,50,51,53,48,53,52,49,48,54,50,48,53,50,50,53,52,50,48,50,51,51,49,52,51,52,49,52,51,50,53,48,51,52,52,51,54,50,47,53,50,44,53,55,43,51,54,52,33,48,52,28,51,74,70,65,40,31,58,62,27,16,58,41,42,43,53,43,51,57,52,51,60,72,40,57,90,48,56,86,40,66,70,54,42,53,51,51,52,51,49,51,52,47,51,51,52,45,51,51,50,50,54,52,53,61,68,50,65,86,78,69,58,82,86,59,42,65,64,48,47,53,52,51,30,29,35,47,48,31,38,70,50,50,52,72,65,57,42,53,51,51,52,49,51,52,41,47,56,60,44,48,60,51,47,68,61,43,67,40,77,85,49,48,38,64,81,41,47,59,56,57,57,52,46,54,56,46,52,58,60,75,40,44,74,66,57,66,40,51,62,77,90,68,40,58,72,58,55,36,49,53,51,49,38,55,52,48,25,55,52,51,38,50,43,63,71,65,53,86,61,84,71,58,51,54,48,55,50,52,32,46,48,50,42,49,53,50,25,51,50,50,34,63,62,54,50,40,82,67,76,71,78,67,90,77,85,87,75,80,90,80,80,83,86,79,56,71,71,61,53,56,55,51,48,52,54,52,39,51,50,63,50,42,78,74,52,90,74,91,83,85,89,86,86,90,83,90,83,85,90,77,91,73,83,55,74,82,64,100,71,76,42,71,55,62,42,48,54,64,47,56,87,68,44,58,62,48,47,54,50,51,42,49,51,52,48,53,50,50,54,49,40,64,68,68,49,77,89,69,82,71,96,75,58,97,72,47,52,47,67,43,57,59,52,50,52,51,52,49,53,54,50,50,60,52,40,60,76,73,36,42,48,71,60,40,54,54,44,50,54,40,51,48,53,52,52,44,50,50,38,52,52,57,50,70,68,50,88,73,54,60,87,46,81,68,22,74,75,67,74,53,66,57,56,26,94,57,50,77,66,49,54,53,49,40,35,27,50,32,41,27,26,52,51,49,31,53,52,44,47,56,49,28,53,56,48,38,75,63,33,41,75,92,50,29,90,74,55,73,41,64,72,47,32,49,47,18,52,50,37,32,52,53,38,46,51,46,54,42,31,20,51,49,36,56,44,50,53,29,50,54,51,55,48,67,53,65,32,61,73,46,88,68,69,76,77,75,49,71,39,56,54,48,46,47,52,55,48,66,61,47,42,39,55,49,40,68,59,35,56,73,69,60,38,50,54,39,50,53,53,38,51,69,44,52,35,59,50,52,46,55,46,58,73,64,34,70,41,35,28,68,46,24,37,53,40,50,44,52,32,50,52,50,49,45,50,53,65,62,42,46,54,61,62,28,72,51,91,72,72,54,69,65,54,53,50,48,47,51,53,46,41,46,53,45,51,40,53,36,52,32,51,64,39,55,86,94,47,27,64,61,46,38,49,73,68,38,78,88,60,50,75,68,57,51,51,54,49,45,48,30,42,56,56,53,72,69,60,47,50,54,52,50,52,56,44,64,72,59,55,100,65,87,75,73,80,76,85,65,80,93,71,84,85,80,88,89,88,87,89,87,87,90,83,82,90,81,87,83,89,82,90,78,86,85,82,77,75,77,67,66,58,59,61,53,52,62,61,54,58,71,64,57,59,62,56,57,49,55,53,51,53,53,54,55,55,59,60,71,71,63,82,84,64,83,74,74,72,79,81,81,125